Protein 5D79 (pdb70)

B-factor: mean 30.32, std 14.64, range [8.68, 161.02]

Sequence (988 aa):
HEDFLKCLSYTVEPKVIHTSKDSSFFSILDSSIQNPRFSVSETPKPVSIITPVKASDVQTVIRCAQLHGIHVRTRSAGHCYEGLSYIAYNKPFAVIDLRNLRSISLDVDNRTGWVQTGATAGELYYEIGKTTKSLAFPAGIHPTVGVGGQFSGGGYGTLLRKYGLAADNIIDALVVDASGRILDRQAMGEDDYFWAIRGGGGSSFGVILSWKVKLVDVPSTITVFKVQKTSKKEAVRIIKKWQYAADKVPDDLFIRTTLERSNKNAVHALFTGLYIGPVNNLLALMEEKFPELGLEKEGCEEMSWIESVLWFADFPKGESLGVLTNRERTSLSFKGKDDFVQEPIPEAAIQEIWRRLEAPEARLGKIILTPFGGKMSEMAEYETPFPHRGGNLYEIQYVAYWREEEDKNKTETDKYLKWVDSVYEFMTPYVSKSPRGAYVNFKDMDLGMYLGKKKTKYEEGKSWGVKYFKNNFERLVRVKTRVDPTDFFCDEQSIPLVNHEDFLKCVIHTSKDSSFFSILDSSIQNPRFSVSETPKPVSIITPVKASDVQTVIRCAQLHGIHVRTRSAGHCYEGLSYIAYNKPFAVIDLRNLRSISLDVDNRTGWVQTGATAGELYYEIGKTTKSLAFPAGIHPTVGVGGQFSGGGYGTLLRKYGLAADNIIDALVVDASGRILDRQAMGEDYFWAIRGGGGSSFGVILSWKVKLVDVPSTITVFKVQKTSKKEAVRIIKKWQYAADKVPDDLFIRTTLERSNKNAVHALFTGLYIGPVNNLLALMEEKFPELGLEKEGCEEMSWIESVLWFADFPKGESLGVLTNRERTSLSFKGKDDFVQEPIPEAAIQEIWRRLEAPEARLGKIILTPFGGKMSEMAEYETPFPHRGGNLYEIQYVAYWREEEDKNKTETDKYLKWVDSVYEFMTPYVSKSPRGAYVNFKDMDLGMYLGKKKTKYEEGKSWGVKYFKNNFERLVRVKTRVDPTDFFCDEQSIPLVN

Nearest PDB structures (foldseek):
  5d79-assembly2_B  TM=9.993E-01  e=3.118E-101  Arabidopsis thaliana
  6jqh-assembly1_A  TM=9.657E-01  e=3.373E-65  Morus alba
  4ud8-assembly2_B  TM=9.548E-01  e=6.837E-65  Arabidopsis thaliana
  7yav-assembly1_B  TM=9.593E-01  e=1.461E-63  Morus alba
  4ec3-assembly1_A  TM=9.385E-01  e=1.827E-61  Eschscholzia californica

Secondary structure (DSSP, 8-state):
-HHHHHHHH----GGGEE-TTSSSSHHHHHHT-SSGGGGSTTS---SEEE--SSHHHHHHHHHHHHHHT-EEEEESS---TT-TTT--SSS-EEEEE-TT---EEEETTTTEEEEETT-BHHHHHHHHHHH-SSEE----S-TTSBHHHHHHT----TTHHHH--SGGGEEEEEEE-TTS-EE-HHHH-HHHHHHTTTS-GGGT-EEEEEEEE-EE--S-EEEEEEEE--HHHHHHHHHHHHHHTTTS-TTEEEEEEEEE-TTSSEEEEEEEEESS-HHHHHHHHHHH-GGG---GGGEEEE-HHHHHHHHTTPPTT--GGGGG--PPP-EEEEEEEEEESSPPPHHHHHHHHHHHTSGGGTTEEEEEEE--THHHHS-GGGSS----TT--EEEEEEEEEEGGGGG-HHHHHHHHHHHHHHHHHHGGGS--SS----TTS--GGG---SSSSSSHHHHHHHHHHHHHGGGHHHHHHHHHHH-TT--S--TTPPPPP-/-HHHHH--EEETTSTHHHHHHHTT-SSGGGSSTTSPPPSEEE--SSHHHHHHHHHHHHTTT-EEEEESS---TT-TTT--SSS-EEEEE-TT---EEEETTTTEEEEETTSBHHHHHHHHHHH-TTEE----S-TTSBHHHHHHT----TTHHHH--GGGGEEEEEEE-SS--EE-HHHH-HHHHHHTTTS-GGGT-EEEEEEEE-EE--S-EEEEEEEE--HHHHHHHHHHHHHHTTTS-TTEEEEEEEEE-TTS-EEEEEEEEESS-HHHHHHHHHHH-GGG---GGGEEEE-HHHHHHHHTTPPTT--GGGGG--PPPSEEEEEEEEEESSPPPHHHHHHHHHHTTSGGGTTEEEEEEE--THHHHS-TTSSS----TT--EEEEEEEEEEGGGGGSTTTSHHHHHHHHHHHHHTGGGS--SS----TTS--GGG----S-SSSHHHHHHHHHHHHHGGGHHHHHHHHHHH-TT--S--TTPPPP--

GO terms:
  GO:0009651 response to salt stress (P, IMP)

CATH classification: 3.30.43.10 (+2 more: 3.30.465.10, 3.40.462.20)

Solvent-accessible surface area: 38264 Å² total; per-residue (Å²): 44,109,75,0,45,134,15,0,69,188,122,5,62,105,161,8,29,18,12,72,160,52,118,65,3,115,68,30,6,56,46,13,3,6,0,3,45,19,30,36,104,140,23,46,75,6,57,0,0,0,7,0,61,81,36,47,0,0,26,32,0,0,116,6,0,63,134,59,68,14,20,10,9,44,0,12,4,6,45,28,30,15,0,3,16,4,1,2,65,162,89,108,2,0,0,0,0,3,40,64,14,107,69,30,75,36,59,41,132,100,97,19,3,77,0,51,1,0,0,0,0,0,23,0,6,60,68,1,0,122,78,24,92,53,6,0,1,3,5,6,29,102,18,31,24,4,0,9,44,20,0,6,1,0,0,26,3,18,6,0,3,59,49,1,0,0,0,31,17,6,61,28,0,57,0,0,15,16,71,0,144,65,7,44,74,166,49,5,26,103,51,5,0,8,0,0,31,0,2,15,8,49,4,1,5,0,12,8,5,0,58,0,70,4,12,75,7,61,71,61,0,0,0,1,92,18,88,42,84,56,72,180,63,0,4,99,0,3,26,56,0,2,78,10,3,21,122,5,56,54,39,0,3,0,22,0,14,1,25,40,19,164,190,95,50,12,10,0,33,0,12,0,0,20,15,5,63,13,106,74,0,24,63,31,3,104,127,76,1,41,48,0,48,12,118,112,154,27,18,54,81,25,14,8,3,82,1,13,9,46,21,20,122,61,91,160,85,67,78,30,27,23,0,54,72,57,136,75,42,52,57,0,11,10,2,5,7,0,0,0,79,31,9,4,0,23,34,0,0,72,35,2,8,126,46,0,95,22,116,43,0,122,54,2,71,0,27,3,1,0,0,2,15,71,0,55,119,19,42,49,154,66,4,0,6,7,1,4,46,55,7,25,3,0,0,11,0,0,0,50,3,124,54,93,52,18,162,67,140,97,87,10,34,95,19,58,127,14,0,62,48,0,19,99,51,0,61,88,30,8,4,155,115,39,38,0,4,7,20,34,26,33,2,29,95,17,22,44,33,145,62,128,90,200,40,75,24,64,7,0,78,44,6,1,42,55,5,5,33,120,8,3,61,91,0,0,126,1,0,41,143,15,0,85,101,23,27,11,17,10,13,12,3,6,0,50,61,116,57,132,72,8,48,167,65,88,78,22,25,69,196,54,112,44,2,108,72,26,4,58,46,15,2,8,0,2,46,15,30,37,101,140,25,44,64,5,53,0,0,6,6,0,38,117,35,57,28,0,50,56,10,0,123,5,0,66,127,82,75,13,20,10,5,45,0,14,4,5,48,25,29,9,0,3,17,3,2,1,77,158,77,101,3,0,0,0,0,3,40,60,10,100,58,16,52,27,66,61,134,88,106,16,3,80,0,50,2,0,0,0,0,0,21,0,4,1,7,0,0,23,30,32,78,55,12,0,1,2,4,7,19,106,16,27,23,4,0,9,45,21,0,0,2,0,1,27,1,14,4,0,4,62,49,0,0,0,0,33,20,7,65,27,0,55,0,0,4,7,80,11,132,68,18,53,80,169,60,2,21,102,39,2,3,11,0,0,29,1,2,10,15,45,4,1,5,1,11,8,5,0,57,0,76,5,14,77,8,62,64,63,0,0,0,0,101,18,94,47,85,45,58,169,84,0,7,136,5,3,96,46,0,2,124,3,2,23,103,6,59,49,40,0,4,0,27,0,11,2,32,37,17,148,172,94,47,12,12,0,30,0,16,0,1,22,20,3,73,18,92,78,0,33,65,23,4,120,127,80,1,56,52,1,50,22,112,100,145,22,17,60,91,30,8,7,1,71,1,13,9,42,23,20,128,56,92,206,76,62,67,24,14,23,0,29,90,57,123,53,37,62,48,0,10,12,2,7,8,0,1,0,80,126,72,5,58,79,74,1,2,77,34,3,9,119,46,0,100,24,117,41,0,152,66,1,61,0,22,1,0,0,0,3,21,57,0,56,115,36,31,66,146,74,6,0,6,1,2,2,45,58,6,23,2,0,0,12,0,0,0,55,4,134,56,93,48,16,173,78,150,102,68,16,58,87,25,60,119,13,0,50,28,0,16,95,50,0,62,100,63,13,8,164,110,42,40,2,4,7,19,36,23,30,3,27,104,17,22,67,38,122,68,173,109,194,40,72,45,51,15,1,80,58,5,1,54,49,5,8,40,80,5,3,76,83,0,1,146,2,0,43,133,8,0,89,97,24,18,10,16,3,17,12,4,5,0,51,78,116

Radius of gyration: 33.79 Å; Cα contacts (8 Å, |Δi|>4): 2238; chains: 2; bounding box: 85×80×82 Å

InterPro domains:
  IPR006094 FAD linked oxidase, N-terminal [PF01565] (81-215)
  IPR012951 Berberine/berberine-like [PF08031] (469-527)
  IPR016166 FAD-binding domain, PCMH-type [PS51387] (74-249)
  IPR016167 FAD-binding, type PCMH, subdomain 1 [G3DSA:3.30.43.10] (28-133)
  IPR016169 FAD-binding, type PCMH, subdomain 2 [G3DSA:3.30.465.10] (139-527)
  IPR036318 FAD-binding, type PCMH-like superfamily [SSF56176] (28-250)

Organism: Arabidopsis thaliana (NCBI:txid3702)

Foldseek 3Di:
DVVLVVQCVVPQDPVQKDAPVDPCDLVVLCFLAQFLLCSDPPADAARIEGADQDLLSQLSNLVSCVVVVAAEAEAQRHPQLVRQRGGFPPDHHYHHYDLNQFDWAADVVQQKIKGFQNHWQLVNLLVVVVVDLFWDAAFDLALLHTCQQRQQAWGGYQLCLPQNTNLSFFDKWWFQFSNSDTAIPVRLDPLLSQCSRRVGVLLGGGTTITMGGIDTADSKKKKFKAKFQDLVLQLVQVLLCLVQQQPQASQKWWKWKWAADPVGGTIIMIMIIGRDDPVVVVVSCCVRRCSSVDDCVRMDMHGVSQVSCVSNPHDRPDDSCVSVDNGHDFKHKHKWKFFFLHRDDSVLSSVVSVLCNDPQNNQKMKMKTAAHRVQQVDAQQRHQQRRGNSTGTMIMTMGIDGSVQSVDVVRCVVRVVSNVVSVVVCVVGGDPPPGATRVSNDDCVQHWDDCPDPFPQVRLVSCQCRHRNPSLVSSQVSSCVRPVVSSSDHGNHRGHDD/DVQLVVLCKDAPVHPCQLVVLCFQAQFLLQNDPPADFARIEHEDQDLVSQLSNLVSCLVPVAAEAEAQRNPFQVRRRGGFPPGRHYHYYHLNLADKDADVVQQKIKGFQNHWPLNVLLVVVVVDLFKGAAFDLALQHTCQFRQQQWGGYQQCLQQRTNLSFFDKWWWQFSVRDTAIDVRLDDLLSQNSRRVGNLLGGGTTITIGGIDTADSKWKKFKAKFQDLVLVLVQVQLCLVFQQPQASQKWWKWKWAADPVRGTIIMIMIIGRDDDVVVVVSCVVGPCSRVDDPVRMDMHGPLQVSCVSNPHDHPDDSCVSRDNGHDQKHKHKWKFFFLHGDDSVLSSVVNVLCNDPQNNQKMKMKTAAHRVQQVDDLQSHLRRQRPSTGTMIMTMGIDGSVCSVPVVVCVVRVVSSVVSVVVCVVGGDPPPGATRVSNPDCVQDWDDPPDDFPQVRLVSCLCRHRNPNLVSSQVSSCPSPVVSSSDGRNHRGHDD

Structure (mmCIF, N/CA/C/O backbone):
data_5D79
#
_entry.id   5D79
#
_cell.length_a   127.024
_cell.length_b   133.132
_cell.length_c   138.999
_cell.angle_alpha   90.00
_cell.angle_beta   90.00
_cell.angle_gamma   90.00
#
_symmetry.space_group_name_H-M   'C 2 2 21'
#
loop_
_entity.id
_entity.type
_entity.pdbx_description
1 polymer 'Berberine bridge enzyme-like protein'
2 non-polymer 'CHLORIDE ION'
3 non-polymer 'PHOSPHATE ION'
4 non-polymer 'FLAVIN-ADENINE DINUCLEOTIDE'
5 water water
#
loop_
_atom_site.group_PDB
_atom_site.id
_atom_site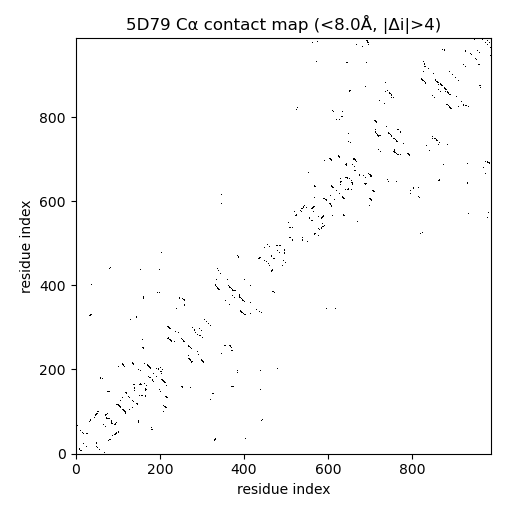.type_symbol
_atom_site.label_atom_id
_atom_site.label_alt_id
_atom_site.label_comp_id
_atom_site.label_asym_id
_atom_site.label_entity_id
_atom_site.label_seq_id
_atom_site.pdbx_PDB_ins_code
_atom_site.Cartn_x
_atom_site.Cartn_y
_atom_site.Cartn_z
_atom_site.occupancy
_atom_site.B_iso_or_equiv
_atom_site.auth_seq_id
_atom_site.auth_comp_id
_atom_site.auth_asym_id
_atom_site.auth_atom_id
_atom_site.pdbx_PDB_model_num
ATOM 1 N N . HIS A 1 28 ? 96.759 0.099 126.954 1.00 44.11 28 HIS A N 1
ATOM 2 C CA . HIS A 1 28 ? 97.169 -0.214 125.586 1.00 51.80 28 HIS A CA 1
ATOM 3 C C . HIS A 1 28 ? 98.113 -1.397 125.578 1.00 54.15 28 HIS A C 1
ATOM 4 O O . HIS A 1 28 ? 98.220 -2.147 124.603 1.00 48.87 28 HIS A O 1
ATOM 11 N N . GLU A 1 29 ? 98.817 -1.529 126.690 1.00 62.67 29 GLU A N 1
ATOM 12 C CA . GLU A 1 29 ? 99.768 -2.603 126.914 1.00 65.85 29 GLU A CA 1
ATOM 13 C C . GLU A 1 29 ? 99.072 -3.965 126.826 1.00 60.38 29 GLU A C 1
ATOM 14 O O . GLU A 1 29 ? 99.455 -4.818 126.021 1.00 56.30 29 GLU A O 1
ATOM 20 N N . ASP A 1 30 ? 98.037 -4.143 127.645 1.00 57.38 30 ASP A N 1
ATOM 21 C CA . ASP A 1 30 ? 97.254 -5.370 127.672 1.00 51.41 30 ASP A CA 1
ATOM 22 C C . ASP A 1 30 ? 96.638 -5.596 126.301 1.00 44.72 30 ASP A C 1
ATOM 23 O O . ASP A 1 30 ? 96.540 -6.730 125.830 1.00 40.14 30 ASP A O 1
ATOM 28 N N . PHE A 1 31 ? 96.221 -4.495 125.676 1.00 43.69 31 PHE A N 1
ATOM 29 C CA . PHE A 1 31 ? 95.631 -4.529 124.345 1.00 41.13 31 PHE A CA 1
ATOM 30 C C . PHE A 1 31 ? 96.544 -5.292 123.404 1.00 40.19 31 PHE A C 1
ATOM 31 O O . PHE A 1 31 ? 96.117 -6.249 122.752 1.00 36.30 31 PHE A O 1
ATOM 39 N N . LEU A 1 32 ? 97.809 -4.874 123.369 1.00 43.00 32 LEU A N 1
ATOM 40 C CA . LEU A 1 32 ? 98.833 -5.527 122.554 1.00 42.05 32 LEU A CA 1
ATOM 41 C C . LEU A 1 32 ? 98.914 -7.013 122.872 1.00 38.54 32 LEU A C 1
ATOM 42 O O . LEU A 1 32 ? 98.924 -7.850 121.966 1.00 42.16 32 LEU A O 1
ATOM 47 N N . LYS A 1 33 ? 98.968 -7.334 124.163 1.00 76.08 33 LYS A N 1
ATOM 48 C CA . LYS A 1 33 ? 99.040 -8.722 124.600 1.00 65.30 33 LYS A CA 1
ATOM 49 C C . LYS A 1 33 ? 97.790 -9.467 124.163 1.00 57.00 33 LYS A C 1
ATOM 50 O O . LYS A 1 33 ? 97.857 -10.613 123.718 1.00 55.13 33 LYS A O 1
ATOM 56 N N . CYS A 1 34 ? 96.654 -8.790 124.274 1.00 52.60 34 CYS A N 1
ATOM 57 C CA . CYS A 1 34 ? 95.373 -9.370 123.913 1.00 52.28 34 CYS A CA 1
ATOM 58 C C . CYS A 1 34 ? 95.351 -9.823 122.454 1.00 48.38 34 CYS A C 1
ATOM 59 O O . CYS A 1 34 ? 94.777 -10.866 122.131 1.00 47.89 34 CYS A O 1
ATOM 62 N N . LEU A 1 35 ? 95.993 -9.045 121.585 1.00 44.28 35 LEU A N 1
ATOM 63 C CA . LEU A 1 35 ? 96.043 -9.354 120.154 1.00 46.78 35 LEU A CA 1
ATOM 64 C C . LEU A 1 35 ? 96.821 -10.644 119.859 1.00 50.79 35 LEU A C 1
ATOM 65 O O . LEU A 1 35 ? 96.534 -11.349 118.879 1.00 47.99 35 LEU A O 1
ATOM 70 N N . SER A 1 36 ? 97.795 -10.950 120.715 1.00 54.77 36 SER A N 1
ATOM 71 C CA . SER A 1 36 ? 98.690 -12.085 120.496 1.00 56.71 36 SER A CA 1
ATOM 72 C C . SER A 1 36 ? 98.092 -13.423 120.939 1.00 55.78 36 SER A C 1
ATOM 73 O O . SER A 1 36 ? 98.620 -14.475 120.593 1.00 57.51 36 SER A O 1
ATOM 76 N N . TYR A 1 37 ? 96.995 -13.390 121.692 1.00 53.75 37 TYR A N 1
ATOM 77 C CA . TYR A 1 37 ? 96.379 -14.621 122.182 1.00 55.40 37 TYR A CA 1
ATOM 78 C C . TYR A 1 37 ? 95.884 -15.523 121.052 1.00 53.39 37 TYR A C 1
ATOM 79 O O . TYR A 1 37 ? 94.934 -15.185 120.341 1.00 51.91 37 TYR A O 1
ATOM 88 N N . THR A 1 43 ? 94.863 -17.215 114.968 1.00 48.74 43 THR A N 1
ATOM 89 C CA . THR A 1 43 ? 95.694 -16.301 115.744 1.00 53.24 43 THR A CA 1
ATOM 90 C C . THR A 1 43 ? 96.137 -15.098 114.911 1.00 58.96 43 THR A C 1
ATOM 91 O O . THR A 1 43 ? 96.522 -15.246 113.747 1.00 64.43 43 THR A O 1
ATOM 95 N N . VAL A 1 44 ? 96.055 -13.907 115.505 1.00 57.44 44 VAL A N 1
ATOM 96 C CA . VAL A 1 44 ? 96.585 -12.690 114.888 1.00 57.29 44 VAL A CA 1
ATOM 97 C C . VAL A 1 44 ? 98.117 -12.708 114.822 1.00 62.55 44 VAL A C 1
ATOM 98 O O . VAL A 1 44 ? 98.795 -12.800 115.852 1.00 65.82 44 VAL A O 1
ATOM 102 N N . GLU A 1 45 ? 98.656 -12.600 113.611 1.00 61.01 45 GLU A N 1
ATOM 103 C CA . GLU A 1 45 ? 100.092 -12.761 113.390 1.00 60.09 45 GLU A CA 1
ATOM 104 C C . GLU A 1 45 ? 100.948 -11.730 114.130 1.00 55.48 45 GLU A C 1
ATOM 105 O O . GLU A 1 45 ? 100.566 -10.572 114.252 1.00 55.70 45 GLU A O 1
ATOM 111 N N . PRO A 1 46 ? 102.105 -12.161 114.649 1.00 54.31 46 PRO A N 1
ATOM 112 C CA . PRO A 1 46 ? 103.055 -11.206 115.225 1.00 53.58 46 PRO A CA 1
ATOM 113 C C . PRO A 1 46 ? 103.449 -10.093 114.253 1.00 52.13 46 PRO A C 1
ATOM 114 O O . PRO A 1 46 ? 103.390 -8.924 114.622 1.00 51.77 46 PRO A O 1
ATOM 118 N N . LYS A 1 47 ? 103.817 -10.455 113.027 1.00 52.71 47 LYS A N 1
ATOM 119 C CA . LYS A 1 47 ? 104.405 -9.508 112.080 1.00 56.03 47 LYS A CA 1
ATOM 120 C C . LYS A 1 47 ? 103.386 -8.670 111.300 1.00 59.46 47 LYS A C 1
ATOM 121 O O . LYS A 1 47 ? 103.698 -8.123 110.240 1.00 57.05 47 LYS A O 1
ATOM 127 N N . VAL A 1 48 ? 102.171 -8.569 111.826 1.00 54.48 48 VAL A N 1
ATOM 128 C CA . VAL A 1 48 ? 101.175 -7.657 111.269 1.00 57.86 48 VAL A CA 1
ATOM 129 C C . VAL A 1 48 ? 100.724 -6.676 112.359 1.00 50.72 48 VAL A C 1
ATOM 130 O O . VAL A 1 48 ? 99.728 -5.970 112.214 1.00 46.26 48 VAL A O 1
ATOM 134 N N . ILE A 1 49 ? 101.488 -6.644 113.446 1.00 51.07 49 ILE A N 1
ATOM 135 C CA . ILE A 1 49 ? 101.266 -5.727 114.552 1.00 35.29 49 ILE A CA 1
ATOM 136 C C . ILE A 1 49 ? 102.483 -4.821 114.722 1.00 50.38 49 ILE A C 1
ATOM 137 O O . ILE A 1 49 ? 103.543 -5.271 115.167 1.00 50.78 49 ILE A O 1
ATOM 142 N N . HIS A 1 50 ? 102.332 -3.546 114.371 1.00 47.06 50 HIS A N 1
ATOM 143 C CA . HIS A 1 50 ? 103.451 -2.601 114.368 1.00 42.10 50 HIS A CA 1
ATOM 144 C C . HIS A 1 50 ? 103.329 -1.528 115.455 1.00 41.28 50 HIS A C 1
ATOM 145 O O . HIS A 1 50 ? 102.279 -0.913 115.620 1.00 35.49 50 HIS A O 1
ATOM 152 N N . THR A 1 51 ? 104.413 -1.283 116.182 1.00 44.28 51 THR A N 1
ATOM 153 C CA . THR A 1 51 ? 104.460 -0.127 117.071 1.00 47.14 51 THR A CA 1
ATOM 154 C C . THR A 1 51 ? 105.752 0.667 116.851 1.00 41.67 51 THR A C 1
ATOM 155 O O . THR A 1 51 ? 106.570 0.305 116.011 1.00 39.74 51 THR A O 1
ATOM 159 N N . SER A 1 52 ? 105.919 1.759 117.587 1.00 40.20 52 SER A N 1
ATOM 160 C CA . SER A 1 52 ? 106.995 2.717 117.318 1.00 54.08 52 SER A CA 1
ATOM 161 C C . SER A 1 52 ? 108.403 2.114 117.392 1.00 61.02 52 SER A C 1
ATOM 162 O O . SER A 1 52 ? 109.347 2.638 116.793 1.00 59.85 52 SER A O 1
ATOM 165 N N . LYS A 1 53 ? 108.532 1.021 118.141 1.00 66.16 53 LYS A N 1
ATOM 166 C CA . LYS A 1 53 ? 109.804 0.323 118.318 1.00 68.88 53 LYS A CA 1
ATOM 167 C C . LYS A 1 53 ? 110.165 -0.527 117.105 1.00 68.31 53 LYS A C 1
ATOM 168 O O . LYS A 1 53 ? 111.334 -0.865 116.903 1.00 65.61 53 LYS A O 1
ATOM 174 N N . ASP A 1 54 ? 109.149 -0.879 116.317 1.00 71.52 54 ASP A N 1
ATOM 175 C CA . ASP A 1 54 ? 109.338 -1.584 115.050 1.00 71.98 54 ASP A CA 1
ATOM 176 C C . ASP A 1 54 ? 109.996 -0.671 114.023 1.00 74.34 54 ASP A C 1
ATOM 177 O O . ASP A 1 54 ? 109.554 0.458 113.810 1.00 72.18 54 ASP A O 1
ATOM 182 N N . SER A 1 55 ? 111.058 -1.163 113.395 1.00 79.83 55 SER A N 1
ATOM 183 C CA . SER A 1 55 ? 111.744 -0.414 112.356 1.00 83.70 55 SER A CA 1
ATOM 184 C C . SER A 1 55 ? 110.746 -0.087 111.246 1.00 83.32 55 SER A C 1
ATOM 185 O O . SER A 1 55 ? 110.723 1.021 110.711 1.00 88.40 55 SER A O 1
ATOM 188 N N . SER A 1 56 ? 109.899 -1.061 110.933 1.00 78.66 56 SER A N 1
ATOM 189 C CA . SER A 1 56 ? 108.872 -0.893 109.914 1.00 69.42 56 SER A CA 1
ATOM 190 C C . SER A 1 56 ? 107.588 -0.332 110.515 1.00 62.78 56 SER A C 1
ATOM 191 O O . SER A 1 56 ? 106.575 -1.029 110.601 1.00 60.92 56 SER A O 1
ATOM 194 N N . PHE A 1 57 ? 107.633 0.929 110.935 1.00 56.15 57 PHE A N 1
ATOM 195 C CA . PHE A 1 57 ? 106.468 1.548 111.546 1.00 49.95 57 PHE A CA 1
ATOM 196 C C . PHE A 1 57 ? 106.130 2.854 110.866 1.00 46.63 57 PHE A C 1
ATOM 197 O O . PHE A 1 57 ? 105.057 2.995 110.292 1.00 43.96 57 PHE A O 1
ATOM 205 N N . PHE A 1 58 ? 107.042 3.815 110.930 1.00 48.45 58 PHE A N 1
ATOM 206 C CA . PHE A 1 58 ? 106.785 5.125 110.338 1.00 49.93 58 PHE A CA 1
ATOM 207 C C . PHE A 1 58 ? 106.594 5.008 108.833 1.00 49.41 58 PHE A C 1
ATOM 208 O O . PHE A 1 58 ? 105.923 5.836 108.222 1.00 44.78 58 PHE A O 1
ATOM 216 N N . SER A 1 59 ? 107.167 3.952 108.261 1.00 53.84 59 SER A N 1
ATOM 217 C CA . SER A 1 59 ? 107.044 3.639 106.841 1.00 54.14 59 SER A CA 1
ATOM 218 C C . SER A 1 59 ? 105.657 3.119 106.496 1.00 52.81 59 SER A C 1
ATOM 219 O O . SER A 1 59 ? 105.071 3.507 105.483 1.00 49.48 59 SER A O 1
ATOM 222 N N . ILE A 1 60 ? 105.154 2.212 107.330 1.00 54.12 60 ILE A N 1
ATOM 223 C CA . ILE A 1 60 ? 103.803 1.677 107.167 1.00 53.71 60 ILE A CA 1
ATOM 224 C C . ILE A 1 60 ? 102.770 2.796 107.322 1.00 50.59 60 ILE A C 1
ATOM 225 O O . ILE A 1 60 ? 101.797 2.865 106.569 1.00 52.14 60 ILE A O 1
ATOM 230 N N . LEU A 1 61 ? 103.001 3.683 108.286 1.00 47.55 61 LEU A N 1
ATOM 231 C CA . LEU A 1 61 ? 102.106 4.811 108.526 1.00 42.24 61 LEU A CA 1
ATOM 232 C C . LEU A 1 61 ? 102.182 5.849 107.413 1.00 39.52 61 LEU A C 1
ATOM 233 O O . LEU A 1 61 ? 101.157 6.381 106.981 1.00 30.93 61 LEU A O 1
ATOM 238 N N . ASP A 1 62 ? 103.402 6.143 106.966 1.00 40.40 62 ASP A N 1
ATOM 239 C CA . ASP A 1 62 ? 103.621 7.199 105.988 1.00 40.63 62 ASP A CA 1
ATOM 240 C C . ASP A 1 62 ? 103.142 6.784 104.606 1.00 34.98 62 ASP A C 1
ATOM 241 O O . ASP A 1 62 ? 102.761 7.633 103.799 1.00 31.64 62 ASP A O 1
ATOM 246 N N . SER A 1 63 ? 103.153 5.479 104.344 1.00 34.62 63 SER A N 1
ATOM 247 C CA . SER A 1 63 ? 102.995 4.959 102.979 1.00 40.19 63 SER A CA 1
ATOM 248 C C . SER A 1 63 ? 101.691 5.349 102.270 1.00 35.13 63 SER A C 1
ATOM 249 O O . SER A 1 63 ? 101.711 5.719 101.093 1.00 33.30 63 SER A O 1
ATOM 252 N N . SER A 1 64 ? 100.564 5.259 102.966 1.00 31.33 64 SER A N 1
ATOM 253 C CA . SER A 1 64 ? 99.304 5.632 102.346 1.00 25.92 64 SER A CA 1
ATOM 254 C C . SER A 1 64 ? 98.740 6.934 102.893 1.00 25.85 64 SER A C 1
ATOM 255 O O . SER A 1 64 ? 97.528 7.058 103.008 1.00 24.14 64 SER A O 1
ATOM 258 N N . ILE A 1 65 ? 99.601 7.899 103.231 1.00 27.45 65 ILE A N 1
ATOM 259 C CA . ILE A 1 65 ? 99.119 9.253 103.537 1.00 28.46 65 ILE A CA 1
ATOM 260 C C . ILE A 1 65 ? 99.041 10.040 102.236 1.00 27.70 65 ILE A C 1
ATOM 261 O O . ILE A 1 65 ? 100.057 10.428 101.664 1.00 28.68 65 ILE A O 1
ATOM 266 N N . GLN A 1 66 ? 97.817 10.240 101.756 1.00 28.88 66 GLN A N 1
ATOM 267 C CA . GLN A 1 66 ? 97.587 10.860 100.460 1.00 26.99 66 GLN A CA 1
ATOM 268 C C . GLN A 1 66 ? 97.173 12.327 100.598 1.00 26.30 66 GLN A C 1
ATOM 269 O O . GLN A 1 66 ? 96.669 12.946 99.656 1.00 27.11 66 GLN A O 1
ATOM 275 N N . ASN A 1 67 ? 97.390 12.862 101.795 1.00 27.28 67 ASN A N 1
ATOM 276 C CA . ASN A 1 67 ? 97.463 14.300 102.021 1.00 28.37 67 ASN A CA 1
ATOM 277 C C . ASN A 1 67 ? 98.664 14.570 102.950 1.00 27.28 67 ASN A C 1
ATOM 278 O O . ASN A 1 67 ? 98.533 14.554 104.184 1.00 23.20 67 ASN A O 1
ATOM 283 N N . PRO A 1 68 ? 99.847 14.784 102.346 1.00 27.63 68 PRO A N 1
ATOM 284 C CA . PRO A 1 68 ? 101.162 14.863 103.005 1.00 32.61 68 PRO A CA 1
ATOM 285 C C . PRO A 1 68 ? 101.256 15.850 104.178 1.00 33.62 68 PRO A C 1
ATOM 286 O O . PRO A 1 68 ? 102.056 15.629 105.106 1.00 31.13 68 PRO A O 1
ATOM 290 N N . ARG A 1 69 ? 100.443 16.903 104.146 1.00 30.81 69 ARG A N 1
ATOM 291 C CA . ARG A 1 69 ? 100.439 17.905 105.205 1.00 29.78 69 ARG A CA 1
ATOM 292 C C . ARG A 1 69 ? 100.097 17.269 106.550 1.00 31.74 69 ARG A C 1
ATOM 293 O O . ARG A 1 69 ? 100.384 17.831 107.611 1.00 36.13 69 ARG A O 1
ATOM 301 N N . PHE A 1 70 ? 99.488 16.089 106.500 1.00 28.54 70 PHE A N 1
ATOM 302 C CA . PHE A 1 70 ? 99.135 15.365 107.710 1.00 30.48 70 PHE A CA 1
ATOM 303 C C . PHE A 1 70 ? 100.122 14.248 107.993 1.00 35.58 70 PHE A C 1
ATOM 304 O O . PHE A 1 70 ? 99.828 13.317 108.743 1.00 40.06 70 PHE A O 1
ATOM 312 N N . SER A 1 71 ? 101.297 14.349 107.390 1.00 34.74 71 SER A N 1
ATOM 313 C CA . SER A 1 71 ? 102.366 13.411 107.682 1.00 35.65 71 SER A CA 1
ATOM 314 C C . SER A 1 71 ? 103.475 14.097 108.464 1.00 38.04 71 SER A C 1
ATOM 315 O O . SER A 1 71 ? 104.572 13.568 108.576 1.00 43.20 71 SER A O 1
ATOM 318 N N . VAL A 1 72 ? 103.194 15.281 108.996 1.00 36.31 72 VAL A N 1
ATOM 319 C CA . VAL A 1 72 ? 104.213 16.039 109.715 1.00 41.03 72 VAL A CA 1
ATOM 320 C C . VAL A 1 72 ? 104.319 15.566 111.172 1.00 45.96 72 VAL A C 1
ATOM 321 O O . VAL A 1 72 ? 103.371 14.989 111.713 1.00 47.27 72 VAL A O 1
ATOM 325 N N . SER A 1 73 ? 105.477 15.793 111.795 1.00 47.62 73 SER A N 1
ATOM 326 C CA . SER A 1 73 ? 105.755 15.245 113.121 1.00 49.30 73 SER A CA 1
ATOM 327 C C . SER A 1 73 ? 104.869 15.860 114.208 1.00 52.31 73 SER A C 1
ATOM 328 O O . SER A 1 73 ? 104.656 15.261 115.263 1.00 57.27 73 SER A O 1
ATOM 331 N N . GLU A 1 74 ? 104.344 17.050 113.942 1.00 51.89 74 GLU A N 1
ATOM 332 C CA . GLU A 1 74 ? 103.518 17.757 114.917 1.00 54.08 74 GLU A CA 1
ATOM 333 C C . GLU A 1 74 ? 102.077 17.235 114.973 1.00 52.13 74 GLU A C 1
ATOM 334 O O . GLU A 1 74 ? 101.319 17.605 115.870 1.00 54.19 74 GLU A O 1
ATOM 340 N N . THR A 1 75 ? 101.705 16.381 114.021 1.00 45.43 75 THR A N 1
ATOM 341 C CA . THR A 1 75 ? 100.372 15.787 114.000 1.00 39.80 75 THR A CA 1
ATOM 342 C C . THR A 1 75 ? 100.347 14.493 114.811 1.00 38.92 75 THR A C 1
ATOM 343 O O . THR A 1 75 ? 101.371 13.810 114.933 1.00 37.72 75 THR A O 1
ATOM 347 N N . PRO A 1 76 ? 99.177 14.170 115.402 1.00 40.37 76 PRO A N 1
ATOM 348 C CA . PRO A 1 76 ? 99.047 13.002 116.283 1.00 36.61 76 PRO A CA 1
ATOM 349 C C . PRO A 1 76 ? 99.428 11.683 115.606 1.00 36.54 76 PRO A C 1
ATOM 350 O O . PRO A 1 76 ? 99.041 11.414 114.464 1.00 37.43 76 PRO A O 1
ATOM 354 N N . LYS A 1 77 ? 100.192 10.870 116.326 1.00 40.08 77 LYS A N 1
ATOM 355 C CA . LYS A 1 77 ? 100.628 9.572 115.834 1.00 37.17 77 LYS A CA 1
ATOM 356 C C . LYS A 1 77 ? 99.964 8.441 116.623 1.00 36.04 77 LYS A C 1
ATOM 357 O O . LYS A 1 77 ? 99.731 8.578 117.819 1.00 33.78 77 LYS A O 1
ATOM 363 N N . PRO A 1 78 ? 99.637 7.326 115.947 1.00 37.45 78 PRO A N 1
ATOM 364 C CA . PRO A 1 78 ? 99.074 6.162 116.641 1.00 32.31 78 PRO A CA 1
ATOM 365 C C . PRO A 1 78 ? 100.139 5.395 117.418 1.00 39.62 78 PRO A C 1
ATOM 366 O O . PRO A 1 78 ? 101.313 5.416 117.056 1.00 36.84 78 PRO A O 1
ATOM 370 N N . VAL A 1 79 ? 99.716 4.711 118.473 1.00 41.83 79 VAL A N 1
ATOM 371 C CA . VAL A 1 79 ? 100.624 3.952 119.319 1.00 41.77 79 VAL A CA 1
ATOM 372 C C . VAL A 1 79 ? 100.773 2.526 118.749 1.00 45.00 79 VAL A C 1
ATOM 373 O O . VAL A 1 79 ? 101.665 1.759 119.146 1.00 45.02 79 VAL A O 1
ATOM 377 N N . SER A 1 80 ? 99.913 2.194 117.783 1.00 43.37 80 SER A N 1
ATOM 378 C CA . SER A 1 80 ? 100.032 0.938 117.041 1.00 42.03 80 SER A CA 1
ATOM 379 C C . SER A 1 80 ? 99.286 0.956 115.691 1.00 38.92 80 SER A C 1
ATOM 380 O O . SER A 1 80 ? 98.256 1.625 115.534 1.00 32.51 80 SER A O 1
ATOM 383 N N . ILE A 1 81 ? 99.846 0.231 114.720 1.00 38.15 81 ILE A N 1
ATOM 384 C CA . ILE A 1 81 ? 99.196 -0.033 113.442 1.00 39.42 81 ILE A CA 1
ATOM 385 C C . ILE A 1 81 ? 99.096 -1.533 113.238 1.00 31.13 81 ILE A C 1
ATOM 386 O O . ILE A 1 81 ? 100.056 -2.252 113.449 1.00 32.27 81 ILE A O 1
ATOM 391 N N . ILE A 1 82 ? 97.930 -2.008 112.833 1.00 30.11 82 ILE A N 1
ATOM 392 C CA . ILE A 1 82 ? 97.749 -3.418 112.531 1.00 31.92 82 ILE A CA 1
ATOM 393 C C . ILE A 1 82 ? 97.366 -3.569 111.053 1.00 35.12 82 ILE A C 1
ATOM 394 O O . ILE A 1 82 ? 96.438 -2.912 110.569 1.00 33.19 82 ILE A O 1
ATOM 399 N N . THR A 1 83 ? 98.110 -4.407 110.333 1.00 37.40 83 THR A N 1
ATOM 400 C CA . THR A 1 83 ? 97.815 -4.700 108.930 1.00 37.25 83 THR A CA 1
ATOM 401 C C . THR A 1 83 ? 97.268 -6.123 108.816 1.00 36.93 83 THR A C 1
ATOM 402 O O . THR A 1 83 ? 98.012 -7.053 108.505 1.00 37.79 83 THR A O 1
ATOM 406 N N . PRO A 1 84 ? 95.957 -6.292 109.066 1.00 35.41 84 PRO A N 1
ATOM 407 C CA . PRO A 1 84 ? 95.305 -7.609 109.048 1.00 34.50 84 PRO A CA 1
ATOM 408 C C . PRO A 1 84 ? 95.477 -8.340 107.713 1.00 37.90 84 PRO A C 1
ATOM 409 O O . PRO A 1 84 ? 95.598 -7.686 106.678 1.00 39.14 84 PRO A O 1
ATOM 413 N N . VAL A 1 85 ? 95.492 -9.671 107.740 1.00 37.58 85 VAL A N 1
ATOM 414 C CA . VAL A 1 85 ? 95.607 -10.457 106.513 1.00 38.17 85 VAL A CA 1
ATOM 415 C C . VAL A 1 85 ? 94.415 -11.397 106.326 1.00 43.16 85 VAL A C 1
ATOM 416 O O . VAL A 1 85 ? 94.203 -11.936 105.238 1.00 50.74 85 VAL A O 1
ATOM 420 N N . LYS A 1 86 ? 93.638 -11.590 107.384 1.00 38.53 86 LYS A N 1
ATOM 421 C CA . LYS A 1 86 ? 92.409 -12.366 107.294 1.00 35.96 86 LYS A CA 1
ATOM 422 C C . LYS A 1 86 ? 91.347 -11.657 108.111 1.00 35.53 86 LYS A C 1
ATOM 423 O O . LYS A 1 86 ? 91.670 -10.843 108.971 1.00 33.29 86 LYS A O 1
ATOM 429 N N . ALA A 1 87 ? 90.082 -11.950 107.829 1.00 37.52 87 ALA A N 1
ATOM 430 C CA . ALA A 1 87 ? 88.978 -11.290 108.520 1.00 35.49 87 ALA A CA 1
ATOM 431 C C . ALA A 1 87 ? 89.096 -11.418 110.031 1.00 36.58 87 ALA A C 1
ATOM 432 O O . ALA A 1 87 ? 88.841 -10.459 110.754 1.00 36.49 87 ALA A O 1
ATOM 434 N N . SER A 1 88 ? 89.500 -12.599 110.496 1.00 38.49 88 SER A N 1
ATOM 435 C CA . SER A 1 88 ? 89.556 -12.896 111.926 1.00 41.07 88 SER A CA 1
ATOM 436 C C . SER A 1 88 ? 90.430 -11.903 112.690 1.00 35.89 88 SER A C 1
ATOM 437 O O . SER A 1 88 ? 90.167 -11.611 113.858 1.00 31.73 88 SER A O 1
ATOM 440 N N . ASP A 1 89 ? 91.469 -11.400 112.022 1.00 35.50 89 ASP A N 1
ATOM 441 C CA . ASP A 1 89 ? 92.361 -10.398 112.604 1.00 36.98 89 ASP A CA 1
ATOM 442 C C . ASP A 1 89 ? 91.617 -9.126 112.969 1.00 41.77 89 ASP A C 1
ATOM 443 O O . ASP A 1 89 ? 91.840 -8.558 114.043 1.00 46.26 89 ASP A O 1
ATOM 448 N N . VAL A 1 90 ? 90.758 -8.673 112.053 1.00 36.88 90 VAL A N 1
ATOM 449 C CA . VAL A 1 90 ? 89.976 -7.457 112.247 1.00 32.53 90 VAL A CA 1
ATOM 450 C C . VAL A 1 90 ? 89.097 -7.610 113.464 1.00 35.51 90 VAL A C 1
ATOM 451 O O . VAL A 1 90 ? 89.042 -6.722 114.313 1.00 39.70 90 VAL A O 1
ATOM 455 N N . GLN A 1 91 ? 88.422 -8.753 113.533 1.00 33.29 91 GLN A N 1
ATOM 456 C CA . GLN A 1 91 ? 87.558 -9.093 114.653 1.00 34.47 91 GLN A CA 1
ATOM 457 C C . GLN A 1 91 ? 88.292 -8.951 115.970 1.00 35.67 91 GLN A C 1
ATOM 458 O O . GLN A 1 91 ? 87.795 -8.337 116.914 1.00 37.37 91 GLN A O 1
ATOM 464 N N . THR A 1 92 ? 89.488 -9.522 116.019 1.00 36.76 92 THR A N 1
ATOM 465 C CA . THR A 1 92 ? 90.278 -9.529 117.235 1.00 35.74 92 THR A CA 1
ATOM 466 C C . THR A 1 92 ? 90.652 -8.111 117.637 1.00 33.14 92 THR A C 1
ATOM 467 O O . THR A 1 92 ? 90.684 -7.785 118.823 1.00 34.04 92 THR A O 1
ATOM 471 N N . VAL A 1 93 ? 90.913 -7.262 116.650 1.00 30.78 93 VAL A N 1
ATOM 472 C CA . VAL A 1 93 ? 91.251 -5.877 116.939 1.00 34.04 93 VAL A CA 1
ATOM 473 C C . VAL A 1 93 ? 90.060 -5.151 117.554 1.00 33.66 93 VAL A C 1
ATOM 474 O O . VAL A 1 93 ? 90.194 -4.473 118.567 1.00 30.75 93 VAL A O 1
ATOM 478 N N . ILE A 1 94 ? 88.892 -5.321 116.943 1.00 35.25 94 ILE A N 1
ATOM 479 C CA . ILE A 1 94 ? 87.648 -4.739 117.448 1.00 35.36 94 ILE A CA 1
ATOM 480 C C . ILE A 1 94 ? 87.325 -5.228 118.858 1.00 35.65 94 ILE A C 1
ATOM 481 O O . ILE A 1 94 ? 87.019 -4.428 119.742 1.00 34.25 94 ILE A O 1
ATOM 486 N N . ARG A 1 95 ? 87.406 -6.538 119.072 1.00 38.25 95 ARG A N 1
ATOM 487 C CA . ARG A 1 95 ? 87.129 -7.115 120.388 1.00 42.31 95 ARG A CA 1
ATOM 488 C C . ARG A 1 95 ? 88.130 -6.687 121.470 1.00 43.03 95 ARG A C 1
ATOM 489 O O . ARG A 1 95 ? 87.727 -6.273 122.559 1.00 43.52 95 ARG A O 1
ATOM 497 N N . CYS A 1 96 ? 89.423 -6.772 121.170 1.00 41.31 96 CYS A N 1
ATOM 498 C CA . CYS A 1 96 ? 90.458 -6.375 122.129 1.00 39.77 96 CYS A CA 1
ATOM 499 C C . CYS A 1 96 ? 90.457 -4.885 122.442 1.00 37.64 96 CYS A C 1
ATOM 500 O O . CYS A 1 96 ? 90.700 -4.496 123.582 1.00 37.58 96 CYS A O 1
ATOM 503 N N . ALA A 1 97 ? 90.220 -4.057 121.424 1.00 39.04 97 ALA A N 1
ATOM 504 C CA . ALA A 1 97 ? 90.193 -2.605 121.594 1.00 39.05 97 ALA A CA 1
ATOM 505 C C . ALA A 1 97 ? 89.153 -2.225 122.641 1.00 42.34 97 ALA A C 1
ATOM 506 O O . ALA A 1 97 ? 89.444 -1.538 123.626 1.00 40.07 97 ALA A O 1
ATOM 508 N N . GLN A 1 98 ? 87.937 -2.702 122.417 1.00 43.57 98 GLN A N 1
ATOM 509 C CA . GLN A 1 98 ? 86.833 -2.436 123.313 1.00 47.46 98 GLN A CA 1
ATOM 510 C C . GLN A 1 98 ? 87.100 -2.965 124.718 1.00 49.83 98 GLN A C 1
ATOM 511 O O . GLN A 1 98 ? 86.682 -2.355 125.700 1.00 52.35 98 GLN A O 1
ATOM 517 N N . LEU A 1 99 ? 87.808 -4.086 124.810 1.00 47.41 99 LEU A N 1
ATOM 518 C CA . LEU A 1 99 ? 88.099 -4.705 126.102 1.00 44.66 99 LEU A CA 1
ATOM 519 C C . LEU A 1 99 ? 89.112 -3.889 126.908 1.00 42.94 99 LEU A C 1
ATOM 520 O O . LEU A 1 99 ? 89.103 -3.913 128.130 1.00 38.93 99 LEU A O 1
ATOM 525 N N . HIS A 1 100 ? 89.976 -3.151 126.223 1.00 42.47 100 HIS A N 1
ATOM 526 C CA . HIS A 1 100 ? 91.035 -2.434 126.917 1.00 41.99 100 HIS A CA 1
ATOM 527 C C . HIS A 1 100 ? 90.943 -0.921 126.727 1.00 41.34 100 HIS A C 1
ATOM 528 O O . HIS A 1 100 ? 91.847 -0.181 127.116 1.00 44.42 100 HIS A O 1
ATOM 535 N N . GLY A 1 101 ? 89.842 -0.467 126.143 1.00 38.99 101 GLY A N 1
ATOM 536 C CA . GLY A 1 101 ? 89.588 0.956 126.015 1.00 38.06 101 GLY A CA 1
ATOM 537 C C . GLY A 1 101 ? 90.431 1.625 124.950 1.00 38.01 101 GLY A C 1
ATOM 538 O O . GLY A 1 101 ? 90.767 2.804 125.052 1.00 39.14 101 GLY A O 1
ATOM 539 N N . ILE A 1 102 ? 90.775 0.876 123.913 1.00 34.85 102 ILE A N 1
ATOM 540 C CA . ILE A 1 102 ? 91.590 1.436 122.855 1.00 34.28 102 ILE A CA 1
ATOM 541 C C . ILE A 1 102 ? 90.747 1.910 121.676 1.00 38.25 102 ILE A C 1
ATOM 542 O O . ILE A 1 102 ? 89.894 1.188 121.150 1.00 39.35 102 ILE A O 1
ATOM 547 N N . HIS A 1 103 ? 90.999 3.152 121.288 1.00 36.95 103 HIS A N 1
ATOM 548 C CA . HIS A 1 103 ? 90.332 3.795 120.174 1.00 33.19 103 HIS A CA 1
ATOM 549 C C . HIS A 1 103 ? 91.038 3.408 118.878 1.00 33.40 103 HIS A C 1
ATOM 550 O O . HIS A 1 103 ? 92.259 3.320 118.861 1.00 35.79 103 HIS A O 1
ATOM 557 N N . VAL A 1 104 ? 90.296 3.150 117.804 1.00 30.65 104 VAL A N 1
ATOM 558 C CA . VAL A 1 104 ? 90.940 2.823 116.529 1.00 29.73 104 VAL A CA 1
ATOM 559 C C . VAL A 1 104 ? 90.479 3.708 115.387 1.00 25.87 104 VAL A C 1
ATOM 560 O O . VAL A 1 104 ? 89.444 4.361 115.473 1.00 26.07 104 VAL A O 1
ATOM 564 N N . ARG A 1 105 ? 91.271 3.721 114.318 1.00 29.13 105 ARG A N 1
ATOM 565 C CA . ARG A 1 105 ? 90.882 4.337 113.058 1.00 26.96 105 ARG A CA 1
ATOM 566 C C . ARG A 1 105 ? 91.148 3.348 111.940 1.00 27.27 105 ARG A C 1
ATOM 567 O O . ARG A 1 105 ? 92.132 2.632 111.985 1.00 26.90 105 ARG A O 1
ATOM 575 N N . THR A 1 106 ? 90.270 3.302 110.941 1.00 27.04 106 THR A N 1
ATOM 576 C CA . THR A 1 106 ? 90.417 2.347 109.845 1.00 25.47 106 THR A CA 1
ATOM 577 C C . THR A 1 106 ? 90.879 3.010 108.549 1.00 26.86 106 THR A C 1
ATOM 578 O O . THR A 1 106 ? 90.231 3.928 108.045 1.00 23.28 106 THR A O 1
ATOM 582 N N . ARG A 1 107 ? 91.993 2.536 108.000 1.00 25.31 107 ARG A N 1
ATOM 583 C CA . ARG A 1 107 ? 92.501 3.097 106.757 1.00 24.19 107 ARG A CA 1
ATOM 584 C C . ARG A 1 107 ? 92.449 2.093 105.613 1.00 25.38 107 ARG A C 1
ATOM 585 O O . ARG A 1 107 ? 92.882 0.954 105.764 1.00 25.42 107 ARG A O 1
ATOM 593 N N . SER A 1 108 ? 91.910 2.521 104.470 1.00 26.90 108 SER A N 1
ATOM 594 C CA . SER A 1 108 ? 92.003 1.736 103.237 1.00 29.60 108 SER A CA 1
ATOM 595 C C . SER A 1 108 ? 93.180 2.214 102.392 1.00 19.56 108 SER A C 1
ATOM 596 O O . SER A 1 108 ? 94.217 1.575 102.366 1.00 26.12 108 SER A O 1
ATOM 599 N N . ALA A 1 109 ? 93.027 3.336 101.703 1.00 18.81 109 ALA A N 1
ATOM 600 C CA . ALA A 1 109 ? 94.123 3.837 100.884 1.00 18.88 109 ALA A CA 1
ATOM 601 C C . ALA A 1 109 ? 94.459 5.271 101.245 1.00 25.83 109 ALA A C 1
ATOM 602 O O . ALA A 1 109 ? 95.324 5.881 100.625 1.00 25.37 109 ALA A O 1
ATOM 604 N N . GLY A 1 110 ? 93.753 5.813 102.234 1.00 23.26 110 GLY A N 1
ATOM 605 C CA . GLY A 1 110 ? 94.195 7.019 102.916 1.00 23.25 110 GLY A CA 1
ATOM 606 C C . GLY A 1 110 ? 94.016 8.360 102.230 1.00 19.14 110 GLY A C 1
ATOM 607 O O . GLY A 1 110 ? 94.801 9.284 102.450 1.00 20.42 110 GLY A O 1
ATOM 608 N N . HIS A 1 111 ? 92.978 8.483 101.420 1.00 17.34 111 HIS A N 1
ATOM 609 C CA . HIS A 1 111 ? 92.690 9.748 100.764 1.00 18.24 111 HIS A CA 1
ATOM 610 C C . HIS A 1 111 ? 91.805 10.707 101.574 1.00 18.05 111 HIS A C 1
ATOM 611 O O . HIS A 1 111 ? 91.358 11.712 101.034 1.00 23.76 111 HIS A O 1
ATOM 618 N N . CYS A 1 112 ? 91.557 10.407 102.851 1.00 18.21 112 CYS A N 1
ATOM 619 C CA . CYS A 1 112 ? 90.699 11.255 103.685 1.00 18.20 112 CYS A CA 1
ATOM 620 C C . CYS A 1 112 ? 91.199 12.689 103.701 1.00 18.95 112 CYS A C 1
ATOM 621 O O . CYS A 1 112 ? 92.336 12.963 104.080 1.00 22.14 112 CYS A O 1
ATOM 624 N N . TYR A 1 113 ? 90.320 13.597 103.298 1.00 20.27 113 TYR A N 1
ATOM 625 C CA . TYR A 1 113 ? 90.652 15.007 103.123 1.00 22.34 113 TYR A CA 1
ATOM 626 C C . TYR A 1 113 ? 91.234 15.673 104.379 1.00 19.52 113 TYR A C 1
ATOM 627 O O . TYR A 1 113 ? 91.986 16.645 104.282 1.00 20.77 113 TYR A O 1
ATOM 636 N N . GLU A 1 114 ? 90.902 15.133 105.546 1.00 20.44 114 GLU A N 1
ATOM 637 C CA . GLU A 1 114 ? 91.423 15.655 106.808 1.00 24.82 114 GLU A CA 1
ATOM 638 C C . GLU A 1 114 ? 92.300 14.633 107.535 1.00 21.68 114 GLU A C 1
ATOM 639 O O . GLU A 1 114 ? 92.635 14.815 108.708 1.00 24.36 114 GLU A O 1
ATOM 645 N N . GLY A 1 115 ? 92.651 13.551 106.851 1.00 19.62 115 GLY A N 1
ATOM 646 C CA . GLY A 1 115 ? 93.510 12.532 107.434 1.00 20.58 115 GLY A CA 1
ATOM 647 C C . GLY A 1 115 ? 92.940 11.743 108.602 1.00 23.46 115 GLY A C 1
ATOM 648 O O . GLY A 1 115 ? 93.699 11.201 109.400 1.00 24.44 115 GLY A O 1
ATOM 649 N N . LEU A 1 116 ? 91.614 11.643 108.692 1.00 25.97 116 LEU A N 1
ATOM 650 C CA . LEU A 1 116 ? 90.961 11.061 109.871 1.00 20.87 116 LEU A CA 1
ATOM 651 C C . LEU A 1 116 ? 90.994 9.543 109.922 1.00 21.09 116 LEU A C 1
ATOM 652 O O . LEU A 1 116 ? 90.468 8.950 110.866 1.00 26.10 116 LEU A O 1
ATOM 657 N N . SER A 1 117 ? 91.601 8.921 108.911 1.00 30.70 117 SER A N 1
ATOM 658 C CA . SER A 1 117 ? 91.783 7.467 108.878 1.00 31.15 117 SER A CA 1
ATOM 659 C C . SER A 1 117 ? 93.090 7.032 109.558 1.00 22.38 117 SER A C 1
ATOM 660 O O . SER A 1 117 ? 93.272 5.860 109.910 1.00 22.95 117 SER A O 1
ATOM 663 N N . TYR A 1 118 ? 93.996 7.986 109.735 1.00 22.91 118 TYR A N 1
ATOM 664 C CA . TYR A 1 118 ? 95.264 7.713 110.401 1.00 24.24 118 TYR A CA 1
ATOM 665 C C . TYR A 1 118 ? 95.581 8.794 111.426 1.00 25.08 118 TYR A C 1
ATOM 666 O O . TYR A 1 118 ? 96.670 8.819 111.979 1.00 30.42 118 TYR A O 1
ATOM 675 N N . ILE A 1 119 ? 94.625 9.683 111.679 1.00 26.83 119 ILE A N 1
ATOM 676 C CA . ILE A 1 119 ? 94.739 10.660 112.761 1.00 29.32 119 ILE A CA 1
ATOM 677 C C . ILE A 1 119 ? 93.504 10.675 113.647 1.00 27.37 119 ILE A C 1
ATOM 678 O O . ILE A 1 119 ? 92.386 10.790 113.154 1.00 25.60 119 ILE A O 1
ATOM 683 N N . ALA A 1 120 ? 93.721 10.569 114.952 1.00 30.27 120 ALA A N 1
ATOM 684 C CA . ALA A 1 120 ? 92.693 10.870 115.939 1.00 32.62 120 ALA A CA 1
ATOM 685 C C . ALA A 1 120 ? 93.208 12.001 116.813 1.00 38.84 120 ALA A C 1
ATOM 686 O O . ALA A 1 120 ? 94.392 12.029 117.165 1.00 42.54 120 ALA A O 1
ATOM 688 N N . TYR A 1 121 ? 92.338 12.941 117.160 1.00 39.52 121 TYR A N 1
ATOM 689 C CA . TYR A 1 121 ? 92.775 14.079 117.961 1.00 44.22 121 TYR A CA 1
ATOM 690 C C . TYR A 1 121 ? 92.389 13.951 119.437 1.00 47.61 121 TYR A C 1
ATOM 691 O O . TYR A 1 121 ? 91.316 13.459 119.764 1.00 45.13 121 TYR A O 1
ATOM 700 N N . ASN A 1 122 ? 93.300 14.369 120.315 1.00 59.76 122 ASN A N 1
ATOM 701 C CA . ASN A 1 122 ? 93.058 14.470 121.762 1.00 68.48 122 ASN A CA 1
ATOM 702 C C . ASN A 1 122 ? 92.802 13.154 122.508 1.00 70.85 122 ASN A C 1
ATOM 703 O O . ASN A 1 122 ? 92.396 13.173 123.673 1.00 73.73 122 ASN A O 1
ATOM 708 N N . LYS A 1 123 ? 93.043 12.021 121.852 1.00 68.73 123 LYS A N 1
ATOM 709 C CA . LYS A 1 123 ? 92.980 10.718 122.517 1.00 62.91 123 LYS A CA 1
ATOM 710 C C . LYS A 1 123 ? 93.777 9.669 121.739 1.00 57.29 123 LYS A C 1
ATOM 711 O O . LYS A 1 123 ? 93.626 9.536 120.527 1.00 59.15 123 LYS A O 1
ATOM 717 N N . PRO A 1 124 ? 94.642 8.928 122.442 1.00 52.55 124 PRO A N 1
ATOM 718 C CA . PRO A 1 124 ? 95.502 7.897 121.841 1.00 48.96 124 PRO A CA 1
ATOM 719 C C . PRO A 1 124 ? 94.722 6.840 121.050 1.00 45.36 124 PRO A C 1
ATOM 720 O O . PRO A 1 124 ? 93.622 6.445 121.445 1.00 43.45 124 PRO A O 1
ATOM 724 N N . PHE A 1 125 ? 95.296 6.381 119.942 1.00 41.28 125 PHE A N 1
ATOM 725 C CA . PHE A 1 125 ? 94.577 5.490 119.042 1.00 37.54 125 PHE A CA 1
ATOM 726 C C . PHE A 1 125 ? 95.495 4.494 118.356 1.00 36.81 125 PHE A C 1
ATOM 727 O O . PHE A 1 125 ? 96.713 4.584 118.449 1.00 39.81 125 PHE A O 1
ATOM 735 N N . ALA A 1 126 ? 94.891 3.540 117.666 1.00 33.06 126 ALA A N 1
ATOM 736 C CA . ALA A 1 126 ? 95.618 2.615 116.825 1.00 30.38 126 ALA A CA 1
ATOM 737 C C . ALA A 1 126 ? 95.007 2.667 115.424 1.00 30.45 126 ALA A C 1
ATOM 738 O O . ALA A 1 126 ? 93.919 3.223 115.248 1.00 28.63 126 ALA A O 1
ATOM 740 N N . VAL A 1 127 ? 95.699 2.095 114.437 1.00 28.61 127 VAL A N 1
ATOM 741 C CA . VAL A 1 127 ? 95.229 2.100 113.052 1.00 27.23 127 VAL A CA 1
ATOM 742 C C . VAL A 1 127 ? 95.028 0.690 112.507 1.00 27.08 127 VAL A C 1
ATOM 743 O O . VAL A 1 127 ? 95.919 -0.134 112.587 1.00 28.69 127 VAL A O 1
ATOM 747 N N . ILE A 1 128 ? 93.844 0.420 111.967 1.00 28.88 128 ILE A N 1
ATOM 748 C CA . ILE A 1 128 ? 93.592 -0.787 111.177 1.00 31.02 128 ILE A CA 1
ATOM 749 C C . ILE A 1 128 ? 93.804 -0.482 109.678 1.00 31.95 128 ILE A C 1
ATOM 750 O O . ILE A 1 128 ? 92.884 -0.008 108.993 1.00 27.60 128 ILE A O 1
ATOM 755 N N . ASP A 1 129 ? 95.017 -0.736 109.186 1.00 30.71 129 ASP A N 1
ATOM 756 C CA . ASP A 1 129 ? 95.370 -0.500 107.785 1.00 26.53 129 ASP A CA 1
ATOM 757 C C . ASP A 1 129 ? 94.993 -1.734 106.964 1.00 28.86 129 ASP A C 1
ATOM 758 O O . ASP A 1 129 ? 95.472 -2.838 107.238 1.00 29.65 129 ASP A O 1
ATOM 763 N N . LEU A 1 130 ? 94.143 -1.538 105.956 1.00 27.43 130 LEU A N 1
ATOM 764 C CA . LEU A 1 130 ? 93.552 -2.648 105.201 1.00 28.29 130 LEU A CA 1
ATOM 765 C C . LEU A 1 130 ? 94.328 -3.021 103.951 1.00 28.31 130 LEU A C 1
ATOM 766 O O . LEU A 1 130 ? 93.826 -3.759 103.107 1.00 27.38 130 LEU A O 1
ATOM 771 N N . ARG A 1 131 ? 95.558 -2.531 103.854 1.00 23.35 131 ARG A N 1
ATOM 772 C CA . ARG A 1 131 ? 96.382 -2.711 102.668 1.00 31.53 131 ARG A CA 1
ATOM 773 C C . ARG A 1 131 ? 96.553 -4.164 102.209 1.00 33.64 131 ARG A C 1
ATOM 774 O O . ARG A 1 131 ? 96.783 -4.411 101.035 1.00 30.68 131 ARG A O 1
ATOM 782 N N . ASN A 1 132 ? 96.441 -5.119 103.129 1.00 37.44 132 ASN A N 1
ATOM 783 C CA . ASN A 1 132 ? 96.658 -6.529 102.802 1.00 37.99 132 ASN A CA 1
ATOM 784 C C . ASN A 1 132 ? 95.405 -7.239 102.306 1.00 33.67 132 ASN A C 1
ATOM 785 O O . ASN A 1 132 ? 95.491 -8.313 101.708 1.00 32.70 132 ASN A O 1
ATOM 790 N N . LEU A 1 133 ? 94.244 -6.643 102.570 1.00 31.48 133 LEU A N 1
ATOM 791 C CA . LEU A 1 133 ? 92.971 -7.212 102.137 1.00 32.60 133 LEU A CA 1
ATOM 792 C C . LEU A 1 133 ? 92.414 -6.431 100.950 1.00 28.94 133 LEU A C 1
ATOM 793 O O . LEU A 1 133 ? 91.555 -5.564 101.106 1.00 25.63 133 LEU A O 1
ATOM 798 N N . ARG A 1 134 ? 92.912 -6.753 99.762 1.00 22.39 134 ARG A N 1
ATOM 799 C CA . ARG A 1 134 ? 92.542 -6.027 98.556 1.00 28.95 134 ARG A CA 1
ATOM 800 C C . ARG A 1 134 ? 92.210 -6.969 97.408 1.00 28.29 134 ARG A C 1
ATOM 801 O O . ARG A 1 134 ? 92.345 -6.609 96.233 1.00 28.37 134 ARG A O 1
ATOM 809 N N . SER A 1 135 ? 91.768 -8.173 97.751 1.00 28.74 135 SER A N 1
ATOM 810 C CA . SER A 1 135 ? 91.474 -9.189 96.750 1.00 32.81 135 SER A CA 1
ATOM 811 C C . SER A 1 135 ? 90.211 -8.852 95.967 1.00 32.97 135 SER A C 1
ATOM 812 O O . SER A 1 135 ? 89.183 -8.510 96.555 1.00 34.07 135 SER A O 1
ATOM 815 N N . ILE A 1 136 ? 90.295 -8.953 94.642 1.00 21.47 136 ILE A N 1
ATOM 816 C CA . ILE A 1 136 ? 89.169 -8.649 93.772 1.00 20.80 136 ILE A CA 1
ATOM 817 C C . ILE A 1 136 ? 88.788 -9.845 92.920 1.00 25.15 136 ILE A C 1
ATOM 818 O O . ILE A 1 136 ? 89.542 -10.284 92.065 1.00 24.86 136 ILE A O 1
ATOM 823 N N . SER A 1 137 ? 87.599 -10.366 93.147 1.00 21.54 137 SER A N 1
ATOM 824 C CA . SER A 1 137 ? 87.137 -11.492 92.374 1.00 25.56 137 SER A CA 1
ATOM 825 C C . SER A 1 137 ? 85.816 -11.156 91.690 1.00 26.89 137 SER A C 1
ATOM 826 O O . SER A 1 137 ? 84.763 -11.044 92.339 1.00 26.18 137 SER A O 1
ATOM 829 N N . LEU A 1 138 ? 85.883 -10.980 90.374 1.00 21.54 138 LEU A N 1
ATOM 830 C CA . LEU A 1 138 ? 84.712 -10.663 89.575 1.00 21.17 138 LEU A CA 1
ATOM 831 C C . LEU A 1 138 ? 84.066 -11.915 89.002 1.00 22.13 138 LEU A C 1
ATOM 832 O O . LEU A 1 138 ? 84.706 -12.957 88.865 1.00 30.42 138 LEU A O 1
ATOM 837 N N . ASP A 1 139 ? 82.791 -11.800 88.665 1.00 22.02 139 ASP A N 1
ATOM 838 C CA . ASP A 1 139 ? 82.075 -12.833 87.928 1.00 32.81 139 ASP A CA 1
ATOM 839 C C . ASP A 1 139 ? 81.522 -12.162 86.678 1.00 32.90 139 ASP A C 1
ATOM 840 O O . ASP A 1 139 ? 80.370 -11.726 86.665 1.00 34.42 139 ASP A O 1
ATOM 845 N N . VAL A 1 140 ? 82.334 -12.069 85.629 1.00 28.89 140 VAL A N 1
ATOM 846 C CA . VAL A 1 140 ? 81.973 -11.205 84.508 1.00 30.01 140 VAL A CA 1
ATOM 847 C C . VAL A 1 140 ? 80.654 -11.635 83.848 1.00 32.13 140 VAL A C 1
ATOM 848 O O . VAL A 1 140 ? 79.907 -10.794 83.347 1.00 30.98 140 VAL A O 1
ATOM 852 N N . ASP A 1 141 ? 80.346 -12.932 83.875 1.00 37.91 141 ASP A N 1
ATOM 853 C CA . ASP A 1 141 ? 79.154 -13.445 83.186 1.00 41.04 141 ASP A CA 1
ATOM 854 C C . ASP A 1 141 ? 77.884 -13.107 83.968 1.00 37.91 141 ASP A C 1
ATOM 855 O O . ASP A 1 141 ? 76.826 -12.875 83.376 1.00 35.82 141 ASP A O 1
ATOM 860 N N . ASN A 1 142 ? 78.002 -13.062 85.294 1.00 33.98 142 ASN A N 1
ATOM 861 C CA . ASN A 1 142 ? 76.890 -12.659 86.147 1.00 34.14 142 ASN A CA 1
ATOM 862 C C . ASN A 1 142 ? 76.959 -11.194 86.598 1.00 34.97 142 ASN A C 1
ATOM 863 O O . ASN A 1 142 ? 76.129 -10.747 87.396 1.00 34.51 142 ASN A O 1
ATOM 868 N N . ARG A 1 143 ? 77.943 -10.461 86.074 1.00 32.28 143 ARG A N 1
ATOM 869 C CA . ARG A 1 143 ? 78.080 -9.013 86.280 1.00 28.67 143 ARG A CA 1
ATOM 870 C C . ARG A 1 143 ? 78.144 -8.609 87.737 1.00 24.04 143 ARG A C 1
ATOM 871 O O . ARG A 1 143 ? 77.539 -7.623 88.143 1.00 19.18 143 ARG A O 1
ATOM 879 N N . THR A 1 144 ? 78.884 -9.377 88.517 1.00 24.14 144 THR A N 1
ATOM 880 C CA . THR A 1 144 ? 79.101 -9.065 89.921 1.00 25.30 144 THR A CA 1
ATOM 881 C C . THR A 1 144 ? 80.569 -9.263 90.250 1.00 23.08 144 THR A C 1
ATOM 882 O O . THR A 1 144 ? 81.332 -9.775 89.437 1.00 27.61 144 THR A O 1
ATOM 886 N N . GLY A 1 145 ? 80.965 -8.854 91.442 1.00 22.17 145 GLY A N 1
ATOM 887 C CA . GLY A 1 145 ? 82.285 -9.179 91.930 1.00 24.85 145 GLY A CA 1
ATOM 888 C C . GLY A 1 145 ? 82.386 -8.821 93.385 1.00 18.39 145 GLY A C 1
ATOM 889 O O . GLY A 1 145 ? 81.710 -7.916 93.853 1.00 17.61 145 GLY A O 1
ATOM 890 N N . TRP A 1 146 ? 83.224 -9.529 94.116 1.00 19.17 146 TRP A N 1
ATOM 891 C CA . TRP A 1 146 ? 83.506 -9.100 95.472 1.00 26.87 146 TRP A CA 1
ATOM 892 C C . TRP A 1 146 ? 84.797 -8.292 95.484 1.00 27.20 146 TRP A C 1
ATOM 893 O O . TRP A 1 146 ? 85.774 -8.630 94.809 1.00 27.90 146 TRP A O 1
ATOM 904 N N . VAL A 1 147 ? 84.787 -7.192 96.222 1.00 21.42 147 VAL A N 1
ATOM 905 C CA . VAL A 1 147 ? 85.946 -6.321 96.269 1.00 23.27 147 VAL A CA 1
ATOM 906 C C . VAL A 1 147 ? 86.305 -6.008 97.707 1.00 20.47 147 VAL A C 1
ATOM 907 O O . VAL A 1 147 ? 85.597 -5.250 98.370 1.00 20.00 147 VAL A O 1
ATOM 911 N N . GLN A 1 148 ? 87.399 -6.595 98.182 1.00 21.29 148 GLN A N 1
ATOM 912 C CA . GLN A 1 148 ? 87.894 -6.323 99.523 1.00 19.93 148 GLN A CA 1
ATOM 913 C C . GLN A 1 148 ? 88.285 -4.859 99.658 1.00 23.06 148 GLN A C 1
ATOM 914 O O . GLN A 1 148 ? 88.881 -4.273 98.752 1.00 22.37 148 GLN A O 1
ATOM 920 N N . THR A 1 149 ? 87.957 -4.281 100.807 1.00 23.00 149 THR A N 1
ATOM 921 C CA . THR A 1 149 ? 88.015 -2.833 101.007 1.00 24.82 149 THR A CA 1
ATOM 922 C C . THR A 1 149 ? 89.417 -2.205 101.008 1.00 29.68 149 THR A C 1
ATOM 923 O O . THR A 1 149 ? 89.548 -0.977 101.028 1.00 28.91 149 THR A O 1
ATOM 927 N N . GLY A 1 150 ? 90.459 -3.034 100.991 1.00 32.42 150 GLY A N 1
ATOM 928 C CA . GLY A 1 150 ? 91.818 -2.530 100.926 1.00 29.06 150 GLY A CA 1
ATOM 929 C C . GLY A 1 150 ? 92.218 -2.185 99.505 1.00 25.03 150 GLY A C 1
ATOM 930 O O . GLY A 1 150 ? 93.275 -1.594 99.275 1.00 24.95 150 GLY A O 1
ATOM 931 N N . ALA A 1 151 ? 91.358 -2.550 98.556 1.00 20.22 151 ALA A N 1
ATOM 932 C CA . ALA A 1 151 ? 91.614 -2.331 97.142 1.00 16.80 151 ALA A CA 1
ATOM 933 C C . ALA A 1 151 ? 91.431 -0.868 96.768 1.00 21.36 151 ALA A C 1
ATOM 934 O O . ALA A 1 151 ? 90.668 -0.148 97.409 1.00 15.26 151 ALA A O 1
ATOM 936 N N . THR A 1 152 ? 92.143 -0.418 95.738 1.00 19.67 152 THR A N 1
ATOM 937 C CA . THR A 1 152 ? 91.917 0.924 95.244 1.00 15.52 152 THR A CA 1
ATOM 938 C C . THR A 1 152 ? 90.969 0.853 94.076 1.00 14.10 152 THR A C 1
ATOM 939 O O . THR A 1 152 ? 90.807 -0.202 93.474 1.00 17.31 152 THR A O 1
ATOM 943 N N . ALA A 1 153 ? 90.351 1.986 93.766 1.00 16.41 153 ALA A N 1
ATOM 944 C CA . ALA A 1 153 ? 89.539 2.136 92.572 1.00 15.24 153 ALA A CA 1
ATOM 945 C C . ALA A 1 153 ? 90.332 1.772 91.299 1.00 16.14 153 ALA A C 1
ATOM 946 O O . ALA A 1 153 ? 89.805 1.118 90.398 1.00 16.18 153 ALA A O 1
ATOM 948 N N . GLY A 1 154 ? 91.596 2.181 91.239 1.00 14.72 154 GLY A N 1
ATOM 949 C CA . GLY A 1 154 ? 92.461 1.806 90.138 1.00 18.41 154 GLY A CA 1
ATOM 950 C C . GLY A 1 154 ? 92.652 0.305 89.963 1.00 19.52 154 GLY A C 1
ATOM 951 O O . GLY A 1 154 ? 92.630 -0.204 88.840 1.00 15.46 154 GLY A O 1
ATOM 952 N N . GLU A 1 155 ? 92.841 -0.411 91.066 1.00 19.41 155 GLU A N 1
ATOM 953 C CA . GLU A 1 155 ? 93.016 -1.859 91.000 1.00 21.02 155 GLU A CA 1
ATOM 954 C C . GLU A 1 155 ? 91.729 -2.506 90.487 1.00 19.55 155 GLU A C 1
ATOM 955 O O . GLU A 1 155 ? 91.765 -3.428 89.659 1.00 18.68 155 GLU A O 1
ATOM 961 N N . LEU A 1 156 ? 90.594 -2.014 90.975 1.00 18.48 156 LEU A N 1
ATOM 962 C CA . LEU A 1 156 ? 89.302 -2.527 90.546 1.00 21.53 156 LEU A CA 1
ATOM 963 C C . LEU A 1 156 ? 89.105 -2.294 89.045 1.00 23.80 156 LEU A C 1
ATOM 964 O O . LEU A 1 156 ? 88.737 -3.211 88.292 1.00 23.62 156 LEU A O 1
ATOM 969 N N . TYR A 1 157 ? 89.354 -1.059 88.625 1.00 19.19 157 TYR A N 1
ATOM 970 C CA . TYR A 1 157 ? 89.295 -0.697 87.221 1.00 18.64 157 TYR A CA 1
ATOM 971 C C . TYR A 1 157 ? 90.131 -1.647 86.375 1.00 19.85 157 TYR A C 1
ATOM 972 O O . TYR A 1 157 ? 89.684 -2.133 85.329 1.00 22.57 157 TYR A O 1
ATOM 981 N N . TYR A 1 158 ? 91.345 -1.911 86.845 1.00 16.95 158 TYR A N 1
ATOM 982 C CA . TYR A 1 158 ? 92.304 -2.724 86.109 1.00 18.69 158 TYR A CA 1
ATOM 983 C C . TYR A 1 158 ? 91.791 -4.138 85.933 1.00 19.11 158 TYR A C 1
ATOM 984 O O . TYR A 1 158 ? 91.930 -4.733 84.871 1.00 19.83 158 TYR A O 1
ATOM 993 N N . GLU A 1 159 ? 91.183 -4.667 86.985 1.00 21.40 159 GLU A N 1
ATOM 994 C CA . GLU A 1 159 ? 90.706 -6.042 86.977 1.00 22.63 159 GLU A CA 1
ATOM 995 C C . GLU A 1 159 ? 89.564 -6.199 85.961 1.00 19.66 159 GLU A C 1
ATOM 996 O O . GLU A 1 159 ? 89.570 -7.108 85.129 1.00 18.25 159 GLU A O 1
ATOM 1002 N N . ILE A 1 160 ? 88.606 -5.281 86.026 1.00 22.09 160 ILE A N 1
ATOM 1003 C CA . ILE A 1 160 ? 87.547 -5.175 85.032 1.00 18.64 160 ILE A CA 1
ATOM 1004 C C . ILE A 1 160 ? 88.082 -4.968 83.611 1.00 21.29 160 ILE A C 1
ATOM 1005 O O . ILE A 1 160 ? 87.854 -5.792 82.729 1.00 20.42 160 ILE A O 1
ATOM 1010 N N . GLY A 1 161 ? 88.800 -3.869 83.400 1.00 15.83 161 GLY A N 1
ATOM 1011 C CA . GLY A 1 161 ? 89.203 -3.459 82.070 1.00 15.87 161 GLY A CA 1
ATOM 1012 C C . GLY A 1 161 ? 90.082 -4.434 81.317 1.00 21.24 161 GLY A C 1
ATOM 1013 O O . GLY A 1 161 ? 89.988 -4.528 80.096 1.00 19.32 161 GLY A O 1
ATOM 1014 N N . LYS A 1 162 ? 90.941 -5.154 82.039 1.00 24.29 162 LYS A N 1
ATOM 1015 C CA . LYS A 1 162 ? 91.821 -6.171 81.446 1.00 23.50 162 LYS A CA 1
ATOM 1016 C C . LYS A 1 162 ? 91.069 -7.447 81.057 1.00 26.29 162 LYS A C 1
ATOM 1017 O O . LYS A 1 162 ? 91.559 -8.227 80.244 1.00 20.52 162 LYS A O 1
ATOM 1023 N N . THR A 1 163 ? 89.884 -7.641 81.647 1.00 28.27 163 THR A N 1
ATOM 1024 C CA . THR A 1 163 ? 89.068 -8.850 81.475 1.00 26.74 163 THR A CA 1
ATOM 1025 C C . THR A 1 163 ? 87.987 -8.706 80.410 1.00 21.53 163 THR A C 1
ATOM 1026 O O . THR A 1 163 ? 87.760 -9.613 79.617 1.00 21.01 163 THR A O 1
ATOM 1030 N N . THR A 1 164 ? 87.304 -7.569 80.421 1.00 21.59 164 THR A N 1
ATOM 1031 C CA . THR A 1 164 ? 86.245 -7.303 79.459 1.00 21.99 164 THR A CA 1
ATOM 1032 C C . THR A 1 164 ? 86.208 -5.839 79.110 1.00 17.75 164 THR A C 1
ATOM 1033 O O . THR A 1 164 ? 86.499 -5.001 79.949 1.00 25.84 164 THR A O 1
ATOM 1037 N N . LYS A 1 165 ? 85.847 -5.538 77.867 1.00 18.95 165 LYS A N 1
ATOM 1038 C CA . LYS A 1 165 ? 85.720 -4.158 77.419 1.00 19.85 165 LYS A CA 1
ATOM 1039 C C . LYS A 1 165 ? 84.262 -3.654 77.464 1.00 25.34 165 LYS A C 1
ATOM 1040 O O . LYS A 1 165 ? 83.990 -2.476 77.212 1.00 23.31 165 LYS A O 1
ATOM 1046 N N . SER A 1 166 ? 83.325 -4.537 77.790 1.00 25.78 166 SER A N 1
ATOM 1047 C CA . SER A 1 166 ? 81.915 -4.168 77.753 1.00 26.13 166 SER A CA 1
ATOM 1048 C C . SER A 1 166 ? 81.298 -3.971 79.150 1.00 26.08 166 SER A C 1
ATOM 1049 O O . SER A 1 166 ? 80.085 -3.824 79.279 1.00 24.79 166 SER A O 1
ATOM 1052 N N . LEU A 1 167 ? 82.126 -3.966 80.189 1.00 15.88 167 LEU A N 1
ATOM 1053 C CA . LEU A 1 167 ? 81.643 -3.696 81.538 1.00 15.34 167 LEU A CA 1
ATOM 1054 C C . LEU A 1 167 ? 82.485 -2.631 82.213 1.00 19.23 167 LEU A C 1
ATOM 1055 O O . LEU A 1 167 ? 83.634 -2.399 81.838 1.00 17.34 167 LEU A O 1
ATOM 1060 N N . ALA A 1 168 ? 81.899 -1.989 83.215 1.00 18.20 168 ALA A N 1
ATOM 1061 C CA . ALA A 1 168 ? 82.550 -0.908 83.939 1.00 16.54 168 ALA A CA 1
ATOM 1062 C C . ALA A 1 168 ? 82.033 -0.850 85.368 1.00 18.71 168 ALA A C 1
ATOM 1063 O O . ALA A 1 168 ? 81.176 -1.635 85.770 1.00 20.56 168 ALA A O 1
ATOM 1065 N N . PHE A 1 169 ? 82.558 0.080 86.146 1.00 17.69 169 PHE A N 1
ATOM 1066 C CA . PHE A 1 169 ? 81.959 0.347 87.424 1.00 16.27 169 PHE A CA 1
ATOM 1067 C C . PHE A 1 169 ? 82.048 1.840 87.673 1.00 18.91 169 PHE A C 1
ATOM 1068 O O . PHE A 1 169 ? 83.086 2.446 87.424 1.00 18.62 169 PHE A O 1
ATOM 1076 N N . PRO A 1 170 ? 80.942 2.440 88.146 1.00 17.02 170 PRO A N 1
ATOM 1077 C CA . PRO A 1 170 ? 80.858 3.883 88.364 1.00 14.11 170 PRO A CA 1
ATOM 1078 C C . PRO A 1 170 ? 81.480 4.323 89.695 1.00 18.93 170 PRO A C 1
ATOM 1079 O O . PRO A 1 170 ? 80.789 4.343 90.707 1.00 24.41 170 PRO A O 1
ATOM 1083 N N . ALA A 1 171 ? 82.772 4.644 89.692 1.00 17.65 171 ALA A N 1
ATOM 1084 C CA . ALA A 1 171 ? 83.440 5.208 90.867 1.00 16.10 171 ALA A CA 1
ATOM 1085 C C . ALA A 1 171 ? 84.251 6.426 90.436 1.00 16.15 171 ALA A C 1
ATOM 1086 O O . ALA A 1 171 ? 84.084 6.903 89.310 1.00 12.47 171 ALA A O 1
ATOM 1088 N N . GLY A 1 172 ? 85.128 6.920 91.309 1.00 14.64 172 GLY A N 1
ATOM 1089 C CA . GLY A 1 172 ? 85.866 8.144 91.035 1.00 13.60 172 GLY A CA 1
ATOM 1090 C C . GLY A 1 172 ? 86.922 8.047 89.948 1.00 15.08 172 GLY A C 1
ATOM 1091 O O . GLY A 1 172 ? 87.243 6.954 89.456 1.00 17.20 172 GLY A O 1
ATOM 1092 N N . ILE A 1 173 ? 87.486 9.186 89.556 1.00 14.12 173 ILE A N 1
ATOM 1093 C CA . ILE A 1 173 ? 88.492 9.151 88.487 1.00 18.62 173 ILE A CA 1
ATOM 1094 C C . ILE A 1 173 ? 89.920 8.901 88.987 1.00 16.12 173 ILE A C 1
ATOM 1095 O O . ILE A 1 173 ? 90.782 8.550 88.196 1.00 18.67 173 ILE A O 1
ATOM 1100 N N . HIS A 1 174 ? 90.170 9.077 90.282 1.00 14.62 174 HIS A N 1
ATOM 1101 C CA . HIS A 1 174 ? 91.537 9.010 90.803 1.00 18.81 174 HIS A CA 1
ATOM 1102 C C . HIS A 1 174 ? 91.906 7.584 91.282 1.00 18.57 174 HIS A C 1
ATOM 1103 O O . HIS A 1 174 ? 91.329 7.060 92.236 1.00 18.38 174 HIS A O 1
ATOM 1110 N N . PRO A 1 175 ? 92.875 6.950 90.602 1.00 15.07 175 PRO A N 1
ATOM 1111 C CA . PRO A 1 175 ? 93.118 5.513 90.780 1.00 15.33 175 PRO A CA 1
ATOM 1112 C C . PRO A 1 175 ? 93.604 5.104 92.170 1.00 17.39 175 PRO A C 1
ATOM 1113 O O . PRO A 1 175 ? 93.368 3.955 92.532 1.00 20.79 175 PRO A O 1
ATOM 1117 N N . THR A 1 176 ? 94.263 5.983 92.926 1.00 18.66 176 THR A N 1
ATOM 1118 C CA . THR A 1 176 ? 94.829 5.560 94.219 1.00 21.84 176 THR A CA 1
ATOM 1119 C C . THR A 1 176 ? 93.810 5.687 95.374 1.00 20.86 176 THR A C 1
ATOM 1120 O O . THR A 1 176 ? 94.112 5.386 96.533 1.00 20.62 176 THR A O 1
ATOM 1124 N N . VAL A 1 177 ? 92.601 6.124 95.058 1.00 16.31 177 VAL A N 1
ATOM 1125 C CA . VAL A 1 177 ? 91.587 6.245 96.081 1.00 15.37 177 VAL A CA 1
ATOM 1126 C C . VAL A 1 177 ? 91.024 4.862 96.413 1.00 18.85 177 VAL A C 1
ATOM 1127 O O . VAL A 1 177 ? 90.693 4.079 95.521 1.00 17.63 177 VAL A O 1
ATOM 1131 N N . GLY A 1 178 ? 90.923 4.571 97.707 1.00 17.54 178 GLY A N 1
ATOM 1132 C CA . GLY A 1 178 ? 90.484 3.269 98.160 1.00 17.85 178 GLY A CA 1
ATOM 1133 C C . GLY A 1 178 ? 88.992 3.098 98.043 1.00 18.66 178 GLY A C 1
ATOM 1134 O O . GLY A 1 178 ? 88.241 4.066 98.152 1.00 22.65 178 GLY A O 1
ATOM 1135 N N . VAL A 1 179 ? 88.551 1.864 97.828 1.00 19.01 179 VAL A N 1
ATOM 1136 C CA . VAL A 1 179 ? 87.124 1.605 97.741 1.00 19.75 179 VAL A CA 1
ATOM 1137 C C . VAL A 1 179 ? 86.496 1.648 99.142 1.00 20.61 179 VAL A C 1
ATOM 1138 O O . VAL A 1 179 ? 85.302 1.910 99.290 1.00 20.98 179 VAL A O 1
ATOM 1142 N N . GLY A 1 180 ? 87.304 1.414 100.171 1.00 18.44 180 GLY A N 1
ATOM 1143 C CA . GLY A 1 180 ? 86.803 1.438 101.531 1.00 18.51 180 GLY A CA 1
ATOM 1144 C C . GLY A 1 180 ? 86.181 2.770 101.904 1.00 20.39 180 GLY A C 1
ATOM 1145 O O . GLY A 1 180 ? 85.008 2.839 102.264 1.00 19.59 180 GLY A O 1
ATOM 1146 N N . GLY A 1 181 ? 86.971 3.831 101.833 1.00 19.61 181 GLY A N 1
ATOM 1147 C CA . GLY A 1 181 ? 86.480 5.152 102.163 1.00 13.19 181 GLY A CA 1
ATOM 1148 C C . GLY A 1 181 ? 85.551 5.704 101.099 1.00 15.56 181 GLY A C 1
ATOM 1149 O O . GLY A 1 181 ? 84.499 6.268 101.425 1.00 17.16 181 GLY A O 1
ATOM 1150 N N . GLN A 1 182 ? 85.918 5.537 99.830 1.00 14.63 182 GLN A N 1
ATOM 1151 C CA . GLN A 1 182 ? 85.156 6.169 98.755 1.00 15.47 182 GLN A CA 1
ATOM 1152 C C . GLN A 1 182 ? 83.730 5.603 98.646 1.00 15.99 182 GLN A C 1
ATOM 1153 O O . GLN A 1 182 ? 82.767 6.360 98.548 1.00 15.12 182 GLN A O 1
ATOM 1159 N N . PHE A 1 183 ? 83.591 4.280 98.669 1.00 16.70 183 PHE A N 1
ATOM 1160 C CA . PHE A 1 183 ? 82.276 3.675 98.474 1.00 15.50 183 PHE A CA 1
ATOM 1161 C C . PHE A 1 183 ? 81.403 3.917 99.705 1.00 16.16 183 PHE A C 1
ATOM 1162 O O . PHE A 1 183 ? 80.205 4.118 99.574 1.00 15.88 183 PHE A O 1
ATOM 1170 N N . SER A 1 184 ? 81.995 3.907 100.898 1.00 16.30 184 SER A N 1
ATOM 1171 C CA . SER A 1 184 ? 81.209 4.127 102.117 1.00 18.33 184 SER A CA 1
ATOM 1172 C C . SER A 1 184 ? 80.751 5.589 102.258 1.00 15.48 184 SER A C 1
ATOM 1173 O O . SER A 1 184 ? 79.899 5.891 103.091 1.00 16.04 184 SER A O 1
ATOM 1176 N N . GLY A 1 185 ? 81.300 6.475 101.428 1.00 14.86 185 GLY A N 1
ATOM 1177 C CA . GLY A 1 185 ? 80.934 7.884 101.437 1.00 15.98 185 GLY A CA 1
ATOM 1178 C C . GLY A 1 185 ? 80.173 8.348 100.200 1.00 16.37 185 GLY A C 1
ATOM 1179 O O . GLY A 1 185 ? 79.900 9.537 100.051 1.00 15.27 185 GLY A O 1
ATOM 1180 N N . GLY A 1 186 ? 79.819 7.408 99.325 1.00 16.69 186 GLY A N 1
ATOM 1181 C CA . GLY A 1 186 ? 79.151 7.726 98.072 1.00 18.90 186 GLY A CA 1
ATOM 1182 C C . GLY A 1 186 ? 79.975 7.353 96.841 1.00 19.68 186 GLY A C 1
ATOM 1183 O O . GLY A 1 186 ? 79.969 6.194 96.392 1.00 16.43 186 GLY A O 1
ATOM 1184 N N . GLY A 1 187 ? 80.680 8.332 96.280 1.00 14.18 187 GLY A N 1
ATOM 1185 C CA . GLY A 1 187 ? 81.618 8.059 95.196 1.00 13.14 187 GLY A CA 1
ATOM 1186 C C . GLY A 1 187 ? 81.138 8.385 93.795 1.00 15.54 187 GLY A C 1
ATOM 1187 O O . GLY A 1 187 ? 80.498 7.565 93.158 1.00 16.74 187 GLY A O 1
ATOM 1188 N N . TYR A 1 188 ? 81.463 9.573 93.299 1.00 17.13 188 TYR A N 1
ATOM 1189 C CA . TYR A 1 188 ? 81.076 9.942 91.939 1.00 19.01 188 TYR A CA 1
ATOM 1190 C C . TYR A 1 188 ? 82.298 9.998 91.015 1.00 23.24 188 TYR A C 1
ATOM 1191 O O . TYR A 1 188 ? 83.441 10.161 91.464 1.00 24.12 188 TYR A O 1
ATOM 1200 N N . GLY A 1 189 ? 82.034 9.863 89.721 1.00 21.78 189 GLY A N 1
ATOM 1201 C CA . GLY A 1 189 ? 83.048 9.908 88.681 1.00 17.93 189 GLY A CA 1
ATOM 1202 C C . GLY A 1 189 ? 82.305 10.096 87.369 1.00 15.70 189 GLY A C 1
ATOM 1203 O O . GLY A 1 189 ? 81.130 10.488 87.375 1.00 14.52 189 GLY A O 1
ATOM 1204 N N . THR A 1 190 ? 82.947 9.780 86.251 1.00 12.21 190 THR A N 1
ATOM 1205 C CA . THR A 1 190 ? 82.393 10.121 84.944 1.00 12.52 190 THR A CA 1
ATOM 1206 C C . THR A 1 190 ? 81.139 9.351 84.485 1.00 17.17 190 THR A C 1
ATOM 1207 O O . THR A 1 190 ? 80.640 9.601 83.386 1.00 17.24 190 THR A O 1
ATOM 1211 N N . LEU A 1 191 ? 80.626 8.433 85.303 1.00 15.63 191 LEU A N 1
ATOM 1212 C CA . LEU A 1 191 ? 79.429 7.678 84.934 1.00 12.55 191 LEU A CA 1
ATOM 1213 C C . LEU A 1 191 ? 78.237 7.991 85.832 1.00 15.14 191 LEU A C 1
ATOM 1214 O O . LEU A 1 191 ? 77.228 7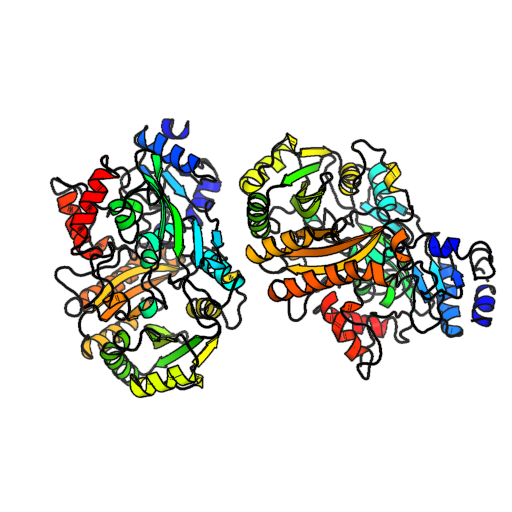.299 85.783 1.00 16.11 191 LEU A O 1
ATOM 1219 N N . LEU A 1 192 ? 78.346 9.031 86.653 1.00 16.73 192 LEU A N 1
ATOM 1220 C CA . LEU A 1 192 ? 77.332 9.284 87.674 1.00 12.06 192 LEU A CA 1
ATOM 1221 C C . LEU A 1 192 ? 75.984 9.646 87.077 1.00 12.93 192 LEU A C 1
ATOM 1222 O O . LEU A 1 192 ? 74.952 9.390 87.684 1.00 16.28 192 LEU A O 1
ATOM 1227 N N . ARG A 1 193 ? 75.984 10.236 85.889 1.00 14.22 193 ARG A N 1
ATOM 1228 C CA . ARG A 1 193 ? 74.726 10.669 85.294 1.00 16.21 193 ARG A CA 1
ATOM 1229 C C . ARG A 1 193 ? 74.004 9.482 84.669 1.00 11.95 193 ARG A C 1
ATOM 1230 O O . ARG A 1 193 ? 72.810 9.513 84.438 1.00 13.76 193 ARG A O 1
ATOM 1238 N N . LYS A 1 194 ? 74.745 8.416 84.439 1.00 12.23 194 LYS A N 1
ATOM 1239 C CA . LYS A 1 194 ? 74.222 7.251 83.754 1.00 11.69 194 LYS A CA 1
ATOM 1240 C C . LYS A 1 194 ? 73.841 6.181 84.757 1.00 16.10 194 LYS A C 1
ATOM 1241 O O . LYS A 1 194 ? 72.769 5.578 84.664 1.00 15.34 194 LYS A O 1
ATOM 1247 N N . TYR A 1 195 ? 74.729 5.971 85.730 1.00 22.04 195 TYR A N 1
ATOM 1248 C CA . TYR A 1 195 ? 74.624 4.859 86.662 1.00 10.76 195 TYR A CA 1
ATOM 1249 C C . TYR A 1 195 ? 74.623 5.268 88.125 1.00 18.38 195 TYR A C 1
ATOM 1250 O O . TYR A 1 195 ? 74.456 4.422 88.994 1.00 22.51 195 TYR A O 1
ATOM 1259 N N . GLY A 1 196 ? 74.789 6.557 88.405 1.00 16.72 196 GLY A N 1
ATOM 1260 C CA . GLY A 1 196 ? 74.799 7.037 89.780 1.00 12.59 196 GLY A CA 1
ATOM 1261 C C . GLY A 1 196 ? 76.136 6.864 90.477 1.00 14.22 196 GLY A C 1
ATOM 1262 O O . GLY A 1 196 ? 77.186 6.818 89.833 1.00 16.92 196 GLY A O 1
ATOM 1263 N N . LEU A 1 197 ? 76.104 6.764 91.800 1.00 13.25 197 LEU A N 1
ATOM 1264 C CA . LEU A 1 197 ? 77.338 6.690 92.586 1.00 15.24 197 LEU A CA 1
ATOM 1265 C C . LEU A 1 197 ? 77.770 5.237 92.717 1.00 15.72 197 LEU A C 1
ATOM 1266 O O . LEU A 1 197 ? 77.002 4.325 92.415 1.00 18.58 197 LEU A O 1
ATOM 1271 N N . ALA A 1 198 ? 78.997 5.021 93.165 1.00 17.74 198 ALA A N 1
ATOM 1272 C CA . ALA A 1 198 ? 79.469 3.667 93.447 1.00 17.97 198 ALA A CA 1
ATOM 1273 C C . ALA A 1 198 ? 78.558 2.991 94.472 1.00 14.99 198 ALA A C 1
ATOM 1274 O O . ALA A 1 198 ? 78.182 1.836 94.310 1.00 17.07 198 ALA A O 1
ATOM 1276 N N . ALA A 1 199 ? 78.190 3.738 95.508 1.00 15.18 199 ALA A N 1
ATOM 1277 C CA . ALA A 1 199 ? 77.318 3.239 96.568 1.00 17.05 199 ALA A CA 1
ATOM 1278 C C . ALA A 1 199 ? 75.941 2.849 96.043 1.00 14.61 199 ALA A C 1
ATOM 1279 O O . ALA A 1 199 ? 75.260 1.998 96.620 1.00 17.02 199 ALA A O 1
ATOM 1281 N N . ASP A 1 200 ? 75.534 3.474 94.948 1.00 16.12 200 ASP A N 1
ATOM 1282 C CA . ASP A 1 200 ? 74.265 3.151 94.314 1.00 15.12 200 ASP A CA 1
ATOM 1283 C C . ASP A 1 200 ? 74.324 1.826 93.581 1.00 15.71 200 ASP A C 1
ATOM 1284 O O . ASP A 1 200 ? 73.302 1.358 93.074 1.00 15.08 200 ASP A O 1
ATOM 1289 N N . ASN A 1 201 ? 75.514 1.222 93.537 1.00 17.07 201 ASN A N 1
ATOM 1290 C CA . ASN A 1 201 ? 75.762 0.026 92.733 1.00 16.73 201 ASN A CA 1
ATOM 1291 C C . ASN A 1 201 ? 76.412 -1.108 93.518 1.00 17.85 201 ASN A C 1
ATOM 1292 O O . ASN A 1 201 ? 77.234 -1.875 93.003 1.00 22.44 201 ASN A O 1
ATOM 1297 N N . ILE A 1 202 ? 76.014 -1.212 94.772 1.00 16.02 202 ILE A N 1
ATOM 1298 C CA . ILE A 1 202 ? 76.516 -2.243 95.663 1.00 18.08 202 ILE A CA 1
ATOM 1299 C C . ILE A 1 202 ? 75.354 -3.093 96.165 1.00 19.24 202 ILE A C 1
ATOM 1300 O O . ILE A 1 202 ? 74.345 -2.569 96.638 1.00 17.69 202 ILE A O 1
ATOM 1305 N N . ILE A 1 203 ? 75.489 -4.408 96.042 1.00 18.39 203 ILE A N 1
ATOM 1306 C CA . ILE A 1 203 ? 74.355 -5.295 96.248 1.00 18.44 203 ILE A CA 1
ATOM 1307 C C . ILE A 1 203 ? 74.492 -6.235 97.452 1.00 17.09 203 ILE A C 1
ATOM 1308 O O . ILE A 1 203 ? 73.551 -6.938 97.804 1.00 18.91 203 ILE A O 1
ATOM 1313 N N . ASP A 1 204 ? 75.666 -6.245 98.074 1.00 22.93 204 ASP A N 1
ATOM 1314 C CA . ASP A 1 204 ? 75.927 -7.014 99.300 1.00 23.27 204 ASP A CA 1
ATOM 1315 C C . ASP A 1 204 ? 77.259 -6.512 99.847 1.00 23.36 204 ASP A C 1
ATOM 1316 O O . ASP A 1 204 ? 77.984 -5.805 99.150 1.00 24.40 204 ASP A O 1
ATOM 1321 N N . ALA A 1 205 ? 77.582 -6.866 101.084 1.00 25.04 205 ALA A N 1
ATOM 1322 C CA . ALA A 1 205 ? 78.802 -6.381 101.708 1.00 19.40 205 ALA A CA 1
ATOM 1323 C C . ALA A 1 205 ? 79.096 -7.187 102.940 1.00 20.01 205 ALA A C 1
ATOM 1324 O O . ALA A 1 205 ? 78.211 -7.816 103.492 1.00 21.76 205 ALA A O 1
ATOM 1326 N N . LEU A 1 206 ? 80.349 -7.168 103.368 1.00 21.84 206 LEU A N 1
ATOM 1327 C CA . LEU A 1 206 ? 80.724 -7.774 104.637 1.00 25.10 206 LEU A CA 1
ATOM 1328 C C . LEU A 1 206 ? 81.190 -6.673 105.569 1.00 22.46 206 LEU A C 1
ATOM 1329 O O . LEU A 1 206 ? 82.016 -5.851 105.181 1.00 23.52 206 LEU A O 1
ATOM 1334 N N . VAL A 1 207 ? 80.661 -6.646 106.786 1.00 21.36 207 VAL A N 1
ATOM 1335 C CA . VAL A 1 207 ? 81.105 -5.663 107.767 1.00 23.41 207 VAL A CA 1
ATOM 1336 C C . VAL A 1 207 ? 81.344 -6.325 109.144 1.00 26.12 207 VAL A C 1
ATOM 1337 O O . VAL A 1 207 ? 80.622 -7.239 109.543 1.00 25.39 207 VAL A O 1
ATOM 1341 N N . VAL A 1 208 ? 82.388 -5.894 109.847 1.00 21.47 208 VAL A N 1
ATOM 1342 C CA . VAL A 1 208 ? 82.566 -6.284 111.241 1.00 22.63 208 VAL A CA 1
ATOM 1343 C C . VAL A 1 208 ? 81.969 -5.202 112.135 1.00 26.39 208 VAL A C 1
ATOM 1344 O O . VAL A 1 208 ? 82.367 -4.032 112.049 1.00 23.22 208 VAL A O 1
ATOM 1348 N N . ASP A 1 209 ? 80.997 -5.586 112.969 1.00 25.78 209 ASP A N 1
ATOM 1349 C CA . ASP A 1 209 ? 80.331 -4.623 113.848 1.00 26.72 209 ASP A CA 1
ATOM 1350 C C . ASP A 1 209 ? 81.016 -4.564 115.217 1.00 27.62 209 ASP A C 1
ATOM 1351 O O . ASP A 1 209 ? 82.027 -5.241 115.449 1.00 25.13 209 ASP A O 1
ATOM 1356 N N . ALA A 1 210 ? 80.470 -3.745 116.115 1.00 29.34 210 ALA A N 1
ATOM 1357 C CA . ALA A 1 210 ? 81.092 -3.499 117.413 1.00 27.66 210 ALA A CA 1
ATOM 1358 C C . ALA A 1 210 ? 81.226 -4.778 118.242 1.00 30.04 210 ALA A C 1
ATOM 1359 O O . ALA A 1 210 ? 81.989 -4.822 119.203 1.00 32.28 210 ALA A O 1
ATOM 1361 N N . SER A 1 211 ? 80.500 -5.822 117.861 1.00 30.84 211 SER A N 1
ATOM 1362 C CA . SER A 1 211 ? 80.639 -7.119 118.518 1.00 36.93 211 SER A CA 1
ATOM 1363 C C . SER A 1 211 ? 81.918 -7.856 118.087 1.00 40.13 211 SER A C 1
ATOM 1364 O O . SER A 1 211 ? 82.577 -8.512 118.903 1.00 44.98 211 SER A O 1
ATOM 1367 N N . GLY A 1 212 ? 82.266 -7.744 116.807 1.00 33.84 212 GLY A N 1
ATOM 1368 C CA . GLY A 1 212 ? 83.336 -8.542 116.233 1.00 30.46 212 GLY A CA 1
ATOM 1369 C C . GLY A 1 212 ? 82.713 -9.578 115.323 1.00 29.31 212 GLY A C 1
ATOM 1370 O O . GLY A 1 212 ? 83.375 -10.480 114.814 1.00 30.32 212 GLY A O 1
ATOM 1371 N N . ARG A 1 213 ? 81.409 -9.428 115.134 1.00 28.84 213 ARG A N 1
ATOM 1372 C CA . ARG A 1 213 ? 80.619 -10.280 114.263 1.00 35.12 213 ARG A CA 1
ATOM 1373 C C . ARG A 1 213 ? 80.754 -9.843 112.794 1.00 33.79 213 ARG A C 1
ATOM 1374 O O . ARG A 1 213 ? 80.561 -8.668 112.453 1.00 31.04 213 ARG A O 1
ATOM 1382 N N . ILE A 1 214 ? 81.102 -10.791 111.932 1.00 30.39 214 ILE A N 1
ATOM 1383 C CA . ILE A 1 214 ? 81.156 -10.535 110.501 1.00 30.99 214 ILE A CA 1
ATOM 1384 C C . ILE A 1 214 ? 79.784 -10.700 109.868 1.00 30.70 214 ILE A C 1
ATOM 1385 O O . ILE A 1 214 ? 79.221 -11.794 109.867 1.00 35.29 214 ILE A O 1
ATOM 1390 N N . LEU A 1 215 ? 79.254 -9.615 109.318 1.00 25.43 215 LEU A N 1
ATOM 1391 C CA . LEU A 1 215 ? 77.879 -9.599 108.839 1.00 25.59 215 LEU A CA 1
ATOM 1392 C C . LEU A 1 215 ? 77.782 -9.332 107.337 1.00 24.65 215 LEU A C 1
ATOM 1393 O O . LEU A 1 215 ? 78.365 -8.370 106.834 1.00 24.48 215 LEU A O 1
ATOM 1398 N N . ASP A 1 216 ? 77.056 -10.185 106.619 1.00 23.32 216 ASP A N 1
ATOM 1399 C CA . ASP A 1 216 ? 76.759 -9.891 105.221 1.00 23.60 216 ASP A CA 1
ATOM 1400 C C . ASP A 1 216 ? 75.413 -9.153 105.161 1.00 26.28 216 ASP A C 1
ATOM 1401 O O . ASP A 1 216 ? 74.792 -8.907 106.203 1.00 25.03 216 ASP A O 1
ATOM 1406 N N . ARG A 1 217 ? 74.984 -8.759 103.965 1.00 25.80 217 ARG A N 1
ATOM 1407 C CA . ARG A 1 217 ? 73.797 -7.914 103.827 1.00 23.15 217 ARG A CA 1
ATOM 1408 C C . ARG A 1 217 ? 72.594 -8.558 104.518 1.00 24.53 217 ARG A C 1
ATOM 1409 O O . ARG A 1 217 ? 71.808 -7.895 105.201 1.00 23.09 217 ARG A O 1
ATOM 1417 N N . GLN A 1 218 ? 72.489 -9.867 104.343 1.00 25.37 218 GLN A N 1
ATOM 1418 C CA . GLN A 1 218 ? 71.451 -10.669 104.952 1.00 31.53 218 GLN A CA 1
ATOM 1419 C C . GLN A 1 218 ? 71.530 -10.608 106.477 1.00 31.75 218 GLN A C 1
ATOM 1420 O O . GLN A 1 218 ? 70.510 -10.441 107.150 1.00 30.57 218 GLN A O 1
ATOM 1426 N N . ALA A 1 219 ? 72.742 -10.716 107.019 1.00 31.07 219 ALA A N 1
ATOM 1427 C CA . ALA A 1 219 ? 72.923 -10.800 108.471 1.00 29.62 219 ALA A CA 1
ATOM 1428 C C . ALA A 1 219 ? 72.878 -9.439 109.146 1.00 28.09 219 ALA A C 1
ATOM 1429 O O . ALA A 1 219 ? 72.454 -9.338 110.295 1.00 31.16 219 ALA A O 1
ATOM 1431 N N . MET A 1 220 ? 73.304 -8.396 108.438 1.00 23.11 220 MET A N 1
ATOM 1432 C CA . MET A 1 220 ? 73.392 -7.067 109.029 1.00 23.56 220 MET A CA 1
ATOM 1433 C C . MET A 1 220 ? 72.056 -6.327 109.033 1.00 24.33 220 MET A C 1
ATOM 1434 O O . MET A 1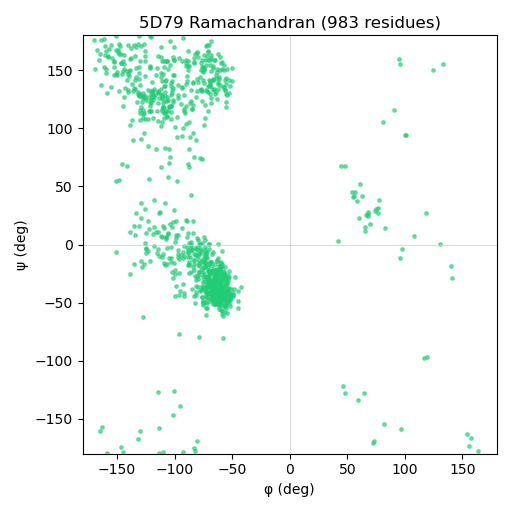 220 ? 71.830 -5.480 109.889 1.00 24.79 220 MET A O 1
ATOM 1439 N N . GLY A 1 221 ? 71.173 -6.644 108.091 1.00 21.11 221 GLY A N 1
ATOM 1440 C CA . GLY A 1 221 ? 69.899 -5.950 108.001 1.00 26.54 221 GLY A CA 1
ATOM 1441 C C . GLY A 1 221 ? 69.913 -4.788 107.022 1.00 24.19 221 GLY A C 1
ATOM 1442 O O . GLY A 1 221 ? 70.978 -4.269 106.692 1.00 22.58 221 GLY A O 1
ATOM 1443 N N . GLU A 1 222 ? 68.732 -4.373 106.560 1.00 24.98 222 GLU A N 1
ATOM 1444 C CA . GLU A 1 222 ? 68.632 -3.365 105.507 1.00 23.71 222 GLU A CA 1
ATOM 1445 C C . GLU A 1 222 ? 69.070 -1.991 105.986 1.00 21.36 222 GLU A C 1
ATOM 1446 O O . GLU A 1 222 ? 69.653 -1.236 105.219 1.00 20.06 222 GLU A O 1
ATOM 1452 N N . ASP A 1 223 ? 68.789 -1.672 107.250 1.00 25.20 223 ASP A N 1
ATOM 1453 C CA A ASP A 1 223 ? 69.194 -0.396 107.842 0.57 23.64 223 ASP A CA 1
ATOM 1454 C CA B ASP A 1 223 ? 69.197 -0.388 107.803 0.43 23.86 223 ASP A CA 1
ATOM 1455 C C . ASP A 1 223 ? 70.723 -0.282 107.852 1.00 24.89 223 ASP A C 1
ATOM 1456 O O . ASP A 1 223 ? 71.297 0.745 107.477 1.00 21.22 223 ASP A O 1
ATOM 1465 N N . TYR A 1 224 ? 71.380 -1.348 108.293 1.00 22.89 224 TYR A N 1
ATOM 1466 C CA . TYR A 1 224 ? 72.830 -1.374 108.323 1.00 22.18 224 TYR A CA 1
ATOM 1467 C C . TYR A 1 224 ? 73.370 -1.252 106.895 1.00 22.08 224 TYR A C 1
ATOM 1468 O O . TYR A 1 224 ? 74.260 -0.434 106.624 1.00 22.87 224 TYR A O 1
ATOM 1477 N N . PHE A 1 225 ? 72.819 -2.064 105.989 1.00 19.44 225 PHE A N 1
ATOM 1478 C CA . PHE A 1 225 ? 73.238 -2.082 104.583 1.00 19.20 225 PHE A CA 1
ATOM 1479 C C . PHE A 1 225 ? 73.066 -0.723 103.906 1.00 16.79 225 PHE A C 1
ATOM 1480 O O . PHE A 1 225 ? 73.789 -0.357 102.980 1.00 14.60 225 PHE A O 1
ATOM 1488 N N . TRP A 1 226 ? 72.092 0.030 104.379 1.00 19.66 226 TRP A N 1
ATOM 1489 C CA . TRP A 1 226 ? 71.820 1.339 103.824 1.00 18.24 226 TRP A CA 1
ATOM 1490 C C . TRP A 1 226 ? 72.887 2.320 104.313 1.00 16.60 226 TRP A C 1
ATOM 1491 O O . TRP A 1 226 ? 73.513 3.025 103.516 1.00 16.15 226 TRP A O 1
ATOM 1502 N N . ALA A 1 227 ? 73.126 2.315 105.620 1.00 18.54 227 ALA A N 1
ATOM 1503 C CA . ALA A 1 227 ? 74.008 3.289 106.254 1.00 18.84 227 ALA A CA 1
ATOM 1504 C C . ALA A 1 227 ? 75.436 3.233 105.720 1.00 18.53 227 ALA A C 1
ATOM 1505 O O . ALA A 1 227 ? 76.079 4.270 105.562 1.00 16.27 227 ALA A O 1
ATOM 1507 N N . ILE A 1 228 ? 75.930 2.032 105.436 1.00 22.15 228 ILE A N 1
ATOM 1508 C CA . ILE A 1 228 ? 77.314 1.890 104.984 1.00 24.85 228 ILE A CA 1
ATOM 1509 C C . ILE A 1 228 ? 77.498 2.357 103.541 1.00 23.24 228 ILE A C 1
ATOM 1510 O O . ILE A 1 228 ? 78.624 2.576 103.101 1.00 19.40 228 ILE A O 1
ATOM 1515 N N . ARG A 1 229 ? 76.399 2.526 102.806 1.00 22.76 229 ARG A N 1
ATOM 1516 C CA . ARG A 1 229 ? 76.495 2.924 101.403 1.00 17.51 229 ARG A CA 1
ATOM 1517 C C . ARG A 1 229 ? 76.297 4.423 101.197 1.00 16.28 229 ARG A C 1
ATOM 1518 O O . ARG A 1 229 ? 75.443 4.837 100.400 1.00 15.58 229 ARG A O 1
ATOM 1526 N N . GLY A 1 230 ? 77.098 5.223 101.903 1.00 13.99 230 GLY A N 1
ATOM 1527 C CA . GLY A 1 230 ? 77.109 6.666 101.742 1.00 13.14 230 GLY A CA 1
ATOM 1528 C C . GLY A 1 230 ? 77.238 7.417 103.057 1.00 15.39 230 GLY A C 1
ATOM 1529 O O . GLY A 1 230 ? 77.603 8.593 103.076 1.00 17.19 230 GLY A O 1
ATOM 1530 N N . GLY A 1 231 ? 76.951 6.731 104.161 1.00 18.64 231 GLY A N 1
ATOM 1531 C CA . GLY A 1 231 ? 76.856 7.366 105.468 1.00 16.96 231 GLY A CA 1
ATOM 1532 C C . GLY A 1 231 ? 78.187 7.649 106.135 1.00 19.23 231 GLY A C 1
ATOM 1533 O O . GLY A 1 231 ? 78.241 8.202 107.239 1.00 17.34 231 GLY A O 1
ATOM 1534 N N . GLY A 1 232 ? 79.265 7.288 105.447 1.00 21.74 232 GLY A N 1
ATOM 1535 C CA . GLY A 1 232 ? 80.597 7.358 106.019 1.00 18.01 232 GLY A CA 1
ATOM 1536 C C . GLY A 1 232 ? 80.826 6.145 106.893 1.00 17.97 232 GLY A C 1
ATOM 1537 O O . GLY A 1 232 ? 80.287 6.051 107.992 1.00 20.87 232 GLY A O 1
ATOM 1538 N N . GLY A 1 233 ? 81.624 5.207 106.400 1.00 18.36 233 GLY A N 1
ATOM 1539 C CA . GLY A 1 233 ? 81.855 3.954 107.100 1.00 19.05 233 GLY A CA 1
ATOM 1540 C C . GLY A 1 233 ? 82.465 4.055 108.490 1.00 19.99 233 GLY A C 1
ATOM 1541 O O . GLY A 1 233 ? 82.242 3.180 109.322 1.00 21.08 233 GLY A O 1
ATOM 1542 N N . SER A 1 234 ? 83.218 5.116 108.763 1.00 17.38 234 SER A N 1
ATOM 1543 C CA . SER A 1 234 ? 83.892 5.233 110.057 1.00 18.39 234 SER A CA 1
ATOM 1544 C C . SER A 1 234 ? 82.912 5.315 111.237 1.00 18.88 234 SER A C 1
ATOM 1545 O O . SER A 1 234 ? 83.307 5.161 112.397 1.00 20.14 234 SER A O 1
ATOM 1548 N N . SER A 1 235 ? 81.635 5.542 110.939 1.00 22.28 235 SER A N 1
ATOM 1549 C CA . SER A 1 235 ? 80.596 5.634 111.972 1.00 20.61 235 SER A CA 1
ATOM 1550 C C . SER A 1 235 ? 79.904 4.294 112.285 1.00 21.30 235 SER A C 1
ATOM 1551 O O . SER A 1 235 ? 79.146 4.208 113.252 1.00 20.33 235 SER A O 1
ATOM 1554 N N . PHE A 1 236 ? 80.149 3.255 111.485 1.00 20.05 236 PHE A N 1
ATOM 1555 C CA . PHE A 1 236 ? 79.275 2.076 111.527 1.00 22.29 236 PHE A CA 1
ATOM 1556 C C . PHE A 1 236 ? 79.959 0.711 111.685 1.00 28.09 236 PHE A C 1
ATOM 1557 O O . PHE A 1 236 ? 79.286 -0.278 111.995 1.00 32.48 236 PHE A O 1
ATOM 1565 N N . GLY A 1 237 ? 81.275 0.646 111.485 1.00 23.98 237 GLY A N 1
ATOM 1566 C CA . GLY A 1 237 ? 81.998 -0.606 111.632 1.00 19.17 237 GLY A CA 1
ATOM 1567 C C . GLY A 1 237 ? 83.269 -0.690 110.810 1.00 23.09 237 GLY A C 1
ATOM 1568 O O . GLY A 1 237 ? 83.792 0.327 110.358 1.00 20.99 237 GLY A O 1
ATOM 1569 N N . VAL A 1 238 ? 83.783 -1.905 110.635 1.00 24.66 238 VAL A N 1
ATOM 1570 C CA . VAL A 1 238 ? 84.862 -2.133 109.682 1.00 24.26 238 VAL A CA 1
ATOM 1571 C C . VAL A 1 238 ? 84.345 -2.941 108.509 1.00 23.07 238 VAL A C 1
ATOM 1572 O O . VAL A 1 238 ? 84.128 -4.146 108.623 1.00 25.51 238 VAL A O 1
ATOM 1576 N N . ILE A 1 239 ? 84.160 -2.265 107.380 1.00 19.40 239 ILE A N 1
ATOM 1577 C CA . ILE A 1 239 ? 83.667 -2.912 106.177 1.00 24.41 239 ILE A CA 1
ATOM 1578 C C . ILE A 1 239 ? 84.801 -3.725 105.554 1.00 29.58 239 ILE A C 1
ATOM 1579 O O . ILE A 1 239 ? 85.876 -3.190 105.264 1.00 29.22 239 ILE A O 1
ATOM 1584 N N . LEU A 1 240 ? 84.556 -5.023 105.367 1.00 28.33 240 LEU A N 1
ATOM 1585 C CA . LEU A 1 240 ? 85.584 -5.937 104.907 1.00 25.84 240 LEU A CA 1
ATOM 1586 C C . LEU A 1 240 ? 85.588 -6.082 103.392 1.00 25.53 240 LEU A C 1
ATOM 1587 O O . LEU A 1 240 ? 86.655 -6.248 102.772 1.00 21.80 240 LEU A O 1
ATOM 1592 N N . SER A 1 241 ? 84.398 -6.012 102.796 1.00 20.85 241 SER A N 1
ATOM 1593 C CA . SER A 1 241 ? 84.273 -6.289 101.374 1.00 21.50 241 SER A CA 1
ATOM 1594 C C . SER A 1 241 ? 82.995 -5.691 100.780 1.00 23.39 241 SER A C 1
ATOM 1595 O O . SER A 1 241 ? 81.998 -5.522 101.481 1.00 27.18 241 SER A O 1
ATOM 1598 N N . TRP A 1 242 ? 83.045 -5.345 99.495 1.00 23.12 242 TRP A N 1
ATOM 1599 C CA . TRP A 1 242 ? 81.861 -4.897 98.759 1.00 22.00 242 TRP A CA 1
ATOM 1600 C C . TRP A 1 242 ? 81.486 -5.952 97.736 1.00 22.16 242 TRP A C 1
ATOM 1601 O O . TRP A 1 242 ? 82.370 -6.532 97.100 1.00 22.14 242 TRP A O 1
ATOM 1612 N N . LYS A 1 243 ? 80.191 -6.191 97.552 1.00 22.53 243 LYS A N 1
ATOM 1613 C CA . LYS A 1 243 ? 79.749 -6.943 96.377 1.00 24.24 243 LYS A CA 1
ATOM 1614 C C . LYS A 1 243 ? 79.187 -5.957 95.372 1.00 20.39 243 LYS A C 1
ATOM 1615 O O . LYS A 1 243 ? 78.119 -5.391 95.581 1.00 19.71 243 LYS A O 1
ATOM 1621 N N . VAL A 1 244 ? 79.935 -5.740 94.293 1.00 21.16 244 VAL A N 1
ATOM 1622 C CA . VAL A 1 244 ? 79.571 -4.742 93.297 1.00 19.37 244 VAL A CA 1
ATOM 1623 C C . VAL A 1 244 ? 78.692 -5.307 92.183 1.00 21.74 244 VAL A C 1
ATOM 1624 O O . VAL A 1 244 ? 78.711 -6.502 91.883 1.00 16.35 244 VAL A O 1
ATOM 1628 N N . LYS A 1 245 ? 77.896 -4.424 91.594 1.00 22.64 245 LYS A N 1
ATOM 1629 C CA . LYS A 1 245 ? 77.163 -4.731 90.382 1.00 21.31 245 LYS A CA 1
ATOM 1630 C C . LYS A 1 245 ? 77.867 -4.037 89.214 1.00 19.97 245 LYS A C 1
ATOM 1631 O O . LYS A 1 245 ? 77.996 -2.816 89.197 1.00 24.25 245 LYS A O 1
ATOM 1637 N N . LEU A 1 246 ? 78.344 -4.818 88.252 1.00 19.52 246 LEU A N 1
ATOM 1638 C CA . LEU A 1 246 ? 79.026 -4.261 87.083 1.00 21.07 246 LEU A CA 1
ATOM 1639 C C . LEU A 1 246 ? 78.019 -3.728 86.060 1.00 21.05 246 LEU A C 1
ATOM 1640 O O . LEU A 1 246 ? 76.977 -4.332 85.837 1.00 23.00 246 LEU A O 1
ATOM 1645 N N . VAL A 1 247 ? 78.329 -2.586 85.451 1.00 19.18 247 VAL A N 1
ATOM 1646 C CA . VAL A 1 247 ? 77.386 -1.918 84.564 1.00 17.04 247 VAL A CA 1
ATOM 1647 C C . VAL A 1 247 ? 77.877 -1.999 83.134 1.00 18.73 247 VAL A C 1
ATOM 1648 O O . VAL A 1 247 ? 79.062 -2.196 82.884 1.00 18.48 247 VAL A O 1
ATOM 1652 N N . ASP A 1 248 ? 76.960 -1.855 82.189 1.00 20.33 248 ASP A N 1
ATOM 1653 C CA . ASP A 1 248 ? 77.292 -2.099 80.796 1.00 21.29 248 ASP A CA 1
ATOM 1654 C C . ASP A 1 248 ? 77.800 -0.841 80.131 1.00 14.33 248 ASP A C 1
ATOM 1655 O O . ASP A 1 248 ? 77.310 0.253 80.377 1.00 16.60 248 ASP A O 1
ATOM 1660 N N . VAL A 1 249 ? 78.805 -1.019 79.294 1.00 14.55 249 VAL A N 1
ATOM 1661 C CA . VAL A 1 249 ? 79.320 0.051 78.475 1.00 14.68 249 VAL A CA 1
ATOM 1662 C C . VAL A 1 249 ? 79.586 -0.522 77.112 1.00 17.82 249 VAL A C 1
ATOM 1663 O O . VAL A 1 249 ? 79.887 -1.707 76.972 1.00 19.55 249 VAL A O 1
ATOM 1667 N N . PRO A 1 250 ? 79.468 0.310 76.085 1.00 20.84 250 PRO A N 1
ATOM 1668 C CA . PRO A 1 250 ? 79.919 -0.119 74.762 1.00 24.39 250 PRO A CA 1
ATOM 1669 C C . PRO A 1 250 ? 81.443 -0.264 74.691 1.00 15.60 250 PRO A C 1
ATOM 1670 O O . PRO A 1 250 ? 82.176 0.440 75.371 1.00 16.26 250 PRO A O 1
ATOM 1674 N N . SER A 1 251 ? 81.904 -1.182 73.855 1.00 16.49 251 SER A N 1
ATOM 1675 C CA . SER A 1 251 ? 83.319 -1.373 73.632 1.00 26.68 251 SER A CA 1
ATOM 1676 C C . SER A 1 251 ? 83.952 -0.091 73.072 1.00 28.45 251 SER A C 1
ATOM 1677 O O . SER A 1 251 ? 85.160 0.117 73.177 1.00 27.31 251 SER A O 1
ATOM 1680 N N . THR A 1 252 ? 83.128 0.777 72.490 1.00 30.04 252 THR A N 1
ATOM 1681 C CA . THR A 1 252 ? 83.597 2.075 72.011 1.00 27.58 252 THR A CA 1
ATOM 1682 C C . THR A 1 252 ? 82.847 3.229 72.661 1.00 21.28 252 THR A C 1
ATOM 1683 O O . THR A 1 252 ? 81.630 3.356 72.509 1.00 20.20 252 THR A O 1
ATOM 1687 N N . ILE A 1 253 ? 83.581 4.076 73.370 1.00 17.39 253 ILE A N 1
ATOM 1688 C CA . ILE A 1 253 ? 83.019 5.321 73.873 1.00 14.39 253 ILE A CA 1
ATOM 1689 C C . ILE A 1 253 ? 83.815 6.514 73.339 1.00 14.42 253 ILE A C 1
ATOM 1690 O O . ILE A 1 253 ? 84.787 6.348 72.593 1.00 15.26 253 ILE A O 1
ATOM 1695 N N . THR A 1 254 ? 83.393 7.716 73.710 1.00 15.64 254 THR A N 1
ATOM 1696 C CA . THR A 1 254 ? 84.022 8.914 73.176 1.00 16.05 254 THR A CA 1
ATOM 1697 C C . THR A 1 254 ? 84.342 9.910 74.278 1.00 16.06 254 THR A C 1
ATOM 1698 O O . THR A 1 254 ? 83.442 10.334 75.011 1.00 15.14 254 THR A O 1
ATOM 1702 N N . VAL A 1 255 ? 85.620 10.286 74.382 1.00 15.67 255 VAL A N 1
ATOM 1703 C CA . VAL A 1 255 ? 86.020 11.420 75.217 1.00 16.41 255 VAL A CA 1
ATOM 1704 C C . VAL A 1 255 ? 86.285 12.671 74.360 1.00 18.44 255 VAL A C 1
ATOM 1705 O O . VAL A 1 255 ? 86.488 12.578 73.150 1.00 16.06 255 VAL A O 1
ATOM 1709 N N . PHE A 1 256 ? 86.269 13.840 75.001 1.00 18.79 256 PHE A N 1
ATOM 1710 C CA . PHE A 1 256 ? 86.535 15.113 74.323 1.00 17.78 256 PHE A CA 1
ATOM 1711 C C . PHE A 1 256 ? 87.106 16.174 75.265 1.00 16.32 256 PHE A C 1
ATOM 1712 O O . PHE A 1 256 ? 86.869 16.163 76.473 1.00 14.23 256 PHE A O 1
ATOM 1720 N N . LYS A 1 257 ? 87.866 17.097 74.699 1.00 18.14 257 LYS A N 1
ATOM 1721 C CA . LYS A 1 257 ? 88.447 18.167 75.480 1.00 17.86 257 LYS A CA 1
ATOM 1722 C C . LYS A 1 257 ? 88.368 19.430 74.655 1.00 19.51 257 LYS A C 1
ATOM 1723 O O . LYS A 1 257 ? 88.671 19.423 73.460 1.00 22.52 257 LYS A O 1
ATOM 1729 N N . VAL A 1 258 ? 87.915 20.506 75.283 1.00 16.60 258 VAL A N 1
ATOM 1730 C CA . VAL A 1 258 ? 87.943 21.817 74.662 1.00 19.60 258 VAL A CA 1
ATOM 1731 C C . VAL A 1 258 ? 88.532 22.808 75.655 1.00 21.04 258 VAL A C 1
ATOM 1732 O O . VAL A 1 258 ? 88.139 22.843 76.814 1.00 20.56 258 VAL A O 1
ATOM 1736 N N . GLN A 1 259 ? 89.494 23.594 75.195 1.00 20.90 259 GLN A N 1
ATOM 1737 C CA . GLN A 1 259 ? 90.165 24.563 76.039 1.00 26.31 259 GLN A CA 1
ATOM 1738 C C . GLN A 1 259 ? 89.761 25.985 75.648 1.00 27.75 259 GLN A C 1
ATOM 1739 O O . GLN A 1 259 ? 89.687 26.320 74.469 1.00 24.71 259 GLN A O 1
ATOM 1745 N N . LYS A 1 260 ? 89.493 26.816 76.649 1.00 30.66 260 LYS A N 1
ATOM 1746 C CA . LYS A 1 260 ? 89.182 28.219 76.421 1.00 26.86 260 LYS A CA 1
ATOM 1747 C C . LYS A 1 260 ? 90.032 29.098 77.324 1.00 22.29 260 LYS A C 1
ATOM 1748 O O . LYS A 1 260 ? 89.918 29.052 78.540 1.00 20.74 260 LYS A O 1
ATOM 1754 N N . THR A 1 261 ? 90.887 29.903 76.716 1.00 26.22 261 THR A N 1
ATOM 1755 C CA . THR A 1 261 ? 91.818 30.719 77.475 1.00 28.92 261 THR A CA 1
ATOM 1756 C C . THR A 1 261 ? 91.318 32.159 77.588 1.00 27.32 261 THR A C 1
ATOM 1757 O O . THR A 1 261 ? 91.807 32.922 78.420 1.00 28.67 261 THR A O 1
ATOM 1761 N N . SER A 1 262 ? 90.346 32.518 76.749 1.00 24.09 262 SER A N 1
ATOM 1762 C CA . SER A 1 262 ? 89.750 33.851 76.765 1.00 28.78 262 SER A CA 1
ATOM 1763 C C . SER A 1 262 ? 88.636 33.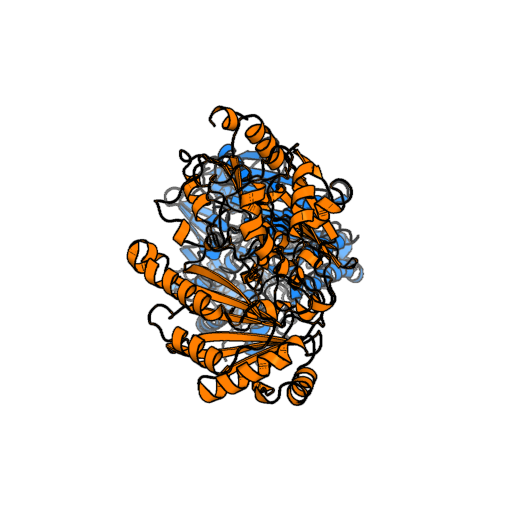941 77.810 1.00 29.87 262 SER A C 1
ATOM 1764 O O . SER A 1 262 ? 87.617 33.253 77.692 1.00 28.80 262 SER A O 1
ATOM 1767 N N . LYS A 1 263 ? 88.833 34.793 78.819 1.00 29.19 263 LYS A N 1
ATOM 1768 C CA . LYS A 1 263 ? 87.891 34.897 79.930 1.00 25.96 263 LYS A CA 1
ATOM 1769 C C . LYS A 1 263 ? 86.511 35.217 79.404 1.00 21.32 263 LYS A C 1
ATOM 1770 O O . LYS A 1 263 ? 85.563 34.515 79.723 1.00 22.85 263 LYS A O 1
ATOM 1776 N N . LYS A 1 264 ? 86.408 36.255 78.585 1.00 24.54 264 LYS A N 1
ATOM 1777 C CA . LYS A 1 264 ? 85.117 36.669 78.055 1.00 31.96 264 LYS A CA 1
ATOM 1778 C C . LYS A 1 264 ? 84.379 35.505 77.382 1.00 29.11 264 LYS A C 1
ATOM 1779 O O . LYS A 1 264 ? 83.218 35.224 77.693 1.00 24.52 264 LYS A O 1
ATOM 1785 N N . GLU A 1 265 ? 85.059 34.806 76.484 1.00 31.75 265 GLU A N 1
ATOM 1786 C CA . GLU A 1 265 ? 84.408 33.731 75.754 1.00 36.55 265 GLU A CA 1
ATOM 1787 C C . GLU A 1 265 ? 84.056 32.576 76.686 1.00 35.89 265 GLU A C 1
ATOM 1788 O O . GLU A 1 265 ? 82.962 32.023 76.605 1.00 31.39 265 GLU A O 1
ATOM 1794 N N . ALA A 1 266 ? 84.989 32.226 77.573 1.00 36.04 266 ALA A N 1
ATOM 1795 C CA . ALA A 1 266 ? 84.820 31.102 78.500 1.00 30.03 266 ALA A CA 1
ATOM 1796 C C . ALA A 1 266 ? 83.695 31.318 79.516 1.00 26.81 266 ALA A C 1
ATOM 1797 O O . ALA A 1 266 ? 82.987 30.376 79.869 1.00 22.09 266 ALA A O 1
ATOM 1799 N N . VAL A 1 267 ? 83.548 32.553 79.991 1.00 28.13 267 VAL A N 1
ATOM 1800 C CA . VAL A 1 267 ? 82.496 32.903 80.943 1.00 27.25 267 VAL A CA 1
ATOM 1801 C C . VAL A 1 267 ? 81.142 32.748 80.255 1.00 28.77 267 VAL A C 1
ATOM 1802 O O . VAL A 1 267 ? 80.182 32.248 80.843 1.00 29.04 267 VAL A O 1
ATOM 1806 N N . ARG A 1 268 ? 81.091 33.167 78.996 1.00 29.57 268 ARG A N 1
ATOM 1807 C CA . ARG A 1 268 ? 79.911 33.025 78.145 1.00 31.55 268 ARG A CA 1
ATOM 1808 C C . ARG A 1 268 ? 79.442 31.568 78.038 1.00 29.04 268 ARG A C 1
ATOM 1809 O O . ARG A 1 268 ? 78.249 31.262 78.154 1.00 25.90 268 ARG A O 1
ATOM 1817 N N . ILE A 1 269 ? 80.412 30.685 77.829 1.00 25.86 269 ILE A N 1
ATOM 1818 C CA . ILE A 1 269 ? 80.201 29.254 77.641 1.00 22.94 269 ILE A CA 1
ATOM 1819 C C . ILE A 1 269 ? 79.837 28.553 78.956 1.00 20.25 269 ILE A C 1
ATOM 1820 O O . ILE A 1 269 ? 79.006 27.641 78.990 1.00 16.15 269 ILE A O 1
ATOM 1825 N N . ILE A 1 270 ? 80.462 28.990 80.042 1.00 23.25 270 ILE A N 1
ATOM 1826 C CA . ILE A 1 270 ? 80.156 28.449 81.361 1.00 24.15 270 ILE A CA 1
ATOM 1827 C C . ILE A 1 270 ? 78.703 28.773 81.761 1.00 22.85 270 ILE A C 1
ATOM 1828 O O . ILE A 1 270 ? 77.993 27.916 82.295 1.00 18.77 270 ILE A O 1
ATOM 1833 N N . LYS A 1 271 ? 78.262 29.999 81.478 1.00 23.80 271 LYS A N 1
ATOM 1834 C CA . LYS A 1 271 ? 76.868 30.398 81.704 1.00 24.61 271 LYS A CA 1
ATOM 1835 C C . LYS A 1 271 ? 75.889 29.464 81.006 1.00 26.38 271 LYS A C 1
ATOM 1836 O O . LYS A 1 271 ? 74.888 29.066 81.590 1.00 30.07 271 LYS A O 1
ATOM 1842 N N . LYS A 1 272 ? 76.187 29.117 79.757 1.00 28.44 272 LYS A N 1
ATOM 1843 C CA . LYS A 1 272 ? 75.366 28.189 78.988 1.00 31.42 272 LYS A CA 1
ATOM 1844 C C . LYS A 1 272 ? 75.463 26.755 79.521 1.00 28.98 272 LYS A C 1
ATOM 1845 O O . LYS A 1 272 ? 74.458 26.044 79.564 1.00 28.62 272 LYS A O 1
ATOM 1851 N N . TRP A 1 273 ? 76.663 26.331 79.922 1.00 25.35 273 TRP A N 1
ATOM 1852 C CA . TRP A 1 273 ? 76.856 25.000 80.509 1.00 20.00 273 TRP A CA 1
ATOM 1853 C C . TRP A 1 273 ? 75.925 24.807 81.706 1.00 18.86 273 TRP A C 1
ATOM 1854 O O . TRP A 1 273 ? 75.375 23.736 81.910 1.00 19.79 273 TRP A O 1
ATOM 1865 N N . GLN A 1 274 ? 75.734 25.863 82.482 1.00 19.28 274 GLN A N 1
ATOM 1866 C CA . GLN A 1 274 ? 74.955 25.780 83.714 1.00 21.30 274 GLN A CA 1
ATOM 1867 C C . GLN A 1 274 ? 73.508 25.404 83.487 1.00 20.39 274 GLN A C 1
ATOM 1868 O O . GLN A 1 274 ? 72.853 24.874 84.383 1.00 21.49 274 GLN A O 1
ATOM 1874 N N . TYR A 1 275 ? 73.007 25.699 82.295 1.00 19.75 275 TYR A N 1
ATOM 1875 C CA . TYR A 1 275 ? 71.621 25.412 81.970 1.00 20.34 275 TYR A CA 1
ATOM 1876 C C . TYR A 1 275 ? 71.484 24.079 81.225 1.00 23.09 275 TYR A C 1
ATOM 1877 O O . TYR A 1 275 ? 70.436 23.440 81.276 1.00 28.72 275 TYR A O 1
ATOM 1886 N N . ALA A 1 276 ? 72.555 23.652 80.562 1.00 19.42 276 ALA A N 1
ATOM 1887 C CA . ALA A 1 276 ? 72.515 22.487 79.677 1.00 20.66 276 ALA A CA 1
ATOM 1888 C C . ALA A 1 276 ? 73.022 21.186 80.293 1.00 21.09 276 ALA A C 1
ATOM 1889 O O . ALA A 1 276 ? 72.492 20.119 79.982 1.00 17.77 276 ALA A O 1
ATOM 1891 N N . ALA A 1 277 ? 74.050 21.283 81.145 1.00 22.87 277 ALA A N 1
ATOM 1892 C CA . ALA A 1 277 ? 74.882 20.138 81.552 1.00 15.60 277 ALA A CA 1
ATOM 1893 C C . ALA A 1 277 ? 74.147 19.029 82.303 1.00 12.36 277 ALA A C 1
ATOM 1894 O O . ALA A 1 277 ? 74.465 17.846 82.117 1.00 14.16 277 ALA A O 1
ATOM 1896 N N . ASP A 1 278 ? 73.178 19.400 83.146 1.00 15.04 278 ASP A N 1
ATOM 1897 C CA . ASP A 1 278 ? 72.421 18.417 83.925 1.00 14.38 278 ASP A CA 1
ATOM 1898 C C . ASP A 1 278 ? 71.173 17.903 83.200 1.00 14.81 278 ASP A C 1
ATOM 1899 O O . ASP A 1 278 ? 70.472 17.038 83.709 1.00 19.70 278 ASP A O 1
ATOM 1904 N N . LYS A 1 279 ? 70.905 18.425 82.010 1.00 15.71 279 LYS A N 1
ATOM 1905 C CA . LYS A 1 279 ? 69.688 18.078 81.282 1.00 15.21 279 LYS A CA 1
ATOM 1906 C C . LYS A 1 279 ? 69.966 17.326 79.981 1.00 18.09 279 LYS A C 1
ATOM 1907 O O . LYS A 1 279 ? 69.029 16.925 79.292 1.00 20.47 279 LYS A O 1
ATOM 1913 N N . VAL A 1 280 ? 71.240 17.151 79.628 1.00 15.34 280 VAL A N 1
ATOM 1914 C CA . VAL A 1 280 ? 71.588 16.419 78.411 1.00 13.38 280 VAL A CA 1
ATOM 1915 C C . VAL A 1 280 ? 71.335 14.940 78.642 1.00 15.81 280 VAL A C 1
ATOM 1916 O O . VAL A 1 280 ? 71.058 14.557 79.772 1.00 16.20 280 VAL A O 1
ATOM 1920 N N . PRO A 1 281 ? 71.415 14.098 77.584 1.00 21.27 281 PRO A N 1
ATOM 1921 C CA . PRO A 1 281 ? 71.143 12.679 77.856 1.00 16.85 281 PRO A CA 1
ATOM 1922 C C . PRO A 1 281 ? 72.094 12.088 78.886 1.00 15.76 281 PRO A C 1
ATOM 1923 O O . PRO A 1 281 ? 73.187 12.618 79.077 1.00 17.93 281 PRO A O 1
ATOM 1927 N N . ASP A 1 282 ? 71.651 11.020 79.549 1.00 14.85 282 ASP A N 1
ATOM 1928 C CA . ASP A 1 282 ? 72.409 10.328 80.587 1.00 13.50 282 ASP A CA 1
ATOM 1929 C C . ASP A 1 282 ? 73.768 9.876 80.086 1.00 13.84 282 ASP A C 1
ATOM 1930 O O . ASP A 1 282 ? 74.705 9.720 80.866 1.00 16.71 282 ASP A O 1
ATOM 1935 N N . ASP A 1 283 ? 73.855 9.646 78.781 1.00 16.58 283 ASP A N 1
ATOM 1936 C CA . ASP A 1 283 ? 75.085 9.176 78.139 1.00 21.82 283 ASP A CA 1
ATOM 1937 C C . ASP A 1 2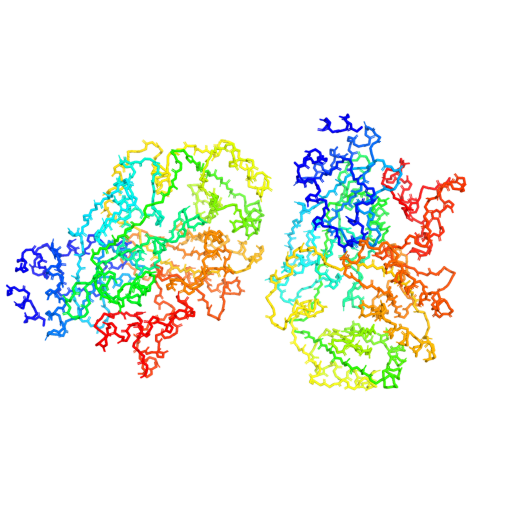83 ? 76.198 10.238 78.071 1.00 14.23 283 ASP A C 1
ATOM 1938 O O . ASP A 1 283 ? 77.361 9.901 77.907 1.00 14.34 283 ASP A O 1
ATOM 1943 N N . LEU A 1 284 ? 75.830 11.508 78.217 1.00 16.12 284 LEU A N 1
ATOM 1944 C CA . LEU A 1 284 ? 76.774 12.617 78.094 1.00 16.86 284 LEU A CA 1
ATOM 1945 C C . LEU A 1 284 ? 77.175 13.247 79.433 1.00 13.45 284 LEU A C 1
ATOM 1946 O O . LEU A 1 284 ? 76.347 13.797 80.153 1.00 13.75 284 LEU A O 1
ATOM 1951 N N . PHE A 1 285 ? 78.468 13.175 79.724 1.00 10.42 285 PHE A N 1
ATOM 1952 C CA . PHE A 1 285 ? 79.071 13.763 80.908 1.00 13.73 285 PHE A CA 1
ATOM 1953 C C . PHE A 1 285 ? 79.937 14.935 80.497 1.00 16.95 285 PHE A C 1
ATOM 1954 O O . PHE A 1 285 ? 80.888 14.745 79.754 1.00 19.51 285 PHE A O 1
ATOM 1962 N N . ILE A 1 286 ? 79.614 16.137 80.970 1.00 14.38 286 ILE A N 1
ATOM 1963 C CA . ILE A 1 286 ? 80.406 17.325 80.653 1.00 14.57 286 ILE A CA 1
ATOM 1964 C C . ILE A 1 286 ? 80.838 18.099 81.908 1.00 15.01 286 ILE A C 1
ATOM 1965 O O . ILE A 1 286 ? 80.028 18.766 82.561 1.00 19.67 286 ILE A O 1
ATOM 1970 N N . ARG A 1 287 ? 82.125 18.027 82.210 1.00 12.98 287 ARG A N 1
ATOM 1971 C CA . ARG A 1 287 ? 82.721 18.710 83.357 1.00 16.75 287 ARG A CA 1
ATOM 1972 C C . ARG A 1 287 ? 83.460 20.004 82.956 1.00 19.23 287 ARG A C 1
ATOM 1973 O O . ARG A 1 287 ? 84.037 20.105 81.875 1.00 21.66 287 ARG A O 1
ATOM 1981 N N . THR A 1 288 ? 83.417 20.999 83.833 1.00 17.40 288 THR A N 1
ATOM 1982 C CA . THR A 1 288 ? 84.131 22.243 83.634 1.00 12.56 288 THR A CA 1
ATOM 1983 C C . THR A 1 288 ? 85.139 22.412 84.763 1.00 16.17 288 THR A C 1
ATOM 1984 O O . THR A 1 288 ? 84.786 22.365 85.944 1.00 17.93 288 THR A O 1
ATOM 1988 N N . THR A 1 289 ? 86.401 22.584 84.409 1.00 17.51 289 THR A N 1
ATOM 1989 C CA . THR A 1 289 ? 87.413 22.843 85.415 1.00 16.59 289 THR A CA 1
ATOM 1990 C C . THR A 1 289 ? 88.087 24.177 85.156 1.00 18.08 289 THR A C 1
ATOM 1991 O O . THR A 1 289 ? 88.611 24.435 84.075 1.00 17.03 289 THR A O 1
ATOM 1995 N N . LEU A 1 290 ? 88.062 25.030 86.159 1.00 20.06 290 LEU A N 1
ATOM 1996 C CA . LEU A 1 290 ? 88.806 26.262 86.111 1.00 17.28 290 LEU A CA 1
ATOM 1997 C C . LEU A 1 290 ? 90.128 26.070 86.844 1.00 13.55 290 LEU A C 1
ATOM 1998 O O . LEU A 1 290 ? 90.148 25.632 87.995 1.00 16.89 290 LEU A O 1
ATOM 2003 N N . GLU A 1 291 ? 91.231 26.381 86.172 1.00 15.06 291 GLU A N 1
ATOM 2004 C CA . GLU A 1 291 ? 92.560 26.106 86.710 1.00 17.89 291 GLU A CA 1
ATOM 2005 C C . GLU A 1 291 ? 93.624 26.779 85.855 1.00 21.49 291 GLU A C 1
ATOM 2006 O O . GLU A 1 291 ? 93.306 27.372 84.831 1.00 23.10 291 GLU A O 1
ATOM 2012 N N . ARG A 1 292 ? 94.883 26.675 86.275 1.00 23.39 292 ARG A N 1
ATOM 2013 C CA . ARG A 1 292 ? 96.005 27.158 85.474 1.00 30.23 292 ARG A CA 1
ATOM 2014 C C . ARG A 1 292 ? 96.305 26.245 84.299 1.00 30.95 292 ARG A C 1
ATOM 2015 O O . ARG A 1 292 ? 96.089 25.034 84.365 1.00 31.46 292 ARG A O 1
ATOM 2023 N N . SER A 1 293 ? 96.824 26.839 83.230 1.00 37.26 293 SER A N 1
ATOM 2024 C CA . SER A 1 293 ? 97.348 26.082 82.102 1.00 42.00 293 SER A CA 1
ATOM 2025 C C . SER A 1 293 ? 98.872 26.008 82.180 1.00 46.47 293 SER A C 1
ATOM 2026 O O . SER A 1 293 ? 99.490 26.696 82.994 1.00 43.97 293 SER A O 1
ATOM 2029 N N . ASN A 1 294 ? 99.466 25.175 81.325 1.00 58.53 294 ASN A N 1
ATOM 2030 C CA . ASN A 1 294 ? 100.925 25.042 81.234 1.00 63.81 294 ASN A CA 1
ATOM 2031 C C . ASN A 1 294 ? 101.604 26.384 80.986 1.00 61.06 294 ASN A C 1
ATOM 2032 O O . ASN A 1 294 ? 102.755 26.592 81.367 1.00 63.84 294 ASN A O 1
ATOM 2037 N N . LYS A 1 295 ? 100.878 27.286 80.336 1.00 53.04 295 LYS A N 1
ATOM 2038 C CA . LYS A 1 295 ? 101.377 28.616 80.042 1.00 50.04 295 LYS A CA 1
ATOM 2039 C C . LYS A 1 295 ? 101.065 29.579 81.183 1.00 49.18 295 LYS A C 1
ATOM 2040 O O . LYS A 1 295 ? 101.055 30.795 80.995 1.00 49.54 295 LYS A O 1
ATOM 2046 N N . ASN A 1 296 ? 100.804 29.017 82.362 1.00 48.87 296 ASN A N 1
ATOM 2047 C CA . ASN A 1 296 ? 100.620 29.782 83.600 1.00 47.66 296 ASN A CA 1
ATOM 2048 C C . ASN A 1 296 ? 99.540 30.868 83.518 1.00 45.63 296 ASN A C 1
ATOM 2049 O O . ASN A 1 296 ? 99.706 31.968 84.048 1.00 46.37 296 ASN A O 1
ATOM 2054 N N . ALA A 1 297 ? 98.430 30.545 82.861 1.00 42.58 297 ALA A N 1
ATOM 2055 C CA . ALA A 1 297 ? 97.284 31.442 82.797 1.00 37.17 297 ALA A CA 1
ATOM 2056 C C . ALA A 1 297 ? 95.994 30.677 83.079 1.00 30.06 297 ALA A C 1
ATOM 2057 O O . ALA A 1 297 ? 95.900 29.477 82.823 1.00 28.52 297 ALA A O 1
ATOM 2059 N N . VAL A 1 298 ? 95.005 31.376 83.618 1.00 28.11 298 VAL A N 1
ATOM 2060 C CA . VAL A 1 298 ? 93.718 30.769 83.912 1.00 23.07 298 VAL A CA 1
ATOM 2061 C C . VAL A 1 298 ? 92.988 30.409 82.619 1.00 22.49 298 VAL A C 1
ATOM 2062 O O . VAL A 1 298 ? 92.946 31.190 81.663 1.00 21.85 298 VAL A O 1
ATOM 2066 N N . HIS A 1 299 ? 92.424 29.211 82.592 1.00 20.69 299 HIS A N 1
ATOM 2067 C CA . HIS A 1 299 ? 91.626 28.799 81.464 1.00 20.78 299 HIS A CA 1
ATOM 2068 C C . HIS A 1 299 ? 90.464 27.949 81.961 1.00 18.91 299 HIS A C 1
ATOM 2069 O O . HIS A 1 299 ? 90.484 27.493 83.100 1.00 18.47 299 HIS A O 1
ATOM 2076 N N . ALA A 1 300 ? 89.448 27.775 81.113 1.00 19.23 300 ALA A N 1
ATOM 2077 C CA . ALA A 1 300 ? 88.352 26.841 81.353 1.00 17.50 300 ALA A CA 1
ATOM 2078 C C . ALA A 1 300 ? 88.568 25.584 80.533 1.00 21.15 300 ALA A C 1
ATOM 2079 O O . ALA A 1 300 ? 88.674 25.642 79.312 1.00 22.47 300 ALA A O 1
ATOM 2081 N N . LEU A 1 301 ? 88.628 24.451 81.218 1.00 21.14 301 LEU A N 1
ATOM 2082 C CA . LEU A 1 301 ? 88.807 23.161 80.582 1.00 20.90 301 LEU A CA 1
ATOM 2083 C C . LEU A 1 301 ? 87.492 22.368 80.600 1.00 18.24 301 LEU A C 1
ATOM 2084 O O . LEU A 1 301 ? 87.026 21.942 81.651 1.00 19.79 301 LEU A O 1
ATOM 2089 N N . PHE A 1 302 ? 86.897 22.192 79.428 1.00 18.16 302 PHE A N 1
ATOM 2090 C CA . PHE A 1 302 ? 85.705 21.378 79.273 1.00 16.35 302 PHE A CA 1
ATOM 2091 C C . PHE A 1 302 ? 86.065 19.983 78.783 1.00 21.37 302 PHE A C 1
ATOM 2092 O O . PHE A 1 302 ? 86.481 19.802 77.640 1.00 19.46 302 PHE A O 1
ATOM 2100 N N . THR A 1 303 ? 85.913 19.001 79.664 1.00 20.48 303 THR A N 1
ATOM 2101 C CA . THR A 1 303 ? 86.209 17.614 79.341 1.00 18.70 303 THR A CA 1
ATOM 2102 C C . THR A 1 303 ? 84.962 16.769 79.549 1.00 19.85 303 THR A C 1
ATOM 2103 O O . THR A 1 303 ? 84.090 17.096 80.359 1.00 16.67 303 THR A O 1
ATOM 2107 N N . GLY A 1 304 ? 84.866 15.676 78.813 1.00 19.11 304 GLY A N 1
ATOM 2108 C CA . GLY A 1 304 ? 83.669 14.873 78.885 1.00 19.04 304 GLY A CA 1
ATOM 2109 C C . GLY A 1 304 ? 83.807 13.457 78.397 1.00 17.48 304 GLY A C 1
ATOM 2110 O O . GLY A 1 304 ? 84.754 13.112 77.702 1.00 19.11 304 GLY A O 1
ATOM 2111 N N . LEU A 1 305 ? 82.840 12.641 78.785 1.00 18.03 305 LEU A N 1
ATOM 2112 C CA . LEU A 1 305 ? 82.776 11.248 78.396 1.00 15.53 305 LEU A CA 1
ATOM 2113 C C . LEU A 1 305 ? 81.385 10.998 77.835 1.00 15.02 305 LEU A C 1
ATOM 2114 O O . LEU A 1 305 ? 80.377 11.254 78.493 1.00 12.76 305 LEU A O 1
ATOM 2119 N N . TYR A 1 306 ? 81.333 10.533 76.599 1.00 15.83 306 TYR A N 1
ATOM 2120 C CA . TYR A 1 306 ? 80.066 10.200 75.994 1.00 17.22 306 TYR A CA 1
ATOM 2121 C C . TYR A 1 306 ? 79.980 8.690 75.819 1.00 19.44 306 TYR A C 1
ATOM 2122 O O . TYR A 1 306 ? 80.890 8.076 75.243 1.00 19.87 306 TYR A O 1
ATOM 2131 N N . ILE A 1 307 ? 78.904 8.091 76.335 1.00 17.25 307 ILE A N 1
ATOM 2132 C CA . ILE A 1 307 ? 78.693 6.646 76.206 1.00 18.68 307 ILE A CA 1
ATOM 2133 C C . ILE A 1 307 ? 78.061 6.319 74.845 1.00 19.48 307 ILE A C 1
ATOM 2134 O O . ILE A 1 307 ? 76.865 6.030 74.749 1.00 20.17 307 ILE A O 1
ATOM 2139 N N . GLY A 1 308 ? 78.887 6.372 73.800 1.00 19.35 308 GLY A N 1
ATOM 2140 C CA . GLY A 1 308 ? 78.442 6.167 72.434 1.00 20.49 308 GLY A CA 1
ATOM 2141 C C . GLY A 1 308 ? 79.477 6.680 71.447 1.00 22.37 308 GLY A C 1
ATOM 2142 O O . GLY A 1 308 ? 80.540 7.145 71.864 1.00 19.81 308 GLY A O 1
ATOM 2143 N N . PRO A 1 309 ? 79.166 6.604 70.138 1.00 22.29 309 PRO A N 1
ATOM 2144 C CA . PRO A 1 309 ? 80.043 6.932 68.999 1.00 27.56 309 PRO A CA 1
ATOM 2145 C C . PRO A 1 309 ? 80.319 8.426 68.829 1.00 25.26 309 PRO A C 1
ATOM 2146 O O . PRO A 1 309 ? 79.523 9.247 69.280 1.00 21.35 309 PRO A O 1
ATOM 2150 N N . VAL A 1 310 ? 81.406 8.769 68.144 1.00 22.87 310 VAL A N 1
ATOM 2151 C CA . VAL A 1 310 ? 81.781 10.165 68.017 1.00 19.31 310 VAL A CA 1
ATOM 2152 C C . VAL A 1 310 ? 80.777 10.974 67.189 1.00 20.88 310 VAL A C 1
ATOM 2153 O O . VAL A 1 310 ? 80.522 12.130 67.493 1.00 23.88 310 VAL A O 1
ATOM 2157 N N . ASN A 1 311 ? 80.177 10.388 66.160 1.00 24.55 311 ASN A N 1
ATOM 2158 C CA . ASN A 1 311 ? 79.255 11.181 65.343 1.00 24.06 311 ASN A CA 1
ATOM 2159 C C . ASN A 1 311 ? 77.979 11.527 66.120 1.00 25.92 311 ASN A C 1
ATOM 2160 O O . ASN A 1 311 ? 77.391 12.591 65.923 1.00 22.63 311 ASN A O 1
ATOM 2165 N N . ASN A 1 312 ? 77.577 10.635 67.025 1.00 24.82 312 ASN A N 1
ATOM 2166 C CA . ASN A 1 312 ? 76.414 10.855 67.872 1.00 22.59 312 ASN A CA 1
ATOM 2167 C C . ASN A 1 312 ? 76.680 11.904 68.931 1.00 22.86 312 ASN A C 1
ATOM 2168 O O . ASN A 1 312 ? 75.793 12.683 69.277 1.00 24.97 312 ASN A O 1
ATOM 2173 N N . LEU A 1 313 ? 77.899 11.916 69.458 1.00 20.09 313 LEU A N 1
ATOM 2174 C CA . LEU A 1 313 ? 78.303 12.959 70.392 1.00 18.65 313 LEU A CA 1
ATOM 2175 C C . LEU A 1 313 ? 78.211 14.324 69.716 1.00 22.47 313 LEU A C 1
ATOM 2176 O O . LEU A 1 313 ? 77.681 15.277 70.288 1.00 22.09 313 LEU A O 1
ATOM 2181 N N . LEU A 1 314 ? 78.720 14.398 68.488 1.00 25.22 314 LEU A N 1
ATOM 2182 C CA . LEU A 1 314 ? 78.849 15.659 67.759 1.00 28.63 314 LEU A CA 1
ATOM 2183 C C . LEU A 1 314 ? 77.495 16.254 67.395 1.00 29.58 314 LEU A C 1
ATOM 2184 O O . LEU A 1 314 ? 77.296 17.464 67.494 1.00 29.19 314 LEU A O 1
ATOM 2189 N N . ALA A 1 315 ? 76.577 15.395 66.963 1.00 30.47 315 ALA A N 1
ATOM 2190 C CA . ALA A 1 315 ? 75.237 15.815 66.593 1.00 26.99 315 ALA A CA 1
ATOM 2191 C C . ALA A 1 315 ? 74.478 16.248 67.831 1.00 25.24 315 ALA A C 1
ATOM 2192 O O . ALA A 1 315 ? 73.667 17.175 67.785 1.00 26.53 315 ALA A O 1
ATOM 2194 N N . LEU A 1 316 ? 74.749 15.571 68.941 1.00 23.78 316 LEU A N 1
ATOM 2195 C CA . LEU A 1 316 ? 74.100 15.899 70.200 1.00 24.18 316 LEU A CA 1
ATOM 2196 C C . LEU A 1 316 ? 74.615 17.238 70.728 1.00 26.08 316 LEU A C 1
ATOM 2197 O O . LEU A 1 316 ? 73.861 18.017 71.312 1.00 31.14 316 LEU A O 1
ATOM 2202 N N . MET A 1 317 ? 75.887 17.530 70.492 1.00 23.88 317 MET A N 1
ATOM 2203 C CA . MET A 1 317 ? 76.486 18.717 71.088 1.00 25.96 317 MET A CA 1
ATOM 2204 C C . MET A 1 317 ? 76.226 19.998 70.300 1.00 27.32 317 MET A C 1
ATOM 2205 O O . MET A 1 317 ? 76.322 21.089 70.854 1.00 25.41 317 MET A O 1
ATOM 2210 N N . GLU A 1 318 ? 75.916 19.880 69.014 1.00 31.57 318 GLU A N 1
ATOM 2211 C CA . GLU A 1 318 ? 75.570 21.064 68.218 1.00 38.03 318 GLU A CA 1
ATOM 2212 C C . GLU A 1 318 ? 74.124 21.454 68.516 1.00 37.35 318 GLU A C 1
ATOM 2213 O O . GLU A 1 318 ? 73.724 22.618 68.393 1.00 35.31 318 GLU A O 1
ATOM 2219 N N . GLU A 1 319 ? 73.359 20.445 68.925 1.00 39.53 319 GLU A N 1
ATOM 2220 C CA . GLU A 1 319 ? 71.959 20.574 69.309 1.00 38.91 319 GLU A CA 1
ATOM 2221 C C . GLU A 1 319 ? 71.779 21.216 70.690 1.00 32.72 319 GLU A C 1
ATOM 2222 O O . GLU A 1 319 ? 70.991 22.151 70.849 1.00 35.20 319 GLU A O 1
ATOM 2228 N N . LYS A 1 320 ? 72.515 20.723 71.682 1.00 26.58 320 LYS A N 1
ATOM 2229 C CA . LYS A 1 320 ? 72.309 21.142 73.065 1.00 29.46 320 LYS A CA 1
ATOM 2230 C C . LYS A 1 320 ? 73.351 22.156 73.584 1.00 32.32 320 LYS A C 1
ATOM 2231 O O . LYS A 1 320 ? 73.075 22.909 74.526 1.00 37.66 320 LYS A O 1
ATOM 2237 N N . PHE A 1 321 ? 74.534 22.182 72.976 1.00 28.31 321 PHE A N 1
ATOM 2238 C CA . PHE A 1 321 ? 75.647 22.983 73.488 1.00 25.73 321 PHE A CA 1
ATOM 2239 C C . PHE A 1 321 ? 76.536 23.490 72.346 1.00 29.58 321 PHE A C 1
ATOM 2240 O O . PHE A 1 321 ? 77.736 23.232 72.337 1.00 30.59 321 PHE A O 1
ATOM 2248 N N . PRO A 1 322 ? 75.951 24.195 71.362 1.00 32.86 322 PRO A N 1
ATOM 2249 C CA . PRO A 1 322 ? 76.789 24.572 70.223 1.00 29.80 322 PRO A CA 1
ATOM 2250 C C . PRO A 1 322 ? 77.772 25.679 70.566 1.00 26.11 322 PRO A C 1
ATOM 2251 O O . PRO A 1 322 ? 78.671 25.951 69.781 1.00 30.30 322 PRO A O 1
ATOM 2255 N N . GLU A 1 323 ? 77.612 26.297 71.726 1.00 25.31 323 GLU A N 1
ATOM 2256 C CA . GLU A 1 323 ? 78.504 27.369 72.149 1.00 31.94 323 GLU A CA 1
ATOM 2257 C C . GLU A 1 323 ? 79.901 26.847 72.496 1.00 29.74 323 GLU A C 1
ATOM 2258 O O . GLU A 1 323 ? 80.875 27.595 72.462 1.00 27.78 323 GLU A O 1
ATOM 2264 N N . LEU A 1 324 ? 79.997 25.563 72.829 1.00 29.37 324 LEU A N 1
ATOM 2265 C CA . LEU A 1 324 ? 81.286 24.957 73.144 1.00 24.94 324 LEU A CA 1
ATOM 2266 C C . LEU A 1 324 ? 82.189 24.881 71.910 1.00 23.31 324 LEU A C 1
ATOM 2267 O O . LEU A 1 324 ? 83.406 24.979 72.021 1.00 23.45 324 LEU A O 1
ATOM 2272 N N . GLY A 1 325 ? 81.583 24.713 70.737 1.00 21.70 325 GLY A N 1
ATOM 2273 C CA . GLY A 1 325 ? 82.315 24.689 69.489 1.00 20.37 325 GLY A CA 1
ATOM 2274 C C . GLY A 1 325 ? 83.095 23.406 69.296 1.00 24.16 325 GLY A C 1
ATOM 2275 O O . GLY A 1 325 ? 84.139 23.406 68.636 1.00 24.85 325 GLY A O 1
ATOM 2276 N N . LEU A 1 326 ? 82.591 22.314 69.877 1.00 24.36 326 LEU A N 1
ATOM 2277 C CA . LEU A 1 326 ? 83.225 20.999 69.755 1.00 19.65 326 LEU A CA 1
ATOM 2278 C C . LEU A 1 326 ? 83.234 20.498 68.321 1.00 23.39 326 LEU A C 1
ATOM 2279 O O . LEU A 1 326 ? 82.206 20.519 67.638 1.00 24.20 326 LEU A O 1
ATOM 2284 N N . GLU A 1 327 ? 84.402 20.047 67.871 1.00 24.75 327 GLU A N 1
ATOM 2285 C CA . GLU A 1 327 ? 84.539 19.432 66.554 1.00 26.64 327 GLU A CA 1
ATOM 2286 C C . GLU A 1 327 ? 85.254 18.102 66.688 1.00 22.62 327 GLU A C 1
ATOM 2287 O O . GLU A 1 327 ? 85.766 17.792 67.756 1.00 23.14 327 GLU A O 1
ATOM 2293 N N . LYS A 1 328 ? 85.289 17.317 65.611 1.00 23.85 328 LYS A N 1
ATOM 2294 C CA . LYS A 1 328 ? 85.849 15.962 65.664 1.00 23.16 328 LYS A CA 1
ATOM 2295 C C . LYS A 1 328 ? 87.267 15.905 66.221 1.00 21.71 328 LYS A C 1
ATOM 2296 O O . LYS A 1 328 ? 87.668 14.934 66.862 1.00 19.80 328 LYS A O 1
ATOM 2302 N N . GLU A 1 329 ? 88.016 16.969 65.971 1.00 24.92 329 GLU A N 1
ATOM 2303 C CA . GLU A 1 329 ? 89.417 17.023 66.328 1.00 24.06 329 GLU A CA 1
ATOM 2304 C C . GLU A 1 329 ? 89.575 17.075 67.828 1.00 23.51 329 GLU A C 1
ATOM 2305 O O . GLU A 1 329 ? 90.617 16.703 68.365 1.00 25.20 329 GLU A O 1
ATOM 2311 N N . GLY A 1 330 ? 88.527 17.536 68.501 1.00 21.42 330 GLY A N 1
ATOM 2312 C CA . GLY A 1 330 ? 88.531 17.631 69.946 1.00 20.50 330 GLY A CA 1
ATOM 2313 C C . GLY A 1 330 ? 88.124 16.320 70.580 1.00 22.04 330 GLY A C 1
ATOM 2314 O O . GLY A 1 330 ? 88.167 16.180 71.796 1.00 20.06 330 GLY A O 1
ATOM 2315 N N . CYS A 1 331 ? 87.752 15.355 69.741 1.00 24.29 331 CYS A N 1
ATOM 2316 C CA . CYS A 1 331 ? 87.214 14.083 70.203 1.00 13.77 331 CYS A CA 1
ATOM 2317 C C . CYS A 1 331 ? 88.137 12.891 70.001 1.00 14.01 331 CYS A C 1
ATOM 2318 O O . CYS A 1 331 ? 88.941 12.864 69.086 1.00 21.64 331 CYS A O 1
ATOM 2321 N N . GLU A 1 332 ? 87.981 11.886 70.846 1.00 15.50 332 GLU A N 1
ATOM 2322 C CA . GLU A 1 332 ? 88.742 10.663 70.705 1.00 17.13 332 GLU A CA 1
ATOM 2323 C C . GLU A 1 332 ? 87.914 9.446 71.113 1.00 21.23 332 GLU A C 1
ATOM 2324 O O . GLU A 1 332 ? 87.473 9.349 72.263 1.00 24.74 332 GLU A O 1
ATOM 2330 N N . GLU A 1 333 ? 87.709 8.526 70.170 1.00 18.41 333 GLU A N 1
ATOM 2331 C CA . GLU A 1 333 ? 87.048 7.263 70.463 1.00 16.73 333 GLU A CA 1
ATOM 2332 C C . GLU A 1 333 ? 88.041 6.294 71.086 1.00 14.59 333 GLU A C 1
ATOM 2333 O O . GLU A 1 333 ? 89.149 6.133 70.598 1.00 15.04 333 GLU A O 1
ATOM 2339 N N . MET A 1 334 ? 87.641 5.660 72.181 1.00 22.46 334 MET A N 1
ATOM 2340 C CA . MET A 1 334 ? 88.487 4.686 72.871 1.00 20.43 334 MET A CA 1
ATOM 2341 C C . MET A 1 334 ? 87.592 3.787 73.716 1.00 21.79 334 MET A C 1
ATOM 2342 O O . MET A 1 334 ? 86.374 3.957 73.709 1.00 21.86 334 MET A O 1
ATOM 2347 N N . SER A 1 335 ? 88.184 2.836 74.438 1.00 21.12 335 SER A N 1
ATOM 2348 C CA . SER A 1 335 ? 87.404 1.988 75.344 1.00 20.71 335 SER A CA 1
ATOM 2349 C C . SER A 1 335 ? 87.140 2.730 76.660 1.00 18.71 335 SER A C 1
ATOM 2350 O O . SER A 1 335 ? 87.770 3.742 76.939 1.00 16.88 335 SER A O 1
ATOM 2353 N N . TRP A 1 336 ? 86.204 2.245 77.466 1.00 16.65 336 TRP A N 1
ATOM 2354 C CA . TRP A 1 336 ? 85.943 2.919 78.727 1.00 15.05 336 TRP A CA 1
ATOM 2355 C C . TRP A 1 336 ? 87.170 2.840 79.629 1.00 14.74 336 TRP A C 1
ATOM 2356 O O . TRP A 1 336 ? 87.541 3.819 80.266 1.00 17.87 336 TRP A O 1
ATOM 2367 N N . ILE A 1 337 ? 87.817 1.685 79.670 1.00 14.48 337 ILE A N 1
ATOM 2368 C CA . ILE A 1 337 ? 88.969 1.547 80.532 1.00 13.26 337 ILE A CA 1
ATOM 2369 C C . ILE A 1 337 ? 90.081 2.497 80.065 1.00 22.79 337 ILE A C 1
ATOM 2370 O O . ILE A 1 337 ? 90.845 3.013 80.878 1.00 22.86 337 ILE A O 1
ATOM 2375 N N . GLU A 1 338 ? 90.168 2.752 78.765 1.00 20.63 338 GLU A N 1
ATOM 2376 C CA . GLU A 1 338 ? 91.166 3.695 78.281 1.00 18.75 338 GLU A CA 1
ATOM 2377 C C . GLU A 1 338 ? 90.785 5.123 78.688 1.00 19.72 338 GLU A C 1
ATOM 2378 O O . GLU A 1 338 ? 91.657 5.969 78.915 1.00 17.51 338 GLU A O 1
ATOM 2384 N N . SER A 1 339 ? 89.484 5.379 78.811 1.00 20.07 339 SER A N 1
ATOM 2385 C CA . SER A 1 339 ? 88.994 6.696 79.221 1.00 19.54 339 SER A CA 1
ATOM 2386 C C . SER A 1 339 ? 89.314 6.961 80.699 1.00 20.04 339 SER A C 1
ATOM 2387 O O . SER A 1 339 ? 89.436 8.112 81.117 1.00 20.98 339 SER A O 1
ATOM 2390 N N . VAL A 1 340 ? 89.450 5.890 81.475 1.00 17.82 340 VAL A N 1
ATOM 2391 C CA . VAL A 1 340 ? 89.908 5.984 82.860 1.00 17.10 340 VAL A CA 1
ATOM 2392 C C . VAL A 1 340 ? 91.341 6.545 82.928 1.00 16.06 340 VAL A C 1
ATOM 2393 O O . VAL A 1 340 ? 91.632 7.448 83.708 1.00 16.96 340 VAL A O 1
ATOM 2397 N N . LEU A 1 341 ? 92.238 6.008 82.113 1.00 15.63 341 LEU A N 1
ATOM 2398 C CA . LEU A 1 341 ? 93.594 6.538 82.051 1.00 18.25 341 LEU A CA 1
ATOM 2399 C C . LEU A 1 341 ? 93.550 7.979 81.576 1.00 18.96 341 LEU A C 1
ATOM 2400 O O . LEU A 1 341 ? 94.325 8.823 82.011 1.00 15.64 341 LEU A O 1
ATOM 2405 N N . TRP A 1 342 ? 92.632 8.246 80.662 1.00 17.82 342 TRP A N 1
ATOM 2406 C CA . TRP A 1 342 ? 92.515 9.560 80.073 1.00 15.24 342 TRP A CA 1
ATOM 2407 C C . TRP A 1 342 ? 92.202 10.570 81.161 1.00 16.22 342 TRP A C 1
ATOM 2408 O O . TRP A 1 342 ? 92.920 11.545 81.346 1.00 16.78 342 TRP A O 1
ATOM 2419 N N . PHE A 1 343 ? 91.136 10.314 81.904 1.00 15.53 343 PHE A N 1
ATOM 2420 C CA . PHE A 1 343 ? 90.717 11.246 82.937 1.00 17.37 343 PHE A CA 1
ATOM 2421 C C . PHE A 1 343 ? 91.724 11.282 84.077 1.00 20.45 343 PHE A C 1
ATOM 2422 O O . PHE A 1 343 ? 91.823 12.284 84.774 1.00 28.01 343 PHE A O 1
ATOM 2430 N N . ALA A 1 344 ? 92.481 10.207 84.257 1.00 16.14 344 ALA A N 1
ATOM 2431 C CA . ALA A 1 344 ? 93.498 10.185 85.302 1.00 17.43 344 ALA A CA 1
ATOM 2432 C C . ALA A 1 344 ? 94.818 10.839 84.850 1.00 22.24 344 ALA A C 1
ATOM 2433 O O . ALA A 1 344 ? 95.830 10.720 85.530 1.00 23.61 344 ALA A O 1
ATOM 2435 N N . ASP A 1 345 ? 94.800 11.506 83.696 1.00 24.76 345 ASP A N 1
ATOM 2436 C CA . ASP A 1 345 ? 95.918 12.325 83.198 1.00 24.31 345 ASP A CA 1
ATOM 2437 C C . ASP A 1 345 ? 97.184 11.577 82.803 1.00 24.11 345 ASP A C 1
ATOM 2438 O O . ASP A 1 345 ? 98.280 12.139 82.854 1.00 26.19 345 ASP A O 1
ATOM 2443 N N . PHE A 1 346 ? 97.043 10.327 82.384 1.00 23.80 346 PHE A N 1
ATOM 2444 C CA . PHE A 1 346 ? 98.181 9.594 81.841 1.00 26.24 346 PHE A CA 1
ATOM 2445 C C . PHE A 1 346 ? 98.392 9.936 80.359 1.00 28.95 346 PHE A C 1
ATOM 2446 O O . PHE A 1 346 ? 97.466 10.403 79.687 1.00 26.93 346 PHE A O 1
ATOM 2454 N N . PRO A 1 347 ? 99.619 9.730 79.854 1.00 28.09 347 PRO A N 1
ATOM 2455 C CA . PRO A 1 347 ? 99.881 9.875 78.415 1.00 26.74 347 PRO A CA 1
ATOM 2456 C C . PRO A 1 347 ? 98.937 9.006 77.571 1.00 29.23 347 PRO A C 1
ATOM 2457 O O . PRO A 1 347 ? 98.479 7.965 78.043 1.00 29.60 347 PRO A O 1
ATOM 2461 N N . LYS A 1 348 ? 98.634 9.424 76.346 1.00 31.92 348 LYS A N 1
ATOM 2462 C CA . LYS A 1 348 ? 97.676 8.663 75.548 1.00 36.68 348 LYS A CA 1
ATOM 2463 C C . LYS A 1 348 ? 98.349 7.424 74.983 1.00 33.85 348 LYS A C 1
ATOM 2464 O O . LYS A 1 348 ? 99.475 7.483 74.490 1.00 32.30 348 LYS A O 1
ATOM 2470 N N . GLY A 1 349 ? 97.670 6.290 75.091 1.00 34.26 349 GLY A N 1
ATOM 2471 C CA . GLY A 1 349 ? 98.261 5.036 74.670 1.00 37.72 349 GLY A CA 1
ATOM 2472 C C . GLY A 1 349 ? 99.174 4.415 75.716 1.00 38.44 349 GLY A C 1
ATOM 2473 O O . GLY A 1 349 ? 99.938 3.497 75.417 1.00 34.96 349 GLY A O 1
ATOM 2474 N N . GLU A 1 350 ? 99.095 4.916 76.945 1.00 40.06 350 GLU A N 1
ATOM 2475 C CA . GLU A 1 350 ? 99.808 4.323 78.075 1.00 38.93 350 GLU A CA 1
ATOM 2476 C C . GLU A 1 350 ? 99.254 2.928 78.411 1.00 33.13 350 GLU A C 1
ATOM 2477 O O . GLU A 1 350 ? 98.079 2.646 78.163 1.00 32.21 350 GLU A O 1
ATOM 2483 N N . SER A 1 351 ? 100.098 2.065 78.972 1.00 30.30 351 SER A N 1
ATOM 2484 C CA . SER A 1 351 ? 99.672 0.727 79.390 1.00 34.84 351 SER A CA 1
ATOM 2485 C C . SER A 1 351 ? 98.678 0.796 80.560 1.00 29.24 351 SER A C 1
ATOM 2486 O O . SER A 1 351 ? 98.822 1.633 81.457 1.00 24.53 351 SER A O 1
ATOM 2489 N N . LEU A 1 352 ? 97.674 -0.084 80.544 1.00 25.87 352 LEU A N 1
ATOM 2490 C CA . LEU A 1 352 ? 96.634 -0.101 81.575 1.00 23.91 352 LEU A CA 1
ATOM 2491 C C . LEU A 1 352 ? 97.192 -0.373 82.972 1.00 22.47 352 LEU A C 1
ATOM 2492 O O . LEU A 1 352 ? 96.540 -0.097 83.974 1.00 27.09 352 LEU A O 1
ATOM 2497 N N . GLY A 1 353 ? 98.400 -0.918 83.027 1.00 20.99 353 GLY A N 1
ATOM 2498 C CA . GLY A 1 353 ? 99.030 -1.275 84.283 1.00 20.22 353 GLY A CA 1
ATOM 2499 C C . GLY A 1 353 ? 99.267 -0.144 85.260 1.00 19.64 353 GLY A C 1
ATOM 2500 O O . GLY A 1 353 ? 99.444 -0.394 86.444 1.00 23.81 353 GLY A O 1
ATOM 2501 N N . VAL A 1 354 ? 99.264 1.098 84.786 1.00 19.69 354 VAL A N 1
ATOM 2502 C CA . VAL A 1 354 ? 99.516 2.233 85.672 1.00 20.10 354 VAL A CA 1
ATOM 2503 C C . VAL A 1 354 ? 98.366 2.420 86.645 1.00 24.57 354 VAL A C 1
ATOM 2504 O O . VAL A 1 354 ? 98.486 3.129 87.645 1.00 25.82 354 VAL A O 1
ATOM 2508 N N . LEU A 1 355 ? 97.245 1.776 86.349 1.00 26.51 355 LEU A N 1
ATOM 2509 C CA . LEU A 1 355 ? 96.077 1.850 87.207 1.00 24.45 355 LEU A CA 1
ATOM 2510 C C . LEU A 1 355 ? 96.345 1.190 88.543 1.00 25.10 355 LEU A C 1
ATOM 2511 O O . LEU A 1 355 ? 95.723 1.530 89.551 1.00 26.71 355 LEU A O 1
ATOM 2516 N N . THR A 1 356 ? 97.301 0.263 88.528 1.00 27.72 356 THR A N 1
ATOM 2517 C CA . THR A 1 356 ? 97.656 -0.560 89.677 1.00 26.96 356 THR A CA 1
ATOM 2518 C C . THR A 1 356 ? 98.716 0.051 90.589 1.00 27.85 356 THR A C 1
ATOM 2519 O O . THR A 1 356 ? 99.021 -0.524 91.626 1.00 29.11 356 THR A O 1
ATOM 2523 N N . ASN A 1 357 ? 99.282 1.196 90.210 1.00 23.60 357 ASN A N 1
ATOM 2524 C CA . ASN A 1 357 ? 100.245 1.880 91.073 1.00 25.96 357 ASN A CA 1
ATOM 2525 C C . ASN A 1 357 ? 99.565 2.471 92.290 1.00 27.68 357 ASN A C 1
ATOM 2526 O O . ASN A 1 357 ? 98.500 3.061 92.193 1.00 26.11 357 ASN A O 1
ATOM 2531 N N . ARG A 1 358 ? 100.186 2.302 93.443 1.00 31.72 358 ARG A N 1
ATOM 2532 C CA . ARG A 1 358 ? 99.681 2.895 94.668 1.00 33.22 358 ARG A CA 1
ATOM 2533 C C . ARG A 1 358 ? 100.767 3.773 95.247 1.00 32.63 358 ARG A C 1
ATOM 2534 O O . ARG A 1 358 ? 101.191 3.570 96.375 1.00 34.53 358 ARG A O 1
ATOM 2542 N N . GLU A 1 359 ? 101.242 4.736 94.472 1.00 32.36 359 GLU A N 1
ATOM 2543 C CA . GLU A 1 359 ? 102.344 5.547 94.956 1.00 37.36 359 GLU A CA 1
ATOM 2544 C C . GLU A 1 359 ? 101.830 6.751 95.745 1.00 37.06 359 GLU A C 1
ATOM 2545 O O . GLU A 1 359 ? 100.692 7.202 95.556 1.00 34.82 359 GLU A O 1
ATOM 2551 N N . ARG A 1 360 ? 102.670 7.233 96.660 1.00 35.38 360 ARG A N 1
ATOM 2552 C CA . ARG A 1 360 ? 102.328 8.349 97.531 1.00 34.23 360 ARG A CA 1
ATOM 2553 C C . ARG A 1 360 ? 102.245 9.634 96.720 1.00 33.14 360 ARG A C 1
ATOM 2554 O O . ARG A 1 360 ? 103.073 9.864 95.845 1.00 37.55 360 ARG A O 1
ATOM 2562 N N . THR A 1 361 ? 101.238 10.461 96.982 1.00 27.62 361 THR A N 1
ATOM 2563 C CA . THR A 1 361 ? 101.174 11.764 96.341 1.00 25.48 361 THR A CA 1
ATOM 2564 C C . THR A 1 361 ? 102.234 12.705 96.915 1.00 29.01 361 THR A C 1
ATOM 2565 O O . THR A 1 361 ? 102.784 12.467 98.001 1.00 28.72 361 THR A O 1
ATOM 2569 N N . SER A 1 362 ? 102.522 13.777 96.187 1.00 29.49 362 SER A N 1
ATOM 2570 C CA . SER A 1 362 ? 103.513 14.739 96.650 1.00 30.15 362 SER A CA 1
ATOM 2571 C C . SER A 1 362 ? 102.865 16.095 96.867 1.00 28.11 362 SER A C 1
ATOM 2572 O O . SER A 1 362 ? 103.526 17.041 97.294 1.00 29.20 362 SER A O 1
ATOM 2575 N N . LEU A 1 363 ? 101.566 16.176 96.579 1.00 23.15 363 LEU A N 1
ATOM 2576 C CA . LEU A 1 363 ? 100.819 17.426 96.686 1.00 26.21 363 LEU A CA 1
ATOM 2577 C C . LEU A 1 363 ? 99.840 17.410 97.850 1.00 28.50 363 LEU A C 1
ATOM 2578 O O . LEU A 1 363 ? 98.910 16.592 97.882 1.00 22.27 363 LEU A O 1
ATOM 2583 N N . SER A 1 364 ? 100.068 18.312 98.808 1.00 29.37 364 SER A N 1
ATOM 2584 C CA . SER A 1 364 ? 99.120 18.559 99.892 1.00 23.61 364 SER A CA 1
ATOM 2585 C C . SER A 1 364 ? 97.965 19.377 99.350 1.00 21.73 364 SER A C 1
ATOM 2586 O O . SER A 1 364 ? 98.100 20.044 98.327 1.00 20.74 364 SER A O 1
ATOM 2589 N N . PHE A 1 365 ? 96.830 19.343 100.035 1.00 22.98 365 PHE A N 1
ATOM 2590 C CA . PHE A 1 365 ? 95.682 20.092 99.559 1.00 20.15 365 PHE A CA 1
ATOM 2591 C C . PHE A 1 365 ? 94.719 20.473 100.689 1.00 21.87 365 PHE A C 1
ATOM 2592 O O . PHE A 1 365 ? 94.759 19.905 101.785 1.00 24.54 365 PHE A O 1
ATOM 2600 N N . LYS A 1 366 ? 93.884 21.468 100.411 1.00 16.37 366 LYS A N 1
ATOM 2601 C CA . LYS A 1 366 ? 92.712 21.764 101.209 1.00 17.62 366 LYS A CA 1
ATOM 2602 C C . LYS A 1 366 ? 91.537 21.833 100.246 1.00 19.81 366 LYS A C 1
ATOM 2603 O O . LYS A 1 366 ? 91.599 22.551 99.250 1.00 21.41 366 LYS A O 1
ATOM 2609 N N . GLY A 1 367 ? 90.482 21.070 100.523 1.00 15.93 367 GLY A N 1
ATOM 2610 C CA . GLY A 1 367 ? 89.302 21.071 99.680 1.00 15.26 367 GLY A CA 1
ATOM 2611 C C . GLY A 1 367 ? 88.020 21.350 100.443 1.00 16.58 367 GLY A C 1
ATOM 2612 O O . GLY A 1 367 ? 87.866 20.959 101.604 1.00 17.51 367 GLY A O 1
ATOM 2613 N N . LYS A 1 368 ? 87.105 22.050 99.772 1.00 15.41 368 LYS A N 1
ATOM 2614 C CA . LYS A 1 368 ? 85.743 22.299 100.256 1.00 15.54 368 LYS A CA 1
ATOM 2615 C C . LYS A 1 368 ? 84.808 22.125 99.069 1.00 15.12 368 LYS A C 1
ATOM 2616 O O . LYS A 1 368 ? 85.256 22.173 97.931 1.00 15.68 368 LYS A O 1
ATOM 2622 N N . ASP A 1 369 ? 83.520 21.905 99.299 1.00 15.89 369 ASP A N 1
ATOM 2623 C CA . ASP A 1 369 ? 82.634 21.824 98.152 1.00 15.57 369 ASP A CA 1
ATOM 2624 C C . ASP A 1 369 ? 81.219 22.336 98.452 1.00 14.26 369 ASP A C 1
ATOM 2625 O O . ASP A 1 369 ? 80.892 22.672 99.588 1.00 13.25 369 ASP A O 1
ATOM 2630 N N . ASP A 1 370 ? 80.420 22.431 97.391 1.00 14.52 370 ASP A N 1
ATOM 2631 C CA . ASP A 1 370 ? 79.092 23.011 97.412 1.00 13.38 370 ASP A CA 1
ATOM 2632 C C . ASP A 1 370 ? 78.191 22.326 96.389 1.00 9.94 370 ASP A C 1
ATOM 2633 O O . ASP A 1 370 ? 78.653 21.659 95.455 1.00 10.54 370 ASP A O 1
ATOM 2638 N N . PHE A 1 371 ? 76.896 22.540 96.550 1.00 10.08 371 PHE A N 1
ATOM 2639 C CA . PHE A 1 371 ? 75.935 22.128 95.560 1.00 12.51 371 PHE A CA 1
ATOM 2640 C C . PHE A 1 371 ? 75.199 23.367 95.071 1.00 15.52 371 PHE A C 1
ATOM 2641 O O . PHE A 1 371 ? 74.770 24.197 95.870 1.00 13.14 371 PHE A O 1
ATOM 2649 N N . VAL A 1 372 ? 75.104 23.500 93.752 1.00 13.86 372 VAL A N 1
ATOM 2650 C CA . VAL A 1 372 ? 74.408 24.612 93.127 1.00 14.34 372 VAL A CA 1
ATOM 2651 C C . VAL A 1 372 ? 73.060 24.124 92.641 1.00 10.88 372 VAL A C 1
ATOM 2652 O O . VAL A 1 372 ? 72.972 23.109 91.959 1.00 12.36 372 VAL A O 1
ATOM 2656 N N . GLN A 1 373 ? 72.008 24.842 93.014 1.00 15.67 373 GLN A N 1
ATOM 2657 C CA . GLN A 1 373 ? 70.639 24.421 92.716 1.00 14.04 373 GLN A CA 1
ATOM 2658 C C . GLN A 1 373 ? 69.992 25.285 91.638 1.00 13.02 373 GLN A C 1
ATOM 2659 O O . GLN A 1 373 ? 68.995 24.900 91.031 1.00 18.68 373 GLN A O 1
ATOM 2665 N N . GLU A 1 374 ? 70.572 26.449 91.396 1.00 13.31 374 GLU A N 1
ATOM 2666 C CA . GLU A 1 374 ? 70.140 27.305 90.299 1.00 20.02 374 GLU A CA 1
ATOM 2667 C C . GLU A 1 374 ? 71.332 28.121 89.815 1.00 19.28 374 GLU A C 1
ATOM 2668 O O . GLU A 1 374 ? 72.196 28.481 90.617 1.00 18.78 374 GLU A O 1
ATOM 2674 N N . PRO A 1 375 ? 71.382 28.412 88.502 1.00 16.55 375 PRO A N 1
ATOM 2675 C CA . PRO A 1 375 ? 72.585 28.970 87.871 1.00 18.05 375 PRO A CA 1
ATOM 2676 C C . PRO A 1 375 ? 73.115 30.218 88.576 1.00 18.17 375 PRO A C 1
ATOM 2677 O O . PRO A 1 375 ? 72.344 31.129 88.881 1.00 20.03 375 PRO A O 1
ATOM 2681 N N . ILE A 1 376 ? 74.413 30.232 88.863 1.00 15.18 376 ILE A N 1
ATOM 2682 C CA . ILE A 1 376 ? 75.038 31.383 89.486 1.00 15.79 376 ILE A CA 1
ATOM 2683 C C . ILE A 1 376 ? 75.191 32.468 88.432 1.00 18.33 376 ILE A C 1
ATOM 2684 O O . ILE A 1 376 ? 75.323 32.163 87.242 1.00 20.22 376 ILE A O 1
ATOM 2689 N N . PRO A 1 377 ? 75.145 33.740 88.858 1.00 15.46 377 PRO A N 1
ATOM 2690 C CA . PRO A 1 377 ? 75.228 34.863 87.921 1.00 19.83 377 PRO A CA 1
ATOM 2691 C C . PRO A 1 377 ? 76.577 34.983 87.224 1.00 19.07 377 PRO A C 1
ATOM 2692 O O . PRO A 1 377 ? 77.593 34.553 87.764 1.00 16.67 377 PRO A O 1
ATOM 2696 N N . GLU A 1 378 ? 76.559 35.582 86.038 1.00 19.21 378 GLU A N 1
ATOM 2697 C CA . GLU A 1 378 ? 77.762 35.850 85.267 1.00 18.98 378 GLU A CA 1
ATOM 2698 C C . GLU A 1 378 ? 78.812 36.508 86.147 1.00 19.50 378 GLU A C 1
ATOM 2699 O O . GLU A 1 378 ? 79.996 36.212 86.033 1.00 19.35 378 GLU A O 1
ATOM 2705 N N . ALA A 1 379 ? 78.351 37.388 87.034 1.00 20.32 379 ALA A N 1
ATOM 2706 C CA . ALA A 1 379 ? 79.206 38.090 87.983 1.00 19.38 379 ALA A CA 1
ATOM 2707 C C . ALA A 1 379 ? 79.937 37.126 88.916 1.00 21.20 379 ALA A C 1
ATOM 2708 O O . ALA A 1 379 ? 81.106 37.339 89.244 1.00 18.29 379 ALA A O 1
ATOM 2710 N N . ALA A 1 380 ? 79.252 36.075 89.354 1.00 17.46 380 ALA A N 1
ATOM 2711 C CA . ALA A 1 380 ? 79.886 35.084 90.207 1.00 15.33 380 ALA A CA 1
ATOM 2712 C C . ALA A 1 380 ? 80.981 34.348 89.443 1.00 18.62 380 ALA A C 1
ATOM 2713 O O . ALA A 1 380 ? 82.066 34.084 89.973 1.00 19.41 380 ALA A O 1
ATOM 2715 N N . ILE A 1 381 ? 80.693 34.015 88.191 1.00 18.85 381 ILE A N 1
ATOM 2716 C CA . ILE A 1 381 ? 81.639 33.271 87.365 1.00 19.79 381 ILE A CA 1
ATOM 2717 C C . ILE A 1 381 ? 82.934 34.064 87.128 1.00 19.05 381 ILE A C 1
ATOM 2718 O O . ILE A 1 381 ? 84.040 33.510 87.186 1.00 18.43 381 ILE A O 1
ATOM 2723 N N . GLN A 1 382 ? 82.801 35.361 86.883 1.00 19.07 382 GLN A N 1
ATOM 2724 C CA . GLN A 1 382 ? 83.970 36.195 86.636 1.00 19.74 382 GLN A CA 1
ATOM 2725 C C . GLN A 1 382 ? 84.839 36.308 87.878 1.00 18.53 382 GLN A C 1
ATOM 2726 O O . GLN A 1 382 ? 86.059 36.304 87.786 1.00 18.72 382 GLN A O 1
ATOM 2732 N N . GLU A 1 383 ? 84.207 36.390 89.040 1.00 18.11 383 GLU A N 1
ATOM 2733 C CA . GLU A 1 383 ? 84.951 36.577 90.277 1.00 22.48 383 GLU A CA 1
ATOM 2734 C C . GLU A 1 383 ? 85.752 35.346 90.656 1.00 24.82 383 GLU A C 1
ATOM 2735 O O . GLU A 1 383 ? 86.893 35.458 91.105 1.00 21.90 383 GLU A O 1
ATOM 2741 N N . ILE A 1 384 ? 85.164 34.168 90.490 1.00 26.19 384 ILE A N 1
ATOM 2742 C CA . ILE A 1 384 ? 85.875 32.962 90.885 1.00 24.25 384 ILE A CA 1
ATOM 2743 C C . ILE A 1 384 ? 86.988 32.687 89.870 1.00 22.54 384 ILE A C 1
ATOM 2744 O O . ILE A 1 384 ? 88.021 32.118 90.220 1.00 19.90 384 ILE A O 1
ATOM 2749 N N . TRP A 1 385 ? 86.793 33.136 88.631 1.00 22.22 385 TRP A N 1
ATOM 2750 C CA . TRP A 1 385 ? 87.869 33.156 87.638 1.00 20.38 385 TRP A CA 1
ATOM 2751 C C . TRP A 1 385 ? 89.000 34.076 88.111 1.00 21.37 385 TRP A C 1
ATOM 2752 O O . TRP A 1 385 ? 90.183 33.719 88.059 1.00 20.01 385 TRP A O 1
ATOM 2763 N N . ARG A 1 386 ? 88.620 35.266 88.568 1.00 22.47 386 ARG A N 1
ATOM 2764 C CA . ARG A 1 386 ? 89.580 36.245 89.052 1.00 21.16 386 ARG A CA 1
ATOM 2765 C C . ARG A 1 386 ? 90.422 35.692 90.204 1.00 21.94 386 ARG A C 1
ATOM 2766 O O . ARG A 1 386 ? 91.620 35.918 90.264 1.00 22.82 386 ARG A O 1
ATOM 2774 N N . ARG A 1 387 ? 89.801 34.959 91.115 1.00 21.11 387 ARG A N 1
ATOM 2775 C CA . ARG A 1 387 ? 90.528 34.495 92.285 1.00 24.21 387 ARG A CA 1
ATOM 2776 C C . ARG A 1 387 ? 91.584 33.432 91.929 1.00 21.40 387 ARG A C 1
ATOM 2777 O O . ARG A 1 387 ? 92.567 33.263 92.640 1.00 18.64 387 ARG A O 1
ATOM 2785 N N . LEU A 1 388 ? 91.402 32.745 90.808 1.00 18.64 388 LEU A N 1
ATOM 2786 C CA . LEU A 1 388 ? 92.376 31.749 90.376 1.00 18.05 388 LEU A CA 1
ATOM 2787 C C . LEU A 1 388 ? 93.649 32.382 89.806 1.00 18.08 388 LEU A C 1
ATOM 2788 O O . LEU A 1 388 ? 94.678 31.720 89.673 1.00 18.38 388 LEU A O 1
ATOM 2793 N N . GLU A 1 389 ? 93.584 33.668 89.481 1.00 18.98 389 GLU A N 1
ATOM 2794 C CA . GLU A 1 389 ? 94.769 34.400 89.055 1.00 20.48 389 GLU A CA 1
ATOM 2795 C C . GLU A 1 389 ? 95.719 34.678 90.228 1.00 22.29 389 GLU A C 1
ATOM 2796 O O . GLU A 1 389 ? 96.843 35.145 90.024 1.00 21.65 389 GLU A O 1
ATOM 2802 N N . ALA A 1 390 ? 95.258 34.401 91.448 1.00 24.26 390 ALA A N 1
ATOM 2803 C CA . ALA A 1 390 ? 96.054 34.602 92.664 1.00 23.20 390 ALA A CA 1
ATOM 2804 C C . ALA A 1 390 ? 97.312 33.744 92.643 1.00 26.31 390 ALA A C 1
ATOM 2805 O O . ALA A 1 390 ? 97.282 32.623 92.141 1.00 25.65 390 ALA A O 1
ATOM 2807 N N . PRO A 1 391 ? 98.425 34.270 93.187 1.00 29.49 391 PRO A N 1
ATOM 2808 C CA . PRO A 1 391 ? 99.693 33.541 93.135 1.00 27.25 391 PRO A CA 1
ATOM 2809 C C . PRO A 1 391 ? 99.579 32.196 93.827 1.00 24.46 391 PRO A C 1
ATOM 2810 O O . PRO A 1 391 ? 100.087 31.201 93.312 1.00 24.14 391 PRO A O 1
ATOM 2814 N N . GLU A 1 392 ? 98.895 32.173 94.969 1.00 25.06 392 GLU A N 1
ATOM 2815 C CA . GLU A 1 392 ? 98.771 30.959 95.770 1.00 23.43 392 GLU A CA 1
ATOM 2816 C C . GLU A 1 392 ? 97.731 29.990 95.168 1.00 22.32 392 GLU A C 1
ATOM 2817 O O . GLU A 1 392 ? 97.559 28.870 95.643 1.00 22.04 392 GLU A O 1
ATOM 2823 N N . ALA A 1 393 ? 97.068 30.406 94.093 1.00 24.18 393 ALA A N 1
ATOM 2824 C CA . ALA A 1 393 ? 96.145 29.517 93.385 1.00 24.51 393 ALA A CA 1
ATOM 2825 C C . ALA A 1 393 ? 96.769 28.872 92.139 1.00 21.50 393 ALA A C 1
ATOM 2826 O O . ALA A 1 393 ? 96.041 28.421 91.252 1.00 22.98 393 ALA A O 1
ATOM 2828 N N . ARG A 1 394 ? 98.101 28.835 92.070 1.00 18.07 394 ARG A N 1
ATOM 2829 C CA . ARG A 1 394 ? 98.797 28.271 90.914 1.00 21.14 394 ARG A CA 1
ATOM 2830 C C . ARG A 1 394 ? 98.510 26.783 90.743 1.00 23.72 394 ARG A C 1
ATOM 2831 O O . ARG A 1 394 ? 98.422 26.291 89.614 1.00 25.86 394 ARG A O 1
ATOM 2839 N N . LEU A 1 395 ? 98.367 26.062 91.852 1.00 24.18 395 LEU A N 1
ATOM 2840 C CA . LEU A 1 395 ? 98.027 24.643 91.766 1.00 24.19 395 LEU A CA 1
ATOM 2841 C C . LEU A 1 395 ? 96.627 24.364 92.302 1.00 19.06 395 LEU A C 1
ATOM 2842 O O . LEU A 1 395 ? 96.329 23.266 92.757 1.00 20.02 395 LEU A O 1
ATOM 2847 N N . GLY A 1 396 ? 95.766 25.368 92.209 1.00 18.35 396 GLY A N 1
ATOM 2848 C CA . GLY A 1 396 ? 94.395 25.255 92.662 1.00 17.73 396 GLY A CA 1
ATOM 2849 C C . GLY A 1 396 ? 93.398 25.006 91.546 1.00 16.68 396 GLY A C 1
ATOM 2850 O O . GLY A 1 396 ? 93.659 25.286 90.383 1.00 19.57 396 GLY A O 1
ATOM 2851 N N . LYS A 1 397 ? 92.243 24.471 91.915 1.00 17.34 397 LYS A N 1
ATOM 2852 C CA . LYS A 1 397 ? 91.206 24.119 90.957 1.00 22.30 397 LYS A CA 1
ATOM 2853 C C . LYS A 1 397 ? 89.808 24.481 91.474 1.00 19.97 397 LYS A C 1
ATOM 2854 O O . LYS A 1 397 ? 89.529 24.385 92.676 1.00 21.21 397 LYS A O 1
ATOM 2860 N N . ILE A 1 398 ? 88.933 24.898 90.561 1.00 17.87 398 ILE A N 1
ATOM 2861 C CA . ILE A 1 398 ? 87.498 24.915 90.843 1.00 15.08 398 ILE A CA 1
ATOM 2862 C C . ILE A 1 398 ? 86.819 24.019 89.812 1.00 14.50 398 ILE A C 1
ATOM 2863 O O . ILE A 1 398 ? 86.872 24.277 88.613 1.00 13.90 398 ILE A O 1
ATOM 2868 N N . ILE A 1 399 ? 86.236 22.927 90.293 1.00 10.23 399 ILE A N 1
ATOM 2869 C CA . ILE A 1 399 ? 85.774 21.850 89.431 1.00 13.35 399 ILE A CA 1
ATOM 2870 C C . ILE A 1 399 ? 84.261 21.727 89.484 1.00 13.87 399 ILE A C 1
ATOM 2871 O O . ILE A 1 399 ? 83.696 21.507 90.545 1.00 15.33 399 ILE A O 1
ATOM 2876 N N . LEU A 1 400 ? 83.610 21.858 88.335 1.00 14.99 400 LEU A N 1
ATOM 2877 C CA . LEU A 1 400 ? 82.158 21.791 88.269 1.00 16.58 400 LEU A CA 1
ATOM 2878 C C . LEU A 1 400 ? 81.723 20.458 87.652 1.00 17.23 400 LEU A C 1
ATOM 2879 O O . LEU A 1 400 ? 81.985 20.182 86.481 1.00 14.43 400 LEU A O 1
ATOM 2884 N N . THR A 1 401 ? 81.053 19.647 88.467 1.00 15.68 401 THR A N 1
ATOM 2885 C CA . THR A 1 401 ? 80.641 18.299 88.101 1.00 13.21 401 THR A CA 1
ATOM 2886 C C . THR A 1 401 ? 79.125 18.207 87.948 1.00 13.39 401 THR A C 1
ATOM 2887 O O . THR A 1 401 ? 78.394 18.381 88.915 1.00 12.55 401 THR A O 1
ATOM 2891 N N . PRO A 1 402 ? 78.648 17.906 86.727 1.00 12.29 402 PRO A N 1
ATOM 2892 C CA . PRO A 1 402 ? 77.205 17.943 86.470 1.00 11.07 402 PRO A CA 1
ATOM 2893 C C . PRO A 1 402 ? 76.445 16.783 87.119 1.00 10.63 402 PRO A C 1
ATOM 2894 O O . PRO A 1 402 ? 76.863 15.631 87.031 1.00 13.53 402 PRO A O 1
ATOM 2898 N N . PHE A 1 403 ? 75.339 17.094 87.786 1.00 13.83 403 PHE A N 1
ATOM 2899 C CA . PHE A 1 403 ? 74.429 16.055 88.259 1.00 13.79 403 PHE A CA 1
ATOM 2900 C C . PHE A 1 403 ? 73.294 15.869 87.227 1.00 15.36 403 PHE A C 1
ATOM 2901 O O . PHE A 1 403 ? 73.544 15.885 86.021 1.00 14.31 403 PHE A O 1
ATOM 2909 N N . GLY A 1 404 ? 72.055 15.701 87.673 1.00 13.01 404 GLY A N 1
ATOM 2910 C CA . GLY A 1 404 ? 70.998 15.387 86.731 1.00 13.39 404 GLY A CA 1
ATOM 2911 C C . GLY A 1 404 ? 71.164 13.954 86.253 1.00 12.91 404 GLY A C 1
ATOM 2912 O O . GLY A 1 404 ? 71.978 13.213 86.786 1.00 14.73 404 GLY A O 1
ATOM 2913 N N . GLY A 1 405 ? 70.396 13.545 85.253 1.00 11.66 405 GLY A N 1
ATOM 2914 C CA . GLY A 1 405 ? 70.407 12.145 84.860 1.00 18.75 405 GLY A CA 1
ATOM 2915 C C . GLY A 1 405 ? 70.007 11.230 86.009 1.00 19.33 405 GLY A C 1
ATOM 2916 O O . GLY A 1 405 ? 69.047 11.506 86.728 1.00 18.47 405 GLY A O 1
ATOM 2917 N N . LYS A 1 406 ? 70.755 10.151 86.211 1.00 18.07 406 LYS A N 1
ATOM 2918 C CA . LYS A 1 406 ? 70.409 9.190 87.253 1.00 16.57 406 LYS A CA 1
ATOM 2919 C C . LYS A 1 406 ? 70.418 9.872 88.619 1.00 19.91 406 LYS A C 1
ATOM 2920 O O . LYS A 1 406 ? 69.688 9.469 89.542 1.00 17.02 406 LYS A O 1
ATOM 2926 N N . MET A 1 407 ? 71.210 10.938 88.733 1.00 19.34 407 MET A N 1
ATOM 2927 C CA . MET A 1 407 ? 71.369 11.631 90.009 1.00 20.83 407 MET A CA 1
ATOM 2928 C C . MET A 1 407 ? 70.111 12.385 90.430 1.00 20.90 407 MET A C 1
ATOM 2929 O O . MET A 1 407 ? 69.908 12.599 91.610 1.00 17.62 407 MET A O 1
ATOM 2934 N N . SER A 1 408 ? 69.258 12.770 89.484 1.00 19.58 408 SER A N 1
ATOM 2935 C CA . SER A 1 408 ? 68.011 13.429 89.860 1.00 20.97 408 SER A CA 1
ATOM 2936 C C . SER A 1 408 ? 66.863 12.427 89.746 1.00 18.79 408 SER A C 1
ATOM 2937 O O . SER A 1 408 ? 65.765 12.627 90.285 1.00 17.06 408 SER A O 1
ATOM 2940 N N . GLU A 1 409 ? 67.143 11.330 89.054 1.00 18.49 409 GLU A N 1
ATOM 2941 C CA . GLU A 1 409 ? 66.195 10.237 88.943 1.00 21.82 409 GLU A CA 1
ATOM 2942 C C . GLU A 1 409 ? 66.003 9.588 90.306 1.00 22.71 409 GLU A C 1
ATOM 2943 O O . GLU A 1 409 ? 64.872 9.392 90.760 1.00 21.20 409 GLU A O 1
ATOM 2949 N N . MET A 1 410 ? 67.121 9.266 90.955 1.00 22.81 410 MET A N 1
ATOM 2950 C CA . MET A 1 410 ? 67.108 8.703 92.305 1.00 20.58 410 MET A CA 1
ATOM 2951 C C . MET A 1 410 ? 66.598 9.706 93.336 1.00 19.67 410 MET A C 1
ATOM 2952 O O . MET A 1 410 ? 66.895 10.902 93.230 1.00 20.78 410 MET A O 1
ATOM 2957 N N . ALA A 1 411 ? 65.836 9.224 94.323 1.00 15.67 411 ALA A N 1
ATOM 2958 C CA . ALA A 1 411 ? 65.293 10.095 95.361 1.00 15.61 411 ALA A CA 1
ATOM 2959 C C . ALA A 1 411 ? 66.265 10.195 96.525 1.00 18.44 411 ALA A C 1
ATOM 2960 O O . ALA A 1 411 ? 67.106 9.314 96.717 1.00 16.35 411 ALA A O 1
ATOM 2962 N N . GLU A 1 412 ? 66.158 11.279 97.294 1.00 18.27 412 GLU A N 1
ATOM 2963 C CA . GLU A 1 412 ? 67.066 11.542 98.414 1.00 19.88 412 GLU A CA 1
ATOM 2964 C C . GLU A 1 412 ? 67.200 10.350 99.383 1.00 23.18 412 GLU A C 1
ATOM 2965 O O . GLU A 1 412 ? 68.315 9.992 99.779 1.00 19.33 412 GLU A O 1
ATOM 2971 N N . TYR A 1 413 ? 66.059 9.737 99.728 1.00 21.36 413 TYR A N 1
ATOM 2972 C CA . TYR A 1 413 ? 65.962 8.695 100.751 1.00 15.08 413 TYR A CA 1
ATOM 2973 C C . TYR A 1 413 ? 66.614 7.360 100.380 1.00 15.29 413 TYR A C 1
ATOM 2974 O O . TYR A 1 413 ? 66.825 6.519 101.242 1.00 17.39 413 TYR A O 1
ATOM 2983 N N . GLU A 1 414 ? 66.918 7.151 99.107 1.00 13.11 414 GLU A N 1
ATOM 2984 C CA . GLU A 1 414 ? 67.341 5.831 98.643 1.00 15.89 414 GLU A CA 1
ATOM 2985 C C . GLU A 1 414 ? 68.668 5.353 99.217 1.00 16.45 414 GLU A C 1
ATOM 2986 O O . GLU A 1 414 ? 68.806 4.185 99.555 1.00 18.94 414 GLU A O 1
ATOM 2992 N N . THR A 1 415 ? 69.652 6.241 99.288 1.00 18.92 415 THR A N 1
ATOM 2993 C CA . THR A 1 415 ? 70.912 5.953 99.966 1.00 14.38 415 THR A CA 1
ATOM 2994 C C . THR A 1 415 ? 71.224 7.176 100.814 1.00 13.85 415 THR A C 1
ATOM 2995 O O . THR A 1 415 ? 70.647 8.240 100.590 1.00 17.58 415 THR A O 1
ATOM 2999 N N . PRO A 1 416 ? 72.114 7.039 101.805 1.00 13.97 416 PRO A N 1
ATOM 3000 C CA . PRO A 1 416 ? 72.387 8.191 102.677 1.00 16.80 416 PRO A CA 1
ATOM 3001 C C . PRO A 1 416 ? 72.809 9.478 101.943 1.00 19.98 416 PRO A C 1
ATOM 3002 O O . PRO A 1 416 ? 72.438 10.562 102.411 1.00 20.13 416 PRO A O 1
ATOM 3006 N N . PHE A 1 417 ? 73.537 9.368 100.830 1.00 16.48 417 PHE A N 1
ATOM 3007 C CA . PHE A 1 417 ? 73.870 10.530 100.004 1.00 10.78 417 PHE A CA 1
ATOM 3008 C C . PHE A 1 417 ? 72.585 11.265 99.586 1.00 16.04 417 PHE A C 1
ATOM 3009 O O . PHE A 1 417 ? 71.725 10.696 98.902 1.00 16.50 417 PHE A O 1
ATOM 3017 N N . PRO A 1 418 ? 72.442 12.530 100.007 1.00 15.65 418 PRO A N 1
ATOM 3018 C CA . PRO A 1 418 ? 71.150 13.203 99.872 1.00 14.43 418 PRO A CA 1
ATOM 3019 C C . PRO A 1 418 ? 70.988 14.087 98.636 1.00 15.96 418 PRO A C 1
ATOM 3020 O O . PRO A 1 418 ? 69.874 14.519 98.336 1.00 18.79 418 PRO A O 1
ATOM 3024 N N . HIS A 1 419 ? 72.082 14.374 97.945 1.00 15.08 419 HIS A N 1
ATOM 3025 C CA . HIS A 1 419 ? 72.086 15.433 96.939 1.00 15.25 419 HIS A CA 1
ATOM 3026 C C . HIS A 1 419 ? 71.662 14.934 95.574 1.00 15.27 419 HIS A C 1
ATOM 3027 O O . HIS A 1 419 ? 72.493 14.651 94.714 1.00 14.36 419 HIS A O 1
ATOM 3034 N N . ARG A 1 420 ? 70.358 14.843 95.379 1.00 14.48 420 ARG A N 1
ATOM 3035 C CA . ARG A 1 420 ? 69.813 14.290 94.152 1.00 17.37 420 ARG A CA 1
ATOM 3036 C C . ARG A 1 420 ? 69.057 15.377 93.380 1.00 15.98 420 ARG A C 1
ATOM 3037 O O . ARG A 1 420 ? 69.622 16.431 93.116 1.00 17.91 420 ARG A O 1
ATOM 3045 N N . GLY A 1 421 ? 67.800 15.124 93.020 1.00 14.84 421 GLY A N 1
ATOM 3046 C CA . GLY A 1 421 ? 67.001 16.092 92.291 1.00 12.35 421 GLY A CA 1
ATOM 3047 C C . GLY A 1 421 ? 67.018 17.471 92.916 1.00 14.83 421 GLY A C 1
ATOM 3048 O O . GLY A 1 421 ? 67.006 17.616 94.142 1.00 16.20 421 GLY A O 1
ATOM 3049 N N . GLY A 1 422 ? 67.067 18.495 92.071 1.00 19.81 422 GLY A N 1
ATOM 3050 C CA . GLY A 1 422 ? 67.153 19.868 92.543 1.00 20.41 422 GLY A CA 1
ATOM 3051 C C . GLY A 1 422 ? 68.575 20.407 92.582 1.00 17.28 422 GLY A C 1
ATOM 3052 O O . GLY A 1 422 ? 68.798 21.605 92.774 1.00 16.04 422 GLY A O 1
ATOM 3053 N N . ASN A 1 423 ? 69.543 19.516 92.416 1.00 15.15 423 ASN A N 1
ATOM 3054 C CA . ASN A 1 423 ? 70.942 19.919 92.336 1.00 11.85 423 ASN A CA 1
ATOM 3055 C C . ASN A 1 423 ? 71.384 19.841 90.905 1.00 13.68 423 ASN A C 1
ATOM 3056 O O . ASN A 1 423 ? 71.353 18.774 90.303 1.00 16.10 423 ASN A O 1
ATOM 3061 N N . LEU A 1 424 ? 71.769 20.988 90.359 1.00 14.76 424 LEU A N 1
ATOM 3062 C CA . LEU A 1 424 ? 72.247 21.067 88.987 1.00 17.09 424 LEU A CA 1
ATOM 3063 C C . LEU A 1 424 ? 73.654 20.456 88.867 1.00 19.16 424 LEU A C 1
ATOM 3064 O O . LEU A 1 424 ? 73.912 19.624 87.993 1.00 16.37 424 LEU A O 1
ATOM 3069 N N . TYR A 1 425 ? 74.560 20.874 89.748 1.00 16.06 425 TYR A N 1
ATOM 3070 C CA . TYR A 1 425 ? 75.915 20.345 89.746 1.00 15.33 425 TYR A CA 1
ATOM 3071 C C . TYR A 1 425 ? 76.580 20.519 91.103 1.00 14.15 425 TYR A C 1
ATOM 3072 O O . TYR A 1 425 ? 76.076 21.218 91.980 1.00 15.65 425 TYR A O 1
ATOM 3081 N N . GLU A 1 426 ? 77.712 19.859 91.269 1.00 13.59 426 GLU A N 1
ATOM 3082 C CA . GLU A 1 426 ? 78.493 19.970 92.484 1.00 14.64 426 GLU A CA 1
ATOM 3083 C C . GLU A 1 426 ? 79.759 20.744 92.123 1.00 14.36 426 GLU A C 1
ATOM 3084 O O . GLU A 1 426 ? 80.258 20.649 91.000 1.00 12.83 426 GLU A O 1
ATOM 3090 N N . ILE A 1 427 ? 80.257 21.537 93.058 1.00 10.07 427 ILE A N 1
ATOM 3091 C CA . ILE A 1 427 ? 81.441 22.325 92.785 1.00 15.22 427 ILE A CA 1
ATOM 3092 C C . ILE A 1 427 ? 82.456 22.164 93.922 1.00 17.51 427 ILE A C 1
ATOM 3093 O O . ILE A 1 427 ? 82.112 22.281 95.100 1.00 18.07 427 ILE A O 1
ATOM 3098 N N . GLN A 1 428 ? 83.698 21.858 93.557 1.00 12.03 428 GLN A N 1
ATOM 3099 C CA . GLN A 1 428 ? 84.767 21.711 94.531 1.00 12.54 428 GLN A CA 1
ATOM 3100 C C . GLN A 1 428 ? 85.811 22.790 94.329 1.00 12.24 428 GLN A C 1
ATOM 3101 O O . GLN A 1 428 ? 86.249 23.037 93.222 1.00 17.38 428 GLN A O 1
ATOM 3107 N N . TYR A 1 429 ? 86.194 23.440 95.414 1.00 15.01 429 TYR A N 1
ATOM 3108 C CA . TYR A 1 429 ? 87.308 24.383 95.413 1.00 14.78 429 TYR A CA 1
ATOM 3109 C C . TYR A 1 429 ? 88.465 23.728 96.155 1.00 11.46 429 TYR A C 1
ATOM 3110 O O . TYR A 1 429 ? 88.372 23.463 97.355 1.00 17.85 429 TYR A O 1
ATOM 3119 N N . VAL A 1 430 ? 89.555 23.453 95.454 1.00 13.20 430 VAL A N 1
ATOM 3120 C CA . VAL A 1 430 ? 90.669 22.735 96.073 1.00 17.01 430 VAL A CA 1
ATOM 3121 C C . VAL A 1 430 ? 92.011 23.379 95.691 1.00 18.67 430 VAL A C 1
ATOM 3122 O O . VAL A 1 430 ? 92.258 23.707 94.534 1.00 15.07 430 VAL A O 1
ATOM 3126 N N . ALA A 1 431 ? 92.856 23.613 96.685 1.00 17.67 431 ALA A N 1
ATOM 3127 C CA . ALA A 1 431 ? 94.166 24.168 96.418 1.00 18.75 431 ALA A CA 1
ATOM 3128 C C . ALA A 1 431 ? 95.215 23.107 96.713 1.00 19.82 431 ALA A C 1
ATOM 3129 O O . ALA A 1 431 ? 95.184 22.488 97.768 1.00 21.50 431 ALA A O 1
ATOM 3131 N N . TYR A 1 432 ? 96.120 22.889 95.762 1.00 20.74 432 TYR A N 1
ATOM 3132 C CA . TYR A 1 432 ? 97.228 21.961 95.931 1.00 18.13 432 TYR A CA 1
ATOM 3133 C C . TYR A 1 432 ? 98.519 22.734 96.147 1.00 20.67 432 TYR A C 1
ATOM 3134 O O . TYR A 1 432 ? 98.663 23.866 95.686 1.00 22.04 432 TYR A O 1
ATOM 3143 N N . TRP A 1 433 ? 99.452 22.129 96.867 1.00 22.19 433 TRP A N 1
ATOM 3144 C CA . TRP A 1 433 ? 100.769 22.720 97.029 1.00 22.13 433 TRP A CA 1
ATOM 3145 C C . TRP A 1 433 ? 101.804 21.628 97.279 1.00 22.82 433 TRP A C 1
ATOM 3146 O O . TRP A 1 433 ? 101.463 20.530 97.711 1.00 22.43 433 TRP A O 1
ATOM 3157 N N . ARG A 1 434 ? 103.067 21.929 96.990 1.00 21.81 434 ARG A N 1
ATOM 3158 C CA . ARG A 1 434 ? 104.136 20.953 97.154 1.00 24.66 434 ARG A CA 1
ATOM 3159 C C . ARG A 1 434 ? 104.375 20.664 98.633 1.00 25.20 434 ARG A C 1
ATOM 3160 O O . ARG A 1 434 ? 104.367 21.578 99.458 1.00 23.44 434 ARG A O 1
ATOM 3168 N N . GLU A 1 435 ? 104.587 19.391 98.958 1.00 25.37 435 GLU A N 1
ATOM 3169 C CA . GLU A 1 435 ? 104.699 18.946 100.344 1.00 28.04 435 GLU A CA 1
ATOM 3170 C C . GLU A 1 435 ? 105.901 19.546 101.076 1.00 30.08 435 GLU A C 1
ATOM 3171 O O . GLU A 1 435 ? 105.896 19.656 102.303 1.00 32.32 435 GLU A O 1
ATOM 3177 N N . GLU A 1 436 ? 106.925 19.918 100.312 1.00 29.93 436 GLU A N 1
ATOM 3178 C CA . GLU A 1 436 ? 108.110 20.599 100.830 1.00 28.96 436 GLU A CA 1
ATOM 3179 C C . GLU A 1 436 ? 107.757 21.792 101.704 1.00 29.99 436 GLU A C 1
ATOM 3180 O O . GLU A 1 436 ? 108.358 22.014 102.748 1.00 31.00 436 GLU A O 1
ATOM 3186 N N . GLU A 1 437 ? 106.766 22.554 101.256 1.00 33.16 437 GLU A N 1
ATOM 3187 C CA . GLU A 1 437 ? 106.351 23.791 101.908 1.00 34.97 437 GLU A CA 1
ATOM 3188 C C . GLU A 1 437 ? 105.760 23.579 103.301 1.00 34.69 437 GLU A C 1
ATOM 3189 O O . GLU A 1 437 ? 105.757 24.505 104.119 1.00 35.01 437 GLU A O 1
ATOM 3195 N N . ASP A 1 438 ? 105.270 22.368 103.568 1.00 31.29 438 ASP A N 1
ATOM 3196 C CA . ASP A 1 438 ? 104.630 22.054 104.846 1.00 29.78 438 ASP A CA 1
ATOM 3197 C C . ASP A 1 438 ? 105.546 22.256 106.071 1.00 35.27 438 ASP A C 1
ATOM 3198 O O . ASP A 1 438 ? 105.071 22.292 107.200 1.00 38.19 438 ASP A O 1
ATOM 3203 N N . LYS A 1 439 ? 106.849 22.387 105.841 1.00 34.32 439 LYS A N 1
ATOM 3204 C CA . LYS A 1 439 ? 107.829 22.635 106.904 1.00 37.35 439 LYS A CA 1
ATOM 3205 C C . LYS A 1 439 ? 107.531 23.909 107.719 1.00 37.74 439 LYS A C 1
ATOM 3206 O O . LYS A 1 439 ? 107.968 24.024 108.862 1.00 42.00 439 LYS A O 1
ATOM 3212 N N . ASN A 1 440 ? 106.799 24.853 107.124 1.00 35.78 440 ASN A N 1
ATOM 3213 C CA . ASN A 1 440 ? 106.441 26.124 107.766 1.00 39.33 440 ASN A CA 1
ATOM 3214 C C . ASN A 1 440 ? 104.936 26.370 107.653 1.00 41.52 440 ASN A C 1
ATOM 3215 O O . ASN A 1 440 ? 104.473 26.967 106.675 1.00 40.96 440 ASN A O 1
ATOM 3220 N N . LYS A 1 441 ? 104.183 25.904 108.651 1.00 43.17 441 LYS A N 1
ATOM 3221 C CA . LYS A 1 441 ? 102.714 25.926 108.625 1.00 44.28 441 LYS A CA 1
ATOM 3222 C C . LYS A 1 441 ? 102.170 27.309 108.273 1.00 47.43 441 LYS A C 1
ATOM 3223 O O . LYS A 1 441 ? 101.179 27.452 107.539 1.00 46.80 441 LYS A O 1
ATOM 3229 N N . THR A 1 442 ? 102.849 28.322 108.798 1.00 47.13 442 THR A N 1
ATOM 3230 C CA . THR A 1 442 ? 102.500 29.716 108.575 1.00 45.13 442 THR A CA 1
ATOM 3231 C C . THR A 1 442 ? 102.537 30.064 107.083 1.00 38.78 442 THR A C 1
ATOM 3232 O O . THR A 1 442 ? 101.757 30.896 106.611 1.00 33.91 442 THR A O 1
ATOM 3236 N N . GLU A 1 443 ? 103.417 29.399 106.340 1.00 39.31 443 GLU A N 1
ATOM 3237 C CA . GLU A 1 443 ? 103.546 29.646 104.908 1.00 47.99 443 GLU A CA 1
ATOM 3238 C C . GLU A 1 443 ? 102.413 29.000 104.106 1.00 47.10 443 GLU A C 1
ATOM 3239 O O . GLU A 1 443 ? 101.951 29.564 103.108 1.00 47.39 443 GLU A O 1
ATOM 3245 N N . THR A 1 444 ? 101.964 27.824 104.539 1.00 40.91 444 THR A N 1
ATOM 3246 C CA . THR A 1 444 ? 100.902 27.117 103.830 1.00 33.22 444 THR A CA 1
ATOM 3247 C C . THR A 1 444 ? 99.522 27.643 104.208 1.00 25.10 444 THR A C 1
ATOM 3248 O O . THR A 1 444 ? 98.514 27.195 103.673 1.00 23.91 444 THR A O 1
ATOM 3252 N N . ASP A 1 445 ? 99.494 28.589 105.141 1.00 25.17 445 ASP A N 1
ATOM 3253 C CA . ASP A 1 445 ? 98.259 29.239 105.564 1.00 30.72 445 ASP A CA 1
ATOM 3254 C C . ASP A 1 445 ? 97.546 29.925 104.403 1.00 30.73 445 ASP A C 1
ATOM 3255 O O . ASP A 1 445 ? 96.315 29.936 104.339 1.00 32.16 445 ASP A O 1
ATOM 3260 N N . LYS A 1 446 ? 98.320 30.505 103.492 1.00 29.92 446 LYS A N 1
ATOM 3261 C CA . LYS A 1 446 ? 97.758 31.286 102.398 1.00 30.50 446 LYS A CA 1
ATOM 3262 C C . LYS A 1 446 ? 96.850 30.446 101.487 1.00 28.70 446 LYS A C 1
ATOM 3263 O O . LYS A 1 446 ? 95.945 30.978 100.836 1.00 26.07 446 LYS A O 1
ATOM 3269 N N . TYR A 1 447 ? 97.092 29.137 101.459 1.00 26.42 447 TYR A N 1
ATOM 3270 C CA . TYR A 1 447 ? 96.294 28.209 100.667 1.00 22.01 447 TYR A CA 1
ATOM 3271 C C . TYR A 1 447 ? 94.943 27.929 101.329 1.00 23.81 447 TYR A C 1
ATOM 3272 O O . TYR A 1 447 ? 93.894 27.910 100.675 1.00 23.82 447 TYR A O 1
ATOM 3281 N N . LEU A 1 448 ? 94.982 27.688 102.632 1.00 25.16 448 LEU A N 1
ATOM 3282 C CA . LEU A 1 448 ? 93.768 27.542 103.428 1.00 26.68 448 LEU A CA 1
ATOM 3283 C C . LEU A 1 448 ? 92.896 28.783 103.274 1.00 28.23 448 LEU A C 1
ATOM 3284 O O . LEU A 1 448 ? 91.708 28.685 102.938 1.00 23.96 448 LEU A O 1
ATOM 3289 N N . LYS A 1 449 ? 93.504 29.946 103.514 1.00 26.61 449 LYS A N 1
ATOM 3290 C CA . LYS A 1 449 ? 92.811 31.222 103.398 1.00 28.29 449 LYS A CA 1
ATOM 3291 C C . LYS A 1 449 ? 92.194 31.399 102.027 1.00 24.23 449 LYS A C 1
ATOM 3292 O O . LYS A 1 449 ? 91.072 31.884 101.924 1.00 24.55 449 LYS A O 1
ATOM 3298 N N . TRP A 1 450 ? 92.927 31.002 100.986 1.00 22.65 450 TRP A N 1
ATOM 3299 C CA . TRP A 1 450 ? 92.443 31.098 99.612 1.00 18.62 450 TRP A CA 1
ATOM 3300 C C . TRP A 1 450 ? 91.166 30.281 99.429 1.00 18.73 450 TRP A C 1
ATOM 3301 O O . TRP A 1 450 ? 90.163 30.777 98.901 1.00 16.14 450 TRP A O 1
ATOM 3312 N N . VAL A 1 451 ? 91.209 29.030 99.877 1.00 16.19 451 VAL A N 1
ATOM 3313 C CA . VAL A 1 451 ? 90.084 28.112 99.737 1.00 17.33 451 VAL A CA 1
ATOM 3314 C C . VAL A 1 451 ? 88.896 28.578 100.591 1.00 17.68 451 VAL A C 1
ATOM 3315 O O . VAL A 1 451 ? 87.737 28.488 100.171 1.00 18.74 451 VAL A O 1
ATOM 3319 N N . ASP A 1 452 ? 89.182 29.098 101.780 1.00 18.83 452 ASP A N 1
ATOM 3320 C CA . ASP A 1 452 ? 88.127 29.605 102.664 1.00 22.73 452 ASP A CA 1
ATOM 3321 C C . ASP A 1 452 ? 87.419 30.825 102.051 1.00 20.69 452 ASP A C 1
ATOM 3322 O O . ASP A 1 452 ? 86.201 30.985 102.179 1.00 19.01 452 ASP A O 1
ATOM 3327 N N . SER A 1 453 ? 88.192 31.663 101.363 1.00 21.62 453 SER A N 1
ATOM 3328 C CA . SER A 1 453 ? 87.702 32.950 100.878 1.00 21.06 453 SER A CA 1
ATOM 3329 C C . SER A 1 453 ? 86.759 32.815 99.681 1.00 19.20 453 SER A C 1
ATOM 3330 O O . SER A 1 453 ? 85.751 33.521 99.601 1.00 22.35 453 SER A O 1
ATOM 3333 N N . VAL A 1 454 ? 87.079 31.911 98.759 1.00 18.35 454 VAL A N 1
ATOM 3334 C CA . VAL A 1 454 ? 86.231 31.692 97.588 1.00 17.46 454 VAL A CA 1
ATOM 3335 C C . VAL A 1 454 ? 84.929 31.014 98.024 1.00 16.66 454 VAL A C 1
ATOM 3336 O O . VAL A 1 454 ? 83.857 31.318 97.505 1.00 19.49 454 VAL A O 1
ATOM 3340 N N . TYR A 1 455 ? 85.030 30.121 99.000 1.00 16.07 455 TYR A N 1
ATOM 3341 C CA . TYR A 1 455 ? 83.870 29.435 99.556 1.00 17.31 455 TYR A CA 1
ATOM 3342 C C . TYR A 1 455 ? 82.920 30.430 100.208 1.00 19.93 455 TYR A C 1
ATOM 3343 O O . TYR A 1 455 ? 81.703 30.407 99.967 1.00 16.41 455 TYR A O 1
ATOM 3352 N N . GLU A 1 456 ? 83.480 31.308 101.036 1.00 22.03 456 GLU A N 1
ATOM 3353 C CA . GLU A 1 456 ? 82.685 32.370 101.641 1.00 23.80 456 GLU A CA 1
ATOM 3354 C C . GLU A 1 456 ? 82.024 33.222 100.547 1.00 21.73 456 GLU A C 1
ATOM 3355 O O . GLU A 1 456 ? 80.849 33.577 100.655 1.00 19.12 456 GLU A O 1
ATOM 3361 N N . PHE A 1 457 ? 82.772 33.522 99.490 1.00 17.95 457 PHE A N 1
ATOM 3362 C CA . PHE A 1 457 ? 82.224 34.331 98.427 1.00 18.42 457 PHE A CA 1
ATOM 3363 C C . PHE A 1 457 ? 81.009 33.656 97.805 1.00 21.17 457 PHE A C 1
ATOM 3364 O O . PHE A 1 457 ? 80.038 34.325 97.449 1.00 24.22 457 PHE A O 1
ATOM 3372 N N . MET A 1 458 ? 81.060 32.333 97.688 1.00 21.34 458 MET A N 1
ATOM 3373 C CA . MET A 1 458 ? 80.030 31.586 96.961 1.00 18.73 458 MET A CA 1
ATOM 3374 C C . MET A 1 458 ? 78.735 31.383 97.749 1.00 17.96 458 MET A C 1
ATOM 3375 O O . MET A 1 458 ? 77.760 30.888 97.195 1.00 18.83 458 MET A O 1
ATOM 3380 N N . THR A 1 459 ? 78.731 31.764 99.027 1.00 19.01 459 THR A N 1
ATOM 3381 C CA . THR A 1 459 ? 77.589 31.547 99.921 1.00 13.76 459 THR A CA 1
ATOM 3382 C C . THR A 1 459 ? 76.211 31.901 99.312 1.00 18.85 459 THR A C 1
ATOM 3383 O O . THR A 1 459 ? 75.326 31.047 99.273 1.00 18.11 459 THR A O 1
ATOM 3387 N N . PRO A 1 460 ? 76.023 33.137 98.804 1.00 18.06 460 PRO A N 1
ATOM 3388 C CA . PRO A 1 460 ? 74.675 33.455 98.327 1.00 16.67 460 PRO A CA 1
ATOM 3389 C C . PRO A 1 460 ? 74.206 32.680 97.100 1.00 18.31 460 PRO A C 1
ATOM 3390 O O . PRO A 1 460 ? 73.054 32.824 96.738 1.00 18.79 460 PRO A O 1
ATOM 3394 N N . TYR A 1 461 ? 75.073 31.892 96.474 1.00 20.67 461 TYR A N 1
ATOM 3395 C CA . TYR A 1 461 ? 74.773 31.304 95.174 1.00 17.67 461 TYR A CA 1
ATOM 3396 C C . TYR A 1 461 ? 74.569 29.789 95.220 1.00 15.81 461 TYR A C 1
ATOM 3397 O O . TYR A 1 461 ? 74.122 29.184 94.243 1.00 15.35 461 TYR A O 1
ATOM 3406 N N . VAL A 1 462 ? 74.909 29.182 96.351 1.00 14.02 462 VAL A N 1
ATOM 3407 C CA . VAL A 1 462 ? 74.791 27.737 96.496 1.00 16.50 462 VAL A CA 1
ATOM 3408 C C . VAL A 1 462 ? 73.662 27.350 97.465 1.00 21.58 462 VAL A C 1
ATOM 3409 O O . VAL A 1 462 ? 72.946 28.225 97.981 1.00 19.88 462 VAL A O 1
ATOM 3413 N N . SER A 1 463 ? 73.488 26.041 97.684 1.00 22.59 463 SER A N 1
ATOM 3414 C CA . SER A 1 463 ? 72.396 25.530 98.516 1.00 17.83 463 SER A CA 1
ATOM 3415 C C . SER A 1 463 ? 72.500 26.117 99.913 1.00 18.66 463 SER A C 1
ATOM 3416 O O . SER A 1 463 ? 73.592 26.466 100.371 1.00 17.08 463 SER A O 1
ATOM 3419 N N . LYS A 1 464 ? 71.361 26.253 100.578 1.00 18.44 464 LYS A N 1
ATOM 3420 C CA . LYS A 1 464 ? 71.349 26.850 101.900 1.00 20.86 464 LYS A CA 1
ATOM 3421 C C . LYS A 1 464 ? 70.310 26.178 102.767 1.00 17.81 464 LYS A C 1
ATOM 3422 O O . LYS A 1 464 ? 69.358 25.611 102.252 1.00 21.19 464 LYS A O 1
ATOM 3428 N N . SER A 1 465 ? 70.506 26.243 104.078 1.00 19.87 465 SER A N 1
ATOM 3429 C CA . SER A 1 465 ? 69.562 25.689 105.053 1.00 22.90 465 SER A CA 1
ATOM 3430 C C . SER A 1 465 ? 69.023 24.295 104.707 1.00 20.88 465 SER A C 1
ATOM 3431 O O . SER A 1 465 ? 67.831 24.137 104.427 1.00 22.65 465 SER A O 1
ATOM 3434 N N . PRO A 1 466 ? 69.898 23.279 104.734 1.00 21.49 466 PRO A N 1
ATOM 3435 C CA . PRO A 1 466 ? 71.326 23.404 105.049 1.00 18.87 466 PRO A CA 1
ATOM 3436 C C . PRO A 1 466 ? 72.173 23.652 103.801 1.00 19.72 466 PRO A C 1
ATOM 3437 O O . PRO A 1 466 ? 71.740 23.344 102.685 1.00 17.47 466 PRO A O 1
ATOM 3441 N N . ARG A 1 467 ? 73.366 24.205 103.998 1.00 19.33 467 ARG A N 1
ATOM 3442 C CA . ARG A 1 467 ? 74.356 24.287 102.930 1.00 18.04 467 ARG A CA 1
ATOM 3443 C C . ARG A 1 467 ? 74.949 22.896 102.692 1.00 16.31 467 ARG A C 1
ATOM 3444 O O . ARG A 1 467 ? 75.697 22.381 103.524 1.00 13.65 467 ARG A O 1
ATOM 3452 N N . GLY A 1 468 ? 74.602 22.279 101.565 1.00 14.12 468 GLY A N 1
ATOM 3453 C CA . GLY A 1 468 ? 75.036 20.917 101.296 1.00 13.95 468 GLY A CA 1
ATOM 3454 C C . GLY A 1 468 ? 76.537 20.712 101.139 1.00 13.27 468 GLY A C 1
ATOM 3455 O O . GLY A 1 468 ? 77.239 21.551 100.584 1.00 13.08 468 GLY A O 1
ATOM 3456 N N . ALA A 1 469 ? 77.013 19.569 101.630 1.00 17.55 469 ALA A N 1
ATOM 3457 C CA . ALA A 1 469 ? 78.419 19.176 101.544 1.00 16.90 469 ALA A CA 1
ATOM 3458 C C . ALA A 1 469 ? 78.568 17.671 101.236 1.00 16.55 469 ALA A C 1
ATOM 3459 O O . ALA A 1 469 ? 77.758 16.844 101.675 1.00 16.23 469 ALA A O 1
ATOM 3461 N N . TYR A 1 470 ? 79.610 17.322 100.486 1.00 14.48 470 TYR A N 1
ATOM 3462 C CA . TYR A 1 470 ? 79.913 15.926 100.151 1.00 14.24 470 TYR A CA 1
ATOM 3463 C C . TYR A 1 470 ? 80.857 15.262 101.189 1.00 15.21 470 TYR A C 1
ATOM 3464 O O . TYR A 1 470 ? 81.998 15.703 101.376 1.00 15.96 470 TYR A O 1
ATOM 3473 N N . VAL A 1 471 ? 80.382 14.194 101.839 1.00 15.53 471 VAL A N 1
ATOM 3474 C CA . VAL A 1 471 ? 81.087 13.587 102.980 1.00 14.49 471 VAL A CA 1
ATOM 3475 C C . VAL A 1 471 ? 82.422 12.962 102.583 1.00 14.12 471 VAL A C 1
ATOM 3476 O O . VAL A 1 471 ? 83.306 12.797 103.430 1.00 17.88 471 VAL A O 1
ATOM 3480 N N . ASN A 1 472 ? 82.579 12.640 101.303 1.00 14.20 472 ASN A N 1
ATOM 3481 C CA . ASN A 1 472 ? 83.863 12.156 100.803 1.00 16.32 472 ASN A CA 1
ATOM 3482 C C . ASN A 1 472 ? 84.882 13.290 100.679 1.00 17.06 472 ASN A C 1
ATOM 3483 O O . ASN A 1 472 ? 86.075 13.045 100.540 1.00 16.98 472 ASN A O 1
ATOM 3488 N N . PHE A 1 473 ? 84.413 14.533 100.737 1.00 21.19 473 PHE A N 1
ATOM 3489 C CA . PHE A 1 473 ? 85.319 15.674 100.895 1.00 22.20 473 PHE A CA 1
ATOM 3490 C C . PHE A 1 473 ? 85.228 16.182 102.345 1.00 21.85 473 PHE A C 1
ATOM 3491 O O . PHE A 1 473 ? 84.680 17.253 102.591 1.00 23.08 473 PHE A O 1
ATOM 3499 N N . LYS A 1 474 ? 85.740 15.408 103.301 1.00 19.43 474 LYS A N 1
ATOM 3500 C CA . LYS A 1 474 ? 85.628 15.768 104.720 1.00 21.20 474 LYS A CA 1
ATOM 3501 C C . LYS A 1 474 ? 86.218 17.153 105.029 1.00 20.52 474 LYS A C 1
ATOM 3502 O O . LYS A 1 474 ? 87.325 17.484 104.594 1.00 24.87 474 LYS A O 1
ATOM 3508 N N . ASP A 1 475 ? 85.462 17.954 105.780 1.00 16.92 475 ASP A N 1
ATOM 3509 C CA . ASP A 1 475 ? 85.851 19.322 106.089 1.00 19.31 475 ASP A CA 1
ATOM 3510 C C . ASP A 1 475 ? 85.535 19.668 107.558 1.00 21.00 475 ASP A C 1
ATOM 3511 O O . ASP A 1 475 ? 84.388 19.912 107.936 1.00 17.62 475 ASP A O 1
ATOM 3516 N N . MET A 1 476 ? 86.575 19.674 108.383 1.00 23.80 476 MET A N 1
ATOM 3517 C CA . MET A 1 476 ? 86.446 20.013 109.798 1.00 27.19 476 MET A CA 1
ATOM 3518 C C . MET A 1 476 ? 85.938 21.427 110.014 1.00 22.19 476 MET A C 1
ATOM 3519 O O . MET A 1 476 ? 85.435 21.753 111.091 1.00 20.65 476 MET A O 1
ATOM 3524 N N . ASP A 1 477 ? 86.094 22.262 108.989 1.00 22.57 477 ASP A N 1
ATOM 3525 C CA . ASP A 1 477 ? 85.670 23.657 109.045 1.00 26.69 477 ASP A CA 1
ATOM 3526 C C . ASP A 1 477 ? 84.150 23.801 109.070 1.00 24.88 477 ASP A C 1
ATOM 3527 O O . ASP A 1 477 ? 83.642 24.864 109.426 1.00 23.89 477 ASP A O 1
ATOM 3532 N N . LEU A 1 478 ? 83.433 22.737 108.707 1.00 23.35 478 LEU A N 1
ATOM 3533 C CA . LEU A 1 478 ? 81.973 22.711 108.867 1.00 26.93 478 LEU A CA 1
ATOM 3534 C C . LEU A 1 478 ? 81.567 22.405 110.323 1.00 26.33 478 LEU A C 1
ATOM 3535 O O . LEU A 1 478 ? 80.403 22.574 110.708 1.00 26.69 478 LEU A O 1
ATOM 3540 N N . GLY A 1 479 ? 82.534 21.942 111.118 1.00 25.54 479 GLY A N 1
ATOM 3541 C CA . GLY A 1 479 ? 82.317 21.658 112.526 1.00 25.85 479 GLY A CA 1
ATOM 3542 C C . GLY A 1 479 ? 82.863 20.312 112.977 1.00 26.50 479 GLY A C 1
ATOM 3543 O O . GLY A 1 479 ? 83.017 19.401 112.170 1.00 27.59 479 GLY A O 1
ATOM 3544 N N . MET A 1 480 ? 83.156 20.191 114.270 1.00 25.98 480 MET A N 1
ATOM 3545 C CA . MET A 1 480 ? 83.612 18.932 114.855 1.00 28.01 480 MET A CA 1
ATOM 3546 C C . MET A 1 480 ? 83.166 18.825 116.318 1.00 29.39 480 MET A C 1
ATOM 3547 O O . MET A 1 480 ? 82.709 19.804 116.902 1.00 29.58 480 MET A O 1
ATOM 3552 N N . TYR A 1 481 ? 83.278 17.634 116.902 1.00 29.80 481 TYR A N 1
ATOM 3553 C CA . TYR A 1 481 ? 82.954 17.445 118.318 1.00 29.19 481 TYR A CA 1
ATOM 3554 C C . TYR A 1 481 ? 84.016 18.041 119.248 1.00 33.23 481 TYR A C 1
ATOM 3555 O O . TYR A 1 481 ? 85.181 17.639 119.220 1.00 32.29 481 TYR A O 1
ATOM 3564 N N . LEU A 1 482 ? 83.603 18.986 120.087 1.00 36.69 482 LEU A N 1
ATOM 3565 C CA . LEU A 1 482 ? 84.522 19.671 120.986 1.00 38.52 482 LEU A CA 1
ATOM 3566 C C . LEU A 1 482 ? 83.901 19.869 122.364 1.00 44.19 482 LEU A C 1
ATOM 3567 O O . LEU A 1 482 ? 84.610 19.967 123.366 1.00 46.63 482 LEU A O 1
ATOM 3572 N N . GLY A 1 483 ? 82.571 19.914 122.405 1.00 46.14 483 GLY A N 1
ATOM 3573 C CA . GLY A 1 483 ? 81.838 20.127 123.642 1.00 46.55 483 GLY A CA 1
ATOM 3574 C C . GLY A 1 483 ? 81.007 21.397 123.595 1.00 47.25 483 GLY A C 1
ATOM 3575 O O . GLY A 1 483 ? 80.736 22.009 124.627 1.00 46.90 483 GLY A O 1
ATOM 3576 N N . LYS A 1 484 ? 80.614 21.791 122.384 1.00 49.16 484 LYS A N 1
ATOM 3577 C CA . LYS A 1 484 ? 79.776 22.971 122.149 1.00 51.98 484 LYS A CA 1
ATOM 3578 C C . LYS A 1 484 ? 78.347 22.788 122.680 1.00 49.48 484 LYS A C 1
ATOM 3579 O O . LYS A 1 484 ? 77.763 23.716 123.249 1.00 49.66 484 LYS A O 1
ATOM 3585 N N . LYS A 1 485 ? 77.793 21.591 122.489 1.00 48.46 485 LYS A N 1
ATOM 3586 C CA . LYS A 1 485 ? 76.462 21.247 122.988 1.00 48.31 485 LYS A CA 1
ATOM 3587 C C . LYS A 1 485 ? 76.548 20.203 124.111 1.00 49.58 485 LYS A C 1
ATOM 3588 O O . LYS A 1 485 ? 77.614 19.636 124.346 1.00 53.15 485 LYS A O 1
ATOM 3594 N N . LYS A 1 486 ? 75.437 19.950 124.803 1.00 48.87 486 LYS A N 1
ATOM 3595 C CA . LYS A 1 486 ? 75.429 18.986 125.911 1.00 54.51 486 LYS A CA 1
ATOM 3596 C C . LYS A 1 486 ? 75.695 17.566 125.443 1.00 54.20 486 LYS A C 1
ATOM 3597 O O . LYS A 1 486 ? 76.504 16.845 126.030 1.00 58.66 486 LYS A O 1
ATOM 3603 N N . THR A 1 487 ? 74.988 17.162 124.395 1.00 49.21 487 THR A N 1
ATOM 3604 C CA . THR A 1 487 ? 75.096 15.808 123.881 1.00 41.50 487 THR A CA 1
ATOM 3605 C C . THR A 1 487 ? 75.760 15.797 122.519 1.00 29.26 487 THR A C 1
ATOM 3606 O O . THR A 1 487 ? 75.819 16.817 121.834 1.00 24.10 487 THR A O 1
ATOM 3610 N N . LYS A 1 488 ? 76.260 14.638 122.127 1.00 26.92 488 LYS A N 1
ATOM 3611 C CA . LYS A 1 488 ? 76.855 14.523 120.816 1.00 25.62 488 LYS A CA 1
ATOM 3612 C C . LYS A 1 488 ? 75.794 14.699 119.744 1.00 25.37 488 LYS A C 1
ATOM 3613 O O . LYS A 1 488 ? 76.082 15.248 118.690 1.00 27.13 488 LYS A O 1
ATOM 3619 N N . TYR A 1 489 ? 74.567 14.268 120.017 1.00 20.01 489 TYR A N 1
ATOM 3620 C CA . TYR A 1 489 ? 73.508 14.390 119.018 1.00 24.66 489 TYR A CA 1
ATOM 3621 C C . TYR A 1 489 ? 73.294 15.833 118.571 1.00 23.92 489 TYR A C 1
ATOM 3622 O O . TYR A 1 489 ? 73.164 16.103 117.378 1.00 20.66 489 TYR A O 1
ATOM 3631 N N . GLU A 1 490 ? 73.232 16.758 119.522 1.00 27.28 490 GLU A N 1
ATOM 3632 C CA . GLU A 1 490 ? 72.942 18.144 119.182 1.00 31.21 490 GLU A CA 1
ATOM 3633 C C . GLU A 1 490 ? 74.149 18.798 118.511 1.00 32.22 490 GLU A C 1
ATOM 3634 O O . GLU A 1 490 ? 73.997 19.656 117.640 1.00 34.48 490 GLU A O 1
ATOM 3640 N N . GLU A 1 491 ? 75.350 18.377 118.890 1.00 29.55 491 GLU A N 1
ATOM 3641 C CA . GLU A 1 491 ? 76.549 18.960 118.302 1.00 29.01 491 GLU A CA 1
ATOM 3642 C C . GLU A 1 491 ? 76.804 18.389 116.907 1.00 27.37 491 GLU A C 1
ATOM 3643 O O . GLU A 1 491 ? 77.191 19.106 115.988 1.00 28.86 491 GLU A O 1
ATOM 3649 N N . GLY A 1 492 ? 76.580 17.091 116.757 1.00 25.98 492 GLY A N 1
ATOM 3650 C CA . GLY A 1 492 ? 76.819 16.415 115.495 1.00 25.59 492 GLY A CA 1
ATOM 3651 C C . GLY A 1 492 ? 75.765 16.700 114.443 1.00 22.89 492 GLY A C 1
ATOM 3652 O O . GLY A 1 492 ? 76.004 16.524 113.248 1.00 18.69 492 GLY A O 1
ATOM 3653 N N . LYS A 1 493 ? 74.603 17.154 114.895 1.00 24.79 493 LYS A N 1
ATOM 3654 C CA . LYS A 1 493 ? 73.510 17.561 114.014 1.00 26.37 493 LYS A CA 1
ATOM 3655 C C . LYS A 1 493 ? 73.918 18.715 113.110 1.00 26.49 493 LYS A C 1
ATOM 3656 O O . LYS A 1 493 ? 73.434 18.837 111.981 1.00 27.04 493 LYS A O 1
ATOM 3662 N N . SER A 1 494 ? 74.827 19.544 113.612 1.00 28.48 494 SER A N 1
ATOM 3663 C CA . SER A 1 494 ? 75.309 20.742 112.916 1.00 28.61 494 SER A CA 1
ATOM 3664 C C . SER A 1 494 ? 75.856 20.479 111.516 1.00 21.12 494 SER A C 1
ATOM 3665 O O . SER A 1 494 ? 75.366 21.053 110.547 1.00 19.03 494 SER A O 1
ATOM 3668 N N . TRP A 1 495 ? 76.878 19.630 111.414 1.00 23.33 495 TRP A N 1
ATOM 3669 C CA . TRP A 1 495 ? 77.441 19.262 110.110 1.00 21.91 495 TRP A CA 1
ATOM 3670 C C . TRP A 1 495 ? 76.696 18.070 109.497 1.00 21.55 495 TRP A C 1
ATOM 3671 O O . TRP A 1 495 ? 76.676 17.905 108.281 1.00 22.69 495 TRP A O 1
ATOM 3682 N N . GLY A 1 496 ? 76.069 17.255 110.340 1.00 18.10 496 GLY A N 1
ATOM 3683 C CA . GLY A 1 496 ? 75.292 16.115 109.882 1.00 18.21 496 GLY A CA 1
ATOM 3684 C C . GLY A 1 496 ? 74.261 16.411 108.802 1.00 17.67 496 GLY A C 1
ATOM 3685 O O . GLY A 1 496 ? 74.165 15.688 107.799 1.00 15.64 496 GLY A O 1
ATOM 3686 N N . VAL A 1 497 ? 73.484 17.473 109.000 1.00 21.00 497 VAL A N 1
ATOM 3687 C CA . VAL A 1 497 ? 72.476 17.861 108.017 1.00 19.57 497 VAL A CA 1
ATOM 3688 C C . VAL A 1 497 ? 73.103 18.482 106.743 1.00 19.72 497 VAL A C 1
ATOM 3689 O O . VAL A 1 497 ? 72.469 18.545 105.685 1.00 15.92 497 VAL A O 1
ATOM 3693 N N . LYS A 1 498 ? 74.358 18.916 106.833 1.00 18.42 498 LYS A N 1
ATOM 3694 C CA . LYS A 1 498 ? 75.043 19.460 105.669 1.00 17.27 498 LYS A CA 1
ATOM 3695 C C . LYS A 1 498 ? 75.484 18.325 104.725 1.00 12.83 498 LYS A C 1
ATOM 3696 O O . LYS A 1 498 ? 75.291 18.376 103.507 1.00 11.73 498 LYS A O 1
ATOM 3702 N N . TYR A 1 499 ? 76.049 17.283 105.316 1.00 13.35 499 TYR A N 1
ATOM 3703 C CA . TYR A 1 499 ? 76.481 16.107 104.580 1.00 13.20 499 TYR A CA 1
ATOM 3704 C C . TYR A 1 499 ? 75.316 15.243 104.102 1.00 16.40 499 TYR A C 1
ATOM 3705 O O . TYR A 1 499 ? 75.356 14.704 103.000 1.00 16.03 499 TYR A O 1
ATOM 3714 N N . PHE A 1 500 ? 74.292 15.088 104.947 1.00 14.96 500 PHE A N 1
ATOM 3715 C CA . PHE A 1 500 ? 73.269 14.076 104.719 1.00 12.74 500 PHE A CA 1
ATOM 3716 C C . PHE A 1 500 ? 71.834 14.585 104.635 1.00 16.34 500 PHE A C 1
ATOM 3717 O O . PHE A 1 500 ? 70.926 13.800 104.351 1.00 13.79 500 PHE A O 1
ATOM 3725 N N . LYS A 1 501 ? 71.640 15.881 104.888 1.00 14.54 501 LYS A N 1
ATOM 3726 C CA . LYS A 1 501 ? 70.324 16.541 104.857 1.00 17.69 501 LYS A CA 1
ATOM 3727 C C . LYS A 1 501 ? 69.234 15.755 105.600 1.00 17.07 501 LYS A C 1
ATOM 3728 O O . LYS A 1 501 ? 69.383 15.479 106.786 1.00 18.33 501 LYS A O 1
ATOM 3734 N N . ASN A 1 502 ? 68.151 15.390 104.921 1.00 16.53 502 ASN A N 1
ATOM 3735 C CA . ASN A 1 502 ? 67.036 14.716 105.598 1.00 20.04 502 ASN A CA 1
ATOM 3736 C C . ASN A 1 502 ? 67.339 13.269 105.980 1.00 22.63 502 ASN A C 1
ATOM 3737 O O . ASN A 1 502 ? 66.568 12.630 106.695 1.00 23.04 502 ASN A O 1
ATOM 3742 N N . ASN A 1 503 ? 68.472 12.760 105.507 1.00 24.88 503 ASN A N 1
ATOM 3743 C CA . ASN A 1 503 ? 68.893 11.400 105.814 1.00 20.57 503 ASN A CA 1
ATOM 3744 C C . ASN A 1 503 ? 69.599 11.286 107.156 1.00 19.14 503 ASN A C 1
ATOM 3745 O O . ASN A 1 503 ? 69.893 10.180 107.610 1.00 22.49 503 ASN A O 1
ATOM 3750 N N . PHE A 1 504 ? 69.894 12.420 107.783 1.00 15.31 504 PHE A N 1
ATOM 3751 C CA . PHE A 1 504 ? 70.666 12.409 109.024 1.00 19.59 504 PHE A CA 1
ATOM 3752 C C . PHE A 1 504 ? 69.972 11.654 110.172 1.00 22.04 504 PHE A C 1
ATOM 3753 O O . PHE A 1 504 ? 70.624 10.900 110.894 1.00 14.91 504 PHE A O 1
ATOM 3761 N N . GLU A 1 505 ? 68.660 11.839 110.325 1.00 22.21 505 GLU A N 1
ATOM 3762 C CA . GLU A 1 505 ? 67.937 11.207 111.429 1.00 22.70 505 GLU A CA 1
ATOM 3763 C C . GLU A 1 505 ? 67.961 9.689 111.316 1.00 20.42 505 GLU A C 1
ATOM 3764 O O . GLU A 1 505 ? 68.218 9.007 112.305 1.00 20.12 505 GLU A O 1
ATOM 3770 N N . ARG A 1 506 ? 67.727 9.158 110.116 1.00 20.10 506 ARG A N 1
ATOM 3771 C CA . ARG A 1 506 ? 67.798 7.707 109.922 1.00 20.78 506 ARG A CA 1
ATOM 3772 C C . ARG A 1 506 ? 69.181 7.142 110.270 1.00 22.75 506 ARG A C 1
ATOM 3773 O O . ARG A 1 506 ? 69.283 6.143 110.987 1.00 24.14 506 ARG A O 1
ATOM 3781 N N . LEU A 1 507 ? 70.234 7.785 109.763 1.00 22.57 507 LEU A N 1
ATOM 3782 C CA . LEU A 1 507 ? 71.608 7.384 110.048 1.00 20.57 507 LEU A CA 1
ATOM 3783 C C . LEU A 1 507 ? 71.847 7.267 111.558 1.00 24.02 507 LEU A C 1
ATOM 3784 O O . LEU A 1 507 ? 72.480 6.313 112.022 1.00 21.74 507 LEU A O 1
ATOM 3789 N N . VAL A 1 508 ? 71.323 8.241 112.308 1.00 23.75 508 VAL A N 1
ATOM 3790 C CA . VAL A 1 508 ? 71.425 8.271 113.771 1.00 23.97 508 VAL A CA 1
ATOM 3791 C C . VAL A 1 508 ? 70.650 7.118 114.406 1.00 20.15 508 VAL A C 1
ATOM 3792 O O . VAL A 1 508 ? 71.116 6.504 115.369 1.00 21.30 508 VAL A O 1
ATOM 3796 N N . ARG A 1 509 ? 69.480 6.810 113.854 1.00 20.31 509 ARG A N 1
ATOM 3797 C CA . ARG A 1 509 ? 68.720 5.656 114.320 1.00 22.15 509 ARG A CA 1
ATOM 3798 C C . ARG A 1 509 ? 69.510 4.372 114.052 1.00 23.61 509 ARG A C 1
ATOM 3799 O O . ARG A 1 509 ? 69.704 3.548 114.954 1.00 22.45 509 ARG A O 1
ATOM 3807 N N . VAL A 1 510 ? 69.983 4.214 112.820 1.00 21.54 510 VAL A N 1
ATOM 3808 C CA . VAL A 1 510 ? 70.771 3.035 112.467 1.00 23.10 510 VAL A CA 1
ATOM 3809 C C . VAL A 1 510 ? 72.016 2.969 113.355 1.00 19.84 510 VAL A C 1
ATOM 3810 O O . VAL A 1 510 ? 72.326 1.920 113.921 1.00 21.22 510 VAL A O 1
ATOM 3814 N N . LYS A 1 511 ? 72.692 4.106 113.511 1.00 18.81 511 LYS A N 1
ATOM 3815 C CA . LYS A 1 511 ? 73.868 4.201 114.379 1.00 21.05 511 LYS A CA 1
ATOM 3816 C C . LYS A 1 511 ? 73.576 3.729 115.806 1.00 24.82 511 LYS A C 1
ATOM 3817 O O . LYS A 1 511 ? 74.388 3.041 116.425 1.00 24.79 511 LYS A O 1
ATOM 3823 N N . THR A 1 512 ? 72.407 4.082 116.319 1.00 24.50 512 THR A N 1
ATOM 3824 C CA . THR A 1 512 ? 72.065 3.741 117.690 1.00 24.84 512 THR A CA 1
ATOM 3825 C C . THR A 1 512 ? 71.809 2.244 117.852 1.00 23.33 512 THR A C 1
ATOM 3826 O O . THR A 1 512 ? 72.142 1.664 118.883 1.00 24.28 512 THR A O 1
ATOM 3830 N N . ARG A 1 513 ? 71.263 1.599 116.831 1.00 23.91 513 ARG A N 1
ATOM 3831 C CA . ARG A 1 513 ? 71.031 0.158 116.928 1.00 29.91 513 ARG A CA 1
ATOM 3832 C C . ARG A 1 513 ? 72.325 -0.625 116.772 1.00 29.36 513 ARG A C 1
ATOM 3833 O O . ARG A 1 513 ? 72.653 -1.456 117.613 1.00 30.52 513 ARG A O 1
ATOM 3841 N N . VAL A 1 514 ? 73.064 -0.339 115.704 1.00 26.69 514 VAL A N 1
ATOM 3842 C CA . VAL A 1 514 ? 74.198 -1.171 115.299 1.00 29.10 514 VAL A CA 1
ATOM 3843 C C . VAL A 1 514 ? 75.461 -0.911 116.133 1.00 28.79 514 VAL A C 1
ATOM 3844 O O . VAL A 1 514 ? 76.324 -1.788 116.250 1.00 27.26 514 VAL A O 1
ATOM 3848 N N . ASP A 1 515 ? 75.554 0.282 116.719 1.00 27.13 515 ASP A N 1
ATOM 3849 C CA . ASP A 1 515 ? 76.730 0.697 117.482 1.00 25.58 515 ASP A CA 1
ATOM 3850 C C . ASP A 1 515 ? 76.327 1.506 118.712 1.00 22.51 515 ASP A C 1
ATOM 3851 O O . ASP A 1 515 ? 76.612 2.699 118.786 1.00 23.67 515 ASP A O 1
ATOM 3856 N N . PRO A 1 516 ? 75.659 0.856 119.687 1.00 26.69 516 PRO A N 1
ATOM 3857 C CA . PRO A 1 516 ? 75.122 1.530 120.883 1.00 29.09 516 PRO A CA 1
ATOM 3858 C C . PRO A 1 516 ? 76.180 1.935 121.925 1.00 28.77 516 PRO A C 1
ATOM 3859 O O . PRO A 1 516 ? 75.900 2.724 122.833 1.00 28.62 516 PRO A O 1
ATOM 3863 N N . THR A 1 517 ? 77.383 1.392 121.797 1.00 28.18 517 THR A N 1
ATOM 3864 C CA . THR A 1 517 ? 78.476 1.803 122.659 1.00 30.32 517 THR A CA 1
ATOM 3865 C C . THR A 1 517 ? 79.177 3.013 122.069 1.00 29.44 517 THR A C 1
ATOM 3866 O O . THR A 1 517 ? 79.994 3.644 122.740 1.00 34.85 517 THR A O 1
ATOM 3870 N N . ASP A 1 518 ? 78.835 3.334 120.821 1.00 25.86 518 ASP A N 1
ATOM 3871 C CA . ASP A 1 518 ? 79.518 4.364 120.047 1.00 24.44 518 ASP A CA 1
ATOM 3872 C C . ASP A 1 518 ? 81.032 4.065 119.937 1.00 25.57 518 ASP A C 1
ATOM 3873 O O . ASP A 1 518 ? 81.862 4.954 120.121 1.00 26.11 518 ASP A O 1
ATOM 3878 N N . PHE A 1 519 ? 81.393 2.816 119.637 1.00 26.54 519 PHE A N 1
ATOM 3879 C CA . PHE A 1 519 ? 82.807 2.475 119.499 1.00 28.77 519 PHE A CA 1
ATOM 3880 C C . PHE A 1 519 ? 83.411 3.156 118.281 1.00 28.87 519 PHE A C 1
ATOM 3881 O O . PHE A 1 519 ? 84.499 3.730 118.351 1.00 29.64 519 PHE A O 1
ATOM 3889 N N . PHE A 1 520 ? 82.709 3.084 117.159 1.00 28.48 520 PHE A N 1
ATOM 3890 C CA . PHE A 1 520 ? 83.221 3.666 115.928 1.00 25.04 520 PHE A CA 1
ATOM 3891 C C . PHE A 1 520 ? 82.900 5.154 115.851 1.00 25.60 520 PHE A C 1
ATOM 3892 O O . PHE A 1 520 ? 81.808 5.540 115.440 1.00 26.44 520 PHE A O 1
ATOM 3900 N N . CYS A 1 521 ? 83.860 5.981 116.265 1.00 22.89 521 CYS A N 1
ATOM 3901 C CA . CYS A 1 521 ? 83.679 7.426 116.302 1.00 24.26 521 CYS A CA 1
ATOM 3902 C C . CYS A 1 521 ? 84.946 8.169 115.880 1.00 28.15 521 CYS A C 1
ATOM 3903 O O . CYS A 1 521 ? 86.054 7.749 116.196 1.00 29.35 521 CYS A O 1
ATOM 3906 N N . ASP A 1 522 ? 84.768 9.263 115.143 1.00 30.26 522 ASP A N 1
ATOM 3907 C CA . ASP A 1 522 ? 85.846 10.217 114.884 1.00 25.64 522 ASP A CA 1
ATOM 3908 C C . ASP A 1 522 ? 85.342 11.626 115.188 1.00 24.45 522 ASP A C 1
ATOM 3909 O O . ASP A 1 522 ? 84.338 11.797 115.890 1.00 25.53 522 ASP A O 1
ATOM 3914 N N . GLU A 1 523 ? 86.019 12.632 114.649 1.00 21.69 523 GLU A N 1
ATOM 3915 C CA . GLU A 1 523 ? 85.693 14.020 114.966 1.00 23.73 523 GLU A CA 1
ATOM 3916 C C . GLU A 1 523 ? 84.393 14.553 114.317 1.00 21.48 523 GLU A C 1
ATOM 3917 O O . GLU A 1 523 ? 83.912 15.631 114.684 1.00 20.73 523 GLU A O 1
ATOM 3923 N N . GLN A 1 524 ? 83.831 13.800 113.369 1.00 20.64 524 GLN A N 1
ATOM 3924 C CA . GLN A 1 524 ? 82.588 14.179 112.689 1.00 19.81 524 GLN A CA 1
ATOM 3925 C C . GLN A 1 524 ? 81.586 13.009 112.550 1.00 24.64 524 GLN A C 1
ATOM 3926 O O . GLN A 1 524 ? 80.628 13.078 111.768 1.00 22.80 524 GLN A O 1
ATOM 3932 N N . SER A 1 525 ? 81.797 11.939 113.307 1.00 26.91 525 SER A N 1
ATOM 3933 C CA . SER A 1 525 ? 80.970 10.743 113.154 1.00 26.00 525 SER A CA 1
ATOM 3934 C C . SER A 1 525 ? 79.496 10.990 113.528 1.00 22.54 525 SER A C 1
ATOM 3935 O O . SER A 1 525 ? 79.163 11.951 114.238 1.00 18.10 525 SER A O 1
ATOM 3938 N N . ILE A 1 526 ? 78.624 10.122 113.018 1.00 19.80 526 ILE A N 1
ATOM 3939 C CA . ILE A 1 526 ? 77.197 10.179 113.300 1.00 18.86 526 ILE A CA 1
ATOM 3940 C C . ILE A 1 526 ? 76.979 9.899 114.779 1.00 21.56 526 ILE A C 1
ATOM 3941 O O . ILE A 1 526 ? 77.514 8.915 115.299 1.00 20.47 526 ILE A O 1
ATOM 3946 N N . PRO A 1 527 ? 76.207 10.766 115.472 1.00 20.12 527 PRO A N 1
ATOM 3947 C CA . PRO A 1 527 ? 75.984 10.597 116.912 1.00 24.29 527 PRO A CA 1
ATOM 3948 C C . PRO A 1 527 ? 74.864 9.614 117.257 1.00 25.38 527 PRO A C 1
ATOM 3949 O O . PRO A 1 527 ? 73.996 9.296 116.436 1.00 18.11 527 PRO A O 1
ATOM 3953 N N . LEU A 1 528 ? 74.897 9.131 118.490 1.00 23.93 528 LEU A N 1
ATOM 3954 C CA . LEU A 1 528 ? 73.792 8.359 119.019 1.00 23.19 528 LEU A CA 1
ATOM 3955 C C . LEU A 1 528 ? 72.605 9.274 119.299 1.00 24.64 528 LEU A C 1
ATOM 3956 O O . LEU A 1 528 ? 72.765 10.469 119.549 1.00 22.00 528 LEU A O 1
ATOM 3961 N N . VAL A 1 529 ? 71.417 8.689 119.280 1.00 27.38 529 VAL A N 1
ATOM 3962 C CA . VAL A 1 529 ? 70.176 9.404 119.534 1.00 32.45 529 VAL A CA 1
ATOM 3963 C C . VAL A 1 529 ? 70.040 9.856 121.003 1.00 35.52 529 VAL A C 1
ATOM 3964 O O . VAL A 1 529 ? 70.705 9.323 121.901 1.00 30.36 529 VAL A O 1
ATOM 3968 N N . ASN A 1 530 ? 69.189 10.857 121.232 1.00 43.15 530 ASN A N 1
ATOM 3969 C CA . ASN A 1 530 ? 68.897 11.347 122.581 1.00 53.22 530 ASN A CA 1
ATOM 3970 C C . ASN A 1 530 ? 67.834 10.492 123.273 1.00 51.24 530 ASN A C 1
ATOM 3971 O O . ASN A 1 530 ? 68.111 9.803 124.258 1.00 51.62 530 ASN A O 1
ATOM 3976 N N . HIS B 1 28 ? 60.017 27.587 47.293 1.00 49.86 28 HIS B N 1
ATOM 3977 C CA . HIS B 1 28 ? 60.500 27.374 48.659 1.00 53.65 28 HIS B CA 1
ATOM 3978 C C . HIS B 1 28 ? 61.656 26.394 48.698 1.00 56.92 28 HIS B C 1
ATOM 3979 O O . HIS B 1 28 ? 62.582 26.536 49.496 1.00 52.93 28 HIS B O 1
ATOM 3986 N N . GLU B 1 29 ? 61.577 25.386 47.836 1.00 63.61 29 GLU B N 1
ATOM 3987 C CA . GLU B 1 29 ? 62.608 24.362 47.723 1.00 66.22 29 GLU B CA 1
ATOM 3988 C C . GLU B 1 29 ? 63.953 24.936 47.246 1.00 62.10 29 GLU B C 1
ATOM 3989 O O . GLU B 1 29 ? 65.001 24.346 47.496 1.00 63.37 29 GLU B O 1
ATOM 3995 N N . ASP B 1 30 ? 63.925 26.081 46.564 1.00 56.81 30 ASP B N 1
ATOM 3996 C CA . ASP B 1 30 ? 65.158 26.787 46.215 1.00 53.62 30 ASP B CA 1
ATOM 3997 C C . ASP B 1 30 ? 65.707 27.530 47.433 1.00 52.11 30 ASP B C 1
ATOM 3998 O O . ASP B 1 30 ? 66.918 27.578 47.658 1.00 51.09 30 ASP B O 1
ATOM 4003 N N . PHE B 1 31 ? 64.796 28.107 48.213 1.00 52.41 31 P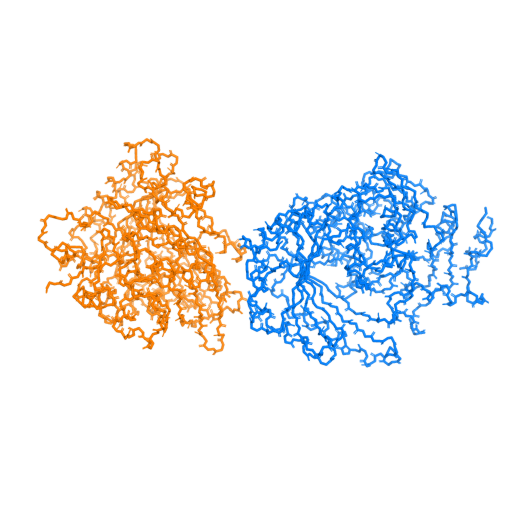HE B N 1
ATOM 4004 C CA . PHE B 1 31 ? 65.132 28.841 49.432 1.00 46.53 31 PHE B CA 1
ATOM 4005 C C . PHE B 1 31 ? 65.809 27.938 50.461 1.00 39.78 31 PHE B C 1
ATOM 4006 O O . PHE B 1 31 ? 66.779 28.330 51.101 1.00 37.86 31 PHE B O 1
ATOM 4014 N N . LEU B 1 32 ? 65.300 26.722 50.602 1.00 37.59 32 LEU B N 1
ATOM 4015 C CA . LEU B 1 32 ? 65.874 25.760 51.532 1.00 37.19 32 LEU B CA 1
ATOM 4016 C C . LEU B 1 32 ? 67.310 25.389 51.187 1.00 40.06 32 LEU B C 1
ATOM 4017 O O . LEU B 1 32 ? 68.140 25.191 52.084 1.00 43.68 32 LEU B O 1
ATOM 4022 N N . LYS B 1 33 ? 67.594 25.285 49.889 1.00 98.15 33 LYS B N 1
ATOM 4023 C CA . LYS B 1 33 ? 68.915 24.883 49.421 1.00 84.28 33 LYS B CA 1
ATOM 4024 C C . LYS B 1 33 ? 69.991 25.790 50.007 1.00 83.01 33 LYS B C 1
ATOM 4025 O O . LYS B 1 33 ? 71.093 25.343 50.323 1.00 71.70 33 LYS B O 1
ATOM 4031 N N . CYS B 1 34 ? 69.654 27.062 50.178 1.00 82.05 34 CYS B N 1
ATOM 4032 C CA . CYS B 1 34 ? 70.580 28.008 50.780 1.00 84.56 34 CYS B CA 1
ATOM 4033 C C . CYS B 1 34 ? 70.770 27.727 52.271 1.00 86.06 34 CYS B C 1
ATOM 4034 O O . CYS B 1 34 ? 71.693 27.011 52.669 1.00 85.66 34 CYS B O 1
ATOM 4037 N N . VAL B 1 48 ? 69.211 22.801 62.288 1.00 52.66 48 VAL B N 1
ATOM 4038 C CA . VAL B 1 48 ? 68.362 23.899 62.740 1.00 52.82 48 VAL B CA 1
ATOM 4039 C C . VAL B 1 48 ? 67.402 24.375 61.656 1.00 54.43 48 VAL B C 1
ATOM 4040 O O . VAL B 1 48 ? 66.666 25.343 61.853 1.00 55.49 48 VAL B O 1
ATOM 4044 N N . ILE B 1 49 ? 67.411 23.709 60.508 1.00 53.79 49 ILE B N 1
ATOM 4045 C CA . ILE B 1 49 ? 66.381 23.962 59.510 1.00 57.11 49 ILE B CA 1
ATOM 4046 C C . ILE B 1 49 ? 65.411 22.791 59.488 1.00 62.45 49 ILE B C 1
ATOM 4047 O O . ILE B 1 49 ? 65.762 21.693 59.055 1.00 69.74 49 ILE B O 1
ATOM 4052 N N . HIS B 1 50 ? 64.194 23.025 59.965 1.00 59.91 50 HIS B N 1
ATOM 4053 C CA . HIS B 1 50 ? 63.227 21.948 60.143 1.00 63.49 50 HIS B CA 1
ATOM 4054 C C . HIS B 1 50 ? 62.057 22.101 59.198 1.00 65.08 50 HIS B C 1
ATOM 4055 O O . HIS B 1 50 ? 61.418 23.151 59.175 1.00 66.38 50 HIS B O 1
ATOM 4062 N N . THR B 1 51 ? 61.773 21.059 58.423 1.00 65.39 51 THR B N 1
ATOM 4063 C CA . THR B 1 51 ? 60.570 21.043 57.601 1.00 63.75 51 THR B CA 1
ATOM 4064 C C . THR B 1 51 ? 59.549 20.145 58.254 1.00 59.33 51 THR B C 1
ATOM 4065 O O . THR B 1 51 ? 59.834 19.506 59.266 1.00 55.78 51 THR B O 1
ATOM 4069 N N . SER B 1 52 ? 58.357 20.111 57.672 1.00 61.18 52 SER B N 1
ATOM 4070 C CA . SER B 1 52 ? 57.306 19.218 58.128 1.00 66.99 52 SER B CA 1
ATOM 4071 C C . SER B 1 52 ? 57.808 17.783 58.091 1.00 75.96 52 SER B C 1
ATOM 4072 O O . SER B 1 52 ? 57.456 16.966 58.940 1.00 81.39 52 SER B O 1
ATOM 4075 N N . LYS B 1 53 ? 58.647 17.492 57.102 1.00 76.98 53 LYS B N 1
ATOM 4076 C CA . LYS B 1 53 ? 59.229 16.172 56.950 1.00 74.45 53 LYS B CA 1
ATOM 4077 C C . LYS B 1 53 ? 60.128 15.826 58.139 1.00 73.74 53 LYS B C 1
ATOM 4078 O O . LYS B 1 53 ? 60.365 14.653 58.410 1.00 71.84 53 LYS B O 1
ATOM 4084 N N . ASP B 1 54 ? 60.608 16.851 58.847 1.00 76.86 54 ASP B N 1
ATOM 4085 C CA . ASP B 1 54 ? 61.395 16.680 60.080 1.00 78.94 54 ASP B CA 1
ATOM 4086 C C . ASP B 1 54 ? 60.488 16.539 61.301 1.00 78.85 54 ASP B C 1
ATOM 4087 O O . ASP B 1 54 ? 59.562 17.325 61.475 1.00 78.80 54 ASP B O 1
ATOM 4092 N N . SER B 1 55 ? 60.762 15.548 62.147 1.00 79.71 55 SER B N 1
ATOM 4093 C CA . SER B 1 55 ? 59.938 15.291 63.332 1.00 79.51 55 SER B CA 1
ATOM 4094 C C . SER B 1 55 ? 59.848 16.501 64.252 1.00 77.44 55 SER B C 1
ATOM 4095 O O . SER B 1 55 ? 58.756 16.924 64.645 1.00 75.28 55 SER B O 1
ATOM 4098 N N . SER B 1 56 ? 61.010 17.059 64.572 1.00 76.47 56 SER B N 1
ATOM 4099 C CA . SER B 1 56 ? 61.123 18.187 65.486 1.00 76.74 56 SER B CA 1
ATOM 4100 C C . SER B 1 56 ? 60.342 19.425 65.035 1.00 76.94 56 SER B C 1
ATOM 4101 O O . SER B 1 56 ? 60.273 20.413 65.763 1.00 76.78 56 SER B O 1
ATOM 4104 N N . PHE B 1 57 ? 59.762 19.369 63.839 1.00 74.32 57 PHE B N 1
ATOM 4105 C CA . PHE B 1 57 ? 59.012 20.492 63.292 1.00 67.31 57 PHE B CA 1
ATOM 4106 C C . PHE B 1 57 ? 57.866 20.893 64.205 1.00 67.39 57 PHE B C 1
ATOM 4107 O O . PHE B 1 57 ? 57.981 21.849 64.969 1.00 64.83 57 PHE B O 1
ATOM 4115 N N . PHE B 1 58 ? 56.766 20.148 64.124 1.00 70.34 58 PHE B N 1
ATOM 4116 C CA . PHE B 1 58 ? 55.595 20.384 64.966 1.00 71.63 58 PHE B CA 1
ATOM 4117 C C . PHE B 1 58 ? 55.967 20.413 66.440 1.00 68.31 58 PHE B C 1
ATOM 4118 O O . PHE B 1 58 ? 55.307 21.072 67.242 1.00 68.21 58 PHE B O 1
ATOM 4126 N N . SER B 1 59 ? 57.027 19.687 66.784 1.00 65.95 59 SER B N 1
ATOM 4127 C CA . SER B 1 59 ? 57.546 19.661 68.141 1.00 60.40 59 SER B CA 1
ATOM 4128 C C . SER B 1 59 ? 57.999 21.056 68.572 1.00 52.78 59 SER B C 1
ATOM 4129 O O . SER B 1 59 ? 57.592 21.544 69.629 1.00 51.71 59 SER B O 1
ATOM 4132 N N . ILE B 1 60 ? 58.827 21.706 67.754 1.00 49.67 60 ILE B N 1
ATOM 4133 C CA . ILE B 1 60 ? 59.318 23.036 68.105 1.00 49.88 60 ILE B CA 1
ATOM 4134 C C . ILE B 1 60 ? 58.369 24.126 67.614 1.00 53.13 60 ILE B C 1
ATOM 4135 O O . ILE B 1 60 ? 58.552 25.304 67.932 1.00 57.20 60 ILE B O 1
ATOM 4140 N N . LEU B 1 61 ? 57.363 23.743 66.835 1.00 52.47 61 LEU B N 1
ATOM 4141 C CA . LEU B 1 61 ? 56.308 24.680 66.470 1.00 49.42 61 LEU B CA 1
ATOM 4142 C C . LEU B 1 61 ? 55.418 24.923 67.681 1.00 44.74 61 LEU B C 1
ATOM 4143 O O . LEU B 1 61 ? 55.227 26.057 68.103 1.00 42.83 61 LEU B O 1
ATOM 4148 N N . ASP B 1 62 ? 54.902 23.839 68.249 1.00 43.85 62 ASP B N 1
ATOM 4149 C CA . ASP B 1 62 ? 53.931 23.907 69.332 1.00 47.07 62 ASP B CA 1
ATOM 4150 C C . ASP B 1 62 ? 54.533 24.377 70.659 1.00 44.42 62 ASP B C 1
ATOM 4151 O O . ASP B 1 62 ? 53.821 24.891 71.529 1.00 32.41 62 ASP B O 1
ATOM 4156 N N . SER B 1 63 ? 55.842 24.208 70.812 1.00 40.35 63 SER B N 1
ATOM 4157 C CA . SER B 1 63 ? 56.480 24.414 72.109 1.00 42.76 63 SER B CA 1
ATOM 4158 C C . SER B 1 63 ? 56.328 25.837 72.649 1.00 39.99 63 SER B C 1
ATOM 4159 O O . SER B 1 63 ? 56.120 26.024 73.846 1.00 37.22 63 SER B O 1
ATOM 4162 N N . SER B 1 64 ? 56.431 26.835 71.776 1.00 39.64 64 SER B N 1
ATOM 4163 C CA . SER B 1 64 ? 56.316 28.221 72.220 1.00 37.22 64 SER B CA 1
ATOM 4164 C C . SER B 1 64 ? 55.126 28.935 71.577 1.00 36.88 64 SER B C 1
ATOM 4165 O O . SER B 1 64 ? 55.208 30.108 71.223 1.00 37.92 64 SER B O 1
ATOM 4168 N N . ILE B 1 65 ? 54.021 28.213 71.425 1.00 32.85 65 ILE B N 1
ATOM 4169 C CA . ILE B 1 65 ? 52.744 28.834 71.102 1.00 31.51 65 ILE B CA 1
ATOM 4170 C C . ILE B 1 65 ? 52.052 29.168 72.415 1.00 33.63 65 ILE B C 1
ATOM 4171 O O . ILE B 1 65 ? 51.526 28.275 73.081 1.00 37.19 65 ILE B O 1
ATOM 4176 N N . GLN B 1 66 ? 52.062 30.440 72.806 1.00 32.32 66 GLN B N 1
ATOM 4177 C CA . GLN B 1 66 ? 51.569 30.806 74.139 1.00 32.96 66 GLN B CA 1
ATOM 4178 C C . GLN B 1 66 ? 50.121 31.330 74.131 1.00 30.11 66 GLN B C 1
ATOM 4179 O O . GLN B 1 66 ? 49.611 31.812 75.141 1.00 30.60 66 GLN B O 1
ATOM 4185 N N . ASN B 1 67 ? 49.468 31.230 72.984 1.00 29.78 67 ASN B N 1
ATOM 4186 C CA . ASN B 1 67 ? 48.017 31.243 72.944 1.00 29.61 67 ASN B CA 1
ATOM 4187 C C . ASN B 1 67 ? 47.597 29.998 72.168 1.00 30.48 67 ASN B C 1
ATOM 4188 O O . ASN B 1 67 ? 47.614 29.998 70.940 1.00 32.97 67 ASN B O 1
ATOM 4193 N N . PRO B 1 68 ? 47.271 28.913 72.887 1.00 31.74 68 PRO B N 1
ATOM 4194 C CA . PRO B 1 68 ? 46.989 27.600 72.297 1.00 34.03 68 PRO B CA 1
ATOM 4195 C C . PRO B 1 68 ? 45.809 27.565 71.326 1.00 36.94 68 PRO B C 1
ATOM 4196 O O . PRO B 1 68 ? 45.743 26.625 70.534 1.00 41.73 68 PRO B O 1
ATOM 4200 N N . ARG B 1 69 ? 44.915 28.554 71.365 1.00 33.39 69 ARG B N 1
ATOM 4201 C CA . ARG B 1 69 ? 43.796 28.590 70.429 1.00 33.58 69 ARG B CA 1
ATOM 4202 C C . ARG B 1 69 ? 44.292 28.708 68.987 1.00 37.93 69 ARG B C 1
ATOM 4203 O O . ARG B 1 69 ? 43.526 28.526 68.040 1.00 37.29 69 ARG B O 1
ATOM 4211 N N . PHE B 1 70 ? 45.581 28.996 68.827 1.00 38.72 70 PHE B N 1
ATOM 4212 C CA . PHE B 1 70 ? 46.197 29.079 67.511 1.00 40.55 70 PHE B CA 1
ATOM 4213 C C . PHE B 1 70 ? 47.121 27.891 67.239 1.00 49.82 70 PHE B C 1
ATOM 4214 O O . PHE B 1 70 ? 47.814 27.867 66.222 1.00 54.16 70 PHE B O 1
ATOM 4222 N N . SER B 1 71 ? 47.143 26.909 68.138 1.00 51.89 71 SER B N 1
ATOM 4223 C CA . SER B 1 71 ? 47.916 25.694 67.876 1.00 60.39 71 SER B CA 1
ATOM 4224 C C . SER B 1 71 ? 46.982 24.594 67.376 1.00 66.26 71 SER B C 1
ATOM 4225 O O . SER B 1 71 ? 47.411 23.463 67.124 1.00 69.80 71 SER B O 1
ATOM 4228 N N . VAL B 1 72 ? 45.705 24.947 67.237 1.00 66.39 72 VAL B N 1
ATOM 4229 C CA . VAL B 1 72 ? 44.683 24.054 66.703 1.00 66.23 72 VAL B CA 1
ATOM 4230 C C . VAL B 1 72 ? 45.023 23.692 65.255 1.00 75.99 72 VAL B C 1
ATOM 4231 O O . VAL B 1 72 ? 45.663 24.468 64.545 1.00 74.11 72 VAL B O 1
ATOM 4235 N N . SER B 1 73 ? 44.601 22.505 64.827 1.00 88.13 73 SER B N 1
ATOM 4236 C CA . SER B 1 73 ? 45.014 21.945 63.544 1.00 91.83 73 SER B CA 1
ATOM 4237 C C . SER B 1 73 ? 44.153 22.394 62.362 1.00 88.06 73 SER B C 1
ATOM 4238 O O . SER B 1 73 ? 43.802 21.588 61.502 1.00 90.80 73 SER B O 1
ATOM 4241 N N . GLU B 1 74 ? 43.817 23.679 62.323 1.00 75.99 74 GLU B N 1
ATOM 4242 C CA . GLU B 1 74 ? 43.191 24.269 61.148 1.00 67.82 74 GLU B CA 1
ATOM 4243 C C . GLU B 1 74 ? 43.962 25.512 60.740 1.00 58.00 74 GLU B C 1
ATOM 4244 O O . GLU B 1 74 ? 43.854 25.975 59.599 1.00 55.79 74 GLU B O 1
ATOM 4250 N N . THR B 1 75 ? 44.742 26.045 61.680 1.00 50.71 75 THR B N 1
ATOM 4251 C CA . THR B 1 75 ? 45.517 27.266 61.448 1.00 49.78 75 THR B CA 1
ATOM 4252 C C . THR B 1 75 ? 46.676 27.027 60.470 1.00 48.71 75 THR B C 1
ATOM 4253 O O . THR B 1 75 ? 47.306 25.971 60.493 1.00 51.92 75 THR B O 1
ATOM 4257 N N . PRO B 1 76 ? 46.949 28.010 59.595 1.00 44.13 76 PRO B N 1
ATOM 4258 C CA . PRO B 1 76 ? 48.041 27.911 58.621 1.00 43.82 76 PRO B CA 1
ATOM 4259 C C . PRO B 1 76 ? 49.400 27.634 59.265 1.00 48.90 76 PRO B C 1
ATOM 4260 O O . PRO B 1 76 ? 49.803 28.318 60.210 1.00 46.74 76 PRO B O 1
ATOM 4264 N N . LYS B 1 77 ? 50.090 26.621 58.747 1.00 49.16 77 LYS B N 1
ATOM 4265 C CA . LYS B 1 77 ? 51.378 26.207 59.281 1.00 47.24 77 LYS B CA 1
ATOM 4266 C C . LYS B 1 77 ? 52.497 26.690 58.376 1.00 44.42 77 LYS B C 1
ATOM 4267 O O . LYS B 1 77 ? 52.286 26.902 57.186 1.00 43.93 77 LYS B O 1
ATOM 4273 N N . PRO B 1 78 ? 53.696 26.872 58.938 1.00 45.47 78 PRO B N 1
ATOM 4274 C CA . PRO B 1 78 ? 54.835 27.295 58.121 1.00 49.91 78 PRO B CA 1
ATOM 4275 C C . PRO B 1 78 ? 55.387 26.149 57.279 1.00 54.65 78 PRO B C 1
ATOM 4276 O O . PRO B 1 78 ? 55.286 24.999 57.696 1.00 56.94 78 PRO B O 1
ATOM 4280 N N . VAL B 1 79 ? 55.956 26.452 56.116 1.00 58.15 79 VAL B N 1
ATOM 4281 C CA . VAL B 1 79 ? 56.571 25.415 55.279 1.00 62.98 79 VAL B CA 1
ATOM 4282 C C . VAL B 1 79 ? 57.914 24.971 55.876 1.00 63.82 79 VAL B C 1
ATOM 4283 O O . VAL B 1 79 ? 58.329 23.822 55.716 1.00 63.65 79 VAL B O 1
ATOM 4287 N N . SER B 1 80 ? 58.580 25.892 56.571 1.00 62.71 80 SER B N 1
ATOM 4288 C CA . SER B 1 80 ? 59.825 25.603 57.277 1.00 57.59 80 SER B CA 1
ATOM 4289 C C . SER B 1 80 ? 59.962 26.512 58.493 1.00 53.30 80 SER B C 1
ATOM 4290 O O . SER B 1 80 ? 59.513 27.655 58.487 1.00 45.83 80 SER B O 1
ATOM 4293 N N . ILE B 1 81 ? 60.561 25.987 59.551 1.00 46.80 81 ILE B N 1
ATOM 4294 C CA . ILE B 1 81 ? 60.904 26.812 60.689 1.00 45.11 81 ILE B CA 1
ATOM 4295 C C . ILE B 1 81 ? 62.414 26.797 60.794 1.00 50.82 81 ILE B C 1
ATOM 4296 O O . ILE B 1 81 ? 63.060 25.811 60.449 1.00 55.75 81 ILE B O 1
ATOM 4301 N N . ILE B 1 82 ? 62.979 27.910 61.231 1.00 44.93 82 ILE B N 1
ATOM 4302 C CA . ILE B 1 82 ? 64.417 28.049 61.304 1.00 45.69 82 ILE B CA 1
ATOM 4303 C C . ILE B 1 82 ? 64.807 28.508 62.703 1.00 49.63 82 ILE B C 1
ATOM 4304 O O . ILE B 1 82 ? 64.279 29.498 63.199 1.00 49.64 82 ILE B O 1
ATOM 4309 N N . THR B 1 83 ? 65.712 27.783 63.349 1.00 47.50 83 THR B N 1
ATOM 4310 C CA . THR B 1 83 ? 66.140 28.146 64.696 1.00 44.88 83 THR B CA 1
ATOM 4311 C C . THR B 1 83 ? 67.622 28.525 64.741 1.00 45.24 83 THR B C 1
ATOM 4312 O O . THR B 1 83 ? 68.455 27.702 65.117 1.00 48.15 83 THR B O 1
ATOM 4316 N N . PRO B 1 84 ? 67.949 29.780 64.379 1.00 43.58 84 PRO B N 1
ATOM 4317 C CA . PRO B 1 84 ? 69.323 30.294 64.261 1.00 44.30 84 PRO B CA 1
ATOM 4318 C C . PRO B 1 84 ? 70.133 30.293 65.562 1.00 43.58 84 PRO B C 1
ATOM 4319 O O . PRO B 1 84 ? 69.619 30.645 66.621 1.00 41.84 84 PRO B O 1
ATOM 4323 N N . VAL B 1 85 ? 71.401 29.906 65.469 1.00 44.97 85 VAL B N 1
ATOM 4324 C CA . VAL B 1 85 ? 72.279 29.889 66.627 1.00 48.49 85 VAL B CA 1
ATOM 4325 C C . VAL B 1 85 ? 73.254 31.060 66.588 1.00 50.70 85 VAL B C 1
ATOM 4326 O O . VAL B 1 85 ? 73.928 31.354 67.578 1.00 53.04 85 VAL B O 1
ATOM 4330 N N . LYS B 1 86 ? 73.318 31.729 65.442 1.00 48.57 86 LYS B N 1
ATOM 4331 C CA . LYS B 1 86 ? 74.197 32.880 65.273 1.00 48.66 86 LYS B CA 1
ATOM 4332 C C . LYS B 1 86 ? 73.520 33.969 64.460 1.00 44.51 86 LYS B C 1
ATOM 4333 O O . LYS B 1 86 ? 72.450 33.756 63.905 1.00 46.41 86 LYS B O 1
ATOM 4339 N N . ALA B 1 87 ? 74.151 35.135 64.384 1.00 44.27 87 ALA B N 1
ATOM 4340 C CA . ALA B 1 87 ? 73.562 36.279 63.690 1.00 48.16 87 ALA B CA 1
ATOM 4341 C C . ALA B 1 87 ? 73.576 36.124 62.166 1.00 49.46 87 ALA B C 1
ATOM 4342 O O . ALA B 1 87 ? 72.610 36.484 61.495 1.00 49.56 87 ALA B O 1
ATOM 4344 N N . SER B 1 88 ? 74.671 35.598 61.622 1.00 54.86 88 SER B N 1
ATOM 4345 C CA . SER B 1 88 ? 74.797 35.414 60.174 1.00 56.93 88 SER B CA 1
ATOM 4346 C C . SER B 1 88 ? 73.702 34.486 59.678 1.00 49.17 88 SER B C 1
ATOM 4347 O O . SER B 1 88 ? 73.218 34.614 58.555 1.00 49.84 88 SER B O 1
ATOM 4350 N N . ASP B 1 89 ? 73.318 33.549 60.537 1.00 48.68 89 ASP B N 1
ATOM 4351 C CA . ASP B 1 89 ? 72.186 32.685 60.263 1.00 48.72 89 ASP B CA 1
ATOM 4352 C C . ASP B 1 89 ? 70.929 33.517 59.986 1.00 47.84 89 ASP B C 1
ATOM 4353 O O . ASP B 1 89 ? 70.239 33.271 58.997 1.00 48.43 89 ASP B O 1
ATOM 4358 N N . VAL B 1 90 ? 70.634 34.506 60.832 1.00 45.52 90 VAL B N 1
ATOM 4359 C CA . VAL B 1 90 ? 69.475 35.366 60.575 1.00 55.31 90 VAL B CA 1
ATOM 4360 C C . VAL B 1 90 ? 69.651 36.088 59.237 1.00 57.16 90 VAL B C 1
ATOM 4361 O O . VAL B 1 90 ? 68.709 36.200 58.446 1.00 56.17 90 VAL B O 1
ATOM 4365 N N . GLN B 1 91 ? 70.873 36.542 58.972 1.00 56.70 91 GLN B N 1
ATOM 4366 C CA . GLN B 1 91 ? 71.179 37.191 57.702 1.00 53.92 91 GLN B CA 1
ATOM 4367 C C . GLN B 1 91 ? 70.920 36.255 56.523 1.00 53.56 91 GLN B C 1
ATOM 4368 O O . GLN B 1 91 ? 70.295 36.646 55.540 1.00 49.12 91 GLN B O 1
ATOM 4374 N N . THR B 1 92 ? 71.383 35.014 56.645 1.00 52.98 92 THR B N 1
ATOM 4375 C CA . THR B 1 92 ? 71.216 34.024 55.589 1.00 51.78 92 THR B CA 1
ATOM 4376 C C . THR B 1 92 ? 69.725 33.738 55.346 1.00 52.13 92 THR B C 1
ATOM 4377 O O . THR B 1 92 ? 69.295 33.596 54.203 1.00 54.04 92 THR B O 1
ATOM 4381 N N . VAL B 1 93 ? 68.928 33.681 56.408 1.00 49.43 93 VAL B N 1
ATOM 4382 C CA . VAL B 1 93 ? 67.483 33.558 56.242 1.00 48.63 93 VAL B CA 1
ATOM 4383 C C . VAL B 1 93 ? 66.923 34.761 55.491 1.00 52.67 93 VAL B C 1
ATOM 4384 O O . VAL B 1 93 ? 66.219 34.610 54.494 1.00 53.17 93 VAL B O 1
ATOM 4388 N N . ILE B 1 94 ? 67.247 35.952 55.986 1.00 50.43 94 ILE B N 1
ATOM 4389 C CA . ILE B 1 94 ? 66.778 37.199 55.396 1.00 49.72 94 ILE B CA 1
ATOM 4390 C C . ILE B 1 94 ? 67.183 37.300 53.929 1.00 53.13 94 ILE B C 1
ATOM 4391 O O . ILE B 1 94 ? 66.398 37.739 53.091 1.00 55.63 94 ILE B O 1
ATOM 4396 N N . ARG B 1 95 ? 68.400 36.867 53.619 1.00 52.75 95 ARG B N 1
ATOM 4397 C CA . ARG B 1 95 ? 68.941 36.979 52.263 1.00 55.40 95 ARG B CA 1
ATOM 4398 C C . ARG B 1 95 ? 68.293 36.015 51.264 1.00 58.70 95 ARG B C 1
ATOM 4399 O O . ARG B 1 95 ? 67.871 36.421 50.175 1.00 53.10 95 ARG B O 1
ATOM 4407 N N . CYS B 1 96 ? 68.233 34.739 51.632 1.00 60.16 96 CYS B N 1
ATOM 4408 C CA . CYS B 1 96 ? 67.641 33.718 50.773 1.00 54.39 96 CYS B CA 1
ATOM 4409 C C . CYS B 1 96 ? 66.160 33.968 50.572 1.00 58.66 96 CYS B C 1
ATOM 4410 O O . CYS B 1 96 ? 65.679 33.974 49.440 1.00 54.20 96 CYS B O 1
ATOM 4413 N N . ALA B 1 97 ? 65.447 34.162 51.682 1.00 57.70 97 ALA B N 1
ATOM 4414 C CA . ALA B 1 97 ? 64.009 34.433 51.661 1.00 59.58 97 ALA B CA 1
ATOM 4415 C C . ALA B 1 97 ? 63.667 35.610 50.750 1.00 62.02 97 ALA B C 1
ATOM 4416 O O . ALA B 1 97 ? 62.687 35.559 49.997 1.00 60.09 97 ALA B O 1
ATOM 4418 N N . GLN B 1 98 ? 64.481 36.662 50.822 1.00 64.17 98 GLN B N 1
ATOM 4419 C CA . GLN B 1 98 ? 64.326 37.820 49.946 1.00 65.36 98 GLN B CA 1
ATOM 4420 C C . GLN B 1 98 ? 64.797 37.541 48.516 1.00 75.61 98 GLN B C 1
ATOM 4421 O O . GLN B 1 98 ? 64.341 38.194 47.577 1.00 80.74 98 GLN B O 1
ATOM 4427 N N . LEU B 1 99 ? 65.708 36.585 48.346 1.00 75.96 99 LEU B N 1
ATOM 4428 C CA . LEU B 1 99 ? 66.167 36.219 47.009 1.00 76.82 99 LEU B CA 1
ATOM 4429 C C . LEU B 1 99 ? 65.487 34.947 46.504 1.00 77.52 99 LEU B C 1
ATOM 4430 O O . LEU B 1 99 ? 66.070 34.204 45.717 1.00 81.66 99 LEU B O 1
ATOM 4435 N N . HIS B 1 100 ? 64.257 34.704 46.959 1.00 76.20 100 HIS B N 1
ATOM 4436 C CA . HIS B 1 100 ? 63.449 33.572 46.485 1.00 78.53 100 HIS B CA 1
ATOM 4437 C C . HIS B 1 100 ? 61.937 33.846 46.557 1.00 74.70 100 HIS B C 1
ATOM 4438 O O . HIS B 1 100 ? 61.127 33.047 46.073 1.00 75.34 100 HIS B O 1
ATOM 4445 N N . GLY B 1 101 ? 61.558 34.975 47.150 1.00 69.57 101 GLY B N 1
ATOM 4446 C CA . GLY B 1 101 ? 60.157 35.329 47.277 1.00 61.33 101 GLY B CA 1
ATOM 4447 C C . GLY B 1 101 ? 59.513 34.532 48.392 1.00 55.56 101 GLY B C 1
ATOM 4448 O O . GLY B 1 101 ? 58.372 34.086 48.281 1.00 52.11 101 GLY B O 1
ATOM 4449 N N . ILE B 1 102 ? 60.261 34.341 49.473 1.00 53.68 102 ILE B N 1
ATOM 4450 C CA . ILE B 1 102 ? 59.733 33.667 50.650 1.00 53.82 102 ILE B CA 1
ATOM 4451 C C . ILE B 1 102 ? 59.395 34.690 51.745 1.00 52.16 102 ILE B C 1
ATOM 4452 O O . ILE B 1 102 ? 60.125 35.662 51.963 1.00 53.30 102 ILE B O 1
ATOM 4457 N N . HIS B 1 103 ? 58.265 34.467 52.408 1.00 48.93 103 HIS B N 1
ATOM 4458 C CA . HIS B 1 103 ? 57.771 35.347 53.458 1.00 45.64 103 HIS B CA 1
ATOM 4459 C C . HIS B 1 103 ? 58.045 34.751 54.829 1.00 47.89 103 HIS B C 1
ATOM 4460 O O . HIS B 1 103 ? 57.780 33.575 55.050 1.00 50.07 103 HIS B O 1
ATOM 4467 N N . VAL B 1 104 ? 58.576 35.543 55.756 1.00 47.92 104 VAL B N 1
ATOM 4468 C CA . VAL B 1 104 ? 58.878 34.990 57.074 1.00 48.24 104 VAL B CA 1
ATOM 4469 C C . VAL B 1 104 ? 58.173 35.701 58.228 1.00 38.87 104 VAL B C 1
ATOM 4470 O O . VAL B 1 104 ? 57.800 36.866 58.128 1.00 37.89 104 VAL B O 1
ATOM 4474 N N . ARG B 1 105 ? 57.973 34.956 59.310 1.00 38.21 105 ARG B N 1
ATOM 4475 C CA . ARG B 1 105 ? 57.501 35.497 60.578 1.00 36.24 105 ARG B CA 1
ATOM 4476 C C . ARG B 1 105 ? 58.521 35.213 61.688 1.00 40.84 105 ARG B C 1
ATOM 4477 O O . ARG B 1 105 ? 59.001 34.087 61.842 1.00 39.00 105 ARG B O 1
ATOM 4485 N N . THR B 1 106 ? 58.855 36.234 62.464 1.00 34.57 106 THR B N 1
ATOM 4486 C CA . THR B 1 106 ? 59.846 36.080 63.520 1.00 34.21 106 THR B CA 1
ATOM 4487 C C . THR B 1 106 ? 59.185 35.758 64.856 1.00 39.61 106 THR B C 1
ATOM 4488 O O . THR B 1 106 ? 58.199 36.394 65.230 1.00 36.05 106 THR B O 1
ATOM 4492 N N . ARG B 1 107 ? 59.725 34.776 65.578 1.00 41.01 107 ARG B N 1
ATOM 4493 C CA . ARG B 1 107 ? 59.209 34.456 66.911 1.00 38.96 107 ARG B CA 1
ATOM 4494 C C . ARG B 1 107 ? 60.271 34.376 68.021 1.00 38.82 107 ARG B C 1
ATOM 4495 O O . ARG B 1 107 ? 61.166 33.529 67.985 1.00 39.90 107 ARG B O 1
ATOM 4503 N N . SER B 1 108 ? 60.142 35.254 69.017 1.00 36.02 108 SER B N 1
ATOM 4504 C CA . SER B 1 108 ? 60.941 35.182 70.242 1.00 32.81 108 SER B CA 1
ATOM 4505 C C . SER B 1 108 ? 60.415 34.135 71.221 1.00 32.80 108 SER B C 1
ATOM 4506 O O . SER B 1 108 ? 60.959 33.031 71.313 1.00 38.95 108 SER B O 1
ATOM 4509 N N . ALA B 1 109 ? 59.364 34.484 71.959 1.00 29.18 109 ALA B N 1
ATOM 4510 C CA . ALA B 1 109 ? 58.777 33.556 72.926 1.00 29.81 109 ALA B CA 1
ATOM 4511 C C . ALA B 1 109 ? 57.279 33.347 72.690 1.00 26.44 109 ALA B C 1
ATOM 4512 O O . ALA B 1 109 ? 56.588 32.764 73.522 1.00 24.95 109 ALA B O 1
ATOM 4514 N N . GLY B 1 110 ? 56.790 33.847 71.557 1.00 26.16 110 GLY B N 1
ATOM 4515 C CA . GLY B 1 110 ? 55.474 33.506 71.047 1.00 26.21 110 GLY B CA 1
ATOM 4516 C C . GLY B 1 110 ? 54.265 33.886 71.886 1.00 30.44 110 GLY B C 1
ATOM 4517 O O . GLY B 1 110 ? 53.320 33.105 71.998 1.00 28.97 110 GLY B O 1
ATOM 4518 N N . HIS B 1 111 ? 54.275 35.084 72.460 1.00 26.35 111 HIS B N 1
ATOM 4519 C CA . HIS B 1 111 ? 53.143 35.544 73.255 1.00 21.39 111 HIS B CA 1
ATOM 4520 C C . HIS B 1 111 ? 52.177 36.430 72.456 1.00 25.23 111 HIS B C 1
ATOM 4521 O O . HIS B 1 111 ? 51.258 37.007 73.035 1.00 25.35 111 HIS B O 1
ATOM 4528 N N . CYS B 1 112 ? 52.374 36.525 71.141 1.00 26.23 112 CYS B N 1
ATOM 4529 C CA . CYS B 1 112 ? 51.535 37.382 70.301 1.00 28.21 112 CYS B CA 1
ATOM 4530 C C . CYS B 1 112 ? 50.067 37.027 70.499 1.00 29.34 112 CYS B C 1
ATOM 4531 O O . CYS B 1 112 ? 49.685 35.857 70.419 1.00 28.02 112 CYS B O 1
ATOM 4534 N N . TYR B 1 113 ? 49.255 38.044 70.782 1.00 26.99 113 TYR B N 1
ATOM 4535 C CA . TYR B 1 113 ? 47.862 37.830 71.141 1.00 27.11 113 TYR B CA 1
ATOM 4536 C C . TYR B 1 113 ? 47.076 37.238 69.971 1.00 26.56 113 TYR B C 1
ATOM 4537 O O . TYR B 1 113 ? 46.095 36.532 70.174 1.00 29.14 113 TYR B O 1
ATOM 4546 N N . GLU B 1 114 ? 47.518 37.509 68.749 1.00 25.95 114 GLU B N 1
ATOM 4547 C CA . GLU B 1 114 ? 46.865 36.950 67.571 1.00 29.15 114 GLU B CA 1
ATOM 4548 C C . GLU B 1 114 ? 47.770 35.940 66.871 1.00 33.19 114 GLU B C 1
ATOM 4549 O O . GLU B 1 114 ? 47.451 35.456 65.782 1.00 36.03 114 GLU B O 1
ATOM 4555 N N . GLY B 1 115 ? 48.893 35.617 67.502 1.00 25.00 115 GLY B N 1
ATOM 4556 C CA . GLY B 1 115 ? 49.763 34.565 67.009 1.00 26.64 115 GLY B CA 1
ATOM 4557 C C . GLY B 1 115 ? 50.452 34.884 65.702 1.00 27.99 115 GLY B C 1
ATOM 4558 O O . GLY B 1 115 ? 50.828 33.981 64.959 1.00 29.58 115 GLY B O 1
ATOM 4559 N N . LEU B 1 116 ? 50.635 36.174 65.435 1.00 35.85 116 LEU B N 1
ATOM 4560 C CA . LEU B 1 116 ? 51.229 36.641 64.184 1.00 33.89 116 LEU B CA 1
ATOM 4561 C C . LEU B 1 116 ? 52.731 36.411 64.066 1.00 33.30 116 LEU B C 1
ATOM 4562 O O . LEU B 1 116 ? 53.346 36.835 63.081 1.00 31.39 116 LEU B O 1
ATOM 4567 N N . SER B 1 117 ? 53.323 35.756 65.061 1.00 30.11 117 SER B N 1
ATOM 4568 C CA . SER B 1 117 ? 54.739 35.420 64.999 1.00 30.36 117 SER B CA 1
ATOM 4569 C C . SER B 1 117 ? 54.973 33.988 64.512 1.00 32.04 117 SER B C 1
ATOM 4570 O O . SER B 1 117 ? 56.099 33.607 64.216 1.00 33.36 117 SER B O 1
ATOM 4573 N N . TYR B 1 118 ? 53.910 33.193 64.436 1.00 39.42 118 TYR B N 1
ATOM 4574 C CA . TYR B 1 118 ? 54.017 31.811 63.962 1.00 40.02 118 TYR B CA 1
ATOM 4575 C C . TYR B 1 118 ? 52.850 31.431 63.039 1.00 42.40 118 TYR B C 1
ATOM 4576 O O . TYR B 1 118 ? 52.675 30.248 62.707 1.00 43.86 118 TYR B O 1
ATOM 4585 N N . ILE B 1 119 ? 52.067 32.434 62.627 1.00 41.15 119 ILE B N 1
ATOM 4586 C CA . ILE B 1 119 ? 50.988 32.257 61.648 1.00 34.31 119 ILE B CA 1
ATOM 4587 C C . ILE B 1 119 ? 51.014 33.363 60.598 1.00 44.20 119 ILE B C 1
ATOM 4588 O O . ILE B 1 119 ? 51.152 34.539 60.927 1.00 44.44 119 ILE B O 1
ATOM 4593 N N . ALA B 1 120 ? 50.897 32.980 59.330 1.00 46.43 120 ALA B N 1
ATOM 4594 C CA . ALA B 1 120 ? 50.675 33.943 58.254 1.00 47.85 120 ALA B CA 1
ATOM 4595 C C . ALA B 1 120 ? 49.496 33.496 57.391 1.00 55.38 120 ALA B C 1
ATOM 4596 O O . ALA B 1 120 ? 49.442 32.348 56.947 1.00 59.06 120 ALA B O 1
ATOM 4598 N N . TYR B 1 121 ? 48.549 34.400 57.158 1.00 58.84 121 TYR B N 1
ATOM 4599 C CA . TYR B 1 121 ? 47.375 34.065 56.361 1.00 64.23 121 TYR B CA 1
ATOM 4600 C C . TYR B 1 121 ? 47.571 34.395 54.874 1.00 74.42 121 TYR B C 1
ATOM 4601 O O . TYR B 1 121 ? 47.986 35.501 54.519 1.00 74.55 121 TYR B O 1
ATOM 4610 N N . ASN B 1 122 ? 47.292 33.407 54.024 1.00 85.80 122 ASN B N 1
ATOM 4611 C CA . ASN B 1 122 ? 47.323 33.535 52.560 1.00 91.61 122 ASN B CA 1
ATOM 4612 C C . ASN B 1 122 ? 48.702 33.799 51.937 1.00 90.45 122 ASN B C 1
ATOM 4613 O O . ASN B 1 122 ? 48.797 34.178 50.767 1.00 92.21 122 ASN B O 1
ATOM 4618 N N . LYS B 1 123 ? 49.761 33.589 52.715 1.00 84.34 123 LYS B N 1
ATOM 4619 C CA . LYS B 1 123 ? 51.132 33.566 52.192 1.00 77.54 123 LYS B CA 1
ATOM 4620 C C . LYS B 1 123 ? 51.857 32.318 52.718 1.00 71.51 123 LYS B C 1
ATOM 4621 O O . LYS B 1 123 ? 51.844 32.065 53.926 1.00 72.67 123 LYS B O 1
ATOM 4627 N N . PRO B 1 124 ? 52.471 31.519 51.825 1.00 61.42 124 PRO B N 1
ATOM 4628 C CA . PRO B 1 124 ? 53.340 30.463 52.355 1.00 58.12 124 PRO B CA 1
ATOM 4629 C C . PRO B 1 124 ? 54.458 31.117 53.155 1.00 60.10 124 PRO B C 1
ATOM 4630 O O . PRO B 1 124 ? 54.968 32.140 52.699 1.00 63.96 124 PRO B O 1
ATOM 4634 N N . PHE B 1 125 ? 54.819 30.581 54.318 1.00 55.29 125 PHE B N 1
ATOM 4635 C CA . PHE B 1 125 ? 55.736 31.310 55.189 1.00 49.71 125 PHE B CA 1
ATOM 4636 C C . PHE B 1 125 ? 56.718 30.438 55.962 1.00 47.05 125 PHE B C 1
ATOM 4637 O O . PHE B 1 125 ? 56.438 29.284 56.273 1.00 45.00 125 PHE B O 1
ATOM 4645 N N . ALA B 1 126 ? 57.878 31.017 56.262 1.00 45.65 126 ALA B N 1
ATOM 4646 C CA . ALA B 1 126 ? 58.898 30.376 57.084 1.00 44.71 126 ALA B CA 1
ATOM 4647 C C . ALA B 1 126 ? 59.033 31.116 58.414 1.00 45.16 126 ALA B C 1
ATOM 4648 O O . ALA B 1 126 ? 58.854 32.325 58.473 1.00 43.75 126 ALA B O 1
ATOM 4650 N N . VAL B 1 127 ? 59.350 30.404 59.486 1.00 42.41 127 VAL B N 1
ATOM 4651 C CA . VAL B 1 127 ? 59.485 31.076 60.769 1.00 42.40 127 VAL B CA 1
ATOM 4652 C C . VAL B 1 127 ? 60.932 31.159 61.234 1.00 43.56 127 VAL B C 1
ATOM 4653 O O . VAL B 1 127 ? 61.666 30.172 61.208 1.00 42.24 127 VAL B O 1
ATOM 4657 N N . ILE B 1 128 ? 61.342 32.355 61.641 1.00 44.47 128 ILE B N 1
ATOM 4658 C CA . ILE B 1 128 ? 62.600 32.516 62.355 1.00 44.06 128 ILE B CA 1
ATOM 4659 C C . ILE B 1 128 ? 62.320 32.445 63.865 1.00 44.53 128 ILE B C 1
ATOM 4660 O O . ILE B 1 128 ? 61.842 33.409 64.467 1.00 40.93 128 ILE B O 1
ATOM 4665 N N . ASP B 1 129 ? 62.591 31.283 64.460 1.00 48.01 129 ASP B N 1
ATOM 4666 C CA . ASP B 1 129 ? 62.431 31.073 65.900 1.00 47.19 129 ASP B CA 1
ATOM 4667 C C . ASP B 1 129 ? 63.735 31.395 66.637 1.00 37.08 129 ASP B C 1
ATOM 4668 O O . ASP B 1 129 ? 64.730 30.695 66.491 1.00 38.45 129 ASP B O 1
ATOM 4673 N N . LEU B 1 130 ? 63.711 32.452 67.440 1.00 35.44 130 LEU B N 1
ATOM 4674 C CA . LEU B 1 130 ? 64.924 32.996 68.042 1.00 37.14 130 LEU B CA 1
ATOM 4675 C C . LEU B 1 130 ? 65.273 32.405 69.403 1.00 37.12 130 LEU B C 1
ATOM 4676 O O . LEU B 1 130 ? 66.030 33.008 70.167 1.00 36.05 130 LEU B O 1
ATOM 4681 N N . ARG B 1 131 ? 64.745 31.223 69.699 1.00 37.77 131 ARG B N 1
ATOM 4682 C CA . ARG B 1 131 ? 64.893 30.651 71.033 1.00 37.97 131 ARG B CA 1
ATOM 4683 C C . ARG B 1 131 ? 66.347 30.355 71.437 1.00 45.42 131 ARG B C 1
ATOM 4684 O O . ARG B 1 131 ? 66.621 30.140 72.616 1.00 47.83 131 ARG B O 1
ATOM 4692 N N . ASN B 1 132 ? 67.276 30.353 70.478 1.00 46.61 132 ASN B N 1
ATOM 4693 C CA . ASN B 1 132 ? 68.677 30.037 70.769 1.00 45.26 132 ASN B CA 1
ATOM 4694 C C . ASN B 1 132 ? 69.606 31.239 70.750 1.00 43.62 132 ASN B C 1
ATOM 4695 O O . ASN B 1 132 ? 70.802 31.094 71.008 1.00 46.90 132 ASN B O 1
ATOM 4700 N N . LEU B 1 133 ? 69.071 32.411 70.415 1.00 38.54 133 LEU B N 1
ATOM 4701 C CA . LEU B 1 133 ? 69.779 33.668 70.655 1.00 41.51 133 LEU B CA 1
ATOM 4702 C C . LEU B 1 133 ? 69.132 34.343 71.860 1.00 38.91 133 LEU B C 1
ATOM 4703 O O . LEU B 1 133 ? 68.373 35.298 71.715 1.00 39.89 133 LEU B O 1
ATOM 4708 N N . ARG B 1 134 ? 69.428 33.824 73.048 1.00 35.44 134 ARG B N 1
ATOM 4709 C CA . ARG B 1 134 ? 68.774 34.266 74.271 1.00 34.87 134 ARG B CA 1
ATOM 4710 C C . ARG B 1 134 ? 69.794 34.746 75.294 1.00 36.03 134 ARG B C 1
ATOM 4711 O O . ARG B 1 134 ? 69.504 34.803 76.492 1.00 33.29 134 ARG B O 1
ATOM 4719 N N . SER B 1 135 ? 70.991 35.088 74.825 1.00 39.37 135 SER B N 1
ATOM 4720 C CA . SER B 1 135 ? 72.099 35.381 75.737 1.00 41.89 135 SER B CA 1
ATOM 4721 C C . SER B 1 135 ? 71.975 36.754 76.393 1.00 33.60 135 SER B C 1
ATOM 4722 O O . SER B 1 135 ? 71.358 37.669 75.837 1.00 31.27 135 SER B O 1
ATOM 4725 N N . ILE B 1 136 ? 72.563 36.873 77.585 1.00 31.71 136 ILE B N 1
ATOM 4726 C CA . ILE B 1 136 ? 72.526 38.096 78.392 1.00 32.87 136 ILE B CA 1
ATOM 4727 C C . ILE B 1 136 ? 73.879 38.334 79.072 1.00 31.07 136 ILE B C 1
ATOM 4728 O O . ILE B 1 136 ? 74.450 37.418 79.666 1.00 31.69 136 ILE B O 1
ATOM 4733 N N . SER B 1 137 ? 74.398 39.554 78.961 1.00 28.60 137 SER B N 1
ATOM 4734 C CA . SER B 1 137 ? 75.580 39.965 79.721 1.00 30.46 137 SER B CA 1
ATOM 4735 C C . SER B 1 137 ? 75.322 41.349 80.280 1.00 32.25 137 SER B C 1
ATOM 4736 O O . SER B 1 137 ? 74.813 42.221 79.576 1.00 36.09 137 SER B O 1
ATOM 4739 N N . LEU B 1 138 ? 75.634 41.558 81.549 1.00 30.24 138 LEU B N 1
ATOM 4740 C CA . LEU B 1 138 ? 75.354 42.855 82.161 1.00 29.01 138 LEU B CA 1
ATOM 4741 C C . LEU B 1 138 ? 76.629 43.570 82.556 1.00 25.93 138 LEU B C 1
ATOM 4742 O O . LEU B 1 138 ? 77.634 42.935 82.829 1.00 30.92 138 LEU B O 1
ATOM 4747 N N . ASP B 1 139 ? 76.579 44.894 82.574 1.00 26.16 139 ASP B N 1
ATOM 4748 C CA . ASP B 1 139 ? 77.673 45.705 83.085 1.00 27.91 139 ASP B CA 1
ATOM 4749 C C . ASP B 1 139 ? 77.146 46.353 84.359 1.00 33.04 139 ASP B C 1
ATOM 4750 O O . ASP B 1 139 ? 76.372 47.305 84.313 1.00 33.76 139 ASP B O 1
ATOM 4755 N N . VAL B 1 140 ? 77.546 45.805 85.497 1.00 37.79 140 VAL B N 1
ATOM 4756 C CA . VAL B 1 140 ? 77.023 46.237 86.788 1.00 40.75 140 VAL B CA 1
ATOM 4757 C C . VAL B 1 140 ? 77.345 47.697 87.107 1.00 42.67 140 VAL B C 1
ATOM 4758 O O . VAL B 1 140 ? 76.456 48.480 87.455 1.00 44.97 140 VAL B O 1
ATOM 4762 N N . ASP B 1 141 ? 78.618 48.062 86.996 1.00 39.36 141 ASP B N 1
ATOM 4763 C CA . ASP B 1 141 ? 79.051 49.381 87.428 1.00 33.68 141 ASP B CA 1
ATOM 4764 C C . ASP B 1 141 ? 78.574 50.445 86.444 1.00 30.23 141 ASP B C 1
ATOM 4765 O O . ASP B 1 141 ? 78.484 51.623 86.786 1.00 34.02 141 ASP B O 1
ATOM 4770 N N . ASN B 1 142 ? 78.243 50.019 85.228 1.00 27.30 142 ASN B N 1
ATOM 4771 C CA . ASN B 1 142 ? 77.679 50.914 84.220 1.00 26.41 142 ASN B CA 1
ATOM 4772 C C . ASN B 1 142 ? 76.162 50.923 84.166 1.00 25.60 142 ASN B C 1
ATOM 4773 O O . ASN B 1 142 ? 75.585 51.738 83.467 1.00 25.92 142 ASN B O 1
ATOM 4778 N N . ARG B 1 143 ? 75.529 49.998 84.883 1.00 29.95 143 ARG B N 1
ATOM 4779 C CA . ARG B 1 143 ? 74.068 49.864 84.913 1.00 28.61 143 ARG B CA 1
ATOM 4780 C C . ARG B 1 143 ? 73.469 49.616 83.523 1.00 23.87 143 ARG B C 1
ATOM 4781 O O . ARG B 1 143 ? 72.393 50.109 83.195 1.00 22.58 143 ARG B O 1
ATOM 4789 N N . THR B 1 144 ? 74.170 48.840 82.709 1.00 24.95 144 THR B N 1
ATOM 4790 C CA . THR B 1 144 ? 73.652 48.469 81.399 1.00 27.85 144 THR B CA 1
ATOM 4791 C C . THR B 1 144 ? 73.667 46.950 81.206 1.00 27.92 144 THR B C 1
ATOM 4792 O O . THR B 1 144 ? 74.190 46.206 82.033 1.00 29.12 144 THR B O 1
ATOM 4796 N N . GLY B 1 145 ? 73.085 46.493 80.110 1.00 25.58 145 GLY B N 1
ATOM 4797 C CA . GLY B 1 145 ? 73.160 45.094 79.754 1.00 25.44 145 GLY B CA 1
ATOM 4798 C C . GLY B 1 145 ? 72.827 44.910 78.295 1.00 24.99 145 GLY B C 1
ATOM 4799 O O . GLY B 1 145 ? 72.112 45.715 77.711 1.00 29.90 145 GLY B O 1
ATOM 4800 N N . TRP B 1 146 ? 73.358 43.857 77.694 1.00 25.82 146 TRP B N 1
ATOM 4801 C CA . TRP B 1 146 ? 72.961 43.483 76.345 1.00 30.02 146 TRP B CA 1
ATOM 4802 C C . TRP B 1 146 ? 72.118 42.220 76.417 1.00 29.99 146 TRP B C 1
ATOM 4803 O O . TRP B 1 146 ? 72.533 41.227 77.024 1.00 31.06 146 TRP B O 1
ATOM 4814 N N . VAL B 1 147 ? 70.941 42.267 75.801 1.00 24.83 147 VAL B N 1
ATOM 4815 C CA . VAL B 1 147 ? 69.974 41.178 75.880 1.00 24.67 147 VAL B CA 1
ATOM 4816 C C . VAL B 1 147 ? 69.528 40.749 74.487 1.00 27.70 147 VAL B C 1
ATOM 4817 O O . VAL B 1 147 ? 68.841 41.502 73.790 1.00 29.81 147 VAL B O 1
ATOM 4821 N N . GLN B 1 148 ? 69.903 39.544 74.077 1.00 27.93 148 GLN B N 1
ATOM 4822 C CA . GLN B 1 148 ? 69.449 39.037 72.786 1.00 30.51 148 GLN B CA 1
ATOM 4823 C C . GLN B 1 148 ? 67.939 38.798 72.806 1.00 27.60 148 GLN B C 1
ATOM 4824 O O . GLN B 1 148 ? 67.382 38.345 73.807 1.00 27.91 148 GLN B O 1
ATOM 4830 N N . THR B 1 149 ? 67.286 39.119 71.693 1.00 32.31 149 THR B N 1
ATOM 4831 C CA . THR B 1 149 ? 65.820 39.202 71.634 1.00 32.36 149 THR B CA 1
ATOM 4832 C C . THR B 1 149 ? 65.092 37.857 71.736 1.00 34.33 149 THR B C 1
ATOM 4833 O O . THR B 1 149 ? 63.865 37.822 71.694 1.00 34.18 149 THR B O 1
ATOM 4837 N N . GLY B 1 150 ? 65.838 36.761 71.870 1.00 32.86 150 GLY B N 1
ATOM 4838 C CA . GLY B 1 150 ? 65.237 35.459 72.111 1.00 31.52 150 GLY B CA 1
ATOM 4839 C C . GLY B 1 150 ? 65.044 35.179 73.597 1.00 33.96 150 GLY B C 1
ATOM 4840 O O . GLY B 1 150 ? 64.443 34.170 73.987 1.00 32.69 150 GLY B O 1
ATOM 4841 N N . ALA B 1 151 ? 65.560 36.076 74.433 1.00 32.17 151 ALA B N 1
ATOM 4842 C CA . ALA B 1 151 ? 65.437 35.932 75.880 1.00 28.70 151 ALA B CA 1
ATOM 4843 C C . ALA B 1 151 ? 64.037 36.329 76.354 1.00 25.80 151 ALA B C 1
ATOM 4844 O O . ALA B 1 151 ? 63.333 37.088 75.685 1.00 22.40 151 ALA B O 1
ATOM 4846 N N . THR B 1 152 ? 63.639 35.796 77.507 1.00 24.90 152 THR B N 1
ATOM 4847 C CA . THR B 1 152 ? 62.375 36.162 78.129 1.00 21.71 152 THR B CA 1
ATOM 4848 C C . THR B 1 152 ? 62.628 37.154 79.254 1.00 22.88 152 THR B C 1
ATOM 4849 O O . THR B 1 152 ? 63.743 37.249 79.774 1.00 18.19 152 THR B O 1
ATOM 4853 N N . ALA B 1 153 ? 61.584 37.900 79.610 1.00 25.52 153 ALA B N 1
ATOM 4854 C CA . ALA B 1 153 ? 61.624 38.848 80.717 1.00 18.69 153 ALA B CA 1
ATOM 4855 C C . ALA B 1 153 ? 62.110 38.200 82.024 1.00 19.77 153 ALA B C 1
ATOM 4856 O O . ALA B 1 153 ? 62.848 38.821 82.801 1.00 17.37 153 ALA B O 1
ATOM 4858 N N . GLY B 1 154 ? 61.687 36.957 82.257 1.00 18.96 154 GLY B N 1
ATOM 4859 C CA . GLY B 1 154 ? 62.046 36.210 83.453 1.00 18.04 154 GLY B CA 1
ATOM 4860 C C . GLY B 1 154 ? 63.509 35.811 83.460 1.00 21.63 154 GLY B C 1
ATOM 4861 O O . GLY B 1 154 ? 64.177 35.887 84.495 1.00 24.58 154 GLY B O 1
ATOM 4862 N N . GLU B 1 155 ? 64.014 35.378 82.307 1.00 21.83 155 GLU B N 1
ATOM 4863 C CA . GLU B 1 155 ? 65.439 35.091 82.174 1.00 20.83 155 GLU B CA 1
ATOM 4864 C C . GLU B 1 155 ? 66.274 36.325 82.511 1.00 19.45 155 GLU B C 1
ATOM 4865 O O . GLU B 1 155 ? 67.247 36.240 83.245 1.00 23.85 155 GLU B O 1
ATOM 4871 N N . LEU B 1 156 ? 65.870 37.476 81.992 1.00 20.90 156 LEU B N 1
ATOM 4872 C CA . LEU B 1 156 ? 66.550 38.734 82.279 1.00 22.10 156 LEU B CA 1
ATOM 4873 C C . LEU B 1 156 ? 66.418 39.163 83.749 1.00 16.52 156 LEU B C 1
ATOM 4874 O O . LEU B 1 156 ? 67.423 39.488 84.393 1.00 16.67 156 LEU B O 1
ATOM 4879 N N . TYR B 1 157 ? 65.197 39.186 84.279 1.00 15.84 157 TYR B N 1
ATOM 4880 C CA . TYR B 1 157 ? 65.008 39.512 85.697 1.00 21.24 157 TYR B CA 1
ATOM 4881 C C . TYR B 1 157 ? 65.903 38.642 86.553 1.00 15.75 157 TYR B C 1
ATOM 4882 O O . TYR B 1 157 ? 66.554 39.126 87.465 1.00 15.56 157 TYR B O 1
ATOM 4891 N N . TYR B 1 158 ? 65.920 37.349 86.247 1.00 18.98 158 TYR B N 1
ATOM 4892 C CA . TYR B 1 158 ? 66.626 36.395 87.081 1.00 20.98 158 TYR B CA 1
ATOM 4893 C C . TYR B 1 158 ? 68.083 36.777 87.172 1.00 20.44 158 TYR B C 1
ATOM 4894 O O . TYR B 1 158 ? 68.658 36.793 88.255 1.00 17.53 158 TYR B O 1
ATOM 4903 N N . GLU B 1 159 ? 68.655 37.104 86.018 1.00 21.69 159 GLU B N 1
ATOM 4904 C CA . GLU B 1 159 ? 70.055 37.462 85.937 1.00 24.56 159 GLU B CA 1
ATOM 4905 C C . GLU B 1 159 ? 70.323 38.725 86.731 1.00 17.56 159 GLU B C 1
ATOM 4906 O O . GLU B 1 159 ? 71.303 38.802 87.449 1.00 17.83 159 GLU B O 1
ATOM 4912 N N . ILE B 1 160 ? 69.452 39.713 86.609 1.00 17.04 160 ILE B N 1
ATOM 4913 C CA . ILE B 1 160 ? 69.618 40.937 87.385 1.00 18.13 160 ILE B CA 1
ATOM 4914 C C . ILE B 1 160 ? 69.528 40.651 88.889 1.00 19.69 160 ILE B C 1
ATOM 4915 O O . ILE B 1 160 ? 70.413 41.037 89.657 1.00 20.01 160 ILE B O 1
ATOM 4920 N N . GLY B 1 161 ? 68.464 39.956 89.292 1.00 15.63 161 GLY B N 1
ATOM 4921 C CA . GLY B 1 161 ? 68.172 39.699 90.692 1.00 15.49 161 GLY B CA 1
ATOM 4922 C C . GLY B 1 161 ? 69.212 38.838 91.380 1.00 20.51 161 GLY B C 1
ATOM 4923 O O . GLY B 1 161 ? 69.427 38.972 92.583 1.00 21.42 161 GLY B O 1
ATOM 4924 N N . LYS B 1 162 ? 69.858 37.956 90.617 1.00 23.14 162 LYS B N 1
ATOM 4925 C CA . LYS B 1 162 ? 70.923 37.107 91.157 1.00 21.84 162 LYS B CA 1
ATOM 4926 C C . LYS B 1 162 ? 72.191 37.904 91.363 1.00 23.34 162 LYS B C 1
ATOM 4927 O O . LYS B 1 162 ? 73.018 37.576 92.219 1.00 24.81 162 LYS B O 1
ATOM 4933 N N . THR B 1 163 ? 72.338 38.953 90.564 1.00 22.50 163 THR B N 1
ATOM 4934 C CA . THR B 1 163 ? 73.545 39.758 90.581 1.00 23.36 163 THR B CA 1
ATOM 4935 C C . THR B 1 163 ? 73.513 40.788 91.706 1.00 27.64 163 THR B C 1
ATOM 4936 O O . THR B 1 163 ? 74.473 40.877 92.481 1.00 31.14 163 THR B O 1
ATOM 4940 N N . THR B 1 164 ? 72.419 41.550 91.804 1.00 26.70 164 THR B N 1
ATOM 4941 C CA . THR B 1 164 ? 72.273 42.581 92.847 1.00 25.98 164 THR B CA 1
ATOM 4942 C C . THR B 1 164 ? 70.814 42.839 93.193 1.00 22.42 164 THR B C 1
ATOM 4943 O O . THR B 1 164 ? 69.946 42.767 92.340 1.00 21.79 164 THR B O 1
ATOM 4947 N N . LYS B 1 165 ? 70.534 43.139 94.450 1.00 26.76 165 LYS B N 1
ATOM 4948 C CA . LYS B 1 165 ? 69.167 43.486 94.815 1.00 26.97 165 LYS B CA 1
ATOM 4949 C C . LYS B 1 165 ? 68.884 44.982 94.591 1.00 24.77 165 LYS B C 1
ATOM 4950 O O . LYS B 1 165 ? 67.765 45.442 94.803 1.00 23.20 165 LYS B O 1
ATOM 4956 N N . SER B 1 166 ? 69.886 45.731 94.130 1.00 26.60 166 SER B N 1
ATOM 4957 C CA . SER B 1 166 ? 69.767 47.189 94.037 1.00 25.20 166 SER B CA 1
ATOM 4958 C C . SER B 1 166 ? 69.593 47.698 92.605 1.00 23.17 166 SER B C 1
ATOM 4959 O O . SER B 1 166 ? 69.664 48.900 92.356 1.00 23.88 166 SER B O 1
ATOM 4962 N N . LEU B 1 167 ? 69.374 46.783 91.666 1.00 21.63 167 LEU B N 1
ATOM 4963 C CA . LEU B 1 167 ? 69.079 47.160 90.294 1.00 17.89 167 LEU B CA 1
ATOM 4964 C C . LEU B 1 167 ? 67.857 46.396 89.817 1.00 18.87 167 LEU B C 1
ATOM 4965 O O . LEU B 1 167 ? 67.557 45.310 90.308 1.00 20.51 167 LEU B O 1
ATOM 4970 N N . ALA B 1 168 ? 67.142 46.990 88.873 1.00 18.23 168 ALA B N 1
ATOM 4971 C CA . ALA B 1 168 ? 65.937 46.395 88.309 1.00 17.24 168 ALA B CA 1
ATOM 4972 C C . ALA B 1 168 ? 65.819 46.736 86.828 1.00 17.91 168 ALA B C 1
ATOM 4973 O O . ALA B 1 168 ? 66.692 47.392 86.262 1.00 18.53 168 ALA B O 1
ATOM 4975 N N . PHE B 1 169 ? 64.743 46.284 86.197 1.00 18.23 169 PHE B N 1
ATOM 4976 C CA . PHE B 1 169 ? 64.409 46.767 84.861 1.00 23.44 169 PHE B CA 1
ATOM 4977 C C . PHE B 1 169 ? 62.888 46.785 84.663 1.00 18.51 169 PHE B C 1
ATOM 4978 O O . PHE B 1 169 ? 62.210 45.806 84.974 1.00 17.87 169 PHE B O 1
ATOM 4986 N N . PRO B 1 170 ? 62.355 47.914 84.152 1.00 17.67 170 PRO B N 1
ATOM 4987 C CA . PRO B 1 170 ? 60.914 48.116 83.989 1.00 13.65 170 PRO B CA 1
ATOM 4988 C C . PRO B 1 170 ? 60.312 47.401 82.786 1.00 19.72 170 PRO B C 1
ATOM 4989 O O . PRO B 1 170 ? 59.982 48.041 81.792 1.00 26.29 170 PRO B O 1
ATOM 4993 N N . ALA B 1 171 ? 60.150 46.089 82.876 1.00 18.81 171 ALA B N 1
ATOM 4994 C CA . ALA B 1 171 ? 59.429 45.364 81.841 1.00 15.65 171 ALA B CA 1
ATOM 4995 C C . ALA B 1 171 ? 58.130 44.791 82.430 1.00 16.63 171 ALA B C 1
ATOM 4996 O O . ALA B 1 171 ? 57.645 45.264 83.459 1.00 16.41 171 ALA B O 1
ATOM 4998 N N . GLY B 1 172 ? 57.567 43.765 81.812 1.00 15.64 172 GLY B N 1
ATOM 4999 C CA . GLY B 1 172 ? 56.288 43.255 82.274 1.00 16.33 172 GLY B CA 1
ATOM 5000 C C . GLY B 1 172 ? 56.304 42.290 83.449 1.00 16.43 172 GLY B C 1
ATOM 5001 O O . GLY B 1 172 ? 57.343 41.966 84.003 1.00 20.43 172 GLY B O 1
ATOM 5002 N N . ILE B 1 173 ? 55.121 41.814 83.806 1.00 14.74 173 ILE B N 1
ATOM 5003 C CA . ILE B 1 173 ? 54.907 40.929 84.953 1.00 19.29 173 ILE B CA 1
ATOM 5004 C C . ILE B 1 173 ? 55.226 39.465 84.644 1.00 20.87 173 ILE B C 1
ATOM 5005 O O . ILE B 1 173 ? 55.725 38.725 85.500 1.00 22.45 173 ILE B O 1
ATOM 5010 N N . HIS B 1 174 ? 54.918 39.062 83.414 1.00 21.67 174 HIS B N 1
ATOM 5011 C CA . HIS B 1 174 ? 54.859 37.655 83.039 1.00 23.47 174 HIS B CA 1
ATOM 5012 C C . HIS B 1 174 ? 56.199 37.177 82.510 1.00 23.93 174 HIS B C 1
ATOM 5013 O O . HIS B 1 174 ? 56.672 37.668 81.487 1.00 23.51 174 HIS B O 1
ATOM 5020 N N . PRO B 1 175 ? 56.813 36.212 83.223 1.00 22.67 175 PRO B N 1
ATOM 5021 C CA . PRO B 1 175 ? 58.186 35.752 83.005 1.00 20.01 175 PRO B CA 1
ATOM 5022 C C . PRO B 1 175 ? 58.413 35.149 81.629 1.00 25.69 175 PRO B C 1
ATOM 5023 O O . PRO B 1 175 ? 59.503 35.304 81.100 1.00 24.96 175 PRO B O 1
ATOM 5027 N N . THR B 1 176 ? 57.417 34.469 81.061 1.00 30.04 176 THR B N 1
ATOM 5028 C CA . THR B 1 176 ? 57.628 33.728 79.812 1.00 25.42 176 THR B CA 1
ATOM 5029 C C . THR B 1 176 ? 57.468 34.578 78.548 1.00 22.02 176 THR B C 1
ATOM 5030 O O . THR B 1 176 ? 57.598 34.063 77.439 1.00 22.51 176 THR B O 1
ATOM 5034 N N . VAL B 1 177 ? 57.213 35.874 78.718 1.00 21.83 177 VAL B N 1
ATOM 5035 C CA . VAL B 1 177 ? 57.104 36.803 77.591 1.00 21.55 177 VAL B CA 1
ATOM 5036 C C . VAL B 1 177 ? 58.471 37.187 77.040 1.00 22.12 177 VAL B C 1
ATOM 5037 O O . VAL B 1 177 ? 59.359 37.541 77.806 1.00 20.96 177 VAL B O 1
ATOM 5041 N N . GLY B 1 178 ? 58.625 37.136 75.716 1.00 25.85 178 GLY B N 1
ATOM 5042 C CA . GLY B 1 178 ? 59.898 37.412 75.056 1.00 27.02 178 GLY B CA 1
ATOM 5043 C C . GLY B 1 178 ? 60.217 38.895 74.942 1.00 25.41 178 GLY B C 1
ATOM 5044 O O . GLY B 1 178 ? 59.317 39.708 74.742 1.00 23.41 178 GLY B O 1
ATOM 5045 N N . VAL B 1 179 ? 61.494 39.250 75.068 1.00 24.88 179 VAL B N 1
ATOM 5046 C CA . VAL B 1 179 ? 61.892 40.657 75.043 1.00 23.44 179 VAL B CA 1
ATOM 5047 C C . VAL B 1 179 ? 61.891 41.179 73.618 1.00 23.56 179 VAL B C 1
ATOM 5048 O O . VAL B 1 179 ? 61.933 42.384 73.391 1.00 28.36 179 VAL B O 1
ATOM 5052 N N . GLY B 1 180 ? 61.844 40.272 72.652 1.00 22.88 180 GLY B N 1
ATOM 5053 C CA . GLY B 1 180 ? 61.830 40.678 71.259 1.00 25.58 180 GLY B CA 1
ATOM 5054 C C . GLY B 1 180 ? 60.518 41.339 70.858 1.00 27.17 180 GLY B C 1
ATOM 5055 O O . GLY B 1 180 ? 60.498 42.386 70.198 1.00 23.02 180 GLY B O 1
ATOM 5056 N N . GLY B 1 181 ? 59.413 40.716 71.252 1.00 26.18 181 GLY B N 1
ATOM 5057 C CA . GLY B 1 181 ? 58.106 41.255 70.955 1.00 27.47 181 GLY B CA 1
ATOM 5058 C C . GLY B 1 181 ? 57.719 42.334 71.944 1.00 27.49 181 GLY B C 1
ATOM 5059 O O . GLY B 1 181 ? 57.194 43.377 71.548 1.00 18.85 181 GLY B O 1
ATOM 5060 N N . GLN B 1 182 ? 57.981 42.091 73.230 1.00 24.06 182 GLN B N 1
ATOM 5061 C CA . GLN B 1 182 ? 57.490 42.990 74.271 1.00 24.34 182 GLN B CA 1
ATOM 5062 C C . GLN B 1 182 ? 58.198 44.330 74.217 1.00 26.92 182 GLN B C 1
ATOM 5063 O O . GLN B 1 182 ? 57.546 45.368 74.237 1.00 31.58 182 GLN B O 1
ATOM 5069 N N . PHE B 1 183 ? 59.523 44.320 74.142 1.00 20.76 183 PHE B N 1
ATOM 5070 C CA . PHE B 1 183 ? 60.243 45.588 74.142 1.00 21.70 183 PHE B CA 1
ATOM 5071 C C . PHE B 1 183 ? 59.951 46.403 72.880 1.00 20.75 183 PHE B C 1
ATOM 5072 O O . PHE B 1 183 ? 59.860 47.623 72.955 1.00 24.17 183 PHE B O 1
ATOM 5080 N N . SER B 1 184 ? 59.800 45.749 71.730 1.00 19.94 184 SER B N 1
ATOM 5081 C CA . SER B 1 184 ? 59.558 46.488 70.486 1.00 20.49 184 SER B CA 1
ATOM 5082 C C . SER B 1 184 ? 58.129 47.030 70.387 1.00 23.90 184 SER B C 1
ATOM 5083 O O . SER B 1 184 ? 57.851 47.859 69.520 1.00 26.27 184 SER B O 1
ATOM 5086 N N . GLY B 1 185 ? 57.234 46.575 71.274 1.00 24.27 185 GLY B N 1
ATOM 5087 C CA . GLY B 1 185 ? 55.864 47.081 71.346 1.00 21.95 185 GLY B CA 1
ATOM 5088 C C . GLY B 1 185 ? 55.565 47.958 72.562 1.00 22.89 185 GLY B C 1
ATOM 5089 O O . GLY B 1 185 ? 54.421 48.347 72.802 1.00 24.38 185 GLY B O 1
ATOM 5090 N N . GLY B 1 186 ? 56.602 48.273 73.329 1.00 16.66 186 GLY B N 1
ATOM 5091 C CA . GLY B 1 186 ? 56.462 49.061 74.539 1.00 21.16 186 GLY B CA 1
ATOM 5092 C C . GLY B 1 186 ? 56.921 48.310 75.781 1.00 24.94 186 GLY B C 1
ATOM 5093 O O . GLY B 1 186 ? 58.116 48.276 76.100 1.00 22.13 186 GLY B O 1
ATOM 5094 N N . GLY B 1 187 ? 55.962 47.713 76.486 1.00 22.86 187 GLY B N 1
ATOM 5095 C CA . GLY B 1 187 ? 56.259 46.871 77.626 1.00 18.51 187 GLY B CA 1
ATOM 5096 C C . GLY B 1 187 ? 56.052 47.598 78.931 1.00 17.53 187 GLY B C 1
ATOM 5097 O O . GLY B 1 187 ? 56.953 48.284 79.389 1.00 17.14 187 GLY B O 1
ATOM 5098 N N . TYR B 1 188 ? 54.877 47.462 79.534 1.00 19.01 188 TYR B N 1
ATOM 5099 C CA . TYR B 1 188 ? 54.655 48.069 80.847 1.00 17.58 188 TYR B CA 1
ATOM 5100 C C . TYR B 1 188 ? 54.623 47.012 81.933 1.00 20.93 188 TYR B C 1
ATOM 5101 O O . TYR B 1 188 ? 54.342 45.844 81.671 1.00 24.51 188 TYR B O 1
ATOM 5110 N N . GLY B 1 189 ? 54.888 47.444 83.159 1.00 18.09 189 GLY B N 1
ATOM 5111 C CA . GLY B 1 189 ? 54.813 46.582 84.318 1.00 13.27 189 GLY B CA 1
ATOM 5112 C C . GLY B 1 189 ? 54.759 47.466 85.542 1.00 12.27 189 GLY B C 1
ATOM 5113 O O . GLY B 1 189 ? 54.407 48.634 85.453 1.00 15.11 189 GLY B O 1
ATOM 5114 N N . THR B 1 190 ? 55.148 46.925 86.687 1.00 16.32 190 THR B N 1
ATOM 5115 C CA . THR B 1 190 ? 54.916 47.601 87.958 1.00 15.00 190 THR B CA 1
ATOM 5116 C C . THR B 1 190 ? 55.819 48.797 88.225 1.00 14.26 190 THR B C 1
ATOM 5117 O O . THR B 1 190 ? 55.683 49.456 89.263 1.00 14.22 190 THR B O 1
ATOM 5121 N N . LEU B 1 191 ? 56.738 49.067 87.298 1.00 14.27 191 LEU B N 1
ATOM 5122 C CA . LEU B 1 191 ? 57.646 50.210 87.422 1.00 14.40 191 LEU B CA 1
ATOM 5123 C C . LEU B 1 191 ? 57.303 51.336 86.455 1.00 11.74 191 LEU B C 1
ATOM 5124 O O . LEU B 1 191 ? 58.012 52.336 86.394 1.00 13.65 191 LEU B O 1
ATOM 5129 N N . LEU B 1 192 ? 56.207 51.195 85.715 1.00 12.69 192 LEU B N 1
ATOM 5130 C CA . LEU B 1 192 ? 55.929 52.143 84.637 1.00 13.68 192 LEU B CA 1
ATOM 5131 C C . LEU B 1 192 ? 55.715 53.601 85.094 1.00 14.07 192 LEU B C 1
ATOM 5132 O O . LEU B 1 192 ? 56.039 54.526 84.364 1.00 14.60 192 LEU B O 1
ATOM 5137 N N . ARG B 1 193 ? 55.188 53.820 86.291 1.00 18.62 193 ARG B N 1
ATOM 5138 C CA . ARG B 1 193 ? 54.972 55.195 86.754 1.00 18.19 193 ARG B CA 1
ATOM 5139 C C . ARG B 1 193 ? 56.263 55.852 87.250 1.00 17.86 193 ARG B C 1
ATOM 5140 O O . ARG B 1 193 ? 56.345 57.074 87.353 1.00 17.09 193 ARG B O 1
ATOM 5148 N N . LYS B 1 194 ? 57.268 55.034 87.550 1.00 17.99 194 LYS B N 1
ATOM 5149 C CA . LYS B 1 194 ? 58.563 55.531 88.004 1.00 15.54 194 LYS B CA 1
ATOM 5150 C C . LYS B 1 194 ? 59.568 55.662 86.854 1.00 20.52 194 LYS B C 1
ATOM 5151 O O . LYS B 1 194 ? 60.330 56.637 86.801 1.00 22.64 194 LYS B O 1
ATOM 5157 N N . TYR B 1 195 ? 59.559 54.693 85.933 1.00 18.02 195 TYR B N 1
ATOM 5158 C CA . TYR B 1 195 ? 60.612 54.580 84.927 1.00 14.48 195 TYR B CA 1
ATOM 5159 C C . TYR B 1 195 ? 60.090 54.513 83.498 1.00 21.35 195 TYR B C 1
ATOM 5160 O O . TYR B 1 195 ? 60.842 54.741 82.554 1.00 26.54 195 TYR B O 1
ATOM 5169 N N . GLY B 1 196 ? 58.808 54.214 83.329 1.00 20.10 196 GLY B N 1
ATOM 5170 C CA . GLY B 1 196 ? 58.223 54.130 81.999 1.00 19.26 196 GLY B CA 1
ATOM 5171 C C . GLY B 1 196 ? 58.149 52.723 81.432 1.00 17.99 196 GLY B C 1
ATOM 5172 O O . GLY B 1 196 ? 58.182 51.748 82.173 1.00 19.42 196 GLY B O 1
ATOM 5173 N N . LEU B 1 197 ? 58.045 52.622 80.112 1.00 17.87 197 LEU B N 1
ATOM 5174 C CA . LEU B 1 197 ? 58.046 51.329 79.429 1.00 19.93 197 LEU B CA 1
ATOM 5175 C C . LEU B 1 197 ? 59.468 50.767 79.275 1.00 17.52 197 LEU B C 1
ATOM 5176 O O . LEU B 1 197 ? 60.457 51.491 79.375 1.00 18.55 197 LEU B O 1
ATOM 5181 N N . ALA B 1 198 ? 59.564 49.468 79.029 1.00 17.18 198 ALA B N 1
ATOM 5182 C CA . ALA B 1 198 ? 60.853 48.845 78.771 1.00 18.50 198 ALA B CA 1
ATOM 5183 C C . ALA B 1 198 ? 61.552 49.542 77.594 1.00 21.43 198 ALA B C 1
ATOM 5184 O O . ALA B 1 198 ? 62.734 49.857 77.665 1.00 17.75 198 ALA B O 1
ATOM 5186 N N . ALA B 1 199 ? 60.788 49.820 76.538 1.00 24.82 199 ALA B N 1
ATOM 5187 C CA . ALA B 1 199 ? 61.299 50.476 75.337 1.00 25.15 199 ALA B CA 1
ATOM 5188 C C . ALA B 1 199 ? 61.839 51.879 75.613 1.00 24.99 199 ALA B C 1
ATOM 5189 O O . ALA B 1 199 ? 62.651 52.401 74.846 1.00 25.70 199 ALA B O 1
ATOM 5191 N N . ASP B 1 200 ? 61.368 52.479 76.704 1.00 23.30 200 ASP B N 1
ATOM 5192 C CA . ASP B 1 200 ? 61.788 53.805 77.123 1.00 20.82 200 ASP B CA 1
ATOM 5193 C C . ASP B 1 200 ? 63.160 53.777 77.772 1.00 20.47 200 ASP B C 1
ATOM 5194 O O . ASP B 1 200 ? 63.721 54.819 78.110 1.00 23.02 200 ASP B O 1
ATOM 5199 N N . ASN B 1 201 ? 63.697 52.579 77.965 1.00 23.16 201 ASN B N 1
ATOM 5200 C CA . ASN B 1 201 ? 64.908 52.413 78.765 1.00 23.78 201 ASN B CA 1
ATOM 5201 C C . ASN B 1 201 ? 65.946 51.594 78.022 1.00 22.42 201 ASN B C 1
ATOM 5202 O O . ASN B 1 201 ? 66.837 50.988 78.625 1.00 21.41 201 ASN B O 1
ATOM 5207 N N . ILE B 1 202 ? 65.804 51.585 76.701 1.00 28.03 202 ILE B N 1
ATOM 5208 C CA . ILE B 1 202 ? 66.724 50.913 75.776 1.00 29.98 202 ILE B CA 1
ATOM 5209 C C . ILE B 1 202 ? 67.655 51.942 75.134 1.00 29.01 202 ILE B C 1
ATOM 5210 O O . ILE B 1 202 ? 67.194 52.923 74.536 1.00 27.00 202 ILE B O 1
ATOM 5215 N N . ILE B 1 203 ? 68.959 51.743 75.263 1.00 29.60 203 ILE B N 1
ATOM 5216 C CA . ILE B 1 203 ? 69.876 52.800 74.839 1.00 31.42 203 ILE B CA 1
ATOM 5217 C C . ILE B 1 203 ? 70.686 52.452 73.572 1.00 28.84 203 ILE B C 1
ATOM 5218 O O . ILE B 1 203 ? 71.373 53.306 72.998 1.00 28.08 203 ILE B O 1
ATOM 5223 N N . ASP B 1 204 ? 70.582 51.204 73.132 1.00 26.95 204 ASP B N 1
ATOM 5224 C CA . ASP B 1 204 ? 71.164 50.775 71.867 1.00 25.27 204 ASP B CA 1
ATOM 5225 C C . ASP B 1 204 ? 70.469 49.489 71.455 1.00 25.00 204 ASP B C 1
ATOM 5226 O O . ASP B 1 204 ? 69.700 48.928 72.221 1.00 23.70 204 ASP B O 1
ATOM 5231 N N . ALA B 1 205 ? 70.723 49.022 70.243 1.00 30.28 205 ALA B N 1
ATOM 5232 C CA . ALA B 1 205 ? 70.149 47.755 69.799 1.00 29.87 205 ALA B CA 1
ATOM 5233 C C . ALA B 1 205 ? 70.860 47.243 68.565 1.00 32.56 205 ALA B C 1
ATOM 5234 O O . ALA B 1 205 ? 71.588 47.983 67.915 1.00 29.40 205 ALA B O 1
ATOM 5236 N N . LEU B 1 206 ? 70.650 45.966 68.263 1.00 32.86 206 LEU B N 1
ATOM 5237 C CA . LEU B 1 206 ? 71.163 45.355 67.045 1.00 36.11 206 LEU B CA 1
ATOM 5238 C C . LEU B 1 206 ? 70.008 44.888 66.166 1.00 35.81 206 LEU B C 1
ATOM 5239 O O . LEU B 1 206 ? 69.118 44.181 66.631 1.00 34.30 206 LEU B O 1
ATOM 5244 N N . VAL B 1 207 ? 70.020 45.278 64.896 1.00 36.62 207 VAL B N 1
ATOM 5245 C CA . VAL B 1 207 ? 68.928 44.908 64.010 1.00 38.90 207 VAL B CA 1
ATOM 5246 C C . VAL B 1 207 ? 69.407 44.508 62.606 1.00 40.41 207 VAL B C 1
ATOM 5247 O O . VAL B 1 207 ? 70.436 44.984 62.122 1.00 40.08 207 VAL B O 1
ATOM 5251 N N . VAL B 1 208 ? 68.651 43.607 61.982 1.00 34.97 208 VAL B N 1
ATOM 5252 C CA . VAL B 1 208 ? 68.885 43.163 60.611 1.00 44.45 208 VAL B CA 1
ATOM 5253 C C . VAL B 1 208 ? 67.794 43.700 59.695 1.00 46.09 208 VAL B C 1
ATOM 5254 O O . VAL B 1 208 ? 66.652 43.238 59.776 1.00 44.55 208 VAL B O 1
ATOM 5258 N N . ASP B 1 209 ? 68.120 44.660 58.827 1.00 46.59 209 ASP B N 1
ATOM 5259 C CA . ASP B 1 209 ? 67.095 45.199 57.924 1.00 46.48 209 ASP B CA 1
ATOM 5260 C C . ASP B 1 209 ? 66.929 44.304 56.697 1.00 47.51 209 ASP B C 1
ATOM 5261 O O . ASP B 1 209 ? 67.518 43.222 56.632 1.00 50.21 209 ASP B O 1
ATOM 5266 N N . ALA B 1 210 ? 66.105 44.743 55.748 1.00 46.93 210 ALA B N 1
ATOM 5267 C CA . ALA B 1 210 ? 65.766 43.932 54.584 1.00 44.03 210 ALA B CA 1
ATOM 5268 C C . ALA B 1 210 ? 66.971 43.719 53.659 1.00 56.85 210 ALA B C 1
ATOM 5269 O O . ALA B 1 210 ? 67.061 42.700 52.971 1.00 47.96 210 ALA B O 1
ATOM 5271 N N . SER B 1 211 ? 67.888 44.684 53.646 1.00 53.78 211 SER B N 1
ATOM 5272 C CA . SER B 1 211 ? 69.181 44.488 52.998 1.00 60.14 211 SER B CA 1
ATOM 5273 C C . SER B 1 211 ? 69.881 43.268 53.582 1.00 63.59 211 SER B C 1
ATOM 5274 O O . SER B 1 211 ? 70.211 42.325 52.862 1.00 67.17 211 SER B O 1
ATOM 5277 N N . GLY B 1 212 ? 70.098 43.280 54.889 1.00 46.94 212 GLY B N 1
ATOM 5278 C CA . GLY B 1 212 ? 70.696 42.138 55.547 1.00 46.58 212 GLY B CA 1
ATOM 5279 C C . GLY B 1 212 ? 71.852 42.552 56.429 1.00 59.81 212 GLY B C 1
ATOM 5280 O O . GLY B 1 212 ? 72.497 41.716 57.066 1.00 60.84 212 GLY B O 1
ATOM 5281 N N . ARG B 1 213 ? 72.114 43.855 56.461 1.00 55.65 213 ARG B N 1
ATOM 5282 C CA . ARG B 1 213 ? 73.134 44.413 57.338 1.00 51.15 213 ARG B CA 1
ATOM 5283 C C . ARG B 1 213 ? 72.708 44.319 58.793 1.00 47.70 213 ARG B C 1
ATOM 5284 O O . ARG B 1 213 ? 71.543 44.537 59.120 1.00 41.15 213 ARG B O 1
ATOM 5292 N N . ILE B 1 214 ? 73.659 43.996 59.660 1.00 42.20 214 ILE B N 1
ATOM 5293 C CA . ILE B 1 214 ? 73.465 44.136 61.090 1.00 39.89 214 ILE B CA 1
ATOM 5294 C C . ILE B 1 214 ? 73.815 45.563 61.481 1.00 43.28 214 ILE B C 1
ATOM 5295 O O . ILE B 1 214 ? 74.915 46.031 61.210 1.00 40.82 214 ILE B O 1
ATOM 5300 N N . LEU B 1 215 ? 72.873 46.259 62.109 1.00 40.99 215 LEU B N 1
ATOM 5301 C CA . LEU B 1 215 ? 73.051 47.672 62.422 1.00 39.91 215 LEU B CA 1
ATOM 5302 C C . LEU B 1 215 ? 72.833 47.969 63.894 1.00 36.06 215 LEU B C 1
ATOM 5303 O O . LEU B 1 215 ? 71.785 47.625 64.432 1.00 34.39 215 LEU B O 1
ATOM 5308 N N . ASP B 1 216 ? 73.808 48.612 64.541 1.00 37.50 216 ASP B N 1
ATOM 5309 C CA . ASP B 1 216 ? 73.600 49.129 65.903 1.00 36.84 216 ASP B CA 1
ATOM 5310 C C . ASP B 1 216 ? 72.848 50.461 65.826 1.00 34.76 216 ASP B C 1
ATOM 5311 O O . ASP B 1 216 ? 72.334 50.819 64.770 1.00 38.29 216 ASP B O 1
ATOM 5316 N N . ARG B 1 217 ? 72.767 51.190 66.931 1.00 31.87 217 ARG B N 1
ATOM 5317 C CA . ARG B 1 217 ? 72.028 52.449 66.919 1.00 36.61 217 ARG B CA 1
ATOM 5318 C C . ARG B 1 217 ? 72.684 53.456 65.983 1.00 38.24 217 ARG B C 1
ATOM 5319 O O . ARG B 1 217 ? 72.007 54.101 65.176 1.00 34.29 217 ARG B O 1
ATOM 5327 N N . GLN B 1 218 ? 74.003 53.578 66.100 1.00 34.58 218 GLN B N 1
ATOM 5328 C CA . GLN B 1 218 ? 74.764 54.498 65.278 1.00 36.63 218 GLN B CA 1
ATOM 5329 C C . GLN B 1 218 ? 74.597 54.180 63.797 1.00 43.46 218 GLN B C 1
ATOM 5330 O O . GLN B 1 218 ? 74.401 55.081 62.990 1.00 47.89 218 GLN B O 1
ATOM 5336 N N . ALA B 1 219 ? 74.649 52.902 63.439 1.00 43.52 219 ALA B N 1
ATOM 5337 C CA . ALA B 1 219 ? 74.534 52.501 62.034 1.00 48.22 219 ALA B CA 1
ATOM 5338 C C . ALA B 1 219 ? 73.103 52.579 61.471 1.00 48.68 219 ALA B C 1
ATOM 5339 O O . ALA B 1 219 ? 72.909 52.923 60.301 1.00 41.37 219 ALA B O 1
ATOM 5341 N N . MET B 1 220 ? 72.109 52.255 62.302 1.00 45.62 220 MET B N 1
ATOM 5342 C CA . MET B 1 220 ? 70.717 52.163 61.855 1.00 40.69 220 MET B CA 1
ATOM 5343 C C . MET B 1 220 ? 70.029 53.533 61.754 1.00 41.80 220 MET B C 1
ATOM 5344 O O . MET B 1 220 ? 69.092 53.705 60.967 1.00 40.15 220 MET B O 1
ATOM 5349 N N . GLY B 1 221 ? 70.494 54.501 62.546 1.00 41.26 221 GLY B N 1
ATOM 5350 C CA . GLY B 1 221 ? 69.936 55.845 62.521 1.00 40.80 221 GLY B CA 1
ATOM 5351 C C . GLY B 1 221 ? 68.878 56.089 63.584 1.00 38.77 221 GLY B C 1
ATOM 5352 O O . GLY B 1 221 ? 68.222 55.157 64.042 1.00 33.94 221 GLY B O 1
ATOM 5353 N N . GLU B 1 222 ? 68.703 57.350 63.965 1.00 34.80 222 GLU B N 1
ATOM 5354 C CA . GLU B 1 222 ? 67.819 57.690 65.065 1.00 35.27 222 GLU B CA 1
ATOM 5355 C C . GLU B 1 222 ? 66.371 57.364 64.752 1.00 36.93 222 GLU B C 1
ATOM 5356 O O . GLU B 1 222 ? 65.647 56.867 65.617 1.00 38.26 222 GLU B O 1
ATOM 5362 N N . ASP B 1 223 ? 65.946 57.633 63.523 1.00 38.26 223 ASP B N 1
ATOM 5363 C CA . ASP B 1 223 ? 64.542 57.446 63.162 1.00 38.33 223 ASP B CA 1
ATOM 5364 C C . ASP B 1 223 ? 64.186 55.953 63.241 1.00 35.52 223 ASP B C 1
ATOM 5365 O O . ASP B 1 223 ? 63.120 55.558 63.729 1.00 30.57 223 ASP B O 1
ATOM 5370 N N . TYR B 1 224 ? 65.122 55.136 62.789 1.00 35.77 224 TYR B N 1
ATOM 5371 C CA . TYR B 1 224 ? 65.019 53.694 62.849 1.00 35.45 224 TYR B CA 1
ATOM 5372 C C . TYR B 1 224 ? 65.051 53.231 64.316 1.00 37.18 224 TYR B C 1
ATOM 5373 O O . TYR B 1 224 ? 64.232 52.411 64.746 1.00 28.88 224 TYR B O 1
ATOM 5382 N N . PHE B 1 225 ? 65.994 53.768 65.087 1.00 32.98 225 PHE B N 1
ATOM 5383 C CA . PHE B 1 225 ? 66.115 53.400 66.492 1.00 35.16 225 PHE B CA 1
ATOM 5384 C C . PHE B 1 225 ? 64.847 53.797 67.268 1.00 34.68 225 PHE B C 1
ATOM 5385 O O . PHE B 1 225 ? 64.431 53.132 68.223 1.00 25.25 225 PHE B O 1
ATOM 5393 N N . TRP B 1 226 ? 64.238 54.886 66.828 1.00 28.45 226 TRP B N 1
ATOM 5394 C CA . TRP B 1 226 ? 62.984 55.339 67.383 1.00 27.17 226 TRP B CA 1
ATOM 5395 C C . TRP B 1 226 ? 61.881 54.323 67.095 1.00 29.13 226 TRP B C 1
ATOM 5396 O O . TRP B 1 226 ? 61.188 53.884 68.005 1.00 32.78 226 TRP B O 1
ATOM 5407 N N . ALA B 1 227 ? 61.743 53.930 65.833 1.00 26.68 227 ALA B N 1
ATOM 5408 C CA . ALA B 1 227 ? 60.644 53.063 65.417 1.00 26.34 227 ALA B CA 1
ATOM 5409 C C . ALA B 1 227 ? 60.584 51.732 66.170 1.00 29.66 227 ALA B C 1
ATOM 5410 O O . ALA B 1 227 ? 59.511 51.296 66.577 1.00 29.17 227 ALA B O 1
ATOM 5412 N N . ILE B 1 228 ? 61.736 51.100 66.364 1.00 32.53 228 ILE B N 1
ATOM 5413 C CA . ILE B 1 228 ? 61.789 49.744 66.923 1.00 32.21 228 ILE B CA 1
ATOM 5414 C C . ILE B 1 228 ? 61.490 49.709 68.426 1.00 24.81 228 ILE B C 1
ATOM 5415 O O . ILE B 1 228 ? 61.371 48.639 69.025 1.00 22.16 228 ILE B O 1
ATOM 5420 N N . ARG B 1 229 ? 61.358 50.880 69.030 1.00 26.17 229 ARG B N 1
ATOM 5421 C CA . ARG B 1 229 ? 61.089 50.959 70.457 1.00 27.06 229 ARG B CA 1
ATOM 5422 C C . ARG B 1 229 ? 59.640 51.356 70.721 1.00 25.44 229 ARG B C 1
ATOM 5423 O O . ARG B 1 229 ? 59.370 52.351 71.389 1.00 29.94 229 ARG B O 1
ATOM 5431 N N . GLY B 1 230 ? 58.710 50.562 70.200 1.00 22.98 230 GLY B N 1
ATOM 5432 C CA . GLY B 1 230 ? 57.294 50.828 70.376 1.00 21.94 230 GLY B CA 1
ATOM 5433 C C . GLY B 1 230 ? 56.486 50.536 69.119 1.00 23.92 230 GLY B C 1
ATOM 5434 O O . GLY B 1 230 ? 55.312 50.188 69.199 1.00 26.04 230 GLY B O 1
ATOM 5435 N N . GLY B 1 231 ? 57.114 50.663 67.954 1.00 22.15 231 GLY B N 1
ATOM 5436 C CA . GLY B 1 231 ? 56.413 50.527 66.688 1.00 26.55 231 GLY B CA 1
ATOM 5437 C C . GLY B 1 231 ? 55.966 49.127 66.282 1.00 29.81 231 GLY B C 1
ATOM 5438 O O . GLY B 1 231 ? 55.241 48.963 65.293 1.00 31.17 231 GLY B O 1
ATOM 5439 N N . GLY B 1 232 ? 56.370 48.115 67.043 1.00 27.14 232 GLY B N 1
ATOM 5440 C CA . GLY B 1 232 ? 56.116 46.736 66.658 1.00 27.53 232 GLY B CA 1
ATOM 5441 C C . GLY B 1 232 ? 57.257 46.160 65.820 1.00 27.62 232 GLY B C 1
ATOM 5442 O O . GLY B 1 232 ? 57.533 46.622 64.703 1.00 26.20 232 GLY B O 1
ATOM 5443 N N . GLY B 1 233 ? 57.921 45.143 66.359 1.00 24.29 233 GLY B N 1
ATOM 5444 C CA . GLY B 1 233 ? 59.067 44.541 65.707 1.00 27.12 233 GLY B CA 1
ATOM 5445 C C . GLY B 1 233 ? 58.821 44.042 64.292 1.00 33.67 233 GLY B C 1
ATOM 5446 O O . GLY B 1 233 ? 59.581 44.367 63.371 1.00 37.10 233 GLY B O 1
ATOM 5447 N N . SER B 1 234 ? 57.757 43.261 64.116 1.00 31.00 234 SER B N 1
ATOM 5448 C CA . SER B 1 234 ? 57.439 42.628 62.834 1.00 33.50 234 SER B CA 1
ATOM 5449 C C . SER B 1 234 ? 57.511 43.566 61.611 1.00 31.43 234 SER B C 1
ATOM 5450 O O . SER B 1 234 ? 57.806 43.127 60.498 1.00 31.52 234 SER B O 1
ATOM 5453 N N . SER B 1 235 ? 57.271 44.854 61.840 1.00 30.37 235 SER B N 1
ATOM 5454 C CA . SER B 1 235 ? 57.184 45.850 60.775 1.00 33.17 235 SER B CA 1
ATOM 5455 C C . SER B 1 235 ? 58.502 46.482 60.301 1.00 39.40 235 SER B C 1
ATOM 5456 O O . SER B 1 235 ? 58.487 47.280 59.355 1.00 39.35 235 SER B O 1
ATOM 5459 N N . PHE B 1 236 ? 59.633 46.166 60.930 1.00 36.26 236 PHE B N 1
ATOM 5460 C CA . PHE B 1 236 ? 60.834 46.951 60.634 1.00 39.05 236 PHE B CA 1
ATOM 5461 C C . PHE B 1 236 ? 62.136 46.152 60.420 1.00 42.29 236 PHE B C 1
ATOM 5462 O O . PHE B 1 236 ? 63.099 46.679 59.862 1.00 44.67 236 PHE B O 1
ATOM 5470 N N . GLY B 1 237 ? 62.175 44.894 60.845 1.00 43.21 237 GLY B N 1
ATOM 5471 C CA . GLY B 1 237 ? 63.375 44.091 60.685 1.00 33.25 237 GLY B CA 1
ATOM 5472 C C . GLY B 1 237 ? 63.391 42.958 61.682 1.00 40.11 237 GLY B C 1
ATOM 5473 O O . GLY B 1 237 ? 62.373 42.661 62.288 1.00 40.14 237 GLY B O 1
ATOM 5474 N N . VAL B 1 238 ? 64.536 42.307 61.843 1.00 40.31 238 VAL B N 1
ATOM 5475 C CA . VAL B 1 238 ? 64.697 41.325 62.903 1.00 34.42 238 VAL B CA 1
ATOM 5476 C C . VAL B 1 238 ? 65.725 41.845 63.883 1.00 32.49 238 VAL B C 1
ATOM 5477 O O . VAL B 1 238 ? 66.914 41.879 63.590 1.00 32.11 238 VAL B O 1
ATOM 5481 N N . ILE B 1 239 ? 65.240 42.276 65.039 1.00 31.90 239 ILE B N 1
ATOM 5482 C CA . ILE B 1 239 ? 66.082 42.776 66.114 1.00 31.53 239 ILE B CA 1
ATOM 5483 C C . ILE B 1 239 ? 66.843 41.600 66.732 1.00 33.32 239 ILE B C 1
ATOM 5484 O O . ILE B 1 239 ? 66.252 40.563 67.036 1.00 33.11 239 ILE B O 1
ATOM 5489 N N . LEU B 1 240 ? 68.153 41.752 66.893 1.00 28.98 240 LEU B N 1
ATOM 5490 C CA . LEU B 1 240 ? 68.987 40.689 67.446 1.00 33.39 240 LEU B CA 1
ATOM 5491 C C . LEU B 1 240 ? 69.284 40.905 68.914 1.00 30.29 240 LEU B C 1
ATOM 5492 O O . LEU B 1 240 ? 69.564 39.956 69.648 1.00 30.21 240 LEU B O 1
ATOM 5497 N N . SER B 1 241 ? 69.243 42.163 69.336 1.00 29.89 241 SER B N 1
ATOM 5498 C CA . SER B 1 241 ? 69.753 42.508 70.650 1.00 32.92 241 SER B CA 1
ATOM 5499 C C . SER B 1 241 ? 69.320 43.877 71.164 1.00 35.51 241 SER B C 1
ATOM 5500 O O . SER B 1 241 ? 69.333 44.859 70.428 1.00 37.16 241 SER B O 1
ATOM 5503 N N . TRP B 1 242 ? 68.950 43.930 72.439 1.00 32.56 242 TRP B N 1
ATOM 5504 C CA . TRP B 1 242 ? 68.655 45.190 73.115 1.00 30.18 242 TRP B CA 1
ATOM 5505 C C . TRP B 1 242 ? 69.817 45.583 74.021 1.00 28.35 242 TRP B C 1
ATOM 5506 O O . TRP B 1 242 ? 70.349 44.739 74.739 1.00 27.47 242 TRP B O 1
ATOM 5517 N N . LYS B 1 243 ? 70.206 46.854 74.010 1.00 27.39 243 LYS B N 1
ATOM 5518 C CA . LYS B 1 243 ? 71.064 47.358 75.083 1.00 26.07 243 LYS B CA 1
ATOM 5519 C C . LYS B 1 243 ? 70.224 48.114 76.108 1.00 25.03 243 LYS B C 1
ATOM 5520 O O . LYS B 1 243 ? 69.830 49.268 75.897 1.00 25.13 243 LYS B O 1
ATOM 5526 N N . VAL B 1 244 ? 69.940 47.447 77.217 1.00 21.63 244 VAL B N 1
ATOM 5527 C CA . VAL B 1 244 ? 69.074 48.027 78.213 1.00 21.38 244 VAL B CA 1
ATOM 5528 C C . VAL B 1 244 ? 69.877 48.870 79.190 1.00 25.30 244 VAL B C 1
ATOM 5529 O O . VAL B 1 244 ? 71.080 48.646 79.388 1.00 23.63 244 VAL B O 1
ATOM 5533 N N . LYS B 1 245 ? 69.200 49.856 79.776 1.00 24.31 245 LYS B N 1
ATOM 5534 C CA . LYS B 1 245 ? 69.751 50.632 80.879 1.00 25.43 245 LYS B CA 1
ATOM 5535 C C . LYS B 1 245 ? 69.026 50.254 82.173 1.00 26.74 245 LYS B C 1
ATOM 5536 O O . LYS B 1 245 ? 67.825 50.510 82.336 1.00 22.95 245 LYS B O 1
ATOM 5542 N N . LEU B 1 246 ? 69.759 49.624 83.083 1.00 25.37 246 LEU B N 1
ATOM 5543 C CA . LEU B 1 246 ? 69.188 49.202 84.349 1.00 23.25 246 LEU B CA 1
ATOM 5544 C C . LEU B 1 246 ? 68.854 50.423 85.195 1.00 25.60 246 LEU B C 1
ATOM 5545 O O . LEU B 1 246 ? 69.388 51.512 84.962 1.00 27.02 246 LEU B O 1
ATOM 5550 N N . VAL B 1 247 ? 67.978 50.235 86.182 1.00 23.51 247 VAL B N 1
ATOM 5551 C CA . VAL B 1 247 ? 67.541 51.322 87.045 1.00 20.60 247 VAL B CA 1
ATOM 5552 C C . VAL B 1 247 ? 67.742 50.991 88.510 1.00 21.81 247 VAL B C 1
ATOM 5553 O O . VAL B 1 247 ? 67.824 49.830 88.890 1.00 24.49 247 VAL B O 1
ATOM 5557 N N . ASP B 1 248 ? 67.813 52.026 89.332 1.00 22.28 248 ASP B N 1
ATOM 5558 C CA . ASP B 1 248 ? 68.041 51.858 90.759 1.00 21.57 248 ASP B CA 1
ATOM 5559 C C . ASP B 1 248 ? 66.760 51.563 91.522 1.00 21.25 248 ASP B C 1
ATOM 5560 O O . ASP B 1 248 ? 65.712 52.153 91.245 1.00 26.49 248 ASP B O 1
ATOM 5565 N N . VAL B 1 249 ? 66.850 50.640 92.475 1.00 16.78 249 VAL B N 1
ATOM 5566 C CA . VAL B 1 249 ? 65.788 50.406 93.451 1.00 14.54 249 VAL B CA 1
ATOM 5567 C C . VAL B 1 249 ? 66.406 50.119 94.826 1.00 18.24 249 VAL B C 1
ATOM 5568 O O . VAL B 1 249 ? 67.511 49.576 94.914 1.00 23.89 249 VAL B O 1
ATOM 5572 N N . PRO B 1 250 ? 65.708 50.487 95.906 1.00 16.62 250 PRO B N 1
ATOM 5573 C CA . PRO B 1 250 ? 66.174 50.124 97.255 1.00 21.13 250 PRO B CA 1
ATOM 5574 C C . PRO B 1 250 ? 66.156 48.617 97.421 1.00 23.33 250 PRO B C 1
ATOM 5575 O O . PRO B 1 250 ? 65.260 48.005 96.845 1.00 23.46 250 PRO B O 1
ATOM 5579 N N . SER B 1 251 ? 67.084 48.025 98.174 1.00 20.85 251 SER B N 1
ATOM 5580 C CA . SER B 1 251 ? 67.139 46.567 98.237 1.00 16.59 251 SER B CA 1
ATOM 5581 C C . SER B 1 251 ? 65.916 46.020 98.967 1.00 18.55 251 SER B C 1
ATOM 5582 O O . SER B 1 251 ? 65.609 44.833 98.858 1.00 19.87 251 SER B O 1
ATOM 5585 N N . THR B 1 252 ? 65.203 46.897 99.677 1.00 20.14 252 THR B N 1
ATOM 5586 C CA . THR B 1 252 ? 63.866 46.569 100.197 1.00 23.97 252 THR B CA 1
ATOM 5587 C C . THR B 1 252 ? 62.748 47.500 99.680 1.00 22.28 252 THR B C 1
ATOM 5588 O O . THR B 1 252 ? 62.793 48.730 99.863 1.00 18.99 252 THR B O 1
ATOM 5592 N N . ILE B 1 253 ? 61.752 46.886 99.034 1.00 16.62 253 ILE B N 1
ATOM 5593 C CA . ILE B 1 253 ? 60.546 47.579 98.605 1.00 15.44 253 ILE B CA 1
ATOM 5594 C C . ILE B 1 253 ? 59.334 46.912 99.276 1.00 17.78 253 ILE B C 1
ATOM 5595 O O . ILE B 1 253 ? 59.507 45.949 100.025 1.00 17.00 253 ILE B O 1
ATOM 5600 N N . THR B 1 254 ? 58.128 47.426 99.025 1.00 14.16 254 THR B N 1
ATOM 5601 C CA . THR B 1 254 ? 56.918 46.882 99.642 1.00 12.67 254 THR B CA 1
ATOM 5602 C C . THR B 1 254 ? 55.851 46.543 98.622 1.00 16.71 254 THR B C 1
ATOM 5603 O O . THR B 1 254 ? 55.508 47.358 97.767 1.00 17.77 254 THR B O 1
ATOM 5607 N N . VAL B 1 255 ? 55.308 45.342 98.724 1.00 16.96 255 VAL B N 1
ATOM 5608 C CA . VAL B 1 255 ? 54.124 45.009 97.958 1.00 14.94 255 VAL B CA 1
ATOM 5609 C C . VAL B 1 255 ? 52.926 44.968 98.909 1.00 16.10 255 VAL B C 1
ATOM 5610 O O . VAL B 1 255 ? 53.084 44.811 100.121 1.00 14.81 255 VAL B O 1
ATOM 5614 N N . PHE B 1 256 ? 51.728 45.135 98.358 1.00 17.97 256 PHE B N 1
ATOM 5615 C CA . PHE B 1 256 ? 50.507 44.990 99.143 1.00 18.60 256 PHE B CA 1
ATOM 5616 C C . PHE B 1 256 ? 49.369 44.426 98.304 1.00 15.23 256 PHE B C 1
ATOM 5617 O O . PHE B 1 256 ? 49.364 44.542 97.085 1.00 17.46 256 PHE B O 1
ATOM 5625 N N . LYS B 1 257 ? 48.410 43.806 98.978 1.00 19.64 257 LYS B N 1
ATOM 5626 C CA . LYS B 1 257 ? 47.227 43.252 98.336 1.00 22.38 257 LYS B CA 1
ATOM 5627 C C . LYS B 1 257 ? 46.026 43.440 99.271 1.00 20.19 257 LYS B C 1
ATOM 5628 O O . LYS B 1 257 ? 46.078 43.091 100.454 1.00 16.71 257 LYS B O 1
ATOM 5634 N N . VAL B 1 258 ? 44.964 44.033 98.737 1.00 25.45 258 VAL B N 1
ATOM 5635 C CA . VAL B 1 258 ? 43.720 44.218 99.471 1.00 25.20 258 VAL B CA 1
ATOM 5636 C C . VAL B 1 258 ? 42.572 43.629 98.653 1.00 15.54 258 VAL B C 1
ATOM 5637 O O . VAL B 1 258 ? 42.437 43.935 97.491 1.00 16.87 258 VAL B O 1
ATOM 5641 N N . GLN B 1 259 ? 41.774 42.758 99.255 1.00 18.64 259 GLN B N 1
ATOM 5642 C CA . GLN B 1 259 ? 40.685 42.110 98.537 1.00 22.92 259 GLN B CA 1
ATOM 5643 C C . GLN B 1 259 ? 39.327 42.642 98.987 1.00 22.06 259 GLN B C 1
ATOM 5644 O O . GLN B 1 259 ? 39.090 42.810 100.189 1.00 22.18 259 GLN B O 1
ATOM 5650 N N . LYS B 1 260 ? 38.443 42.896 98.014 1.00 20.69 260 LYS B N 1
ATOM 5651 C CA . LYS B 1 260 ? 37.070 43.324 98.285 1.00 23.03 260 LYS B CA 1
ATOM 5652 C C . LYS B 1 260 ? 36.045 42.455 97.558 1.00 20.81 260 LYS B C 1
ATOM 5653 O O . LYS B 1 260 ? 35.985 42.435 96.331 1.00 23.67 260 LYS B O 1
ATOM 5659 N N . THR B 1 261 ? 35.239 41.742 98.341 1.00 22.31 261 THR B N 1
ATOM 5660 C CA . THR B 1 261 ? 34.272 40.792 97.821 1.00 21.49 261 THR B CA 1
ATOM 5661 C C . THR B 1 261 ? 32.876 41.396 97.778 1.00 24.15 261 THR B C 1
ATOM 5662 O O . THR B 1 261 ? 32.017 40.931 97.036 1.00 30.75 261 THR B O 1
ATOM 5666 N N . SER B 1 262 ? 32.653 42.431 98.579 1.00 21.24 262 SER B N 1
ATOM 5667 C CA . SER B 1 262 ? 31.368 43.110 98.601 1.00 21.97 262 SER B CA 1
ATOM 5668 C C . SER B 1 262 ? 31.351 44.130 97.486 1.00 23.23 262 SER B C 1
ATOM 5669 O O . SER B 1 262 ? 32.189 45.031 97.466 1.00 22.04 262 SER B O 1
ATOM 5672 N N . LYS B 1 263 ? 30.406 43.972 96.559 1.00 25.24 263 LYS B N 1
ATOM 5673 C CA . LYS B 1 263 ? 30.309 44.815 95.367 1.00 25.40 263 LYS B CA 1
ATOM 5674 C C . LYS B 1 263 ? 30.093 46.290 95.723 1.00 25.37 263 LYS B C 1
ATOM 5675 O O . LYS B 1 263 ? 30.670 47.173 95.096 1.00 27.84 263 LYS B O 1
ATOM 5681 N N . LYS B 1 264 ? 29.254 46.546 96.720 1.00 23.36 264 LYS B N 1
ATOM 5682 C CA . LYS B 1 264 ? 29.054 47.888 97.249 1.00 25.52 264 LYS B CA 1
ATOM 5683 C C . LYS B 1 264 ? 30.388 48.516 97.697 1.00 28.52 264 LYS B C 1
ATOM 5684 O O . LYS B 1 264 ? 30.735 49.625 97.282 1.00 28.76 264 LYS B O 1
ATOM 5690 N N . GLU B 1 265 ? 31.138 47.796 98.533 1.00 29.17 265 GLU B N 1
ATOM 5691 C CA . GLU B 1 265 ? 32.430 48.267 99.042 1.00 35.62 265 GLU B CA 1
ATOM 5692 C C . GLU B 1 265 ? 33.457 48.469 97.939 1.00 32.09 265 GLU B C 1
ATOM 5693 O O . GLU B 1 265 ? 34.131 49.490 97.904 1.00 34.35 265 GLU B O 1
ATOM 5699 N N . ALA B 1 266 ? 33.585 47.484 97.053 1.00 27.24 266 ALA B N 1
ATOM 5700 C CA . ALA B 1 266 ? 34.544 47.547 95.957 1.00 21.01 266 ALA B CA 1
ATOM 5701 C C . ALA B 1 266 ? 34.233 48.672 94.965 1.00 20.68 266 ALA B C 1
ATOM 5702 O O . ALA B 1 266 ? 35.137 49.367 94.535 1.00 26.53 266 ALA B O 1
ATOM 5704 N N . VAL B 1 267 ? 32.969 48.860 94.605 1.00 17.04 267 VAL B N 1
ATOM 5705 C CA . VAL B 1 267 ? 32.620 49.917 93.658 1.00 16.94 267 VAL B CA 1
ATOM 5706 C C . VAL B 1 267 ? 33.016 51.289 94.212 1.00 20.35 267 VAL B C 1
ATOM 5707 O O . VAL B 1 267 ? 33.536 52.129 93.482 1.00 22.98 267 VAL B O 1
ATOM 5711 N N . ARG B 1 268 ? 32.813 51.495 95.510 1.00 21.07 268 ARG B N 1
ATOM 5712 C CA . ARG B 1 268 ? 33.193 52.747 96.173 1.00 21.59 268 ARG B CA 1
ATOM 5713 C C . ARG B 1 268 ? 34.714 52.999 96.149 1.00 22.71 268 ARG B C 1
ATOM 5714 O O . ARG B 1 268 ? 35.189 54.141 96.074 1.00 18.38 268 ARG B O 1
ATOM 5722 N N . ILE B 1 269 ? 35.472 51.915 96.207 1.00 22.50 269 ILE B N 1
ATOM 5723 C CA . ILE B 1 269 ? 36.916 51.990 96.274 1.00 21.92 269 ILE B CA 1
ATOM 5724 C C . ILE B 1 269 ? 37.538 52.106 94.880 1.00 21.52 269 ILE B C 1
ATOM 5725 O O . ILE B 1 269 ? 38.512 52.845 94.690 1.00 24.02 269 ILE B O 1
ATOM 5730 N N . ILE B 1 270 ? 36.967 51.394 93.909 1.00 21.41 270 ILE B N 1
ATOM 5731 C CA . ILE B 1 270 ? 37.371 51.517 92.506 1.00 20.77 270 ILE B CA 1
ATOM 5732 C C . ILE B 1 270 ? 37.117 52.926 91.960 1.00 20.93 270 ILE B C 1
ATOM 5733 O O . ILE B 1 270 ? 37.934 53.469 91.210 1.00 21.28 270 ILE B O 1
ATOM 5738 N N . LYS B 1 271 ? 35.981 53.511 92.336 1.00 22.49 271 LYS B N 1
ATOM 5739 C CA . LYS B 1 271 ? 35.639 54.871 91.925 1.00 23.02 271 LYS B CA 1
ATOM 5740 C C . LYS B 1 271 ? 36.695 55.862 92.398 1.00 25.31 271 LYS B C 1
ATOM 5741 O O . LYS B 1 271 ? 37.149 56.702 91.632 1.00 28.10 271 LYS B O 1
ATOM 5747 N N . LYS B 1 272 ? 37.088 55.766 93.661 1.00 25.70 272 LYS B N 1
ATOM 5748 C CA . LYS B 1 272 ? 38.147 56.623 94.182 1.00 23.00 272 LYS B CA 1
ATOM 5749 C C . LYS B 1 272 ? 39.466 56.325 93.495 1.00 18.86 272 LYS B C 1
ATOM 5750 O O . LYS B 1 272 ? 40.193 57.245 93.156 1.00 20.74 272 LYS B O 1
ATOM 5756 N N . TRP B 1 273 ? 39.773 55.044 93.304 1.00 17.36 273 TRP B N 1
ATOM 5757 C CA . TRP B 1 273 ? 41.015 54.637 92.653 1.00 16.09 273 TRP B CA 1
ATOM 5758 C C . TRP B 1 273 ? 41.221 55.398 91.345 1.00 17.60 273 TRP B C 1
ATOM 5759 O O . TRP B 1 273 ? 42.306 55.896 91.080 1.00 19.16 273 TRP B O 1
ATOM 5770 N N . GLN B 1 274 ? 40.163 55.518 90.553 1.00 15.38 274 GLN B N 1
ATOM 5771 C CA . GLN B 1 274 ? 40.208 56.262 89.300 1.00 15.00 274 GLN B CA 1
ATOM 5772 C C . GLN B 1 274 ? 40.736 57.701 89.396 1.00 20.19 274 GLN B C 1
ATOM 5773 O O . GLN B 1 274 ? 41.421 58.170 88.488 1.00 22.17 274 GLN B O 1
ATOM 5779 N N . TYR B 1 275 ? 40.412 58.414 90.470 1.00 21.57 275 TYR B N 1
ATOM 5780 C CA . TYR B 1 275 ? 40.912 59.779 90.606 1.00 26.64 275 TYR B CA 1
ATOM 5781 C C . TYR B 1 275 ? 42.356 59.799 91.098 1.00 24.54 275 TYR B C 1
ATOM 5782 O O . TYR B 1 275 ? 43.147 60.642 90.676 1.00 25.33 275 TYR B O 1
ATOM 5791 N N . ALA B 1 276 ? 42.682 58.858 91.984 1.00 22.93 276 ALA B N 1
ATOM 5792 C CA . ALA B 1 276 ? 43.904 58.900 92.782 1.00 20.63 276 ALA B CA 1
ATOM 5793 C C . ALA B 1 276 ? 45.115 58.183 92.170 1.00 20.16 276 ALA B C 1
ATOM 5794 O O . ALA B 1 276 ? 46.233 58.717 92.195 1.00 21.92 276 ALA B O 1
ATOM 5796 N N . ALA B 1 277 ? 44.897 56.987 91.628 1.00 17.26 277 ALA B N 1
ATOM 5797 C CA . ALA B 1 277 ? 46.003 56.080 91.290 1.00 16.65 277 ALA B CA 1
ATOM 5798 C C . ALA B 1 277 ? 47.018 56.664 90.326 1.00 16.21 277 ALA B C 1
ATOM 5799 O O . ALA B 1 277 ? 48.169 56.261 90.357 1.00 18.98 277 ALA B O 1
ATOM 5801 N N . ASP B 1 278 ? 46.612 57.604 89.473 1.00 14.81 278 ASP B N 1
ATOM 5802 C CA . ASP B 1 278 ? 47.549 58.129 88.485 1.00 15.77 278 ASP B CA 1
ATOM 5803 C C . ASP B 1 278 ? 48.229 59.367 89.027 1.00 16.46 278 ASP B C 1
ATOM 5804 O O . ASP B 1 278 ? 49.226 59.815 88.474 1.00 24.66 278 ASP B O 1
ATOM 5809 N N . LYS B 1 279 ? 47.709 59.885 90.136 1.00 16.70 279 LYS B N 1
ATOM 5810 C CA . LYS B 1 279 ? 48.158 61.155 90.692 1.00 18.68 279 LYS B CA 1
ATOM 5811 C C . LYS B 1 279 ? 49.063 60.997 91.910 1.00 18.79 279 LYS B C 1
ATOM 5812 O O . LYS B 1 279 ? 49.679 61.962 92.362 1.00 18.82 279 LYS B O 1
ATOM 5818 N N . VAL B 1 280 ? 49.127 59.784 92.448 1.00 20.31 280 VAL B N 1
ATOM 5819 C CA . VAL B 1 280 ? 50.025 59.479 93.560 1.00 24.20 280 VAL B CA 1
ATOM 5820 C C . VAL B 1 280 ? 51.507 59.670 93.141 1.00 23.93 280 VAL B C 1
ATOM 5821 O O . VAL B 1 280 ? 51.801 59.778 91.955 1.00 25.93 280 VAL B O 1
ATOM 5825 N N . PRO B 1 281 ? 52.445 59.748 94.108 1.00 25.46 281 PRO B N 1
ATOM 5826 C CA . PRO B 1 281 ? 53.868 59.894 93.750 1.00 18.73 281 PRO B CA 1
ATOM 5827 C C . PRO B 1 281 ? 54.434 58.767 92.868 1.00 19.04 281 PRO B C 1
ATOM 5828 O O . PRO B 1 281 ? 53.894 57.660 92.868 1.00 21.45 281 PRO B O 1
ATOM 5832 N N . ASP B 1 282 ? 55.512 59.068 92.138 1.00 18.32 282 ASP B N 1
ATOM 5833 C CA . ASP B 1 282 ? 56.240 58.122 91.265 1.00 20.85 282 ASP B CA 1
ATOM 5834 C C . ASP B 1 282 ? 56.469 56.713 91.817 1.00 19.69 282 ASP B C 1
ATOM 5835 O O . ASP B 1 282 ? 56.451 55.740 91.071 1.00 22.54 282 ASP B O 1
ATOM 5840 N N . ASP B 1 283 ? 56.717 56.625 93.119 1.00 19.04 283 ASP B N 1
ATOM 5841 C CA . ASP B 1 283 ? 57.106 55.384 93.777 1.00 19.32 283 ASP B CA 1
ATOM 5842 C C . ASP B 1 283 ? 55.951 54.438 94.085 1.00 19.24 283 ASP B C 1
ATOM 5843 O O . ASP B 1 283 ? 56.190 53.338 94.573 1.00 20.80 283 ASP B O 1
ATOM 5848 N N . LEU B 1 284 ? 54.712 54.854 93.824 1.00 19.25 284 LEU B N 1
ATOM 5849 C CA . LEU B 1 284 ? 53.550 54.032 94.190 1.00 19.09 284 LEU B CA 1
ATOM 5850 C C . LEU B 1 284 ? 52.767 53.559 92.968 1.00 22.16 284 LEU B C 1
ATOM 5851 O O . LEU B 1 284 ? 52.173 54.374 92.253 1.00 24.72 284 LEU B O 1
ATOM 5856 N N . PHE B 1 285 ? 52.768 52.241 92.757 1.00 17.99 285 PHE B N 1
ATOM 5857 C CA . PHE B 1 285 ? 51.991 51.562 91.709 1.00 16.65 285 PHE B CA 1
ATOM 5858 C C . PHE B 1 285 ? 50.773 50.887 92.328 1.00 14.92 285 PHE B C 1
ATOM 5859 O O . PHE B 1 285 ? 50.930 50.036 93.190 1.00 17.41 285 PHE B O 1
ATOM 5867 N N . ILE B 1 286 ? 49.562 51.269 91.930 1.00 13.47 286 ILE B N 1
ATOM 5868 C CA . ILE B 1 286 ? 48.383 50.570 92.420 1.00 11.99 286 ILE B CA 1
ATOM 5869 C C . ILE B 1 286 ? 47.497 50.106 91.279 1.00 15.49 286 ILE B C 1
ATOM 5870 O O . ILE B 1 286 ? 46.887 50.909 90.579 1.00 20.24 286 ILE B O 1
ATOM 5875 N N . ARG B 1 287 ? 47.410 48.797 91.124 1.00 15.64 287 ARG B N 1
ATOM 5876 C CA . ARG B 1 287 ? 46.607 48.184 90.080 1.00 19.07 287 ARG B CA 1
ATOM 5877 C C . ARG B 1 287 ? 45.265 47.679 90.635 1.00 21.36 287 ARG B C 1
ATOM 5878 O O . ARG B 1 287 ? 45.183 47.246 91.791 1.00 19.89 287 ARG B O 1
ATOM 5886 N N . THR B 1 288 ? 44.213 47.758 89.821 1.00 19.16 288 THR B N 1
ATOM 5887 C CA . THR B 1 288 ? 42.927 47.164 90.176 1.00 18.20 288 THR B CA 1
ATOM 5888 C C . THR B 1 288 ? 42.650 45.976 89.259 1.00 13.85 288 THR B C 1
ATOM 5889 O O . THR B 1 288 ? 42.763 46.093 88.048 1.00 17.58 288 THR B O 1
ATOM 5893 N N . THR B 1 289 ? 42.316 44.829 89.839 1.00 13.70 289 THR B N 1
ATOM 5894 C CA . THR B 1 289 ? 41.898 43.669 89.055 1.00 19.15 289 THR B CA 1
ATOM 5895 C C . THR B 1 289 ? 40.500 43.183 89.462 1.00 20.88 289 THR B C 1
ATOM 5896 O O . THR B 1 289 ? 40.224 42.931 90.632 1.00 17.24 289 THR B O 1
ATOM 5900 N N . LEU B 1 290 ? 39.626 43.063 88.470 1.00 22.23 290 LEU B N 1
ATOM 5901 C CA . LEU B 1 290 ? 38.305 42.498 88.653 1.00 21.08 290 LEU B CA 1
ATOM 5902 C C . LEU B 1 290 ? 38.347 41.108 88.035 1.00 19.10 290 LEU B C 1
ATOM 5903 O O . LEU B 1 290 ? 38.724 40.950 86.877 1.00 16.58 290 LEU B O 1
ATOM 5908 N N . GLU B 1 291 ? 38.002 40.099 88.822 1.00 20.04 291 GLU B N 1
ATOM 5909 C CA . GLU B 1 291 ? 38.115 38.716 88.391 1.00 20.92 291 GLU B CA 1
ATOM 5910 C C . GLU B 1 291 ? 37.296 37.852 89.323 1.00 22.29 291 GLU B C 1
ATOM 5911 O O . GLU B 1 291 ? 36.731 38.347 90.294 1.00 20.35 291 GLU B O 1
ATOM 5917 N N . ARG B 1 292 ? 37.223 36.561 89.024 1.00 24.53 292 ARG B N 1
ATOM 5918 C CA . ARG B 1 292 ? 36.543 35.629 89.905 1.00 23.95 292 ARG B CA 1
ATOM 5919 C C . ARG B 1 292 ? 37.554 35.028 90.836 1.00 25.25 292 ARG B C 1
ATOM 5920 O O . ARG B 1 292 ? 38.649 34.669 90.417 1.00 27.37 292 ARG B O 1
ATOM 5928 N N . SER B 1 293 ? 37.196 34.945 92.109 1.00 28.81 293 SER B N 1
ATOM 5929 C CA . SER B 1 293 ? 38.105 34.421 93.115 1.00 30.87 293 SER B CA 1
ATOM 5930 C C . SER B 1 293 ? 38.279 32.920 92.970 1.00 35.09 293 SER B C 1
ATOM 5931 O O . SER B 1 293 ? 37.570 32.271 92.197 1.00 35.56 293 SER B O 1
ATOM 5934 N N . ASN B 1 294 ? 39.220 32.375 93.734 1.00 41.17 294 ASN B N 1
ATOM 5935 C CA . ASN B 1 294 ? 39.390 30.933 93.827 1.00 50.74 294 ASN B CA 1
ATOM 5936 C C . ASN B 1 294 ? 38.284 30.282 94.675 1.00 55.21 294 ASN B C 1
ATOM 5937 O O . ASN B 1 294 ? 38.341 29.085 94.966 1.00 61.74 294 ASN B O 1
ATOM 5942 N N . LYS B 1 295 ? 37.291 31.082 95.072 1.00 51.84 295 LYS B N 1
ATOM 5943 C CA . LYS B 1 295 ? 36.053 30.586 95.683 1.00 46.35 295 LYS B CA 1
ATOM 5944 C C . LYS B 1 295 ? 34.900 30.781 94.707 1.00 40.62 295 LYS B C 1
ATOM 5945 O O . LYS B 1 295 ? 33.739 30.735 95.101 1.00 35.70 295 LYS B O 1
ATOM 5951 N N . ASN B 1 296 ? 35.250 31.019 93.443 1.00 40.80 296 ASN B N 1
ATOM 5952 C CA . ASN B 1 296 ? 34.306 31.269 92.351 1.00 40.40 296 ASN B CA 1
ATOM 5953 C C . ASN B 1 296 ? 33.325 32.402 92.655 1.00 36.98 296 ASN B C 1
ATOM 5954 O O . ASN B 1 296 ? 32.120 32.290 92.411 1.00 35.20 296 ASN B O 1
ATOM 5959 N N . ALA B 1 297 ? 33.862 33.496 93.186 1.00 34.23 297 ALA B N 1
ATOM 5960 C CA . ALA B 1 297 ? 33.090 34.707 93.396 1.00 28.72 297 ALA B CA 1
ATOM 5961 C C . ALA B 1 297 ? 33.840 35.891 92.816 1.00 24.52 297 ALA B C 1
ATOM 5962 O O . ALA B 1 297 ? 35.052 35.998 92.971 1.00 24.51 297 ALA B O 1
ATOM 5964 N N . VAL B 1 298 ? 33.121 36.777 92.140 1.00 26.31 298 VAL B N 1
ATOM 5965 C CA . VAL B 1 298 ? 33.729 38.001 91.637 1.00 25.18 298 VAL B CA 1
ATOM 5966 C C . VAL B 1 298 ? 34.222 38.833 92.814 1.00 22.93 298 VAL B C 1
ATOM 5967 O O . VAL B 1 298 ? 33.513 38.991 93.808 1.00 24.11 298 VAL B O 1
ATOM 5971 N N . HIS B 1 299 ? 35.442 39.348 92.715 1.00 19.91 299 HIS B N 1
ATOM 5972 C CA . HIS B 1 299 ? 35.954 40.253 93.731 1.00 20.55 299 HIS B CA 1
ATOM 5973 C C . HIS B 1 299 ? 36.876 41.276 93.073 1.00 23.36 299 HIS B C 1
ATOM 5974 O O . HIS B 1 299 ? 37.301 41.090 91.927 1.00 19.45 299 HIS B O 1
ATOM 5981 N N . ALA B 1 300 ? 37.169 42.361 93.787 1.00 22.94 300 ALA B N 1
ATOM 5982 C CA . ALA B 1 300 ? 38.176 43.310 93.329 1.00 17.94 300 ALA B CA 1
ATOM 5983 C C . ALA B 1 300 ? 39.459 43.085 94.108 1.00 18.49 300 ALA B C 1
ATOM 5984 O O . ALA B 1 300 ? 39.460 42.975 95.338 1.00 17.18 300 ALA B O 1
ATOM 5986 N N . LEU B 1 301 ? 40.550 42.982 93.362 1.00 20.98 301 LEU B N 1
ATOM 5987 C CA . LEU B 1 301 ? 41.871 42.817 93.929 1.00 20.60 301 LEU B CA 1
ATOM 5988 C C . LEU B 1 301 ? 42.680 44.086 93.700 1.00 15.32 301 LEU B C 1
ATOM 5989 O O . LEU B 1 301 ? 42.898 44.510 92.576 1.00 12.74 301 LEU B O 1
ATOM 5994 N N . PHE B 1 302 ? 43.093 44.720 94.780 1.00 17.97 302 PHE B N 1
ATOM 5995 C CA . PHE B 1 302 ? 43.981 45.850 94.649 1.00 17.68 302 PHE B CA 1
ATOM 5996 C C . PHE B 1 302 ? 45.386 45.381 95.017 1.00 23.77 302 PHE B C 1
ATOM 5997 O O . PHE B 1 302 ? 45.613 44.890 96.129 1.00 22.72 302 PHE B O 1
ATOM 6005 N N . THR B 1 303 ? 46.307 45.478 94.056 1.00 21.25 303 THR B N 1
ATOM 6006 C CA . THR B 1 303 ? 47.697 45.089 94.274 1.00 18.53 303 THR B CA 1
ATOM 6007 C C . THR B 1 303 ? 48.610 46.269 94.005 1.00 22.28 303 THR B C 1
ATOM 6008 O O . THR B 1 303 ? 48.285 47.153 93.217 1.00 26.40 303 THR B O 1
ATOM 6012 N N . GLY B 1 304 ? 49.753 46.292 94.672 1.00 18.59 304 GLY B N 1
ATOM 6013 C CA . GLY B 1 304 ? 50.648 47.409 94.519 1.00 18.63 304 GLY B CA 1
ATOM 6014 C C . GLY B 1 304 ? 52.108 47.107 94.742 1.00 18.12 304 GLY B C 1
ATOM 6015 O O . GLY B 1 304 ? 52.474 46.124 95.381 1.00 18.07 304 GLY B O 1
ATOM 6016 N N . LEU B 1 305 ? 52.945 47.965 94.182 1.00 19.45 305 LEU B N 1
ATOM 6017 C CA . LEU B 1 305 ? 54.362 47.962 94.473 1.00 17.36 305 LEU B CA 1
ATOM 6018 C C . LEU B 1 305 ? 54.725 49.380 94.870 1.00 17.37 305 LEU B C 1
ATOM 6019 O O . LEU B 1 305 ? 54.395 50.347 94.171 1.00 16.66 305 LEU B O 1
ATOM 6024 N N . TYR B 1 306 ? 55.376 49.499 96.018 1.00 14.39 306 TYR B N 1
ATOM 6025 C CA . TYR B 1 306 ? 55.811 50.793 96.497 1.00 18.08 306 TYR B CA 1
ATOM 6026 C C . TYR B 1 306 ? 57.328 50.773 96.690 1.00 20.13 306 TYR B C 1
ATOM 6027 O O . TYR B 1 306 ? 57.860 49.939 97.430 1.00 17.69 306 TYR B O 1
ATOM 6036 N N . ILE B 1 307 ? 58.012 51.696 96.012 1.00 19.44 307 ILE B N 1
ATOM 6037 C CA . ILE B 1 307 ? 59.474 51.747 96.005 1.00 21.36 307 ILE B CA 1
ATOM 6038 C C . ILE B 1 307 ? 60.022 52.317 97.317 1.00 19.36 307 ILE B C 1
ATOM 6039 O O . ILE B 1 307 ? 60.489 53.452 97.364 1.00 20.08 307 ILE B O 1
ATOM 6044 N N . GLY B 1 308 ? 59.960 51.527 98.384 1.00 16.19 308 GLY B N 1
ATOM 6045 C CA . GLY B 1 308 ? 60.404 51.997 99.685 1.00 19.41 308 GLY B CA 1
ATOM 6046 C C . GLY B 1 308 ? 59.752 51.254 100.832 1.00 15.65 308 GLY B C 1
ATOM 6047 O O . GLY B 1 308 ? 59.029 50.295 100.588 1.00 15.48 308 GLY B O 1
ATOM 6048 N N . PRO B 1 309 ? 59.998 51.706 102.084 1.00 19.49 309 PRO B N 1
ATOM 6049 C CA . PRO B 1 309 ? 59.637 51.009 103.330 1.00 19.85 309 PRO B CA 1
ATOM 6050 C C . PRO B 1 309 ? 58.138 51.060 103.652 1.00 18.43 309 PRO B C 1
ATOM 6051 O O . PRO B 1 309 ? 57.448 51.942 103.154 1.00 19.93 309 PRO B O 1
ATOM 6055 N N . VAL B 1 310 ? 57.649 50.141 104.482 1.00 17.61 310 VAL B N 1
ATOM 6056 C CA . VAL B 1 310 ? 56.202 49.966 104.632 1.00 18.37 310 VAL B CA 1
ATOM 6057 C C . VAL B 1 310 ? 55.521 51.164 105.295 1.00 19.94 310 VAL B C 1
ATOM 6058 O O . VAL B 1 310 ? 54.420 51.544 104.904 1.00 21.34 310 VAL B O 1
ATOM 6062 N N . ASN B 1 311 ? 56.171 51.777 106.276 1.00 22.15 311 ASN B N 1
ATOM 6063 C CA . ASN B 1 311 ? 55.549 52.894 106.976 1.00 23.87 311 ASN B CA 1
ATOM 6064 C C . ASN B 1 311 ? 55.280 54.087 106.062 1.00 22.67 311 ASN B C 1
ATOM 6065 O O . ASN B 1 311 ? 54.267 54.765 106.197 1.00 21.92 311 ASN B O 1
ATOM 6070 N N . ASN B 1 312 ? 56.203 54.340 105.138 1.00 23.86 312 ASN B N 1
ATOM 6071 C CA . ASN B 1 312 ? 56.058 55.402 104.147 1.00 22.80 312 ASN B CA 1
ATOM 6072 C C . ASN B 1 312 ? 54.898 55.137 103.190 1.00 22.89 312 ASN B C 1
ATOM 6073 O O . ASN B 1 312 ? 54.146 56.050 102.842 1.00 21.52 312 ASN B O 1
ATOM 6078 N N . LEU B 1 313 ? 54.767 53.884 102.762 1.00 22.45 313 LEU B N 1
ATOM 6079 C CA . LEU B 1 313 ? 53.628 53.466 101.958 1.00 19.32 313 LEU B CA 1
ATOM 6080 C C . LEU B 1 313 ? 52.335 53.807 102.694 1.00 20.88 313 LEU B C 1
ATOM 6081 O O . LEU B 1 313 ? 51.478 54.512 102.161 1.00 18.96 313 LEU B O 1
ATOM 6086 N N . LEU B 1 314 ? 52.215 53.325 103.929 1.00 21.98 314 LEU B N 1
ATOM 6087 C CA . LEU B 1 314 ? 50.996 53.502 104.718 1.00 21.14 314 LEU B CA 1
ATOM 6088 C C . LEU B 1 314 ? 50.652 54.971 104.975 1.00 23.52 314 LEU B C 1
ATOM 6089 O O . LEU B 1 314 ? 49.481 55.362 104.931 1.00 25.83 314 LEU B O 1
ATOM 6094 N N . ALA B 1 315 ? 51.666 55.781 105.254 1.00 25.07 315 ALA B N 1
ATOM 6095 C CA . ALA B 1 315 ? 51.465 57.213 105.418 1.00 25.69 315 ALA B CA 1
ATOM 6096 C C . ALA B 1 315 ? 50.878 57.808 104.139 1.00 26.92 315 ALA B C 1
ATOM 6097 O O . ALA B 1 315 ? 49.845 58.486 104.170 1.00 29.57 315 ALA B O 1
ATOM 6099 N N . LEU B 1 316 ? 51.539 57.530 103.017 1.00 25.90 316 LEU B N 1
ATOM 6100 C CA . LEU B 1 316 ? 51.095 57.978 101.698 1.00 24.60 316 LEU B CA 1
ATOM 6101 C C . LEU B 1 316 ? 49.638 57.576 101.415 1.00 24.64 316 LEU B C 1
ATOM 6102 O O . LEU B 1 316 ? 48.829 58.403 100.998 1.00 24.28 316 LEU B O 1
ATOM 6107 N N . MET B 1 317 ? 49.313 56.307 101.667 1.00 24.16 317 MET B N 1
ATOM 6108 C CA . MET B 1 317 ? 47.963 55.781 101.459 1.00 21.20 317 MET B CA 1
ATOM 6109 C C . MET B 1 317 ? 46.924 56.479 102.311 1.00 25.64 317 MET B C 1
ATOM 6110 O O . MET B 1 317 ? 45.860 56.833 101.812 1.00 27.82 317 MET B O 1
ATOM 6115 N N . GLU B 1 318 ? 47.220 56.669 103.593 1.00 23.58 318 GLU B N 1
ATOM 6116 C CA . GLU B 1 318 ? 46.291 57.365 104.469 1.00 30.60 318 GLU B CA 1
ATOM 6117 C C . GLU B 1 318 ? 46.011 58.769 103.946 1.00 28.65 318 GLU B C 1
ATOM 6118 O O . GLU B 1 318 ? 44.880 59.255 103.988 1.00 28.64 318 GLU B O 1
ATOM 6124 N N . GLU B 1 319 ? 47.049 59.401 103.421 1.00 28.58 319 GLU B N 1
ATOM 6125 C CA . GLU B 1 319 ? 46.930 60.731 102.850 1.00 29.13 319 GLU B CA 1
ATOM 6126 C C . GLU B 1 319 ? 46.176 60.732 101.519 1.00 28.24 319 GLU B C 1
ATOM 6127 O O . GLU B 1 319 ? 45.292 61.559 101.303 1.00 27.12 319 GLU B O 1
ATOM 6133 N N . LYS B 1 320 ? 46.520 59.797 100.634 1.00 27.07 320 LYS B N 1
ATOM 6134 C CA . LYS B 1 320 ? 46.038 59.833 99.255 1.00 24.64 320 LYS B CA 1
ATOM 6135 C C . LYS B 1 320 ? 44.883 58.875 98.951 1.00 23.81 320 LYS B C 1
ATOM 6136 O O . LYS B 1 320 ? 44.058 59.139 98.067 1.00 23.78 320 LYS B O 1
ATOM 6142 N N . PHE B 1 321 ? 44.817 57.764 99.670 1.00 23.26 321 PHE B N 1
ATOM 6143 C CA . PHE B 1 321 ? 43.855 56.714 99.332 1.00 23.60 321 PHE B CA 1
ATOM 6144 C C . PHE B 1 321 ? 43.434 55.938 100.588 1.00 21.89 321 PHE B C 1
ATOM 6145 O O . PHE B 1 321 ? 43.545 54.718 100.633 1.00 23.25 321 PHE B O 1
ATOM 6153 N N . PRO B 1 322 ? 42.953 56.642 101.622 1.00 23.21 322 PRO B N 1
ATOM 6154 C CA . PRO B 1 322 ? 42.535 55.902 102.820 1.00 23.44 322 PRO B CA 1
ATOM 6155 C C . PRO B 1 322 ? 41.298 55.027 102.595 1.00 25.40 322 PRO B C 1
ATOM 6156 O O . PRO B 1 322 ? 41.063 54.109 103.377 1.00 26.52 322 PRO B O 1
ATOM 6160 N N . GLU B 1 323 ? 40.537 55.293 101.534 1.00 26.68 323 GLU B N 1
ATOM 6161 C CA . GLU B 1 323 ? 39.341 54.513 101.217 1.00 26.65 323 GLU B CA 1
ATOM 6162 C C . GLU B 1 323 ? 39.619 53.015 101.023 1.00 23.10 323 GLU B C 1
ATOM 6163 O O . GLU B 1 323 ? 38.742 52.191 101.220 1.00 27.46 323 GLU B O 1
ATOM 6169 N N . LEU B 1 324 ? 40.834 52.661 100.640 1.00 20.24 324 LEU B N 1
ATOM 6170 C CA . LEU B 1 324 ? 41.187 51.258 100.424 1.00 23.81 324 LEU B CA 1
ATOM 6171 C C . LEU B 1 324 ? 41.275 50.449 101.734 1.00 24.25 324 LEU B C 1
ATOM 6172 O O . LEU B 1 324 ? 41.013 49.245 101.759 1.00 16.93 324 LEU B O 1
ATOM 6177 N N . GLY B 1 325 ? 41.652 51.120 102.818 1.00 20.73 325 GLY B N 1
ATOM 6178 C CA . GLY B 1 325 ? 41.747 50.480 104.116 1.00 21.32 325 GLY B CA 1
ATOM 6179 C C . GLY B 1 325 ? 42.983 49.616 104.291 1.00 21.28 325 GLY B C 1
ATOM 6180 O O . GLY B 1 325 ? 42.992 48.660 105.069 1.00 21.03 325 GLY B O 1
ATOM 6181 N N . LEU B 1 326 ? 44.037 49.947 103.562 1.00 23.03 326 LEU B N 1
ATOM 6182 C CA . LEU B 1 326 ? 45.266 49.180 103.663 1.00 27.11 326 LEU B CA 1
ATOM 6183 C C . LEU B 1 326 ? 45.861 49.362 105.046 1.00 28.06 326 LEU B C 1
ATOM 6184 O O . LEU B 1 326 ? 45.943 50.484 105.546 1.00 30.93 326 LEU B O 1
ATOM 6189 N N . GLU B 1 327 ? 46.254 48.263 105.675 1.00 24.02 327 GLU B N 1
ATOM 6190 C CA . GLU B 1 327 ? 47.070 48.372 106.864 1.00 26.47 327 GLU B CA 1
ATOM 6191 C C . GLU B 1 327 ? 48.258 47.429 106.741 1.00 23.86 327 GLU B C 1
ATOM 6192 O O . GLU B 1 327 ? 48.344 46.657 105.791 1.00 21.85 327 GLU B O 1
ATOM 6198 N N . LYS B 1 328 ? 49.179 47.523 107.695 1.00 27.84 328 LYS B N 1
ATOM 6199 C CA . LYS B 1 328 ? 50.481 46.851 107.634 1.00 25.57 328 LYS B CA 1
ATOM 6200 C C . LYS B 1 328 ? 50.384 45.336 107.400 1.00 26.30 328 LYS B C 1
ATOM 6201 O O . LYS B 1 328 ? 51.241 44.755 106.746 1.00 26.59 328 LYS B O 1
ATOM 6207 N N . GLU B 1 329 ? 49.330 44.710 107.914 1.00 25.59 329 GLU B N 1
ATOM 6208 C CA . GLU B 1 329 ? 49.109 43.275 107.732 1.00 27.12 329 GLU B CA 1
ATOM 6209 C C . GLU B 1 329 ? 48.934 42.863 106.265 1.00 28.12 329 GLU B C 1
ATOM 6210 O O . GLU B 1 329 ? 49.148 41.701 105.909 1.00 27.65 329 GLU B O 1
ATOM 6216 N N . GLY B 1 330 ? 48.530 43.813 105.426 1.00 28.21 330 GLY B N 1
ATOM 6217 C CA . GLY B 1 330 ? 48.319 43.557 104.015 1.00 22.89 330 GLY B CA 1
ATOM 6218 C C . GLY B 1 330 ? 49.565 43.852 103.209 1.00 21.61 330 GLY B C 1
ATOM 6219 O O . GLY B 1 330 ? 49.583 43.662 101.992 1.00 22.23 330 GLY B O 1
ATOM 6220 N N . CYS B 1 331 ? 50.612 44.303 103.897 1.00 19.92 331 CYS B N 1
ATOM 6221 C CA . CYS B 1 331 ? 51.858 44.711 103.251 1.00 16.59 331 CYS B CA 1
ATOM 6222 C C . CYS B 1 331 ? 52.981 43.714 103.475 1.00 20.87 331 CYS B C 1
ATOM 6223 O O . CYS B 1 331 ? 53.114 43.159 104.570 1.00 25.81 331 CYS B O 1
ATOM 6226 N N . GLU B 1 332 ? 53.799 43.506 102.444 1.00 19.65 332 GLU B N 1
ATOM 6227 C CA . GLU B 1 332 ? 54.923 42.586 102.542 1.00 19.38 332 GLU B CA 1
ATOM 6228 C C . GLU B 1 332 ? 56.193 43.255 102.041 1.00 20.24 332 GLU B C 1
ATOM 6229 O O . GLU B 1 332 ? 56.309 43.568 100.855 1.00 15.90 332 GLU B O 1
ATOM 6235 N N . GLU B 1 333 ? 57.147 43.487 102.940 1.00 20.96 333 GLU B N 1
ATOM 6236 C CA . GLU B 1 333 ? 58.448 43.995 102.519 1.00 19.30 333 GLU B CA 1
ATOM 6237 C C . GLU B 1 333 ? 59.274 42.864 101.890 1.00 22.67 333 GLU B C 1
ATOM 6238 O O . GLU B 1 333 ? 59.357 41.762 102.427 1.00 24.31 333 GLU B O 1
ATOM 6244 N N . MET B 1 334 ? 59.864 43.141 100.732 1.00 23.13 334 MET B N 1
ATOM 6245 C CA . MET B 1 334 ? 60.721 42.175 100.047 1.00 22.96 334 MET B CA 1
ATOM 6246 C C . MET B 1 334 ? 61.597 42.913 99.032 1.00 21.64 334 MET B C 1
ATOM 6247 O O . MET B 1 334 ? 61.470 44.131 98.860 1.00 19.22 334 MET B O 1
ATOM 6252 N N . SER B 1 335 ? 62.492 42.186 98.370 1.00 20.62 335 SER B N 1
ATOM 6253 C CA . SER B 1 335 ? 63.323 42.799 97.343 1.00 21.66 335 SER B CA 1
ATOM 6254 C C . SER B 1 335 ? 62.527 42.907 96.054 1.00 21.45 335 SER B C 1
ATOM 6255 O O . SER B 1 335 ? 61.479 42.274 95.903 1.00 12.97 335 SER B O 1
ATOM 6258 N N . TRP B 1 336 ? 63.040 43.712 95.128 1.00 21.25 336 TRP B N 1
ATOM 6259 C CA . TRP B 1 336 ? 62.376 43.917 93.854 1.00 18.94 336 TRP B CA 1
ATOM 6260 C C . TRP B 1 336 ? 62.201 42.609 93.115 1.00 19.05 336 TRP B C 1
ATOM 6261 O O . TRP B 1 336 ? 61.154 42.374 92.518 1.00 14.77 336 TRP B O 1
ATOM 6272 N N . ILE B 1 337 ? 63.223 41.757 93.154 1.00 25.30 337 ILE B N 1
ATOM 6273 C CA . ILE B 1 337 ? 63.189 40.511 92.385 1.00 21.34 337 ILE B CA 1
ATOM 6274 C C . ILE B 1 337 ? 62.170 39.557 93.019 1.00 19.68 337 ILE B C 1
ATOM 6275 O O . ILE B 1 337 ? 61.483 38.813 92.314 1.00 18.84 337 ILE B O 1
ATOM 6280 N N . GLU B 1 338 ? 62.032 39.620 94.341 1.00 17.28 338 GLU B N 1
ATOM 6281 C CA . GLU B 1 338 ? 60.997 38.854 95.018 1.00 19.38 338 GLU B CA 1
ATOM 6282 C C . GLU B 1 338 ? 59.622 39.368 94.590 1.00 17.16 338 GLU B C 1
ATOM 6283 O O . GLU B 1 338 ? 58.698 38.586 94.392 1.00 21.56 338 GLU B O 1
ATOM 6289 N N . SER B 1 339 ? 59.494 40.683 94.432 1.00 15.78 339 SER B N 1
ATOM 6290 C CA . SER B 1 339 ? 58.218 41.272 94.034 1.00 14.16 339 SER B CA 1
ATOM 6291 C C . SER B 1 339 ? 57.808 40.762 92.658 1.00 17.45 339 SER B C 1
ATOM 6292 O O . SER B 1 339 ? 56.619 40.666 92.344 1.00 15.60 339 SER B O 1
ATOM 6295 N N . VAL B 1 340 ? 58.801 40.428 91.840 1.00 20.26 340 VAL B N 1
ATOM 6296 C CA . VAL B 1 340 ? 58.550 39.905 90.504 1.00 21.84 340 VAL B CA 1
ATOM 6297 C C . VAL B 1 340 ? 57.913 38.524 90.612 1.00 18.78 340 VAL B C 1
ATOM 6298 O O . VAL B 1 340 ? 56.954 38.206 89.899 1.00 19.11 340 VAL B O 1
ATOM 6302 N N . LEU B 1 341 ? 58.443 37.718 91.527 1.00 19.96 341 LEU B N 1
ATOM 6303 C CA . LEU B 1 341 ? 57.873 36.410 91.824 1.00 20.44 341 LEU B CA 1
ATOM 6304 C C . LEU B 1 341 ? 56.460 36.572 92.336 1.00 17.98 341 LEU B C 1
ATOM 6305 O O . LEU B 1 341 ? 55.556 35.831 91.970 1.00 19.37 341 LEU B O 1
ATOM 6310 N N . TRP B 1 342 ? 56.297 37.571 93.186 1.00 16.81 342 TRP B N 1
ATOM 6311 C CA . TRP B 1 342 ? 55.037 37.868 93.828 1.00 17.02 342 TRP B CA 1
ATOM 6312 C C . TRP B 1 342 ? 53.984 38.200 92.793 1.00 17.81 342 TRP B C 1
ATOM 6313 O O . TRP B 1 342 ? 52.899 37.623 92.790 1.00 20.36 342 TRP B O 1
ATOM 6324 N N . PHE B 1 343 ? 54.315 39.127 91.903 1.00 13.08 343 PHE B N 1
ATOM 6325 C CA . PHE B 1 343 ? 53.356 39.598 90.913 1.00 19.26 343 PHE B CA 1
ATOM 6326 C C . PHE B 1 343 ? 53.027 38.506 89.894 1.00 21.34 343 PHE B C 1
ATOM 6327 O O . PHE B 1 343 ? 51.967 38.534 89.254 1.00 18.78 343 PHE B O 1
ATOM 6335 N N . ALA B 1 344 ? 53.941 37.546 89.756 1.00 23.88 344 ALA B N 1
ATOM 6336 C CA . ALA B 1 344 ? 53.781 36.433 88.821 1.00 26.31 344 ALA B CA 1
ATOM 6337 C C . ALA B 1 344 ? 53.059 35.257 89.477 1.00 23.68 344 ALA B C 1
ATOM 6338 O O . ALA B 1 344 ? 52.940 34.192 88.892 1.00 22.54 344 ALA B O 1
ATOM 6340 N N . ASP B 1 345 ? 52.583 35.471 90.698 1.00 24.45 345 ASP B N 1
ATOM 6341 C CA . ASP B 1 345 ? 51.714 34.523 91.390 1.00 31.15 345 ASP B CA 1
ATOM 6342 C C . ASP B 1 345 ? 52.416 33.220 91.783 1.00 32.46 345 ASP B C 1
ATOM 6343 O O . ASP B 1 345 ? 51.762 32.186 91.957 1.00 33.02 345 ASP B O 1
ATOM 6348 N N . PHE B 1 346 ? 53.738 33.277 91.931 1.00 34.71 346 PHE B N 1
ATOM 6349 C CA . PHE B 1 346 ? 54.497 32.180 92.540 1.00 33.97 346 PHE B CA 1
ATOM 6350 C C . PHE B 1 346 ? 54.300 32.165 94.045 1.00 41.14 346 PHE B C 1
ATOM 6351 O O . PHE B 1 346 ? 54.240 33.232 94.670 1.00 43.56 346 PHE B O 1
ATOM 6359 N N . PRO B 1 347 ? 54.205 30.955 94.634 1.00 45.00 347 PRO B N 1
ATOM 6360 C CA . PRO B 1 347 ? 54.055 30.766 96.085 1.00 48.12 347 PRO B CA 1
ATOM 6361 C C . PRO B 1 347 ? 55.094 31.556 96.881 1.00 51.02 347 PRO B C 1
ATOM 6362 O O . PRO B 1 347 ? 56.178 31.829 96.351 1.00 54.49 347 PRO B O 1
ATOM 6366 N N . LYS B 1 348 ? 54.764 31.937 98.115 1.00 49.98 348 LYS B N 1
ATOM 6367 C CA . LYS B 1 348 ? 55.679 32.744 98.921 1.00 46.82 348 LYS B CA 1
ATOM 6368 C C . LYS B 1 348 ? 57.021 32.038 99.049 1.00 46.88 348 LYS B C 1
ATOM 6369 O O . LYS B 1 348 ? 57.076 30.807 99.153 1.00 46.06 348 LYS B O 1
ATOM 6375 N N . GLY B 1 349 ? 58.099 32.816 98.997 1.00 45.21 349 GLY B N 1
ATOM 6376 C CA . GLY B 1 349 ? 59.435 32.279 99.167 1.00 51.45 349 GLY B CA 1
ATOM 6377 C C . GLY B 1 349 ? 59.835 31.221 98.150 1.00 58.24 349 GLY B C 1
ATOM 6378 O O . GLY B 1 349 ? 60.720 30.403 98.416 1.00 62.48 349 GLY B O 1
ATOM 6379 N N . GLU B 1 350 ? 59.175 31.224 96.993 1.00 55.05 350 GLU B N 1
ATOM 6380 C CA . GLU B 1 350 ? 59.594 30.407 95.858 1.00 50.67 350 GLU B CA 1
ATOM 6381 C C . GLU B 1 350 ? 61.035 30.768 95.495 1.00 47.19 350 GLU B C 1
ATOM 6382 O O . GLU B 1 350 ? 61.480 31.884 95.766 1.00 49.50 350 GLU B O 1
ATOM 6388 N N . SER B 1 351 ? 61.769 29.842 94.888 1.00 41.27 351 SER B N 1
ATOM 6389 C CA . SER B 1 351 ? 63.142 30.133 94.481 1.00 35.64 351 SER B CA 1
ATOM 6390 C C . SER B 1 351 ? 63.207 30.917 93.168 1.00 28.90 351 SER B C 1
ATOM 6391 O O . SER B 1 351 ? 62.417 30.672 92.260 1.00 27.45 351 SER B O 1
ATOM 6394 N N . LEU B 1 352 ? 64.158 31.848 93.073 1.00 24.45 352 LEU B N 1
ATOM 6395 C CA . LEU B 1 352 ? 64.235 32.757 91.926 1.00 25.01 352 LEU B CA 1
ATOM 6396 C C . LEU B 1 352 ? 64.321 32.017 90.591 1.00 24.87 352 LEU B C 1
ATOM 6397 O O . LEU B 1 352 ? 63.833 32.512 89.573 1.00 24.00 352 LEU B O 1
ATOM 6402 N N . GLY B 1 353 ? 64.912 30.824 90.611 1.00 25.72 353 GLY B N 1
ATOM 6403 C CA . GLY B 1 353 ? 65.091 30.011 89.419 1.00 25.06 353 GLY B CA 1
ATOM 6404 C C . GLY B 1 353 ? 63.847 29.741 88.580 1.00 29.01 353 GLY B C 1
ATOM 6405 O O . GLY B 1 353 ? 63.965 29.461 87.389 1.00 29.58 353 GLY B O 1
ATOM 6406 N N . VAL B 1 354 ? 62.657 29.838 89.178 1.00 27.92 354 VAL B N 1
ATOM 6407 C CA . VAL B 1 354 ? 61.425 29.556 88.453 1.00 21.14 354 VAL B CA 1
ATOM 6408 C C . VAL B 1 354 ? 61.225 30.566 87.349 1.00 26.18 354 VAL B C 1
ATOM 6409 O O . VAL B 1 354 ? 60.439 30.343 86.430 1.00 26.63 354 VAL B O 1
ATOM 6413 N N . LEU B 1 355 ? 61.948 31.676 87.439 1.00 25.01 355 LEU B N 1
ATOM 6414 C CA . LEU B 1 355 ? 61.827 32.747 86.460 1.00 26.23 355 LEU B CA 1
ATOM 6415 C C . LEU B 1 355 ? 62.417 32.338 85.130 1.00 27.57 355 LEU B C 1
ATOM 6416 O O . LEU B 1 355 ? 62.074 32.919 84.094 1.00 29.66 355 LEU B O 1
ATOM 6421 N N . THR B 1 356 ? 63.311 31.346 85.166 1.00 29.10 356 THR B N 1
ATOM 6422 C CA . THR B 1 356 ? 63.987 30.862 83.960 1.00 30.59 356 THR B CA 1
ATOM 6423 C C . THR B 1 356 ? 63.185 29.776 83.251 1.00 33.38 356 THR B C 1
ATOM 6424 O O . THR B 1 356 ? 63.462 29.445 82.095 1.00 35.20 356 THR B O 1
ATOM 6428 N N . ASN B 1 357 ? 62.204 29.219 83.956 1.00 33.84 357 ASN B N 1
ATOM 6429 C CA . ASN B 1 357 ? 61.299 28.247 83.372 1.00 37.49 357 ASN B CA 1
ATOM 6430 C C . ASN B 1 357 ? 60.635 28.881 82.167 1.00 39.32 357 ASN B C 1
ATOM 6431 O O . ASN B 1 357 ? 60.223 30.037 82.221 1.00 40.69 357 ASN B O 1
ATOM 6436 N N . ARG B 1 358 ? 60.554 28.129 81.076 1.00 40.83 358 ARG B N 1
ATOM 6437 C CA . ARG B 1 358 ? 60.125 28.681 79.800 1.00 40.16 358 ARG B CA 1
ATOM 6438 C C . ARG B 1 358 ? 58.958 27.877 79.255 1.00 45.86 358 ARG B C 1
ATOM 6439 O O . ARG B 1 358 ? 58.783 27.760 78.045 1.00 48.45 358 ARG B O 1
ATOM 6447 N N . GLU B 1 359 ? 58.159 27.333 80.168 1.00 48.33 359 GLU B N 1
ATOM 6448 C CA . GLU B 1 359 ? 57.082 26.413 79.819 1.00 52.22 359 GLU B CA 1
ATOM 6449 C C . GLU B 1 359 ? 56.020 27.024 78.899 1.00 49.48 359 GLU B C 1
ATOM 6450 O O . GLU B 1 359 ? 55.899 28.243 78.773 1.00 50.73 359 GLU B O 1
ATOM 6456 N N . ARG B 1 360 ? 55.256 26.151 78.257 1.00 45.31 360 ARG B N 1
ATOM 6457 C CA . ARG B 1 360 ? 54.109 26.546 77.458 1.00 39.26 360 ARG B CA 1
ATOM 6458 C C . ARG B 1 360 ? 52.852 26.573 78.330 1.00 35.61 360 ARG B C 1
ATOM 6459 O O . ARG B 1 360 ? 52.640 25.684 79.155 1.00 34.84 360 ARG B O 1
ATOM 6467 N N . THR B 1 361 ? 52.024 27.596 78.154 1.00 34.17 361 THR B N 1
ATOM 6468 C CA . THR B 1 361 ? 50.779 27.699 78.904 1.00 32.01 361 THR B CA 1
ATOM 6469 C C . THR B 1 361 ? 49.756 26.641 78.509 1.00 28.81 361 THR B C 1
ATOM 6470 O O . THR B 1 361 ? 49.858 26.009 77.455 1.00 26.95 361 THR B O 1
ATOM 6474 N N . SER B 1 362 ? 48.761 26.459 79.370 1.00 30.79 362 SER B N 1
ATOM 6475 C CA . SER B 1 362 ? 47.663 25.544 79.087 1.00 37.14 362 SER B CA 1
ATOM 6476 C C . SER B 1 362 ? 46.334 26.297 79.021 1.00 35.84 362 SER B C 1
ATOM 6477 O O . SER B 1 362 ? 45.264 25.680 79.072 1.00 37.76 362 SER B O 1
ATOM 6480 N N . LEU B 1 363 ? 46.414 27.624 78.916 1.00 32.25 363 LEU B N 1
ATOM 6481 C CA . LEU B 1 363 ? 45.226 28.477 78.832 1.00 31.19 363 LEU B CA 1
ATOM 6482 C C . LEU B 1 363 ? 45.230 29.327 77.552 1.00 27.28 363 LEU B C 1
ATOM 6483 O O . LEU B 1 363 ? 46.103 30.172 77.344 1.00 25.27 363 LEU B O 1
ATOM 6488 N N . SER B 1 364 ? 44.260 29.072 76.681 1.00 27.91 364 SER B N 1
ATOM 6489 C CA . SER B 1 364 ? 44.034 29.924 75.529 1.00 23.92 364 SER B CA 1
ATOM 6490 C C . SER B 1 364 ? 43.381 31.205 76.018 1.00 29.34 364 SER B C 1
ATOM 6491 O O . SER B 1 364 ? 42.853 31.241 77.134 1.00 29.23 364 SER B O 1
ATOM 6494 N N . PHE B 1 365 ? 43.401 32.253 75.198 1.00 26.02 365 PHE B N 1
ATOM 6495 C CA . PHE B 1 365 ? 42.765 33.508 75.596 1.00 24.40 365 PHE B CA 1
ATOM 6496 C C . PHE B 1 365 ? 42.386 34.413 74.424 1.00 28.01 365 PHE B C 1
ATOM 6497 O O . PHE B 1 365 ? 42.888 34.254 73.313 1.00 29.40 365 PHE B O 1
ATOM 6505 N N . LYS B 1 366 ? 41.485 35.357 74.701 1.00 25.16 366 LYS B N 1
ATOM 6506 C CA . LYS B 1 366 ? 41.214 36.485 73.820 1.00 20.52 366 LYS B CA 1
ATOM 6507 C C . LYS B 1 366 ? 41.243 37.780 74.627 1.00 19.45 366 LYS B C 1
ATOM 6508 O O . LYS B 1 366 ? 40.573 37.908 75.647 1.00 19.28 366 LYS B O 1
ATOM 6514 N N . GLY B 1 367 ? 42.026 38.746 74.173 1.00 20.88 367 GLY B N 1
ATOM 6515 C CA . GLY B 1 367 ? 42.148 39.995 74.894 1.00 20.83 367 GLY B CA 1
ATOM 6516 C C . GLY B 1 367 ? 41.984 41.237 74.038 1.00 24.92 367 GLY B C 1
ATOM 6517 O O . GLY B 1 367 ? 42.335 41.247 72.851 1.00 28.20 367 GLY B O 1
ATOM 6518 N N . LYS B 1 368 ? 41.430 42.283 74.652 1.00 23.66 368 LYS B N 1
ATOM 6519 C CA . LYS B 1 368 ? 41.330 43.613 74.055 1.00 20.79 368 LYS B CA 1
ATOM 6520 C C . LYS B 1 368 ? 41.669 44.648 75.134 1.00 18.78 368 LYS B C 1
ATOM 6521 O O . LYS B 1 368 ? 41.785 44.308 76.317 1.00 16.38 368 LYS B O 1
ATOM 6527 N N . ASP B 1 369 ? 41.852 45.904 74.744 1.00 21.85 369 ASP B N 1
ATOM 6528 C CA . ASP B 1 369 ? 42.159 46.923 75.746 1.00 20.57 369 ASP B CA 1
ATOM 6529 C C . ASP B 1 369 ? 41.777 48.345 75.319 1.00 18.27 369 ASP B C 1
ATOM 6530 O O . ASP B 1 369 ? 41.379 48.604 74.185 1.00 18.82 369 ASP B O 1
ATOM 6535 N N . ASP B 1 370 ? 41.876 49.256 76.268 1.00 19.06 370 ASP B N 1
ATOM 6536 C CA . ASP B 1 370 ? 41.436 50.620 76.073 1.00 18.78 370 ASP B CA 1
ATOM 6537 C C . ASP B 1 370 ? 42.268 51.544 76.930 1.00 20.70 370 ASP B C 1
ATOM 6538 O O . ASP B 1 370 ? 43.001 51.100 77.826 1.00 18.32 370 ASP B O 1
ATOM 6543 N N . PHE B 1 371 ? 42.142 52.833 76.648 1.00 19.47 371 PHE B N 1
ATOM 6544 C CA . PHE B 1 371 ? 42.698 53.863 77.502 1.00 21.33 371 PHE B CA 1
ATOM 6545 C C . PHE B 1 371 ? 41.565 54.756 78.055 1.00 22.85 371 PHE B C 1
ATOM 6546 O O . PHE B 1 371 ? 40.646 55.149 77.325 1.00 22.22 371 PHE B O 1
ATOM 6554 N N . VAL B 1 372 ? 41.608 55.022 79.358 1.00 19.47 372 VAL B N 1
ATOM 6555 C CA . VAL B 1 372 ? 40.597 55.857 80.001 1.00 17.36 372 VAL B CA 1
ATOM 6556 C C . VAL B 1 372 ? 41.207 57.214 80.335 1.00 19.59 372 VAL B C 1
ATOM 6557 O O . VAL B 1 372 ? 42.260 57.298 80.960 1.00 13.85 372 VAL B O 1
ATOM 6561 N N . GLN B 1 373 ? 40.537 58.276 79.893 1.00 22.31 373 GLN B N 1
ATOM 6562 C CA . GLN B 1 373 ? 41.061 59.625 80.024 1.00 21.38 373 GLN B CA 1
ATOM 6563 C C . GLN B 1 373 ? 40.274 60.431 81.057 1.00 19.08 373 GLN B C 1
ATOM 6564 O O . GLN B 1 373 ? 40.730 61.464 81.520 1.00 16.18 373 GLN B O 1
ATOM 6570 N N . GLU B 1 374 ? 39.093 59.938 81.415 1.00 20.16 374 GLU B N 1
ATOM 6571 C CA . GLU B 1 374 ? 38.330 60.474 82.548 1.00 22.78 374 GLU B CA 1
ATOM 6572 C C . GLU B 1 374 ? 37.472 59.371 83.198 1.00 19.86 374 GLU B C 1
ATOM 6573 O O . GLU B 1 374 ? 37.022 58.445 82.509 1.00 19.88 374 GLU B O 1
ATOM 6579 N N . PRO B 1 375 ? 37.250 59.467 84.529 1.00 20.85 375 PRO B N 1
ATOM 6580 C CA . PRO B 1 375 ? 36.714 58.325 85.283 1.00 20.20 375 PRO B CA 1
ATOM 6581 C C . PRO B 1 375 ? 35.412 57.799 84.715 1.00 17.14 375 PRO B C 1
ATOM 6582 O O . PRO B 1 375 ? 34.560 58.582 84.301 1.00 19.07 375 PRO B O 1
ATOM 6586 N N . ILE B 1 376 ? 35.279 56.481 84.663 1.00 17.87 376 ILE B N 1
ATOM 6587 C CA . ILE B 1 376 ? 34.019 55.891 84.258 1.00 21.19 376 ILE B CA 1
ATOM 6588 C C . ILE B 1 376 ? 33.038 56.054 85.419 1.00 21.44 376 ILE B C 1
ATOM 6589 O O . ILE B 1 376 ? 33.451 56.146 86.581 1.00 21.50 376 ILE B O 1
ATOM 6594 N N . PRO B 1 377 ? 31.740 56.147 85.105 1.00 17.91 377 PRO B N 1
ATOM 6595 C CA . PRO B 1 377 ? 30.761 56.351 86.178 1.00 16.98 377 PRO B CA 1
ATOM 6596 C C . PRO B 1 377 ? 30.592 55.102 87.039 1.00 16.79 377 PRO B C 1
ATOM 6597 O O . PRO B 1 377 ? 31.029 54.021 86.654 1.00 16.27 377 PRO B O 1
ATOM 6601 N N . GLU B 1 378 ? 29.969 55.261 88.201 1.00 21.63 378 GLU B N 1
ATOM 6602 C CA . GLU B 1 378 ? 29.742 54.144 89.123 1.00 24.18 378 GLU B CA 1
ATOM 6603 C C . GLU B 1 378 ? 28.879 53.089 88.458 1.00 22.53 378 GLU B C 1
ATOM 6604 O O . GLU B 1 378 ? 29.010 51.905 88.743 1.00 17.48 378 GLU B O 1
ATOM 6610 N N . ALA B 1 379 ? 27.992 53.549 87.573 1.00 27.32 379 ALA B N 1
ATOM 6611 C CA . ALA B 1 379 ? 27.057 52.696 86.852 1.00 18.45 379 ALA B CA 1
ATOM 6612 C C . ALA B 1 379 ? 27.811 51.738 85.957 1.00 23.80 379 ALA B C 1
ATOM 6613 O O . ALA B 1 379 ? 27.467 50.553 85.897 1.00 24.10 379 ALA B O 1
ATOM 6615 N N . ALA B 1 380 ? 28.834 52.256 85.271 1.00 20.31 380 ALA B N 1
ATOM 6616 C CA . ALA B 1 380 ? 29.703 51.441 84.431 1.00 18.29 380 ALA B CA 1
ATOM 6617 C C . ALA B 1 380 ? 30.547 50.466 85.250 1.00 17.71 380 ALA B C 1
ATOM 6618 O O . ALA B 1 380 ? 30.775 49.343 84.817 1.00 16.21 380 ALA B O 1
ATOM 6620 N N . ILE B 1 381 ? 31.029 50.895 86.417 1.00 16.16 381 ILE B N 1
ATOM 6621 C CA . ILE B 1 381 ? 31.756 49.998 87.313 1.00 16.85 381 ILE B CA 1
ATOM 6622 C C . ILE B 1 381 ? 30.871 48.832 87.744 1.00 19.13 381 ILE B C 1
ATOM 6623 O O . ILE B 1 381 ? 31.274 47.664 87.666 1.00 19.31 381 ILE B O 1
ATOM 6628 N N . GLN B 1 382 ? 29.661 49.157 88.197 1.00 20.80 382 GLN B N 1
ATOM 6629 C CA . GLN B 1 382 ? 28.694 48.140 88.605 1.00 25.67 382 GLN B CA 1
ATOM 6630 C C . GLN B 1 382 ? 28.453 47.125 87.487 1.00 27.04 382 GLN B C 1
ATOM 6631 O O . GLN B 1 382 ? 28.366 45.920 87.741 1.00 24.87 382 GLN B O 1
ATOM 6637 N N . GLU B 1 383 ? 28.374 47.620 86.250 1.00 26.37 383 GLU B N 1
ATOM 6638 C CA . GLU B 1 383 ? 28.057 46.777 85.102 1.00 22.04 383 GLU B CA 1
ATOM 6639 C C . GLU B 1 383 ? 29.181 45.824 84.721 1.00 20.02 383 GLU B C 1
ATOM 6640 O O . GLU B 1 383 ? 28.909 44.667 84.419 1.00 19.56 383 GLU B O 1
ATOM 6646 N N . ILE B 1 384 ? 30.435 46.280 84.730 1.00 20.21 384 ILE B N 1
ATOM 6647 C CA . ILE B 1 384 ? 31.525 45.391 84.303 1.00 23.81 384 ILE B CA 1
ATOM 6648 C C . ILE B 1 384 ? 31.738 44.311 85.360 1.00 23.89 384 ILE B C 1
ATOM 6649 O O . ILE B 1 384 ? 32.165 43.199 85.038 1.00 26.67 384 ILE B O 1
ATOM 6654 N N . TRP B 1 385 ? 31.407 44.640 86.607 1.00 17.69 385 TRP B N 1
ATOM 6655 C CA . TRP B 1 385 ? 31.383 43.658 87.684 1.00 21.43 385 TRP B CA 1
ATOM 6656 C C . TRP B 1 385 ? 30.369 42.575 87.382 1.00 22.29 385 TRP B C 1
ATOM 6657 O O . TRP B 1 385 ? 30.661 41.388 87.461 1.00 23.34 385 TRP B O 1
ATOM 6668 N N . ARG B 1 386 ? 29.167 43.015 87.039 1.00 22.80 386 ARG B N 1
ATOM 6669 C CA . ARG B 1 386 ? 28.054 42.121 86.757 1.00 27.55 386 ARG B CA 1
ATOM 6670 C C . ARG B 1 386 ? 28.370 41.227 85.566 1.00 23.53 386 ARG B C 1
ATOM 6671 O O . ARG B 1 386 ? 27.940 40.076 85.502 1.00 24.65 386 ARG B O 1
ATOM 6679 N N . ARG B 1 387 ? 29.130 41.766 84.624 1.00 22.22 387 ARG B N 1
ATOM 6680 C CA . ARG B 1 387 ? 29.511 41.005 83.447 1.00 26.07 387 ARG B CA 1
ATOM 6681 C C . ARG B 1 387 ? 30.457 39.872 83.807 1.00 27.23 387 ARG B C 1
ATOM 6682 O O . ARG B 1 387 ? 30.431 38.816 83.177 1.00 28.88 387 ARG B O 1
ATOM 6690 N N . LEU B 1 388 ? 31.264 40.074 84.844 1.00 25.74 388 LEU B N 1
ATOM 6691 C CA . LEU B 1 388 ? 32.196 39.042 85.279 1.00 27.37 388 LEU B CA 1
ATOM 6692 C C . LEU B 1 388 ? 31.488 37.937 86.055 1.00 30.04 388 LEU B C 1
ATOM 6693 O O . LEU B 1 388 ? 32.121 36.992 86.530 1.00 31.28 388 LEU B O 1
ATOM 6698 N N . GLU B 1 389 ? 30.175 38.056 86.195 1.00 20.37 389 GLU B N 1
ATOM 6699 C CA . GLU B 1 389 ? 29.393 36.989 86.807 1.00 30.28 389 GLU B CA 1
ATOM 6700 C C . GLU B 1 389 ? 29.031 35.899 85.784 1.00 29.53 389 GLU B C 1
ATOM 6701 O O . GLU B 1 389 ? 28.711 34.770 86.160 1.00 28.12 389 GLU B O 1
ATOM 6707 N N . ALA B 1 390 ? 29.102 36.238 84.497 1.00 29.62 390 ALA B N 1
ATOM 6708 C CA . ALA B 1 390 ? 28.796 35.298 83.415 1.00 30.88 390 ALA B CA 1
ATOM 6709 C C . ALA B 1 390 ? 29.578 33.995 83.538 1.00 34.27 390 ALA B C 1
ATOM 6710 O O . ALA B 1 390 ? 30.751 34.000 83.926 1.00 35.02 390 ALA B O 1
ATOM 6712 N N . PRO B 1 391 ? 28.925 32.871 83.212 1.00 36.01 391 PRO B N 1
ATOM 6713 C CA . PRO B 1 391 ? 29.541 31.547 83.304 1.00 38.20 391 PRO B CA 1
ATOM 6714 C C . PRO B 1 391 ? 30.869 31.469 82.567 1.00 36.29 391 PRO B C 1
ATOM 6715 O O . PRO B 1 391 ? 31.835 30.906 83.087 1.00 36.68 391 PRO B O 1
ATOM 6719 N N . GLU B 1 392 ? 30.922 32.050 81.374 1.00 35.27 392 GLU B N 1
ATOM 6720 C CA . GLU B 1 392 ? 32.119 31.952 80.556 1.00 35.37 392 GLU B CA 1
ATOM 6721 C C . GLU B 1 392 ? 33.173 32.956 81.000 1.00 34.23 392 GLU B C 1
ATOM 6722 O O . GLU B 1 392 ? 34.217 33.076 80.364 1.00 33.00 392 GLU B O 1
ATOM 6728 N N . ALA B 1 393 ? 32.906 33.669 82.092 1.00 32.35 393 ALA B N 1
ATOM 6729 C CA . ALA B 1 393 ? 33.889 34.601 82.643 1.00 29.92 393 ALA B CA 1
ATOM 6730 C C . ALA B 1 393 ? 34.586 34.052 83.891 1.00 28.86 393 ALA B C 1
ATOM 6731 O O . ALA B 1 393 ? 35.187 34.814 84.653 1.00 27.54 393 ALA B O 1
ATOM 6733 N N . ARG B 1 394 ? 34.510 32.740 84.101 1.00 28.69 394 ARG B N 1
ATOM 6734 C CA . ARG B 1 394 ? 35.161 32.116 85.254 1.00 30.70 394 ARG B CA 1
ATOM 6735 C C . ARG B 1 394 ? 36.646 32.487 85.340 1.00 32.37 394 ARG B C 1
ATOM 6736 O O . ARG B 1 394 ? 37.160 32.759 86.427 1.00 30.04 394 ARG B O 1
ATOM 6744 N N . LEU B 1 395 ? 37.321 32.512 84.189 1.00 33.17 395 LEU B N 1
ATOM 6745 C CA . LEU B 1 395 ? 38.741 32.871 84.114 1.00 29.34 395 LEU B CA 1
ATOM 6746 C C . LEU B 1 395 ? 38.954 34.179 83.368 1.00 31.17 395 LEU B C 1
ATOM 6747 O O . LEU B 1 395 ? 40.019 34.406 82.776 1.00 33.18 395 LEU B O 1
ATOM 6752 N N . GLY B 1 396 ? 37.933 35.031 83.403 1.00 27.20 396 GLY B N 1
ATOM 6753 C CA . GLY B 1 396 ? 38.011 36.348 82.803 1.00 25.95 396 GLY B CA 1
ATOM 6754 C C . GLY B 1 396 ? 38.531 37.378 83.785 1.00 25.71 396 GLY B C 1
ATOM 6755 O O . GLY B 1 396 ? 38.255 37.296 84.979 1.00 27.35 396 GLY B O 1
ATOM 6756 N N . LYS B 1 397 ? 39.291 38.342 83.271 1.00 25.18 397 LYS B N 1
ATOM 6757 C CA . LYS B 1 397 ? 39.874 39.408 84.078 1.00 21.19 397 LYS B CA 1
ATOM 6758 C C . LYS B 1 397 ? 39.652 40.753 83.418 1.00 16.79 397 LYS B C 1
ATOM 6759 O O . LYS B 1 397 ? 39.680 40.856 82.203 1.00 18.25 397 LYS B O 1
ATOM 6765 N N . ILE B 1 398 ? 39.426 41.783 84.225 1.00 19.25 398 ILE B N 1
ATOM 6766 C CA . ILE B 1 398 ? 39.428 43.167 83.747 1.00 20.94 398 ILE B CA 1
ATOM 6767 C C . ILE B 1 398 ? 40.414 43.961 84.608 1.00 20.46 398 ILE B C 1
ATOM 6768 O O . ILE B 1 398 ? 40.169 44.238 85.777 1.00 22.23 398 ILE B O 1
ATOM 6773 N N . ILE B 1 399 ? 41.539 44.313 84.004 1.00 19.06 399 ILE B N 1
ATOM 6774 C CA . ILE B 1 399 ? 42.696 44.817 84.727 1.00 18.52 399 ILE B CA 1
ATOM 6775 C C . ILE B 1 399 ? 42.954 46.302 84.448 1.00 17.03 399 ILE B C 1
ATOM 6776 O O . ILE B 1 399 ? 43.089 46.718 83.303 1.00 17.75 399 ILE B O 1
ATOM 6781 N N . LEU B 1 400 ? 43.028 47.094 85.512 1.00 18.76 400 LEU B N 1
ATOM 6782 C CA . LEU B 1 400 ? 43.197 48.534 85.396 1.00 17.81 400 LEU B CA 1
ATOM 6783 C C . LEU B 1 400 ? 44.592 48.913 85.894 1.00 20.80 400 LEU B C 1
ATOM 6784 O O . LEU B 1 400 ? 44.905 48.738 87.080 1.00 17.47 400 LEU B O 1
ATOM 6789 N N . THR B 1 401 ? 45.420 49.423 84.977 1.00 21.60 401 THR B N 1
ATOM 6790 C CA . THR B 1 401 ? 46.810 49.775 85.272 1.00 19.72 401 THR B CA 1
ATOM 6791 C C . THR B 1 401 ? 47.009 51.284 85.256 1.00 13.57 401 THR B C 1
ATOM 6792 O O . THR B 1 401 ? 46.779 51.911 84.240 1.00 12.01 401 THR B O 1
ATOM 6796 N N . PRO B 1 402 ? 47.473 51.861 86.376 1.00 13.73 402 PRO B N 1
ATOM 6797 C CA . PRO B 1 402 ? 47.578 53.320 86.459 1.00 12.93 402 PRO B CA 1
ATOM 6798 C C . PRO B 1 402 ? 48.685 53.887 85.584 1.00 12.62 402 PRO B C 1
ATOM 6799 O O . PRO B 1 402 ? 49.775 53.345 85.515 1.00 10.95 402 PRO B O 1
ATOM 6803 N N . PHE B 1 403 ? 48.379 54.970 84.891 1.00 15.38 403 PHE B N 1
ATOM 6804 C CA . PHE B 1 403 ? 49.384 55.690 84.132 1.00 19.74 403 PHE B CA 1
ATOM 6805 C C . PHE B 1 403 ? 49.776 56.932 84.959 1.00 21.86 403 PHE B C 1
ATOM 6806 O O . PHE B 1 403 ? 49.784 56.874 86.190 1.00 19.71 403 PHE B O 1
ATOM 6814 N N . GLY B 1 404 ? 50.100 58.044 84.309 1.00 21.25 404 GLY B N 1
ATOM 6815 C CA . GLY B 1 404 ? 50.646 59.179 85.030 1.00 16.84 404 GLY B CA 1
ATOM 6816 C C . GLY B 1 404 ? 52.079 58.923 85.463 1.00 17.74 404 GLY B C 1
ATOM 6817 O O . GLY B 1 404 ? 52.714 57.956 85.048 1.00 17.66 404 GLY B O 1
ATOM 6818 N N . GLY B 1 405 ? 52.602 59.796 86.309 1.00 20.11 405 GLY B N 1
ATOM 6819 C CA . GLY B 1 405 ? 53.996 59.714 86.693 1.00 18.23 405 GLY B CA 1
ATOM 6820 C C . GLY B 1 405 ? 54.893 59.956 85.497 1.00 15.80 405 GLY B C 1
ATOM 6821 O O . GLY B 1 405 ? 54.745 60.947 84.780 1.00 15.25 405 GLY B O 1
ATOM 6822 N N . LYS B 1 406 ? 55.819 59.029 85.277 1.00 20.54 406 LYS B N 1
ATOM 6823 C CA . LYS B 1 406 ? 56.781 59.118 84.180 1.00 26.33 406 LYS B CA 1
ATOM 6824 C C . LYS B 1 406 ? 56.101 59.049 82.818 1.00 25.52 406 LYS B C 1
ATOM 6825 O O . LYS B 1 406 ? 56.591 59.602 81.831 1.00 26.42 406 LYS B O 1
ATOM 6831 N N . MET B 1 407 ? 54.971 58.358 82.769 1.00 22.17 407 MET B N 1
ATOM 6832 C CA . MET B 1 407 ? 54.227 58.231 81.531 1.00 20.07 407 MET B CA 1
ATOM 6833 C C . MET B 1 407 ? 53.719 59.594 81.076 1.00 23.27 407 MET B C 1
ATOM 6834 O O . MET B 1 407 ? 53.571 59.833 79.892 1.00 30.98 407 MET B O 1
ATOM 6839 N N . SER B 1 408 ? 53.474 60.494 82.020 1.00 20.94 408 SER B N 1
ATOM 6840 C CA . SER B 1 408 ? 53.030 61.841 81.683 1.00 19.26 408 SER B CA 1
ATOM 6841 C C . SER B 1 408 ? 54.205 62.766 81.398 1.00 19.86 408 SER B C 1
ATOM 6842 O O . SER B 1 408 ? 54.052 63.777 80.713 1.00 24.26 408 SER B O 1
ATOM 6845 N N . GLU B 1 409 ? 55.372 62.433 81.935 1.00 19.55 409 GLU B N 1
ATOM 6846 C CA . GLU B 1 409 ? 56.570 63.204 81.646 1.00 28.42 409 GLU B CA 1
ATOM 6847 C C . GLU B 1 409 ? 56.969 63.053 80.176 1.00 34.76 409 GLU B C 1
ATOM 6848 O O . GLU B 1 409 ? 57.356 64.029 79.529 1.00 40.55 409 GLU B O 1
ATOM 6854 N N . MET B 1 410 ? 56.874 61.835 79.647 1.00 32.29 410 MET B N 1
ATOM 6855 C CA . MET B 1 410 ? 57.204 61.597 78.242 1.00 32.07 410 MET B CA 1
ATOM 6856 C C . MET B 1 410 ? 56.216 62.308 77.337 1.00 27.97 410 MET B C 1
ATOM 6857 O O . MET B 1 410 ? 55.011 62.236 77.556 1.00 26.37 410 MET B O 1
ATOM 6862 N N . ALA B 1 411 ? 56.717 63.000 76.324 1.00 27.54 411 ALA B N 1
ATOM 6863 C CA . ALA B 1 411 ? 55.836 63.515 75.284 1.00 30.78 411 ALA B CA 1
ATOM 6864 C C . ALA B 1 411 ? 55.317 62.319 74.493 1.00 29.61 411 ALA B C 1
ATOM 6865 O O . ALA B 1 411 ? 55.971 61.267 74.464 1.00 32.53 411 ALA B O 1
ATOM 6867 N N . GLU B 1 412 ? 54.154 62.450 73.860 1.00 25.55 412 GLU B N 1
ATOM 6868 C CA . GLU B 1 412 ? 53.552 61.278 73.241 1.00 25.86 412 GLU B CA 1
ATOM 6869 C C . GLU B 1 412 ? 54.271 60.884 71.953 1.00 28.70 412 GLU B C 1
ATOM 6870 O O . GLU B 1 412 ? 54.018 59.810 71.399 1.00 27.39 412 GLU B O 1
ATOM 6876 N N . TYR B 1 413 ? 55.184 61.743 71.495 1.00 27.12 413 TYR B N 1
ATOM 6877 C CA . TYR B 1 413 ? 55.947 61.471 70.287 1.00 27.67 413 TYR B CA 1
ATOM 6878 C C . TYR B 1 413 ? 57.368 61.014 70.574 1.00 29.25 413 TYR B C 1
ATOM 6879 O O . TYR B 1 413 ? 58.121 60.726 69.640 1.00 30.37 413 TYR B O 1
ATOM 6888 N N . GLU B 1 414 ? 57.745 60.953 71.848 1.00 28.95 414 GLU B N 1
ATOM 6889 C CA . GLU B 1 414 ? 59.120 60.596 72.198 1.00 33.72 414 GLU B CA 1
ATOM 6890 C C . GLU B 1 414 ? 59.501 59.188 71.734 1.00 31.17 414 GLU B C 1
ATOM 6891 O O . GLU B 1 414 ? 60.643 58.954 71.342 1.00 30.65 414 GLU B O 1
ATOM 6897 N N . THR B 1 415 ? 58.548 58.258 71.795 1.00 27.96 415 THR B N 1
ATOM 6898 C CA . THR B 1 415 ? 58.696 56.927 71.205 1.00 25.44 415 THR B CA 1
ATOM 6899 C C . THR B 1 415 ? 57.391 56.662 70.434 1.00 22.26 415 THR B C 1
ATOM 6900 O O . THR B 1 415 ? 56.457 57.451 70.558 1.00 22.81 415 THR B O 1
ATOM 6904 N N . PRO B 1 416 ? 57.323 55.584 69.613 1.00 24.23 416 PRO B N 1
ATOM 6905 C CA . PRO B 1 416 ? 56.081 55.292 68.868 1.00 22.27 416 PRO B CA 1
ATOM 6906 C C . PRO B 1 416 ? 54.834 55.096 69.731 1.00 22.43 416 PRO B C 1
ATOM 6907 O O . PRO B 1 416 ? 53.713 55.258 69.248 1.00 24.10 416 PRO B O 1
ATOM 6911 N N . PHE B 1 417 ? 55.032 54.737 70.991 1.00 19.19 417 PHE B N 1
ATOM 6912 C CA . PHE B 1 417 ? 53.936 54.597 71.944 1.00 20.17 417 PHE B CA 1
ATOM 6913 C C . PHE B 1 417 ? 53.372 55.970 72.310 1.00 21.03 417 PHE B C 1
ATOM 6914 O O . PHE B 1 417 ? 54.060 56.787 72.916 1.00 23.43 417 PHE B O 1
ATOM 6922 N N . PRO B 1 418 ? 52.110 56.229 71.946 1.00 21.17 418 PRO B N 1
ATOM 6923 C CA . PRO B 1 418 ? 51.550 57.580 72.082 1.00 24.32 418 PRO B CA 1
ATOM 6924 C C . PRO B 1 418 ? 50.721 57.836 73.354 1.00 24.01 418 PRO B C 1
ATOM 6925 O O . PRO B 1 418 ? 50.351 58.984 73.585 1.00 25.79 418 PRO B O 1
ATOM 6929 N N . HIS B 1 419 ? 50.433 56.806 74.150 1.00 20.82 419 HIS B N 1
ATOM 6930 C CA . HIS B 1 419 ? 49.454 56.928 75.237 1.00 22.02 419 HIS B CA 1
ATOM 6931 C C . HIS B 1 419 ? 50.085 57.433 76.539 1.00 23.80 419 HIS B C 1
ATOM 6932 O O . HIS B 1 419 ? 50.171 56.705 77.533 1.00 20.03 419 HIS B O 1
ATOM 6939 N N . ARG B 1 420 ? 50.530 58.689 76.505 1.00 25.86 420 ARG B N 1
ATOM 6940 C CA . ARG B 1 420 ? 51.238 59.325 77.615 1.00 23.99 420 ARG B CA 1
ATOM 6941 C C . ARG B 1 420 ? 50.288 60.229 78.395 1.00 24.13 420 ARG B C 1
ATOM 6942 O O . ARG B 1 420 ? 49.216 59.791 78.813 1.00 23.23 420 ARG B O 1
ATOM 6950 N N . GLY B 1 421 ? 50.680 61.494 78.556 1.00 22.99 421 GLY B N 1
ATOM 6951 C CA . GLY B 1 421 ? 49.898 62.481 79.284 1.00 21.08 421 GLY B CA 1
ATOM 6952 C C . GLY B 1 421 ? 48.465 62.589 78.819 1.00 18.52 421 GLY B C 1
ATOM 6953 O O . GLY B 1 421 ? 48.196 62.573 77.618 1.00 19.85 421 GLY B O 1
ATOM 6954 N N . GLY B 1 422 ? 47.544 62.674 79.774 1.00 16.93 422 GLY B N 1
ATOM 6955 C CA . GLY B 1 422 ? 46.125 62.760 79.464 1.00 26.90 422 GLY B CA 1
ATOM 6956 C C . GLY B 1 422 ? 45.400 61.426 79.546 1.00 23.34 422 GLY B C 1
ATOM 6957 O O . GLY B 1 422 ? 44.179 61.340 79.367 1.00 24.20 422 GLY B O 1
ATOM 6958 N N . ASN B 1 423 ? 46.164 60.374 79.805 1.00 18.15 423 ASN B N 1
ATOM 6959 C CA . ASN B 1 423 ? 45.601 59.054 80.001 1.00 19.80 423 ASN B CA 1
ATOM 6960 C C . ASN B 1 423 ? 45.717 58.704 81.472 1.00 19.43 423 ASN B C 1
ATOM 6961 O O . ASN B 1 423 ? 46.816 58.751 82.027 1.00 22.56 423 ASN B O 1
ATOM 6966 N N . LEU B 1 424 ? 44.589 58.380 82.109 1.00 15.62 424 LEU B N 1
ATOM 6967 C CA . LEU B 1 424 ? 44.596 58.024 83.526 1.00 17.57 424 LEU B CA 1
ATOM 6968 C C . LEU B 1 424 ? 45.148 56.616 83.751 1.00 17.57 424 LEU B C 1
ATOM 6969 O O . LEU B 1 424 ? 46.026 56.396 84.592 1.00 16.33 424 LEU B O 1
ATOM 6974 N N . TYR B 1 425 ? 44.616 55.665 82.995 1.00 17.51 425 TYR B N 1
ATOM 6975 C CA . TYR B 1 425 ? 45.017 54.280 83.119 1.00 15.49 425 TYR B CA 1
ATOM 6976 C C . TYR B 1 425 ? 44.666 53.495 81.863 1.00 17.99 425 TYR B C 1
ATOM 6977 O O . TYR B 1 425 ? 43.926 53.967 81.001 1.00 12.48 425 TYR B O 1
ATOM 6986 N N . GLU B 1 426 ? 45.234 52.304 81.758 1.00 15.13 426 GLU B N 1
ATOM 6987 C CA . GLU B 1 426 ? 44.937 51.396 80.671 1.00 15.81 426 GLU B CA 1
ATOM 6988 C C . GLU B 1 426 ? 44.116 50.246 81.250 1.00 16.71 426 GLU B C 1
ATOM 6989 O O . GLU B 1 426 ? 44.363 49.801 82.366 1.00 16.90 426 GLU B O 1
ATOM 6995 N N . ILE B 1 427 ? 43.118 49.783 80.509 1.00 19.61 427 ILE B N 1
ATOM 6996 C CA . ILE B 1 427 ? 42.288 48.699 81.007 1.00 17.57 427 ILE B CA 1
ATOM 6997 C C . ILE B 1 427 ? 42.266 47.553 80.006 1.00 17.30 427 ILE B C 1
ATOM 6998 O O . ILE B 1 427 ? 41.956 47.755 78.830 1.00 17.41 427 ILE B O 1
ATOM 7003 N N . GLN B 1 428 ? 42.638 46.359 80.465 1.00 16.21 428 GLN B N 1
ATOM 7004 C CA . GLN B 1 428 ? 42.579 45.170 79.618 1.00 15.21 428 GLN B CA 1
ATOM 7005 C C . GLN B 1 428 ? 41.347 44.319 79.945 1.00 16.88 428 GLN B C 1
ATOM 7006 O O . GLN B 1 428 ? 41.021 44.084 81.114 1.00 16.31 428 GLN B O 1
ATOM 7012 N N . TYR B 1 429 ? 40.658 43.876 78.898 1.00 18.49 429 TYR B N 1
ATOM 7013 C CA . TYR B 1 429 ? 39.578 42.905 79.027 1.00 17.88 429 TYR B CA 1
ATOM 7014 C C . TYR B 1 429 ? 40.062 41.582 78.445 1.00 18.21 429 TYR B C 1
ATOM 7015 O O . TYR B 1 429 ? 40.304 41.476 77.245 1.00 17.70 429 TYR B O 1
ATOM 7024 N N . VAL B 1 430 ? 40.213 40.573 79.287 1.00 17.48 430 VAL B N 1
ATOM 7025 C CA . VAL B 1 430 ? 40.765 39.328 78.806 1.00 20.05 430 VAL B CA 1
ATOM 7026 C C . VAL B 1 430 ? 39.984 38.140 79.375 1.00 22.01 430 VAL B C 1
ATOM 7027 O O . VAL B 1 430 ? 39.581 38.139 80.534 1.00 21.12 430 VAL B O 1
ATOM 7031 N N . ALA B 1 431 ? 39.727 37.158 78.519 1.00 21.35 431 ALA B N 1
ATOM 7032 C CA . ALA B 1 431 ? 39.102 35.916 78.926 1.00 18.44 431 ALA B CA 1
ATOM 7033 C C . ALA B 1 431 ? 40.055 34.768 78.652 1.00 30.41 431 ALA B C 1
ATOM 7034 O O . ALA B 1 431 ? 40.617 34.678 77.568 1.00 28.72 431 ALA B O 1
ATOM 7036 N N . TYR B 1 432 ? 40.240 33.898 79.639 1.00 31.64 432 TYR B N 1
ATOM 7037 C CA . TYR B 1 432 ? 41.005 32.668 79.455 1.00 29.86 432 TYR B CA 1
ATOM 7038 C C . TYR B 1 432 ? 40.076 31.461 79.443 1.00 28.50 432 TYR B C 1
ATOM 7039 O O . TYR B 1 432 ? 38.961 31.518 79.963 1.00 23.98 432 TYR B O 1
ATOM 7048 N N . TRP B 1 433 ? 40.547 30.377 78.840 1.00 29.52 433 TRP B N 1
ATOM 7049 C CA . TRP B 1 433 ? 39.870 29.086 78.915 1.00 31.51 433 TRP B CA 1
ATOM 7050 C C . TRP B 1 433 ? 40.872 27.974 78.630 1.00 34.33 433 TRP B C 1
ATOM 7051 O O . TRP B 1 433 ? 41.948 28.215 78.076 1.00 32.82 433 TRP B O 1
ATOM 7062 N N . ARG B 1 434 ? 40.532 26.753 79.012 1.00 35.48 434 ARG B N 1
ATOM 7063 C CA . ARG B 1 434 ? 41.477 25.674 78.818 1.00 38.88 434 ARG B CA 1
ATOM 7064 C C . ARG B 1 434 ? 41.529 25.311 77.348 1.00 34.22 434 ARG B C 1
ATOM 7065 O O . ARG B 1 434 ? 40.504 25.293 76.662 1.00 34.53 434 ARG B O 1
ATOM 7073 N N . GLU B 1 435 ? 42.748 25.063 76.875 1.00 33.82 435 GLU B N 1
ATOM 7074 C CA . GLU B 1 435 ? 43.017 24.687 75.494 1.00 37.40 435 GLU B CA 1
ATOM 7075 C C . GLU B 1 435 ? 42.245 23.435 75.086 1.00 44.95 435 GLU B C 1
ATOM 7076 O O . GLU B 1 435 ? 41.969 23.224 73.903 1.00 50.29 435 GLU B O 1
ATOM 7082 N N . GLU B 1 436 ? 41.919 22.604 76.075 1.00 44.81 436 GLU B N 1
ATOM 7083 C CA . GLU B 1 436 ? 41.066 21.432 75.883 1.00 46.76 436 GLU B CA 1
ATOM 7084 C C . GLU B 1 436 ? 39.791 21.793 75.118 1.00 45.34 436 GLU B C 1
ATOM 7085 O O . GLU B 1 436 ? 39.352 21.090 74.203 1.00 43.30 436 GLU B O 1
ATOM 7091 N N . GLU B 1 437 ? 39.214 22.918 75.514 1.00 43.11 437 GLU B N 1
ATOM 7092 C CA . GLU B 1 437 ? 37.919 23.337 75.033 1.00 37.39 437 GLU B CA 1
ATOM 7093 C C . GLU B 1 437 ? 37.973 23.760 73.573 1.00 40.26 437 GLU B C 1
ATOM 7094 O O . GLU B 1 437 ? 36.941 23.832 72.905 1.00 42.92 437 GLU B O 1
ATOM 7100 N N . ASP B 1 438 ? 39.174 24.021 73.068 1.00 38.85 438 ASP B N 1
ATOM 7101 C CA . ASP B 1 438 ? 39.312 24.531 71.707 1.00 41.89 438 ASP B CA 1
ATOM 7102 C C . ASP B 1 438 ? 38.826 23.544 70.636 1.00 51.66 438 ASP B C 1
ATOM 7103 O O . ASP B 1 438 ? 38.493 23.950 69.516 1.00 54.45 438 ASP B O 1
ATOM 7108 N N . LYS B 1 439 ? 38.765 22.258 70.978 1.00 54.21 439 LYS B N 1
ATOM 7109 C CA . LYS B 1 439 ? 38.332 21.253 70.012 1.00 59.24 439 LYS B CA 1
ATOM 7110 C C . LYS B 1 439 ? 36.889 21.482 69.562 1.00 63.45 439 LYS B C 1
ATOM 7111 O O . LYS B 1 439 ? 36.519 21.095 68.451 1.00 64.48 439 LYS B O 1
ATOM 7117 N N . ASN B 1 440 ? 36.083 22.114 70.414 1.00 66.77 440 ASN B N 1
ATOM 7118 C CA . ASN B 1 440 ? 34.694 22.427 70.071 1.00 71.48 440 ASN B CA 1
ATOM 7119 C C . ASN B 1 440 ? 34.565 23.868 69.581 1.00 80.37 440 ASN B C 1
ATOM 7120 O O . ASN B 1 440 ? 34.372 24.789 70.371 1.00 73.59 440 ASN B O 1
ATOM 7125 N N . LYS B 1 441 ? 34.665 24.035 68.265 1.00 98.73 441 LYS B N 1
ATOM 7126 C CA . LYS B 1 441 ? 34.734 25.342 67.608 1.00 104.12 441 LYS B CA 1
ATOM 7127 C C . LYS B 1 441 ? 33.737 26.388 68.114 1.00 96.81 441 LYS B C 1
ATOM 7128 O O . LYS B 1 441 ? 34.087 27.557 68.260 1.00 95.21 441 LYS B O 1
ATOM 7134 N N . THR B 1 442 ? 32.504 25.972 68.389 1.00 88.42 442 THR B N 1
ATOM 7135 C CA . THR B 1 442 ? 31.456 26.920 68.764 1.00 79.21 442 THR B CA 1
ATOM 7136 C C . THR B 1 442 ? 31.324 27.111 70.275 1.00 70.78 442 THR B C 1
ATOM 7137 O O . THR B 1 442 ? 30.558 27.965 70.730 1.00 65.74 442 THR B O 1
ATOM 7141 N N . GLU B 1 443 ? 32.067 26.323 71.049 1.00 68.07 443 GLU B N 1
ATOM 7142 C CA . GLU B 1 443 ? 32.077 26.482 72.503 1.00 62.84 443 GLU B CA 1
ATOM 7143 C C . GLU B 1 443 ? 32.992 27.631 72.907 1.00 53.95 443 GLU B C 1
ATOM 7144 O O . GLU B 1 443 ? 32.767 28.287 73.922 1.00 49.46 443 GLU B O 1
ATOM 7150 N N . THR B 1 444 ? 34.024 27.868 72.104 1.00 52.10 444 THR B N 1
ATOM 7151 C CA . THR B 1 444 ? 34.992 28.922 72.390 1.00 46.18 444 THR B CA 1
ATOM 7152 C C . THR B 1 444 ? 34.436 30.280 71.987 1.00 40.71 444 THR B C 1
ATOM 7153 O O . THR B 1 444 ? 34.852 31.314 72.511 1.00 38.49 444 THR B O 1
ATOM 7157 N N . ASP B 1 445 ? 33.488 30.269 71.057 1.00 37.77 445 ASP B N 1
ATOM 7158 C CA . ASP B 1 445 ? 32.901 31.504 70.560 1.00 41.09 445 ASP B CA 1
ATOM 7159 C C . ASP B 1 445 ? 32.271 32.326 71.685 1.00 37.61 445 ASP B C 1
ATOM 7160 O O . ASP B 1 445 ? 32.249 33.555 71.617 1.00 37.75 445 ASP B O 1
ATOM 7165 N N . LYS B 1 446 ? 31.774 31.653 72.720 1.00 33.82 446 LYS B N 1
ATOM 7166 C CA . LYS B 1 446 ? 31.130 32.352 73.823 1.00 37.52 446 LYS B CA 1
ATOM 7167 C C . LYS B 1 446 ? 32.145 33.208 74.583 1.00 37.82 446 LYS B C 1
ATOM 7168 O O . LYS B 1 446 ? 31.811 34.284 75.084 1.00 39.61 446 LYS B O 1
ATOM 7174 N N . TYR B 1 447 ? 33.388 32.741 74.656 1.00 34.28 447 TYR B N 1
ATOM 7175 C CA . TYR B 1 447 ? 34.444 33.523 75.288 1.00 32.61 447 TYR B CA 1
ATOM 7176 C C . TYR B 1 447 ? 34.747 34.748 74.433 1.00 35.70 447 TYR B C 1
ATOM 7177 O O . TYR B 1 447 ? 34.837 35.862 74.946 1.00 33.93 447 TYR B O 1
ATOM 71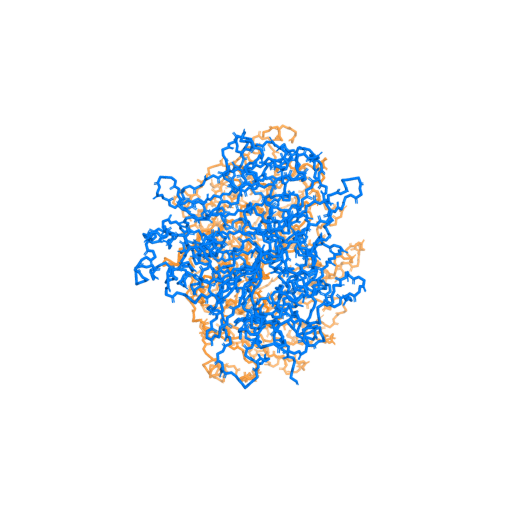86 N N . LEU B 1 448 ? 34.897 34.538 73.126 1.00 37.83 448 LEU B N 1
ATOM 7187 C CA . LEU B 1 448 ? 35.146 35.639 72.204 1.00 33.43 448 LEU B CA 1
ATOM 7188 C C . LEU B 1 448 ? 34.044 36.705 72.302 1.00 32.76 448 LEU B C 1
ATOM 7189 O O . LEU B 1 448 ? 34.330 37.904 72.327 1.00 33.56 448 LEU B O 1
ATOM 7194 N N . LYS B 1 449 ? 32.790 36.268 72.377 1.00 30.65 449 LYS B N 1
ATOM 7195 C CA . LYS B 1 449 ? 31.670 37.202 72.430 1.00 33.56 449 LYS B CA 1
ATOM 7196 C C . LYS B 1 449 ? 31.687 38.001 73.725 1.00 31.00 449 LYS B C 1
ATOM 7197 O O . LYS B 1 449 ? 31.373 39.192 73.725 1.00 31.41 449 LYS B O 1
ATOM 7203 N N . TRP B 1 450 ? 32.070 37.350 74.822 1.00 30.42 450 TRP B N 1
ATOM 7204 C CA . TRP B 1 450 ? 32.089 38.006 76.129 1.00 26.67 450 TRP B CA 1
ATOM 7205 C C . TRP B 1 450 ? 33.052 39.189 76.154 1.00 21.34 450 TRP B C 1
ATOM 7206 O O . TRP B 1 450 ? 32.730 40.239 76.697 1.00 21.96 450 TRP B O 1
ATOM 7217 N N . VAL B 1 451 ? 34.222 39.031 75.553 1.00 22.28 451 VAL B N 1
ATOM 7218 C CA . VAL B 1 451 ? 35.193 40.122 75.520 1.00 25.84 451 VAL B CA 1
ATOM 7219 C C . VAL B 1 451 ? 34.716 41.238 74.584 1.00 26.38 451 VAL B C 1
ATOM 7220 O O . VAL B 1 451 ? 34.841 42.419 74.909 1.00 22.00 451 VAL B O 1
ATOM 7224 N N . ASP B 1 452 ? 34.164 40.862 73.430 1.00 28.42 452 ASP B N 1
ATOM 7225 C CA . ASP B 1 452 ? 33.648 41.841 72.474 1.00 31.69 452 ASP B CA 1
ATOM 7226 C C . ASP B 1 452 ? 32.520 42.640 73.095 1.00 30.06 452 ASP B C 1
ATOM 7227 O O . ASP B 1 452 ? 32.430 43.854 72.920 1.00 29.32 452 ASP B O 1
ATOM 7232 N N . SER B 1 453 ? 31.663 41.930 73.818 1.00 27.57 453 SER B N 1
ATOM 7233 C CA . SER B 1 453 ? 30.525 42.528 74.477 1.00 26.65 453 SER B CA 1
ATOM 7234 C C . SER B 1 453 ? 30.959 43.604 75.466 1.00 25.91 453 SER B C 1
ATOM 7235 O O . SER B 1 453 ? 30.528 44.754 75.350 1.00 23.23 453 SER B O 1
ATOM 7238 N N . VAL B 1 454 ? 31.810 43.241 76.431 1.00 23.17 454 VAL B N 1
ATOM 7239 C CA . VAL B 1 454 ? 32.199 44.181 77.487 1.00 22.06 454 VAL B CA 1
ATOM 7240 C C . VAL B 1 454 ? 32.990 45.337 76.864 1.00 21.14 454 VAL B C 1
ATOM 7241 O O . VAL B 1 454 ? 32.894 46.473 77.313 1.00 20.47 454 VAL B O 1
ATOM 7245 N N . TYR B 1 455 ? 33.720 45.044 75.791 1.00 24.78 455 TYR B N 1
ATOM 7246 C CA . TYR B 1 455 ? 34.479 46.054 75.052 1.00 25.39 455 TYR B CA 1
ATOM 7247 C C . TYR B 1 455 ? 33.546 47.077 74.381 1.00 25.76 455 TYR B C 1
ATOM 7248 O O . TYR B 1 455 ? 33.758 48.290 74.475 1.00 23.28 455 TYR B O 1
ATOM 7257 N N . GLU B 1 456 ? 32.518 46.576 73.704 1.00 24.09 456 GLU B N 1
ATOM 7258 C CA . GLU B 1 456 ? 31.516 47.432 73.080 1.00 27.09 456 GLU B CA 1
ATOM 7259 C C . GLU B 1 456 ? 30.760 48.262 74.118 1.00 25.20 456 GLU B C 1
ATOM 7260 O O . GLU B 1 456 ? 30.399 49.409 73.860 1.00 25.12 456 GLU B O 1
ATOM 7266 N N . PHE B 1 457 ? 30.521 47.675 75.286 1.00 25.00 457 PHE B N 1
ATOM 7267 C CA . PHE B 1 457 ? 29.868 48.390 76.377 1.00 27.75 457 PHE B CA 1
ATOM 7268 C C . PHE B 1 457 ? 30.691 49.604 76.813 1.00 26.57 457 PHE B C 1
ATOM 7269 O O . PHE B 1 457 ? 30.155 50.653 77.160 1.00 20.03 457 PHE B O 1
ATOM 7277 N N . MET B 1 458 ? 32.006 49.461 76.772 1.00 27.09 458 MET B N 1
ATOM 7278 C CA . MET B 1 458 ? 32.880 50.493 77.309 1.00 26.41 458 MET B CA 1
ATOM 7279 C C . MET B 1 458 ? 33.048 51.692 76.370 1.00 25.64 458 MET B C 1
ATOM 7280 O O . MET B 1 458 ? 33.620 52.710 76.771 1.00 23.59 458 MET B O 1
ATOM 7285 N N . THR B 1 459 ? 32.529 51.579 75.143 1.00 24.33 459 THR B N 1
ATOM 7286 C CA . THR B 1 459 ? 32.716 52.603 74.102 1.00 22.84 459 THR B CA 1
ATOM 7287 C C . THR B 1 459 ? 32.524 54.062 74.554 1.00 25.54 459 THR B C 1
ATOM 7288 O O . THR B 1 459 ? 33.377 54.895 74.268 1.00 30.53 459 THR B O 1
ATOM 7292 N N . PRO B 1 460 ? 31.432 54.388 75.265 1.00 20.79 460 PRO B N 1
ATOM 7293 C CA . PRO B 1 460 ? 31.294 55.812 75.593 1.00 21.05 460 PRO B CA 1
ATOM 7294 C C . PRO B 1 460 ? 32.127 56.301 76.777 1.00 20.00 460 PRO B C 1
ATOM 7295 O O . PRO B 1 460 ? 32.010 57.463 77.154 1.00 20.75 460 PRO B O 1
ATOM 7299 N N . TYR B 1 461 ? 32.958 55.435 77.345 1.00 22.49 461 TYR B N 1
ATOM 7300 C CA . TYR B 1 461 ? 33.706 55.748 78.564 1.00 22.50 461 TYR B CA 1
ATOM 7301 C C . TYR B 1 461 ? 35.211 55.837 78.366 1.00 22.37 461 TYR B C 1
ATOM 7302 O O . TYR B 1 461 ? 35.933 56.266 79.268 1.00 25.27 461 TYR B O 1
ATOM 7311 N N . VAL B 1 462 ? 35.682 55.432 77.188 1.00 21.19 462 VAL B N 1
ATOM 7312 C CA . VAL B 1 462 ? 37.116 55.334 76.929 1.00 18.05 462 VAL B CA 1
ATOM 7313 C C . VAL B 1 462 ? 37.531 56.346 75.879 1.00 20.43 462 VAL B C 1
ATOM 7314 O O . VAL B 1 462 ? 36.692 57.109 75.398 1.00 23.10 462 VAL B O 1
ATOM 7318 N N . SER B 1 463 ? 38.815 56.369 75.530 1.00 19.80 463 SER B N 1
ATOM 7319 C CA . SER B 1 463 ? 39.309 57.305 74.516 1.00 21.70 463 SER B CA 1
ATOM 7320 C C . SER B 1 463 ? 38.606 57.068 73.176 1.00 23.60 463 SER B C 1
ATOM 7321 O O . SER B 1 463 ? 38.193 55.942 72.875 1.00 24.73 463 SER B O 1
ATOM 7324 N N . LYS B 1 464 ? 38.462 58.134 72.390 1.00 21.37 464 LYS B N 1
ATOM 7325 C CA . LYS B 1 464 ? 37.803 58.056 71.093 1.00 22.29 464 LYS B CA 1
ATOM 7326 C C . LYS B 1 464 ? 38.438 59.025 70.112 1.00 28.26 464 LYS B C 1
ATOM 7327 O O . LYS B 1 464 ? 39.040 60.024 70.518 1.00 31.07 464 LYS B O 1
ATOM 7333 N N . SER B 1 465 ? 38.294 58.718 68.826 1.00 26.96 465 SER B N 1
ATOM 7334 C CA . SER B 1 465 ? 38.834 59.538 67.742 1.00 28.83 465 SER B CA 1
ATOM 7335 C C . SER B 1 465 ? 40.301 59.962 67.933 1.00 30.55 465 SER B C 1
ATOM 7336 O O . SER B 1 465 ? 40.577 61.148 68.103 1.00 30.74 465 SER B O 1
ATOM 7339 N N . PRO B 1 466 ? 41.247 58.996 67.887 1.00 30.90 466 PRO B N 1
ATOM 7340 C CA . PRO B 1 466 ? 40.993 57.563 67.694 1.00 27.57 466 PRO B CA 1
ATOM 7341 C C . PRO B 1 466 ? 40.753 56.832 69.007 1.00 25.61 466 PRO B C 1
ATOM 7342 O O . PRO B 1 466 ? 41.150 57.324 70.074 1.00 22.19 466 PRO B O 1
ATOM 7346 N N . ARG B 1 467 ? 40.088 55.682 68.927 1.00 26.74 467 ARG B N 1
ATOM 7347 C CA . ARG B 1 467 ? 39.964 54.792 70.077 1.00 30.23 467 ARG B CA 1
ATOM 7348 C C . ARG B 1 467 ? 41.311 54.081 70.293 1.00 29.39 467 ARG B C 1
ATOM 7349 O O . ARG B 1 467 ? 41.647 53.150 69.558 1.00 29.63 467 ARG B O 1
ATOM 7357 N N . GLY B 1 468 ? 42.078 54.535 71.289 1.00 26.10 468 GLY B N 1
ATOM 7358 C CA . GLY B 1 468 ? 43.440 54.073 71.495 1.00 17.81 468 GLY B CA 1
ATOM 7359 C C . GLY B 1 468 ? 43.556 52.599 71.830 1.00 20.54 468 GLY B C 1
ATOM 7360 O O . GLY B 1 468 ? 42.670 52.018 72.457 1.00 22.46 468 GLY B O 1
ATOM 7361 N N . ALA B 1 469 ? 44.656 51.992 71.399 1.00 20.62 469 ALA B N 1
ATOM 7362 C CA . ALA B 1 469 ? 44.929 50.585 71.655 1.00 20.91 469 ALA B CA 1
ATOM 7363 C C . ALA B 1 469 ? 46.426 50.369 71.859 1.00 24.17 469 ALA B C 1
ATOM 7364 O 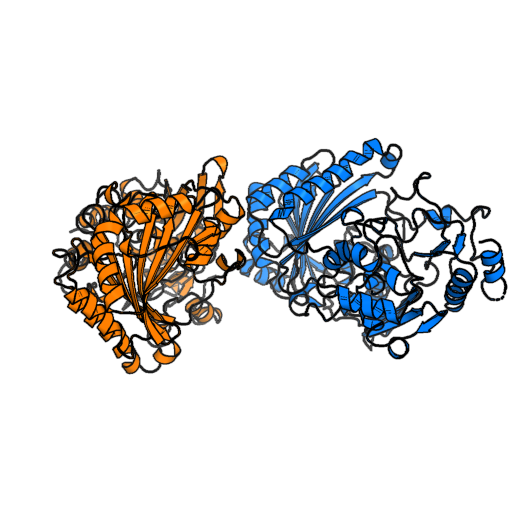O . ALA B 1 469 ? 47.246 51.179 71.414 1.00 24.76 469 ALA B O 1
ATOM 7366 N N . TYR B 1 470 ? 46.770 49.273 72.531 1.00 22.63 470 TYR B N 1
ATOM 7367 C CA . TYR B 1 470 ? 48.157 48.914 72.828 1.00 20.63 470 TYR B CA 1
ATOM 7368 C C . TYR B 1 470 ? 48.658 47.798 71.888 1.00 22.23 470 TYR B C 1
ATOM 7369 O O . TYR B 1 470 ? 48.175 46.674 71.948 1.00 27.47 470 TYR B O 1
ATOM 7378 N N . VAL B 1 471 ? 49.633 48.105 71.031 1.00 24.12 471 VAL B N 1
ATOM 7379 C CA . VAL B 1 471 ? 50.126 47.158 70.015 1.00 23.15 471 VAL B CA 1
ATOM 7380 C C . VAL B 1 471 ? 50.674 45.827 70.596 1.00 24.36 471 VAL B C 1
ATOM 7381 O O . VAL B 1 471 ? 50.825 44.835 69.878 1.00 28.70 471 VAL B O 1
ATOM 7385 N N . ASN B 1 472 ? 50.965 45.792 71.889 1.00 22.02 472 ASN B N 1
ATOM 7386 C CA . ASN B 1 472 ? 51.421 44.552 72.506 1.00 20.20 472 ASN B CA 1
ATOM 7387 C C . ASN B 1 472 ? 50.239 43.628 72.837 1.00 20.80 472 ASN B C 1
ATOM 7388 O O . ASN B 1 472 ? 50.432 42.474 73.211 1.00 23.14 472 ASN B O 1
ATOM 7393 N N . PHE B 1 473 ? 49.018 44.146 72.714 1.00 22.37 473 PHE B N 1
ATOM 7394 C CA . PHE B 1 473 ? 47.805 43.326 72.795 1.00 22.66 473 PHE B CA 1
ATOM 7395 C C . PHE B 1 473 ? 47.162 43.299 71.418 1.00 20.77 473 PHE B C 1
ATOM 7396 O O . PHE B 1 473 ? 46.072 43.846 71.223 1.00 21.14 473 PHE B O 1
ATOM 7404 N N . LYS B 1 474 ? 47.843 42.678 70.464 1.00 18.47 474 LYS B N 1
ATOM 7405 C CA . LYS B 1 474 ? 47.417 42.743 69.078 1.00 22.12 474 LYS B CA 1
ATOM 7406 C C . LYS B 1 474 ? 45.984 42.248 68.937 1.00 23.04 474 LYS B C 1
ATOM 7407 O O . LYS B 1 474 ? 45.606 41.217 69.500 1.00 21.57 474 LYS B O 1
ATOM 7413 N N . ASP B 1 475 ? 45.181 43.016 68.207 1.00 24.17 475 ASP B N 1
ATOM 7414 C CA . ASP B 1 475 ? 43.766 42.704 68.047 1.00 26.78 475 ASP B CA 1
ATOM 7415 C C . ASP B 1 475 ? 43.360 42.898 66.592 1.00 28.82 475 ASP B C 1
ATOM 7416 O O . ASP B 1 475 ? 43.257 44.025 66.111 1.00 28.69 475 ASP B O 1
ATOM 7421 N N . MET B 1 476 ? 43.132 41.803 65.880 1.00 28.49 476 MET B N 1
ATOM 7422 C CA . MET B 1 476 ? 42.845 41.924 64.458 1.00 33.55 476 MET B CA 1
ATOM 7423 C C . MET B 1 476 ? 41.384 42.330 64.236 1.00 32.94 476 MET B C 1
ATOM 7424 O O . MET B 1 476 ? 40.938 42.541 63.099 1.00 31.69 476 MET B O 1
ATOM 7429 N N . ASP B 1 477 ? 40.650 42.453 65.338 1.00 31.76 477 ASP B N 1
ATOM 7430 C CA . ASP B 1 477 ? 39.300 42.991 65.297 1.00 33.55 477 ASP B CA 1
ATOM 7431 C C . ASP B 1 477 ? 39.338 44.505 65.053 1.00 30.88 477 ASP B C 1
ATOM 7432 O O . ASP B 1 477 ? 38.335 45.118 64.687 1.00 33.05 477 ASP B O 1
ATOM 7437 N N . LEU B 1 478 ? 40.504 45.102 65.245 1.00 29.74 478 LEU B N 1
ATOM 7438 C CA . LEU B 1 478 ? 40.668 46.534 65.029 1.00 33.22 478 LEU B CA 1
ATOM 7439 C C . LEU B 1 478 ? 40.879 46.883 63.547 1.00 36.44 478 LEU B C 1
ATOM 7440 O O . LEU B 1 478 ? 40.952 48.067 63.184 1.00 38.01 478 LEU B O 1
ATOM 7445 N N . GLY B 1 479 ? 40.959 45.849 62.704 1.00 35.30 479 GLY B N 1
ATOM 7446 C CA . GLY B 1 479 ? 41.225 46.003 61.279 1.00 30.30 479 GLY B CA 1
ATOM 7447 C C . GLY B 1 479 ? 42.437 45.217 60.774 1.00 27.48 479 GLY B C 1
ATOM 7448 O O . GLY B 1 479 ? 43.390 44.974 61.508 1.00 28.13 479 GLY B O 1
ATOM 7449 N N . MET B 1 480 ? 42.399 44.813 59.510 1.00 28.01 480 MET B N 1
ATOM 7450 C CA . MET B 1 480 ? 43.521 44.118 58.902 1.00 31.28 480 MET B CA 1
ATOM 7451 C C . MET B 1 480 ? 43.588 44.436 57.416 1.00 32.04 480 MET B C 1
ATOM 7452 O O . MET B 1 480 ? 42.642 44.973 56.852 1.00 32.78 480 MET B O 1
ATOM 7457 N N . TYR B 1 481 ? 44.713 44.130 56.780 1.00 33.72 481 TYR B N 1
ATOM 7458 C CA . TYR B 1 481 ? 44.822 44.331 55.341 1.00 34.45 481 TYR B CA 1
ATOM 7459 C C . TYR B 1 481 ? 43.926 43.367 54.582 1.00 41.03 481 TYR B C 1
ATOM 7460 O O . TYR B 1 481 ? 44.002 42.154 54.768 1.00 43.57 481 TYR B O 1
ATOM 7469 N N . LEU B 1 482 ? 43.080 43.912 53.718 1.00 40.19 482 LEU B N 1
ATOM 7470 C CA . LEU B 1 482 ? 42.106 43.097 53.010 1.00 39.15 482 LEU B CA 1
ATOM 7471 C C . LEU B 1 482 ? 42.239 43.276 51.514 1.00 39.17 482 LEU B C 1
ATOM 7472 O O . LEU B 1 482 ? 41.587 42.574 50.748 1.00 42.83 482 LEU B O 1
ATOM 7477 N N . GLY B 1 483 ? 43.079 44.224 51.107 1.00 39.12 483 GLY B N 1
ATOM 7478 C CA . GLY B 1 483 ? 43.298 44.519 49.700 1.00 41.69 483 GLY B CA 1
ATOM 7479 C C . GLY B 1 483 ? 42.112 45.179 49.012 1.00 44.78 483 GLY B C 1
ATOM 7480 O O . GLY B 1 483 ? 42.028 45.192 47.783 1.00 48.74 483 GLY B O 1
ATOM 7481 N N . LYS B 1 484 ? 41.194 45.729 49.803 1.00 44.02 484 LYS B N 1
ATOM 7482 C CA . LYS B 1 484 ? 40.012 46.400 49.272 1.00 42.33 484 LYS B CA 1
ATOM 7483 C C . LYS B 1 484 ? 40.391 47.749 48.646 1.00 42.59 484 LYS B C 1
ATOM 7484 O O . LYS B 1 484 ? 40.202 47.964 47.445 1.00 43.52 484 LYS B O 1
ATOM 7490 N N . LYS B 1 485 ? 40.950 48.642 49.459 1.00 42.25 485 LYS B N 1
ATOM 7491 C CA . LYS B 1 485 ? 41.376 49.957 48.985 1.00 44.30 485 LYS B CA 1
ATOM 7492 C C . LYS B 1 485 ? 42.607 49.879 48.085 1.00 49.09 485 LYS B C 1
ATOM 7493 O O . LYS B 1 485 ? 43.291 48.850 48.025 1.00 51.05 485 LYS B O 1
ATOM 7499 N N . LYS B 1 486 ? 42.889 50.977 47.392 1.00 49.31 486 LYS B N 1
ATOM 7500 C CA . LYS B 1 486 ? 43.930 50.977 46.372 1.00 48.06 486 LYS B CA 1
ATOM 7501 C C . LYS B 1 486 ? 45.281 50.638 46.968 1.00 47.60 486 LYS B C 1
ATOM 7502 O O . LYS B 1 486 ? 45.966 49.737 46.478 1.00 48.04 486 LYS B O 1
ATOM 7508 N N . THR B 1 487 ? 45.648 51.347 48.035 1.00 44.00 487 THR B N 1
ATOM 7509 C CA . THR B 1 487 ? 46.960 51.188 48.658 1.00 40.69 487 THR B CA 1
ATOM 7510 C C . THR B 1 487 ? 46.883 50.613 50.062 1.00 36.90 487 THR B C 1
ATOM 7511 O O . THR B 1 487 ? 45.836 50.644 50.703 1.00 37.23 487 THR B O 1
ATOM 7515 N N . LYS B 1 488 ? 48.013 50.100 50.537 1.00 36.81 488 LYS B N 1
ATOM 7516 C CA . LYS B 1 488 ? 48.108 49.602 51.899 1.00 33.44 488 LYS B CA 1
ATOM 7517 C C . LYS B 1 488 ? 48.066 50.750 52.908 1.00 37.59 488 LYS B C 1
ATOM 7518 O O . LYS B 1 488 ? 47.485 50.607 53.987 1.00 40.64 488 LYS B O 1
ATOM 7524 N N . TYR B 1 489 ? 48.667 51.887 52.556 1.00 36.46 489 TYR B N 1
ATOM 7525 C CA . TYR B 1 489 ? 48.650 53.056 53.435 1.00 36.81 489 TYR B CA 1
ATOM 7526 C C . TYR B 1 489 ? 47.221 53.418 53.839 1.00 36.63 489 TYR B C 1
ATOM 7527 O O . TYR B 1 489 ? 46.973 53.818 54.973 1.00 39.01 489 TYR B O 1
ATOM 7536 N N . GLU B 1 490 ? 46.286 53.293 52.904 1.00 36.55 490 GLU B N 1
ATOM 7537 C CA . GLU B 1 490 ? 44.910 53.676 53.173 1.00 38.33 490 GLU B CA 1
ATOM 7538 C C . GLU B 1 490 ? 44.244 52.703 54.132 1.00 40.39 490 GLU B C 1
ATOM 7539 O O . GLU B 1 490 ? 43.374 53.093 54.916 1.00 45.04 490 GLU B O 1
ATOM 7545 N N . GLU B 1 491 ? 44.643 51.436 54.074 1.00 35.38 491 GLU B N 1
ATOM 7546 C CA . GLU B 1 491 ? 44.105 50.461 55.014 1.00 35.56 491 GLU B CA 1
ATOM 7547 C C . GLU B 1 491 ? 44.857 50.509 56.342 1.00 36.93 491 GLU B C 1
ATOM 7548 O O . GLU B 1 491 ? 44.245 50.498 57.418 1.00 33.98 491 GLU B O 1
ATOM 7554 N N . GLY B 1 492 ? 46.180 50.587 56.255 1.00 37.19 492 GLY B N 1
ATOM 7555 C CA . GLY B 1 492 ? 47.034 50.574 57.427 1.00 38.24 492 GLY B CA 1
ATOM 7556 C C . GLY B 1 492 ? 46.771 51.675 58.437 1.00 40.78 492 GLY B C 1
ATOM 7557 O O . GLY B 1 492 ? 47.036 51.494 59.627 1.00 39.88 492 GLY B O 1
ATOM 7558 N N . LYS B 1 493 ? 46.261 52.815 57.976 1.00 43.05 493 LYS B N 1
ATOM 7559 C CA . LYS B 1 493 ? 45.973 53.934 58.875 1.00 40.20 493 LYS B CA 1
ATOM 7560 C C . LYS B 1 493 ? 44.763 53.634 59.766 1.00 35.22 493 LYS B C 1
ATOM 7561 O O . LYS B 1 493 ? 44.665 54.153 60.870 1.00 32.50 493 LYS B O 1
ATOM 7567 N N . SER B 1 494 ? 43.857 52.787 59.285 1.00 36.06 494 SER B N 1
ATOM 7568 C CA . SER B 1 494 ? 42.614 52.482 59.998 1.00 35.71 494 SER B CA 1
ATOM 7569 C C . SER B 1 494 ? 42.853 52.019 61.440 1.00 33.67 494 SER B C 1
ATOM 7570 O O . SER B 1 494 ? 42.182 52.462 62.372 1.00 35.09 494 SER B O 1
ATOM 7573 N N . TRP B 1 495 ? 43.817 51.129 61.623 1.00 32.28 495 TRP B N 1
ATOM 7574 C CA . TRP B 1 495 ? 44.175 50.677 62.960 1.00 32.99 495 TRP B CA 1
ATOM 7575 C C . TRP B 1 495 ? 45.522 51.279 63.396 1.00 33.50 495 TRP B C 1
ATOM 7576 O O . TRP B 1 495 ? 45.857 51.292 64.587 1.00 27.81 495 TRP B O 1
ATOM 7587 N N . GLY B 1 496 ? 46.273 51.795 62.423 1.00 33.58 496 GLY B N 1
ATOM 7588 C CA . GLY B 1 496 ? 47.542 52.451 62.688 1.00 29.49 496 GLY B CA 1
ATOM 7589 C C . GLY B 1 496 ? 47.431 53.644 63.620 1.00 27.52 496 GLY B C 1
ATOM 7590 O O . GLY B 1 496 ? 48.340 53.887 64.405 1.00 27.72 496 GLY B O 1
ATOM 7591 N N . VAL B 1 497 ? 46.329 54.391 63.532 1.00 26.47 497 VAL B N 1
ATOM 7592 C CA . VAL B 1 497 ? 46.104 55.544 64.406 1.00 25.87 497 VAL B CA 1
ATOM 7593 C C . VAL B 1 497 ? 45.532 55.128 65.753 1.00 22.75 497 VAL B C 1
ATOM 7594 O O . VAL B 1 497 ? 45.553 55.899 66.705 1.00 25.65 497 VAL B O 1
ATOM 7598 N N . LYS B 1 498 ? 45.003 53.916 65.839 1.00 21.98 498 LYS B N 1
ATOM 7599 C CA . LYS B 1 498 ? 44.557 53.405 67.129 1.00 22.15 498 LYS B CA 1
ATOM 7600 C C . LYS B 1 498 ? 45.776 53.076 67.995 1.00 24.62 498 LYS B C 1
ATOM 7601 O O . LYS B 1 498 ? 45.920 53.584 69.108 1.00 23.91 498 LYS B O 1
ATOM 7607 N N . TYR B 1 499 ? 46.659 52.243 67.453 1.00 22.68 499 TYR B N 1
ATOM 7608 C CA . TYR B 1 499 ? 47.877 51.829 68.124 1.00 19.14 499 TYR B CA 1
ATOM 7609 C C . TYR B 1 499 ? 48.859 52.968 68.373 1.00 19.07 499 TYR B C 1
ATOM 7610 O O . TYR B 1 499 ? 49.462 53.036 69.433 1.00 20.35 499 TYR B O 1
ATOM 7619 N N . PHE B 1 500 ? 49.047 53.845 67.394 1.00 19.85 500 PHE B N 1
ATOM 7620 C CA . PHE B 1 500 ? 50.164 54.792 67.453 1.00 26.99 500 PHE B CA 1
ATOM 7621 C C . PHE B 1 500 ? 49.769 56.259 67.335 1.00 27.95 500 PHE B C 1
ATOM 7622 O O . PHE B 1 500 ? 50.627 57.142 67.443 1.00 23.16 500 PHE B O 1
ATOM 7630 N N . LYS B 1 501 ? 48.473 56.499 67.126 1.00 29.56 501 LYS B N 1
ATOM 7631 C CA . LYS B 1 501 ? 47.875 57.840 67.055 1.00 29.01 501 LYS B CA 1
ATOM 7632 C C . LYS B 1 501 ? 48.634 58.801 66.147 1.00 30.40 501 LYS B C 1
ATOM 7633 O O . LYS B 1 501 ? 48.894 58.499 64.982 1.00 29.79 501 LYS B O 1
ATOM 7639 N N . ASN B 1 502 ? 48.967 59.962 66.702 1.00 33.07 502 ASN B N 1
ATOM 7640 C CA . ASN B 1 502 ? 49.767 60.995 66.041 1.00 38.42 502 ASN B CA 1
ATOM 7641 C C . ASN B 1 502 ? 51.157 60.541 65.525 1.00 40.40 502 ASN B C 1
ATOM 7642 O O . ASN B 1 502 ? 51.755 61.211 64.679 1.00 39.98 502 ASN B O 1
ATOM 7647 N N . ASN B 1 503 ? 51.666 59.422 66.046 1.00 35.91 503 ASN B N 1
ATOM 7648 C CA . ASN B 1 503 ? 52.977 58.882 65.661 1.00 27.66 503 ASN B CA 1
ATOM 7649 C C . ASN B 1 503 ? 52.955 57.980 64.432 1.00 25.14 503 ASN B C 1
ATOM 7650 O O . ASN B 1 503 ? 53.996 57.508 63.988 1.00 26.66 503 ASN B O 1
ATOM 7655 N N . PHE B 1 504 ? 51.771 57.727 63.888 1.00 28.28 504 PHE B N 1
ATOM 7656 C CA . PHE B 1 504 ? 51.643 56.794 62.771 1.00 29.84 504 PHE B CA 1
ATOM 7657 C C . PHE B 1 504 ? 52.291 57.313 61.484 1.00 31.85 504 PHE B C 1
ATOM 7658 O O . PHE B 1 504 ? 52.800 56.532 60.679 1.00 33.07 504 PHE B O 1
ATOM 7666 N N . GLU B 1 505 ? 52.275 58.621 61.275 1.00 29.50 505 GLU B N 1
ATOM 7667 C CA . GLU B 1 505 ? 52.873 59.139 60.057 1.00 32.47 505 GLU B CA 1
ATOM 7668 C C . GLU B 1 505 ? 54.389 58.950 60.058 1.00 32.11 505 GLU B C 1
ATOM 7669 O O . GLU B 1 505 ? 54.949 58.502 59.057 1.00 33.63 505 GLU B O 1
ATOM 7675 N N . ARG B 1 506 ? 55.054 59.259 61.171 1.00 31.55 506 ARG B N 1
ATOM 7676 C CA . ARG B 1 506 ? 56.515 59.122 61.230 1.00 31.38 506 ARG B CA 1
ATOM 7677 C C . ARG B 1 506 ? 56.932 57.647 61.143 1.00 32.62 506 ARG B C 1
ATOM 7678 O O . ARG B 1 506 ? 57.979 57.321 60.584 1.00 31.34 506 ARG B O 1
ATOM 7686 N N . LEU B 1 507 ? 56.106 56.758 61.690 1.00 31.84 507 LEU B N 1
ATOM 7687 C CA . LEU B 1 507 ? 56.334 55.326 61.541 1.00 30.91 507 LEU B CA 1
ATOM 7688 C C . LEU B 1 507 ? 56.339 54.939 60.069 1.00 33.07 507 LEU B C 1
ATOM 7689 O O . LEU B 1 507 ? 57.210 54.195 59.621 1.00 33.44 507 LEU B O 1
ATOM 7694 N N . VAL B 1 508 ? 55.370 55.461 59.320 1.00 30.72 508 VAL B N 1
ATOM 7695 C CA . VAL B 1 508 ? 55.244 55.145 57.899 1.00 33.89 508 VAL B CA 1
ATOM 7696 C C . VAL B 1 508 ? 56.487 55.563 57.099 1.00 35.92 508 VAL B C 1
ATOM 7697 O O . VAL B 1 508 ? 56.962 54.813 56.235 1.00 36.36 508 VAL B O 1
ATOM 7701 N N . ARG B 1 509 ? 57.033 56.741 57.399 1.00 35.35 509 ARG B N 1
ATOM 7702 C CA . ARG B 1 509 ? 58.162 57.236 56.622 1.00 37.52 509 ARG B CA 1
ATOM 7703 C C . ARG B 1 509 ? 59.411 56.448 56.960 1.00 39.77 509 ARG B C 1
ATOM 7704 O O . ARG B 1 509 ? 60.227 56.184 56.079 1.00 40.81 509 ARG B O 1
ATOM 7712 N N . VAL B 1 510 ? 59.556 56.050 58.225 1.00 38.28 510 VAL B N 1
ATOM 7713 C CA . VAL B 1 510 ? 60.731 55.279 58.616 1.00 35.54 510 VAL B CA 1
ATOM 7714 C C . VAL B 1 510 ? 60.654 53.931 57.926 1.00 33.61 510 VAL B C 1
ATOM 7715 O O . VAL B 1 510 ? 61.648 53.429 57.381 1.00 32.14 510 VAL B O 1
ATOM 7719 N N . LYS B 1 511 ? 59.449 53.367 57.937 1.00 30.36 511 LYS B N 1
ATOM 7720 C CA . LYS B 1 511 ? 59.169 52.107 57.266 1.00 34.96 511 LYS B CA 1
ATOM 7721 C C . LYS B 1 511 ? 59.549 52.206 55.782 1.00 40.79 511 LYS B C 1
ATOM 7722 O O . LYS B 1 511 ? 60.184 51.305 55.228 1.00 37.73 511 LYS B O 1
ATOM 7728 N N . THR B 1 512 ? 59.187 53.329 55.166 1.00 43.45 512 THR B N 1
ATOM 7729 C CA . THR B 1 512 ? 59.428 53.570 53.747 1.00 44.61 512 THR B CA 1
ATOM 7730 C C . THR B 1 512 ? 60.908 53.404 53.379 1.00 47.03 512 THR B C 1
ATOM 7731 O O . THR B 1 512 ? 61.231 52.822 52.344 1.00 46.98 512 THR B O 1
ATOM 7735 N N . ARG B 1 513 ? 61.811 53.882 54.232 1.00 48.31 513 ARG B N 1
ATOM 7736 C CA . ARG B 1 513 ? 63.232 53.839 53.888 1.00 49.95 513 ARG B CA 1
ATOM 7737 C C . ARG B 1 513 ? 63.968 52.573 54.381 1.00 46.46 513 ARG B C 1
ATOM 7738 O O . ARG B 1 513 ? 64.769 52.006 53.635 1.00 44.60 513 ARG B O 1
ATOM 7746 N N . VAL B 1 514 ? 63.699 52.107 55.602 1.00 44.17 514 VAL B N 1
ATOM 7747 C CA . VAL B 1 514 ? 64.460 50.979 56.142 1.00 43.56 514 VAL B CA 1
ATOM 7748 C C . VAL B 1 514 ? 63.964 49.651 55.562 1.00 42.29 514 VAL B C 1
ATOM 7749 O O . VAL B 1 514 ? 64.650 48.629 55.639 1.00 40.59 514 VAL B O 1
ATOM 7753 N N . ASP B 1 515 ? 62.776 49.677 54.966 1.00 40.28 515 ASP B N 1
ATOM 7754 C CA . ASP B 1 515 ? 62.214 48.501 54.309 1.00 36.46 515 ASP B CA 1
ATOM 7755 C C . ASP B 1 515 ? 61.397 48.915 53.081 1.00 36.37 515 ASP B C 1
ATOM 7756 O O . ASP B 1 515 ? 60.181 48.788 53.075 1.00 33.22 515 ASP B O 1
ATOM 7761 N N . PRO B 1 516 ? 62.071 49.412 52.028 1.00 38.83 516 PRO B N 1
ATOM 7762 C CA . PRO B 1 516 ? 61.345 49.916 50.855 1.00 41.35 516 PRO B CA 1
ATOM 7763 C C . PRO B 1 516 ? 60.573 48.840 50.075 1.00 42.85 516 PRO B C 1
ATOM 7764 O O . PRO B 1 516 ? 59.614 49.182 49.380 1.00 43.82 516 PRO B O 1
ATOM 7768 N N . THR B 1 517 ? 60.978 47.576 50.193 1.00 40.10 517 THR B N 1
ATOM 7769 C CA . THR B 1 517 ? 60.364 46.480 49.440 1.00 37.88 517 THR B CA 1
ATOM 7770 C C . THR B 1 517 ? 59.105 45.966 50.134 1.00 39.37 517 THR B C 1
ATOM 7771 O O . THR B 1 517 ? 58.295 45.268 49.520 1.00 44.83 517 THR B O 1
ATOM 7775 N N . ASP B 1 518 ? 58.929 46.374 51.393 1.00 38.74 518 ASP B N 1
ATOM 7776 C CA . ASP B 1 518 ? 57.865 45.888 52.290 1.00 37.31 518 ASP B CA 1
ATOM 7777 C C . ASP B 1 518 ? 57.991 44.381 52.508 1.00 33.70 518 ASP B C 1
ATOM 7778 O O . ASP B 1 518 ? 57.034 43.636 52.316 1.00 33.78 518 ASP B O 1
ATOM 7783 N N . PHE B 1 519 ? 59.187 43.950 52.906 1.00 33.87 519 PHE B N 1
ATOM 7784 C CA . PHE B 1 519 ? 59.460 42.545 53.188 1.00 39.43 519 PHE B CA 1
ATOM 7785 C C . PHE B 1 519 ? 59.012 42.119 54.578 1.00 39.25 519 PHE B C 1
ATOM 7786 O O . PHE B 1 519 ? 58.520 41.007 54.778 1.00 32.93 519 PHE B O 1
ATOM 7794 N N . PHE B 1 520 ? 59.241 42.995 55.546 1.00 31.81 520 PHE B N 1
ATOM 7795 C CA . PHE B 1 520 ? 58.812 42.744 56.908 1.00 36.50 520 PHE B CA 1
ATOM 7796 C C . PHE B 1 520 ? 57.374 43.227 57.028 1.00 35.87 520 PHE B C 1
ATOM 7797 O O . PHE B 1 520 ? 57.115 44.407 57.279 1.00 32.77 520 PHE B O 1
ATOM 7805 N N . CYS B 1 521 ? 56.440 42.307 56.808 1.00 36.88 521 CYS B N 1
ATOM 7806 C CA . CYS B 1 521 ? 55.028 42.655 56.811 1.00 40.04 521 CYS B CA 1
ATOM 7807 C C . CYS B 1 521 ? 54.148 41.541 57.379 1.00 39.66 521 CYS B C 1
ATOM 7808 O O . CYS B 1 521 ? 54.478 40.355 57.287 1.00 37.10 521 CYS B O 1
ATOM 7811 N N . ASP B 1 522 ? 53.039 41.959 57.989 1.00 37.70 522 ASP B N 1
ATOM 7812 C CA . ASP B 1 522 ? 51.994 41.058 58.458 1.00 36.31 522 ASP B CA 1
ATOM 7813 C C . ASP B 1 522 ? 50.651 41.749 58.318 1.00 33.04 522 ASP B C 1
ATOM 7814 O O . ASP B 1 522 ? 50.567 42.871 57.817 1.00 30.25 522 ASP B O 1
ATOM 7819 N N . GLU B 1 523 ? 49.614 41.088 58.812 1.00 32.17 523 GLU B N 1
ATOM 7820 C CA . GLU B 1 523 ? 48.239 41.534 58.643 1.00 31.27 523 GLU B CA 1
ATOM 7821 C C . GLU B 1 523 ? 47.947 42.929 59.213 1.00 29.29 523 GLU B C 1
ATOM 7822 O O . GLU B 1 523 ? 46.950 43.546 58.839 1.00 28.28 523 GLU B O 1
ATOM 7828 N N . GLN B 1 524 ? 48.812 43.423 60.103 1.00 30.17 524 GLN B N 1
ATOM 7829 C CA . GLN B 1 524 ? 48.636 44.750 60.714 1.00 31.72 524 GLN B CA 1
ATOM 7830 C C . GLN B 1 524 ? 49.895 45.637 60.675 1.00 32.07 524 GLN B C 1
ATOM 7831 O O . GLN B 1 524 ? 49.969 46.644 61.383 1.00 30.68 524 GLN B O 1
ATOM 7837 N N . SER B 1 525 ? 50.869 45.286 59.837 1.00 30.32 525 SER B N 1
ATOM 7838 C CA . SER B 1 525 ? 52.150 45.996 59.820 1.00 29.49 525 SER B CA 1
ATOM 7839 C C . SER B 1 525 ? 52.054 47.458 59.351 1.00 29.66 525 SER B C 1
ATOM 7840 O O . SER B 1 525 ? 51.102 47.841 58.684 1.00 26.28 525 SER B O 1
ATOM 7843 N N . ILE B 1 526 ? 53.051 48.261 59.716 1.00 32.50 526 ILE B N 1
ATOM 7844 C CA . ILE B 1 526 ? 53.174 49.646 59.259 1.00 25.92 526 ILE B CA 1
ATOM 7845 C C . ILE B 1 526 ? 53.365 49.689 57.746 1.00 35.33 526 ILE B C 1
ATOM 7846 O O . ILE B 1 526 ? 54.275 49.047 57.230 1.00 37.75 526 ILE B O 1
ATOM 7851 N N . PRO B 1 527 ? 52.509 50.447 57.030 1.00 36.41 527 PRO B N 1
ATOM 7852 C CA . PRO B 1 527 ? 52.464 50.437 55.561 1.00 38.78 527 PRO B CA 1
ATOM 7853 C C . PRO B 1 527 ? 53.507 51.331 54.887 1.00 41.74 527 PRO B C 1
ATOM 7854 O O . PRO B 1 527 ? 54.082 52.207 55.537 1.00 40.97 527 PRO B O 1
ATOM 7858 N N . LEU B 1 528 ? 53.728 51.119 53.591 1.00 40.36 528 LEU B N 1
ATOM 7859 C CA . LEU B 1 528 ? 54.501 52.062 52.796 1.00 41.17 528 LEU B CA 1
ATOM 7860 C C . LEU B 1 528 ? 53.655 53.297 52.508 1.00 40.80 528 LEU B C 1
ATOM 7861 O O . LEU B 1 528 ? 52.432 53.213 52.380 1.00 38.74 528 LEU B O 1
ATOM 7866 N N . VAL B 1 529 ? 54.317 54.441 52.393 1.00 44.02 529 VAL B N 1
ATOM 7867 C CA . VAL B 1 529 ? 53.658 55.674 51.996 1.00 47.39 529 VAL B CA 1
ATOM 7868 C C . VAL B 1 529 ? 53.224 55.564 50.536 1.00 54.01 529 VAL B C 1
ATOM 7869 O O . VAL B 1 529 ? 53.520 54.569 49.868 1.00 54.90 529 VAL B O 1
ATOM 7873 N N . ASN B 1 530 ? 52.513 56.574 50.045 1.00 59.80 530 ASN B N 1
ATOM 7874 C CA . ASN B 1 530 ? 52.151 56.642 48.634 1.00 64.91 530 ASN B CA 1
ATOM 7875 C C . ASN B 1 530 ? 52.951 57.723 47.909 1.00 65.43 530 ASN B C 1
ATOM 7876 O O . ASN B 1 530 ? 53.286 58.757 48.492 1.00 63.47 530 ASN B O 1
#